Protein AF-A0A821Y9Q9-F1 (afdb_monomer_lite)

InterPro domains:
  IPR000276 G protein-coupled receptor, rhodopsin-like [PF00001] (40-438)
  IPR000276 G protein-coupled receptor, rhodopsin-like [PR00237] (25-49)
  IPR000276 G protein-coupled receptor, rhodopsin-like [PR00237] (58-79)
  IPR000276 G protein-coupled receptor, rhodopsin-like [PR00237] (103-125)
  IPR000276 G protein-coupled receptor, rhodopsin-like [PR00237] (139-160)
  IPR000276 G protein-coupled receptor, rhodopsin-like [PR00237] (193-216)
  IPR000276 G protein-coupled receptor, rhodopsin-like [PR00237] (383-407)
  IPR000276 G protein-coupled receptor, rhodopsin-like [PR00237] (420-446)
  IPR000276 G protein-coupled receptor, rhodopsin-like [PS00237] (109-125)
  IPR000276 G protein-coupled receptor, rhodopsin-like [SM01381] (34-453)
  IPR002233 Adrenoceptor family [PR01103] (78-89)
  IPR002233 Adrenoceptor family [PR01103] (131-139)
  IPR002233 Adrenoceptor family [PR01103] (212-219)
  IPR002233 Adrenoceptor family [PR01103] (444-453)
  IPR002731 ATPase, BadF/BadG/BcrA/BcrD type [PF01869] (500-765)
  IPR017452 GPCR, rhodopsin-like, 7TM [PS50262] (40-438)
  IPR043129 ATPase, nucleotide binding domain [SSF53067] (501-604)
  IPR043129 ATPase, nucleotide binding domain [SSF53067] (609-825)

Structure (mmCIF, N/CA/C/O backbone):
data_AF-A0A821Y9Q9-F1
#
_entry.id   AF-A0A821Y9Q9-F1
#
loop_
_atom_site.group_PDB
_atom_site.id
_atom_site.type_symbol
_atom_site.label_atom_id
_atom_site.label_alt_id
_atom_site.label_comp_id
_atom_site.label_asym_id
_atom_site.label_entity_id
_atom_site.label_seq_id
_atom_site.pdbx_PDB_ins_code
_atom_site.Cartn_x
_atom_site.Cartn_y
_atom_site.Cartn_z
_atom_site.occupancy
_atom_site.B_iso_or_equiv
_atom_site.auth_seq_id
_atom_site.auth_comp_id
_atom_site.auth_asym_id
_atom_site.auth_atom_id
_atom_site.pdbx_PDB_model_num
ATOM 1 N N . MET A 1 1 ? 27.186 11.771 -51.240 1.00 47.84 1 MET A N 1
ATOM 2 C CA . MET A 1 1 ? 27.871 10.462 -51.409 1.00 47.84 1 MET A CA 1
ATOM 3 C C . MET A 1 1 ? 27.024 9.510 -52.260 1.00 47.84 1 MET A C 1
ATOM 5 O O . MET A 1 1 ? 26.568 8.484 -51.777 1.00 47.84 1 MET A O 1
ATOM 9 N N . ARG A 1 2 ? 26.747 9.863 -53.520 1.00 47.12 2 ARG A N 1
ATOM 10 C CA . ARG A 1 2 ? 26.017 9.006 -54.471 1.00 47.12 2 ARG A CA 1
ATOM 11 C C . ARG A 1 2 ? 26.980 8.613 -55.599 1.00 47.12 2 ARG A C 1
ATOM 13 O O . ARG A 1 2 ? 27.779 9.451 -55.997 1.00 47.12 2 ARG A O 1
ATOM 20 N N . SER A 1 3 ? 26.882 7.342 -56.009 1.00 52.81 3 SER A N 1
ATOM 21 C CA . SER A 1 3 ? 27.688 6.583 -56.989 1.00 52.81 3 SER A CA 1
ATOM 22 C C . SER A 1 3 ? 29.209 6.611 -56.783 1.00 52.81 3 SER A C 1
ATOM 24 O O . SER A 1 3 ? 29.896 7.512 -57.250 1.00 52.81 3 SER A O 1
ATOM 26 N N . LEU A 1 4 ? 29.727 5.575 -56.116 1.00 58.97 4 LEU A N 1
ATOM 27 C CA . LEU A 1 4 ? 31.147 5.215 -56.136 1.00 58.97 4 LEU A CA 1
ATOM 28 C C . LEU A 1 4 ? 31.418 4.349 -57.374 1.00 58.97 4 LEU A C 1
ATOM 30 O O . LEU A 1 4 ? 30.585 3.514 -57.726 1.00 58.97 4 LEU A O 1
ATOM 34 N N . ASN A 1 5 ? 32.565 4.539 -58.028 1.00 69.56 5 ASN A N 1
ATOM 35 C CA . ASN A 1 5 ? 33.015 3.632 -59.086 1.00 69.56 5 ASN A CA 1
ATOM 36 C C . ASN A 1 5 ? 33.470 2.284 -58.481 1.00 69.56 5 ASN A C 1
ATOM 38 O O . ASN A 1 5 ? 33.711 2.174 -57.277 1.00 69.56 5 ASN A O 1
ATOM 42 N N . VAL A 1 6 ? 33.590 1.245 -59.314 1.00 68.50 6 VAL A N 1
ATOM 43 C CA . VAL A 1 6 ? 33.960 -0.121 -58.880 1.00 68.50 6 VAL A CA 1
ATOM 44 C C . VAL A 1 6 ? 35.289 -0.145 -58.107 1.00 68.50 6 VAL A C 1
ATOM 46 O O . VAL A 1 6 ? 35.421 -0.867 -57.122 1.00 68.50 6 VAL A O 1
ATOM 49 N N . THR A 1 7 ? 36.249 0.693 -58.498 1.00 69.50 7 THR A N 1
ATOM 50 C CA . THR A 1 7 ? 37.554 0.831 -57.836 1.00 69.50 7 THR A CA 1
ATOM 51 C C . THR A 1 7 ? 37.460 1.476 -56.452 1.00 69.50 7 THR A C 1
ATOM 53 O O . THR A 1 7 ? 38.038 0.950 -55.507 1.00 69.50 7 THR A O 1
ATOM 56 N N . ALA A 1 8 ? 36.686 2.550 -56.280 1.00 70.31 8 ALA A N 1
ATOM 57 C CA . ALA A 1 8 ? 36.442 3.153 -54.966 1.00 70.31 8 ALA A CA 1
ATOM 58 C C . ALA A 1 8 ? 35.599 2.241 -54.059 1.00 70.31 8 ALA A C 1
ATOM 60 O O . ALA A 1 8 ? 35.697 2.308 -52.837 1.00 70.31 8 ALA A O 1
ATOM 61 N N . CYS A 1 9 ? 34.793 1.362 -54.655 1.00 74.00 9 CYS A N 1
ATOM 62 C CA . CYS A 1 9 ? 34.030 0.350 -53.940 1.00 74.00 9 CYS A CA 1
ATOM 63 C C . CYS A 1 9 ? 34.902 -0.756 -53.333 1.00 74.00 9 CYS A C 1
ATOM 65 O O . CYS A 1 9 ? 34.644 -1.201 -52.219 1.00 74.00 9 CYS A O 1
ATOM 67 N N . ALA A 1 10 ? 35.918 -1.211 -54.072 1.00 75.38 10 ALA A N 1
ATOM 68 C CA . ALA A 1 10 ? 36.888 -2.188 -53.584 1.00 75.38 10 ALA A CA 1
ATOM 69 C C . ALA A 1 10 ? 37.815 -1.569 -52.524 1.00 75.38 10 ALA A C 1
ATOM 71 O O . ALA A 1 10 ? 38.027 -2.174 -51.478 1.00 75.38 10 ALA A O 1
ATOM 72 N N . ALA A 1 11 ? 38.247 -0.319 -52.735 1.00 77.44 11 ALA A N 1
ATOM 73 C CA . ALA A 1 11 ? 39.072 0.420 -51.778 1.00 77.44 11 ALA A CA 1
ATOM 74 C C . ALA A 1 11 ? 38.416 0.556 -50.389 1.00 77.44 11 ALA A C 1
ATOM 76 O O . ALA A 1 11 ? 39.109 0.521 -49.380 1.00 77.44 11 ALA A O 1
ATOM 77 N N . LEU A 1 12 ? 37.081 0.641 -50.321 1.00 74.88 12 LEU A N 1
ATOM 78 C CA . LEU A 1 12 ? 36.322 0.650 -49.062 1.00 74.88 12 LEU A CA 1
ATOM 79 C C . LEU A 1 12 ? 36.537 -0.606 -48.207 1.00 74.88 12 LEU A C 1
ATOM 81 O O . LEU A 1 12 ? 36.484 -0.509 -46.986 1.00 74.88 12 LEU A O 1
ATOM 85 N N . LEU A 1 13 ? 36.734 -1.771 -48.830 1.00 76.88 13 LEU A N 1
ATOM 86 C CA . LEU A 1 13 ? 36.995 -3.027 -48.124 1.00 76.88 13 LEU A CA 1
ATOM 87 C C . LEU A 1 13 ? 38.465 -3.126 -47.691 1.00 76.88 13 LEU A C 1
ATOM 89 O O . LEU A 1 13 ? 38.741 -3.602 -46.591 1.00 76.88 13 LEU A O 1
ATOM 93 N N . ASP A 1 14 ? 39.383 -2.645 -48.529 1.00 77.31 14 ASP A N 1
ATOM 94 C CA . ASP A 1 14 ? 40.826 -2.664 -48.261 1.00 77.31 14 ASP A CA 1
ATOM 95 C C . ASP A 1 14 ? 41.238 -1.664 -47.162 1.00 77.31 14 ASP A C 1
ATOM 97 O O . ASP A 1 14 ? 42.190 -1.914 -46.423 1.00 77.31 14 ASP A O 1
ATOM 101 N N . ASP A 1 15 ? 40.494 -0.562 -46.999 1.00 77.00 15 ASP A N 1
ATOM 102 C CA . ASP A 1 15 ? 40.723 0.450 -45.954 1.00 77.00 15 ASP A CA 1
ATOM 103 C C . ASP A 1 15 ? 40.272 0.009 -44.546 1.00 77.00 15 ASP A C 1
ATOM 105 O O . ASP A 1 15 ? 40.512 0.720 -43.563 1.00 77.00 15 ASP A O 1
ATOM 109 N N . VAL A 1 16 ? 39.627 -1.156 -44.401 1.00 77.31 16 VAL A N 1
ATOM 110 C CA . VAL A 1 16 ? 39.132 -1.632 -43.101 1.00 77.31 16 VAL A CA 1
ATOM 111 C C . VAL A 1 16 ? 40.292 -2.084 -42.213 1.00 77.31 16 VAL A C 1
ATOM 113 O O . VAL A 1 16 ? 40.847 -3.172 -42.371 1.00 77.31 16 VAL A O 1
ATOM 116 N N . ARG A 1 17 ? 40.616 -1.271 -41.204 1.00 78.50 17 ARG A N 1
ATOM 117 C CA . ARG A 1 17 ? 41.621 -1.589 -40.178 1.00 78.50 17 ARG A CA 1
ATOM 118 C C . ARG A 1 17 ? 40.965 -2.190 -38.938 1.00 78.50 17 ARG A C 1
ATOM 120 O O . ARG A 1 17 ? 40.325 -1.496 -38.148 1.00 78.50 17 ARG A O 1
ATOM 127 N N . TRP A 1 18 ? 41.116 -3.502 -38.778 1.00 74.88 18 TRP A N 1
ATOM 128 C CA . TRP A 1 18 ? 40.481 -4.284 -37.708 1.00 74.88 18 TRP A CA 1
ATOM 129 C C . TRP A 1 18 ? 41.130 -4.094 -36.329 1.00 74.88 18 TRP A C 1
ATOM 131 O O . TRP A 1 18 ? 40.505 -4.371 -35.308 1.00 74.88 18 TRP A O 1
ATOM 141 N N . ASP A 1 19 ? 42.372 -3.623 -36.301 1.00 78.69 19 ASP A N 1
ATOM 142 C CA . ASP A 1 19 ? 43.255 -3.538 -35.138 1.00 78.69 19 ASP A CA 1
ATOM 143 C C . ASP A 1 19 ? 43.382 -2.121 -34.553 1.00 78.69 19 ASP A C 1
ATOM 145 O O . ASP A 1 19 ? 44.064 -1.922 -33.546 1.00 78.69 19 ASP A O 1
ATOM 149 N N . GLU A 1 20 ? 42.707 -1.127 -35.137 1.00 86.12 20 GLU A N 1
ATOM 150 C CA . GLU A 1 20 ? 42.813 0.252 -34.670 1.00 86.12 20 GLU A CA 1
ATOM 151 C C . GLU A 1 20 ? 42.213 0.412 -33.252 1.00 86.12 20 GLU A C 1
ATOM 153 O O . GLU A 1 20 ? 41.057 0.032 -33.020 1.00 86.12 20 GLU A O 1
ATOM 158 N N . PRO A 1 21 ? 42.943 1.001 -32.278 1.00 86.69 21 PRO A N 1
ATOM 159 C CA . PRO A 1 21 ? 42.471 1.109 -30.893 1.00 86.69 21 PRO A CA 1
ATOM 160 C C . PRO A 1 21 ? 41.126 1.834 -30.744 1.00 86.69 21 PRO A C 1
ATOM 162 O O . PRO A 1 21 ? 40.338 1.518 -29.852 1.00 86.69 21 PRO A O 1
ATOM 165 N N . THR A 1 22 ? 40.848 2.795 -31.624 1.00 84.50 22 THR A N 1
ATOM 166 C CA . THR A 1 22 ? 39.590 3.554 -31.702 1.00 84.50 22 THR A CA 1
ATOM 167 C C . THR A 1 22 ? 38.411 2.664 -32.102 1.00 84.50 22 THR A C 1
ATOM 169 O O . THR A 1 22 ? 37.340 2.755 -31.494 1.00 84.50 22 THR A O 1
ATOM 172 N N . SER A 1 23 ? 38.617 1.761 -33.062 1.00 85.25 23 SER A N 1
ATOM 173 C CA . SER A 1 23 ? 37.641 0.767 -33.521 1.00 85.25 23 SER A CA 1
ATOM 174 C C . SER A 1 23 ? 37.340 -0.262 -32.434 1.00 85.25 23 SER A C 1
ATOM 176 O O . SER A 1 23 ? 36.173 -0.518 -32.134 1.00 85.25 23 SER A O 1
ATOM 178 N N . VAL A 1 24 ? 38.378 -0.779 -31.764 1.00 86.25 24 VAL A N 1
ATOM 179 C CA . VAL A 1 24 ? 38.231 -1.726 -30.643 1.00 86.25 24 VAL A CA 1
ATOM 180 C C . VAL A 1 24 ? 37.498 -1.079 -29.466 1.00 86.25 24 VAL A C 1
ATOM 182 O O . VAL A 1 24 ? 36.565 -1.667 -28.916 1.00 86.25 24 VAL A O 1
ATOM 185 N N . ALA A 1 25 ? 37.867 0.152 -29.098 1.00 88.31 25 ALA A N 1
ATOM 186 C CA . ALA A 1 25 ? 37.205 0.888 -28.025 1.00 88.31 25 ALA A CA 1
ATOM 187 C C . ALA A 1 25 ? 35.731 1.182 -28.352 1.00 88.31 25 ALA A C 1
ATOM 189 O O . ALA A 1 25 ? 34.859 0.982 -27.505 1.00 88.31 25 ALA A O 1
ATOM 190 N N . SER A 1 26 ? 35.437 1.606 -29.585 1.00 87.19 26 SER A N 1
ATOM 191 C CA . SER A 1 26 ? 34.064 1.871 -30.033 1.00 87.19 26 SER A CA 1
ATOM 192 C C . SER A 1 26 ? 33.220 0.598 -30.017 1.00 87.19 26 SER A C 1
ATOM 194 O O . SER A 1 26 ? 32.123 0.597 -29.461 1.00 87.19 26 SER A O 1
ATOM 196 N N . LEU A 1 27 ? 33.753 -0.513 -30.533 1.00 88.56 27 LEU A N 1
ATOM 197 C CA . LEU A 1 27 ? 33.074 -1.806 -30.515 1.00 88.56 27 LEU A CA 1
ATOM 198 C C . LEU A 1 27 ? 32.798 -2.285 -29.084 1.00 88.56 27 LEU A C 1
ATOM 200 O O . LEU A 1 27 ? 31.695 -2.743 -28.802 1.00 88.56 27 LEU A O 1
ATOM 204 N N . ALA A 1 28 ? 33.757 -2.129 -28.166 1.00 89.69 28 ALA A N 1
ATOM 205 C CA . ALA A 1 28 ? 33.582 -2.498 -26.763 1.00 89.69 28 ALA A CA 1
ATOM 206 C C . ALA A 1 28 ? 32.463 -1.690 -26.080 1.00 89.69 28 ALA A C 1
ATOM 208 O O . ALA A 1 28 ? 31.658 -2.255 -25.337 1.00 89.69 28 ALA A O 1
ATOM 209 N N . VAL A 1 29 ? 32.371 -0.383 -26.352 1.00 90.50 29 VAL A N 1
ATOM 210 C CA . VAL A 1 29 ? 31.297 0.473 -25.819 1.00 90.50 29 VAL A CA 1
ATOM 211 C C . VAL A 1 29 ? 29.935 0.065 -26.380 1.00 90.50 29 VAL A C 1
ATOM 213 O O . VAL A 1 29 ? 28.978 -0.078 -25.618 1.00 90.50 29 VAL A O 1
ATOM 216 N N . LEU A 1 30 ? 29.836 -0.159 -27.693 1.00 90.38 30 LEU A N 1
ATOM 217 C CA . LEU A 1 30 ? 28.583 -0.567 -28.335 1.00 90.38 30 LEU A CA 1
ATOM 218 C C . LEU A 1 30 ? 28.140 -1.965 -27.878 1.00 90.38 30 LEU A C 1
ATOM 220 O O . LEU A 1 30 ? 26.962 -2.167 -27.584 1.00 90.38 30 LEU A O 1
ATOM 224 N N . ALA A 1 31 ? 29.080 -2.898 -27.714 1.00 90.75 31 ALA A N 1
ATOM 225 C CA . ALA A 1 31 ? 28.818 -4.224 -27.161 1.00 90.75 31 ALA A CA 1
ATOM 226 C C . ALA A 1 31 ? 28.355 -4.159 -25.697 1.00 90.75 31 ALA A C 1
ATOM 228 O O . ALA A 1 31 ? 27.449 -4.890 -25.302 1.00 90.75 31 ALA A O 1
ATOM 229 N N . LEU A 1 32 ? 28.917 -3.258 -24.882 1.00 91.56 32 LEU A N 1
ATOM 230 C CA . LEU A 1 32 ? 28.442 -3.041 -23.515 1.00 91.56 32 LEU A CA 1
ATOM 231 C C . LEU A 1 32 ? 26.990 -2.542 -23.500 1.00 91.56 32 LEU A C 1
ATOM 233 O O . LEU A 1 32 ? 26.188 -3.022 -22.696 1.00 91.56 32 LEU A O 1
ATOM 237 N N . ILE A 1 33 ? 26.640 -1.602 -24.383 1.00 90.62 33 ILE A N 1
ATOM 238 C CA . ILE A 1 33 ? 25.259 -1.118 -24.527 1.00 90.62 33 ILE A CA 1
ATOM 239 C C . ILE A 1 33 ? 24.335 -2.276 -24.911 1.00 90.62 33 ILE A C 1
ATOM 241 O O . ILE A 1 33 ? 23.284 -2.441 -24.291 1.00 90.62 33 ILE A O 1
ATOM 245 N N . ASP A 1 34 ? 24.740 -3.107 -25.867 1.00 93.50 34 ASP A N 1
ATOM 246 C CA . ASP A 1 34 ? 23.960 -4.261 -26.310 1.00 93.50 34 ASP A CA 1
ATOM 247 C C . ASP A 1 34 ? 23.734 -5.286 -25.181 1.00 93.50 34 ASP A C 1
ATOM 249 O O . ASP A 1 34 ? 22.601 -5.678 -24.885 1.00 93.50 34 ASP A O 1
ATOM 253 N N . VAL A 1 35 ? 24.782 -5.616 -24.419 1.00 93.69 35 VAL A N 1
ATOM 254 C CA . VAL A 1 35 ? 24.670 -6.479 -23.232 1.00 93.69 35 VAL A CA 1
ATOM 255 C C . VAL A 1 35 ? 23.688 -5.899 -22.212 1.00 93.69 35 VAL A C 1
ATOM 257 O O . VAL A 1 35 ? 22.884 -6.644 -21.642 1.00 93.69 35 VAL A O 1
ATOM 260 N N . LEU A 1 36 ? 23.700 -4.584 -21.976 1.00 91.75 36 LEU A N 1
ATOM 261 C CA . LEU A 1 36 ? 22.746 -3.933 -21.070 1.00 91.75 36 LEU A CA 1
ATOM 262 C C . LEU A 1 36 ? 21.302 -4.025 -21.586 1.00 91.75 36 LEU A C 1
ATOM 264 O O . LEU A 1 36 ? 20.391 -4.270 -20.789 1.00 91.75 36 LEU A O 1
ATOM 268 N N . VAL A 1 37 ? 21.086 -3.875 -22.897 1.00 94.38 37 VAL A N 1
ATOM 269 C CA . VAL A 1 37 ? 19.768 -4.042 -23.530 1.00 94.38 37 VAL A CA 1
ATOM 270 C C . VAL A 1 37 ? 19.268 -5.472 -23.341 1.00 94.38 37 VAL A C 1
ATOM 272 O O . VAL A 1 37 ? 18.160 -5.669 -22.832 1.00 94.38 37 VAL A O 1
ATOM 275 N N . ILE A 1 38 ? 20.081 -6.471 -23.687 1.00 95.50 38 ILE A N 1
ATOM 276 C CA . ILE A 1 38 ? 19.702 -7.886 -23.617 1.00 95.50 38 ILE A CA 1
ATOM 277 C C . ILE A 1 38 ? 19.441 -8.297 -22.164 1.00 95.50 38 ILE A C 1
ATOM 279 O O . ILE A 1 38 ? 18.362 -8.794 -21.833 1.00 95.50 38 ILE A O 1
ATOM 283 N N . THR A 1 39 ? 20.397 -8.057 -21.265 1.00 93.88 39 THR A N 1
ATOM 284 C CA . THR A 1 39 ? 20.281 -8.468 -19.855 1.00 93.88 39 THR A CA 1
ATOM 285 C C . THR A 1 39 ? 19.148 -7.740 -19.137 1.00 93.88 39 THR A C 1
ATOM 287 O O . THR A 1 39 ? 18.370 -8.371 -18.415 1.00 93.88 39 THR A O 1
ATOM 290 N N . GLY A 1 40 ? 18.996 -6.432 -19.368 1.00 94.00 40 GLY A N 1
ATOM 291 C CA . GLY A 1 40 ? 17.941 -5.620 -18.772 1.00 94.00 40 GLY A CA 1
ATOM 292 C C . GLY A 1 40 ? 16.546 -6.082 -19.186 1.00 94.00 40 GLY A C 1
ATOM 293 O O . GLY A 1 40 ? 15.678 -6.274 -18.329 1.00 94.00 40 GLY A O 1
ATOM 294 N N . ASN A 1 41 ? 16.324 -6.318 -20.480 1.00 95.25 41 ASN A N 1
ATOM 295 C CA . ASN A 1 41 ? 15.018 -6.739 -20.987 1.00 95.25 41 ASN A CA 1
ATOM 296 C C . ASN A 1 41 ? 14.698 -8.206 -20.648 1.00 95.25 41 ASN A C 1
ATOM 298 O O . ASN A 1 41 ? 13.567 -8.506 -20.252 1.00 95.25 41 ASN A O 1
ATOM 302 N N . CYS A 1 42 ? 15.692 -9.102 -20.642 1.00 95.31 42 CYS A N 1
ATOM 303 C CA . CYS A 1 42 ? 15.544 -10.459 -20.100 1.00 95.31 42 CYS A CA 1
ATOM 304 C C . CYS A 1 42 ? 15.121 -10.442 -18.624 1.00 95.31 42 CYS A C 1
ATOM 306 O O . CYS A 1 42 ? 14.212 -11.174 -18.223 1.00 95.31 42 CYS A O 1
ATOM 308 N N . LEU A 1 43 ? 15.724 -9.567 -17.813 1.00 93.00 43 LEU A N 1
ATOM 309 C CA . LEU A 1 43 ? 15.378 -9.421 -16.401 1.00 93.00 43 LEU A CA 1
ATOM 310 C C . LEU A 1 43 ? 13.944 -8.899 -16.211 1.00 93.00 43 LEU A C 1
ATOM 312 O O . LEU A 1 43 ? 13.239 -9.368 -15.313 1.00 93.00 43 LEU A O 1
ATOM 316 N N . VAL A 1 44 ? 13.478 -7.973 -17.059 1.00 93.69 44 VAL A N 1
ATOM 317 C CA . VAL A 1 44 ? 12.080 -7.496 -17.068 1.00 93.69 44 VAL A CA 1
ATOM 318 C C . VAL A 1 44 ? 11.110 -8.645 -17.346 1.00 93.69 44 VAL A C 1
ATOM 320 O O . VAL A 1 44 ? 10.146 -8.823 -16.593 1.00 93.69 44 VAL A O 1
ATOM 323 N N . ILE A 1 45 ? 11.377 -9.450 -18.378 1.00 94.25 45 ILE A N 1
ATOM 324 C CA . ILE A 1 45 ? 10.550 -10.612 -18.735 1.00 94.25 45 ILE A CA 1
ATOM 325 C C . ILE A 1 45 ? 10.537 -11.619 -17.575 1.00 94.25 45 ILE A C 1
ATOM 327 O O . ILE A 1 45 ? 9.466 -11.988 -17.081 1.00 94.25 45 ILE A O 1
ATOM 331 N N . ALA A 1 46 ? 11.712 -11.992 -17.062 1.00 90.75 46 ALA A N 1
ATOM 332 C CA . ALA A 1 46 ? 11.853 -12.920 -15.942 1.00 90.75 46 ALA A CA 1
ATOM 333 C C . ALA A 1 46 ? 11.144 -12.420 -14.670 1.00 90.75 46 ALA A C 1
ATOM 335 O O . ALA A 1 46 ? 10.481 -13.197 -13.984 1.00 90.75 46 ALA A O 1
ATOM 336 N N . ALA A 1 47 ? 11.205 -11.121 -14.362 1.00 89.50 47 ALA A N 1
ATOM 337 C CA . ALA A 1 47 ? 10.530 -10.534 -13.204 1.00 89.50 47 ALA A CA 1
ATOM 338 C C . ALA A 1 47 ? 9.012 -10.728 -13.239 1.00 89.50 47 ALA A C 1
ATOM 340 O O . ALA A 1 47 ? 8.412 -11.069 -12.215 1.00 89.50 47 ALA A O 1
ATOM 341 N N . VAL A 1 48 ? 8.388 -10.548 -14.404 1.00 89.25 48 VAL A N 1
ATOM 342 C CA . VAL A 1 48 ? 6.939 -10.732 -14.565 1.00 89.25 48 VAL A CA 1
ATOM 343 C C . VAL A 1 48 ? 6.566 -12.217 -14.573 1.00 89.25 48 VAL A C 1
ATOM 345 O O . VAL A 1 48 ? 5.557 -12.596 -13.968 1.00 89.25 48 VAL A O 1
ATOM 348 N N . LEU A 1 49 ? 7.382 -13.073 -15.195 1.00 86.50 49 LEU A N 1
ATOM 349 C CA . LEU A 1 49 ? 7.141 -14.517 -15.228 1.00 86.50 49 LEU A CA 1
ATOM 350 C C . LEU A 1 49 ? 7.294 -15.158 -13.841 1.00 86.50 49 LEU A C 1
ATOM 352 O O . LEU A 1 49 ? 6.426 -15.929 -13.434 1.00 86.50 49 LEU A O 1
ATOM 356 N N . CYS A 1 50 ? 8.314 -14.784 -13.068 1.00 83.19 50 CYS A N 1
ATOM 357 C CA . CYS A 1 50 ? 8.628 -15.381 -11.765 1.00 83.19 50 CYS A CA 1
ATOM 358 C C . CYS A 1 50 ? 7.862 -14.760 -10.579 1.00 83.19 50 CYS A C 1
ATOM 360 O O . CYS A 1 50 ? 7.967 -15.242 -9.448 1.00 83.19 50 CYS A O 1
ATOM 362 N N . SER A 1 51 ? 7.113 -13.669 -10.777 1.00 81.69 51 SER A N 1
ATOM 363 C CA . SER A 1 51 ? 6.371 -12.988 -9.707 1.00 81.69 51 SER A CA 1
ATOM 364 C C . SER A 1 51 ? 4.875 -12.941 -9.999 1.00 81.69 51 SER A C 1
ATOM 366 O O . SER A 1 51 ? 4.407 -12.141 -10.807 1.00 81.69 51 SER A O 1
ATOM 368 N N . SER A 1 52 ? 4.089 -13.734 -9.266 1.00 76.38 52 SER A N 1
ATOM 369 C CA . SER A 1 52 ? 2.620 -13.709 -9.343 1.00 76.38 52 SER A CA 1
ATOM 370 C C . SER A 1 52 ? 2.033 -12.321 -9.043 1.00 76.38 52 SER A C 1
ATOM 372 O O . SER A 1 52 ? 1.039 -11.930 -9.653 1.00 76.38 52 SER A O 1
ATOM 374 N N . LYS A 1 53 ? 2.701 -11.525 -8.192 1.00 74.00 53 LYS A N 1
ATOM 375 C CA . LYS A 1 53 ? 2.321 -10.140 -7.857 1.00 74.00 53 LYS A CA 1
ATOM 376 C C . LYS A 1 53 ? 2.419 -9.176 -9.049 1.00 74.00 53 LYS A C 1
ATOM 378 O O . LYS A 1 53 ? 1.701 -8.180 -9.079 1.00 74.00 53 LYS A O 1
ATOM 383 N N . LEU A 1 54 ? 3.274 -9.468 -10.035 1.00 77.75 54 LEU A N 1
ATOM 384 C CA . LEU A 1 54 ? 3.475 -8.647 -11.234 1.00 77.75 54 LEU A CA 1
ATOM 385 C C . LEU A 1 54 ? 2.623 -9.105 -12.432 1.00 77.75 54 LEU A C 1
ATOM 387 O O . LEU A 1 54 ? 2.643 -8.448 -13.470 1.00 77.75 54 LEU A O 1
ATOM 391 N N . ARG A 1 55 ? 1.818 -10.170 -12.330 1.00 79.88 55 ARG A N 1
ATOM 392 C CA . ARG A 1 55 ? 0.990 -10.672 -13.447 1.00 79.88 55 ARG A CA 1
ATOM 393 C C . ARG A 1 55 ? -0.313 -9.870 -13.625 1.00 79.88 55 ARG A C 1
ATOM 395 O O . ARG A 1 55 ? -1.416 -10.390 -13.456 1.00 79.88 55 ARG A O 1
ATOM 402 N N . SER A 1 56 ? -0.191 -8.586 -13.970 1.00 82.81 56 SER A N 1
ATOM 403 C CA . SER A 1 56 ? -1.314 -7.667 -14.234 1.00 82.81 56 SER A CA 1
ATOM 404 C C . SER A 1 56 ? -1.490 -7.355 -15.730 1.00 82.81 56 SER A C 1
ATOM 406 O O . SER A 1 56 ? -0.566 -7.547 -16.513 1.00 82.81 56 SER A O 1
ATOM 408 N N . VAL A 1 57 ? -2.665 -6.847 -16.136 1.00 82.62 57 VAL A N 1
ATOM 409 C CA . VAL A 1 57 ? -2.954 -6.476 -17.544 1.00 82.62 57 VAL A CA 1
ATOM 410 C C . VAL A 1 57 ? -1.972 -5.419 -18.063 1.00 82.62 57 VAL A C 1
ATOM 412 O O . VAL A 1 57 ? -1.456 -5.564 -19.163 1.00 82.62 57 VAL A O 1
ATOM 415 N N . THR A 1 58 ? -1.639 -4.421 -17.240 1.00 81.94 58 THR A N 1
ATOM 416 C CA . THR A 1 58 ? -0.632 -3.392 -17.547 1.00 81.94 58 THR A CA 1
ATOM 417 C C . THR A 1 58 ? 0.729 -4.000 -17.874 1.00 81.94 58 THR A C 1
ATOM 419 O O . THR A 1 58 ? 1.417 -3.567 -18.791 1.00 81.94 58 THR A O 1
ATOM 422 N N . ASN A 1 59 ? 1.122 -5.018 -17.107 1.00 87.19 59 ASN A N 1
ATOM 423 C CA . ASN A 1 59 ? 2.455 -5.594 -17.201 1.00 87.19 59 ASN A CA 1
ATOM 424 C C . ASN A 1 59 ? 2.596 -6.508 -18.428 1.00 87.19 59 ASN A C 1
ATOM 426 O O . ASN A 1 59 ? 3.720 -6.806 -18.806 1.00 87.19 59 ASN A O 1
ATOM 430 N N . LEU A 1 60 ? 1.497 -6.885 -19.100 1.00 90.31 60 LEU A N 1
ATOM 431 C CA . LEU A 1 60 ? 1.561 -7.541 -20.413 1.00 90.31 60 LEU A CA 1
ATOM 432 C C . LEU A 1 60 ? 2.128 -6.608 -21.489 1.00 90.31 60 LEU A C 1
ATOM 434 O O . LEU A 1 60 ? 2.923 -7.054 -22.308 1.00 90.31 60 LEU A O 1
ATOM 438 N N . PHE A 1 61 ? 1.770 -5.320 -21.463 1.00 91.88 61 PHE A N 1
ATOM 439 C CA . PHE A 1 61 ? 2.342 -4.333 -22.384 1.00 91.88 61 PHE A CA 1
ATOM 440 C C . PHE A 1 61 ? 3.830 -4.099 -22.106 1.00 91.88 61 PHE A C 1
ATOM 442 O O . PHE A 1 61 ? 4.613 -3.993 -23.039 1.00 91.88 61 PHE A O 1
ATOM 449 N N . ILE A 1 62 ? 4.230 -4.089 -20.828 1.00 91.50 62 ILE A N 1
ATOM 450 C CA . ILE A 1 62 ? 5.643 -3.975 -20.431 1.00 91.50 62 ILE A CA 1
ATOM 451 C C . ILE A 1 62 ? 6.447 -5.191 -20.913 1.00 91.50 62 ILE A C 1
ATOM 453 O O . ILE A 1 62 ? 7.562 -5.030 -21.392 1.00 91.50 62 ILE A O 1
ATOM 457 N N . VAL A 1 63 ? 5.883 -6.402 -20.832 1.00 94.00 63 VAL A N 1
ATOM 458 C CA . VAL A 1 63 ? 6.528 -7.608 -21.379 1.00 94.00 63 VAL A CA 1
ATOM 459 C C . VAL A 1 63 ? 6.621 -7.544 -22.903 1.00 94.00 63 VAL A C 1
ATOM 461 O O . VAL A 1 63 ? 7.672 -7.855 -23.441 1.00 94.00 63 VAL A O 1
ATOM 464 N N . SER A 1 64 ? 5.564 -7.113 -23.599 1.00 95.56 64 SER A N 1
ATOM 465 C CA . SER A 1 64 ? 5.592 -6.934 -25.060 1.00 95.56 64 SER A CA 1
ATOM 466 C C . SER A 1 64 ? 6.661 -5.924 -25.495 1.00 95.56 64 SER A C 1
ATOM 468 O O . SER A 1 64 ? 7.401 -6.189 -26.437 1.00 95.56 64 SER A O 1
ATOM 470 N N . LEU A 1 65 ? 6.798 -4.812 -24.763 1.00 94.56 65 LEU A N 1
ATOM 471 C CA . LEU A 1 65 ? 7.874 -3.843 -24.970 1.00 94.56 65 LEU A CA 1
ATOM 472 C C . LEU A 1 65 ? 9.257 -4.474 -24.758 1.00 94.56 65 LEU A C 1
ATOM 474 O O . LEU A 1 65 ? 10.111 -4.350 -25.624 1.00 94.56 65 LEU A O 1
ATOM 478 N N . ALA A 1 66 ? 9.457 -5.204 -23.656 1.00 95.75 66 ALA A N 1
ATOM 479 C CA . ALA A 1 66 ? 10.727 -5.875 -23.378 1.00 95.75 66 ALA A CA 1
ATOM 480 C C . ALA A 1 66 ? 11.076 -6.940 -24.432 1.00 95.75 66 ALA A C 1
ATOM 482 O O . ALA A 1 66 ? 12.247 -7.142 -24.723 1.00 95.75 66 ALA A O 1
ATOM 483 N N . VAL A 1 67 ? 10.079 -7.605 -25.027 1.00 96.56 67 VAL A N 1
ATOM 484 C CA . VAL A 1 67 ? 10.292 -8.523 -26.157 1.00 96.56 67 VAL A CA 1
ATOM 485 C C . VAL A 1 67 ? 10.738 -7.760 -27.404 1.00 96.56 67 VAL A C 1
ATOM 487 O O . VAL A 1 67 ? 11.693 -8.185 -28.041 1.00 96.56 67 VAL A O 1
ATOM 490 N N . ALA A 1 68 ? 10.104 -6.633 -27.740 1.00 96.38 68 ALA A N 1
ATOM 491 C CA . ALA A 1 68 ? 10.531 -5.808 -28.872 1.00 96.38 68 ALA A CA 1
ATOM 492 C C . ALA A 1 68 ? 11.962 -5.274 -28.680 1.00 96.38 68 ALA A C 1
ATOM 494 O O . ALA A 1 68 ? 12.797 -5.435 -29.563 1.00 96.38 68 ALA A O 1
ATOM 495 N N . ASP A 1 69 ? 12.270 -4.726 -27.502 1.00 95.81 69 ASP A N 1
ATOM 496 C CA . ASP A 1 69 ? 13.600 -4.201 -27.169 1.00 95.81 69 ASP A CA 1
ATOM 497 C C . ASP A 1 69 ? 14.670 -5.309 -27.133 1.00 95.81 69 ASP A C 1
ATOM 499 O O . ASP A 1 69 ? 15.804 -5.089 -27.556 1.00 95.81 69 ASP A O 1
ATOM 503 N N . LEU A 1 70 ? 14.312 -6.519 -26.687 1.00 96.50 70 LEU A N 1
ATOM 504 C CA . LEU A 1 70 ? 15.192 -7.688 -26.749 1.00 96.50 70 LEU A CA 1
ATOM 505 C C . LEU A 1 70 ? 15.461 -8.118 -28.196 1.00 96.50 70 LEU A C 1
ATOM 507 O O . LEU A 1 70 ? 16.591 -8.465 -28.518 1.00 96.50 70 LEU A O 1
ATOM 511 N N . LEU A 1 71 ? 14.454 -8.082 -29.073 1.00 95.75 71 LEU A N 1
ATOM 512 C CA . LEU A 1 71 ? 14.645 -8.379 -30.495 1.00 95.75 71 LEU A CA 1
ATOM 513 C C . LEU A 1 71 ? 15.511 -7.317 -31.187 1.00 95.75 71 LEU A C 1
ATOM 515 O O . LEU A 1 71 ? 16.316 -7.681 -32.037 1.00 95.75 71 LEU A O 1
ATOM 519 N N . VAL A 1 72 ? 15.425 -6.043 -30.785 1.00 94.81 72 VAL A N 1
ATOM 520 C CA . VAL A 1 72 ? 16.379 -5.004 -31.219 1.00 94.81 72 VAL A CA 1
ATOM 521 C C . VAL A 1 72 ? 17.802 -5.369 -30.777 1.00 94.81 72 VAL A C 1
ATOM 523 O O . VAL A 1 72 ? 18.706 -5.388 -31.608 1.00 94.81 72 VAL A O 1
ATOM 526 N N . GLY A 1 73 ? 18.002 -5.733 -29.506 1.00 94.38 73 GLY A N 1
ATOM 527 C CA . GLY A 1 73 ? 19.315 -6.156 -29.000 1.00 94.38 73 GLY A CA 1
ATOM 528 C C . GLY A 1 73 ? 19.873 -7.406 -29.687 1.00 94.38 73 GLY A C 1
ATOM 529 O O . GLY A 1 73 ? 21.048 -7.476 -29.994 1.00 94.38 73 GLY A O 1
ATOM 530 N N . LEU A 1 74 ? 19.039 -8.394 -30.011 1.00 94.44 74 LEU A N 1
ATOM 531 C CA . LEU A 1 74 ? 19.525 -9.641 -30.613 1.00 94.44 74 LEU A CA 1
ATOM 532 C C . LEU A 1 74 ? 19.711 -9.562 -32.135 1.00 94.44 74 LEU A C 1
ATOM 534 O O . LEU A 1 74 ? 20.642 -10.160 -32.665 1.00 94.44 74 LEU A O 1
ATOM 538 N N . ALA A 1 75 ? 18.810 -8.879 -32.846 1.00 92.44 75 ALA A N 1
ATOM 539 C CA . ALA A 1 75 ? 18.746 -8.926 -34.309 1.00 92.44 75 ALA A CA 1
ATOM 540 C C . ALA A 1 75 ? 19.222 -7.640 -34.998 1.00 92.44 75 ALA A C 1
ATOM 542 O O . ALA A 1 75 ? 19.496 -7.670 -36.196 1.00 92.44 75 ALA A O 1
ATOM 543 N N . VAL A 1 76 ? 19.314 -6.518 -34.276 1.00 93.19 76 VAL A N 1
ATOM 544 C CA . VAL A 1 76 ? 19.623 -5.206 -34.865 1.00 93.19 76 VAL A CA 1
ATOM 545 C C . VAL A 1 76 ? 20.970 -4.684 -34.375 1.00 93.19 76 VAL A C 1
ATOM 547 O O . VAL A 1 76 ? 21.862 -4.478 -35.197 1.00 93.19 76 VAL A O 1
ATOM 550 N N . LEU A 1 77 ? 21.147 -4.525 -33.058 1.00 92.56 77 LEU A N 1
ATOM 551 C CA . LEU A 1 77 ? 22.324 -3.868 -32.470 1.00 92.56 77 LEU A CA 1
ATOM 552 C C . LEU A 1 77 ? 23.681 -4.502 -32.823 1.00 92.56 77 LEU A C 1
ATOM 554 O O . LEU A 1 77 ? 24.600 -3.729 -33.100 1.00 92.56 77 LEU A O 1
ATOM 558 N N . PRO A 1 78 ? 23.846 -5.839 -32.889 1.00 92.25 78 PRO A N 1
ATOM 559 C CA . PRO A 1 78 ? 25.135 -6.445 -33.213 1.00 92.25 78 PRO A CA 1
ATOM 560 C C . PRO A 1 78 ? 25.585 -6.074 -34.629 1.00 92.25 78 PRO A C 1
ATOM 562 O O . PRO A 1 78 ? 26.717 -5.647 -34.841 1.00 92.25 78 PRO A O 1
ATOM 565 N N . PHE A 1 79 ? 24.660 -6.143 -35.589 1.00 91.44 79 PHE A N 1
ATOM 566 C CA . PHE A 1 79 ? 24.909 -5.775 -36.982 1.00 91.44 79 PHE A CA 1
ATOM 567 C C . PHE A 1 79 ? 25.071 -4.257 -37.152 1.00 91.44 79 PHE A C 1
ATOM 569 O O . PHE A 1 79 ? 25.933 -3.820 -37.917 1.00 91.44 79 PHE A O 1
ATOM 576 N N . SER A 1 80 ? 24.311 -3.446 -36.399 1.00 90.12 80 SER A N 1
ATOM 577 C CA . SER A 1 80 ? 24.507 -1.990 -36.324 1.00 90.12 80 SER A CA 1
ATOM 578 C C . SER A 1 80 ? 25.907 -1.632 -35.831 1.00 90.12 80 SER A C 1
ATOM 580 O O . SER A 1 80 ? 26.539 -0.744 -36.396 1.00 90.12 80 SER A O 1
ATOM 582 N N . ALA A 1 81 ? 26.403 -2.312 -34.793 1.00 89.81 81 ALA A N 1
ATOM 583 C CA . ALA A 1 81 ? 27.718 -2.057 -34.211 1.00 89.81 81 ALA A CA 1
ATOM 584 C C . ALA A 1 81 ? 28.843 -2.406 -35.186 1.00 89.81 81 ALA A C 1
ATOM 586 O O . ALA A 1 81 ? 29.742 -1.594 -35.397 1.00 89.81 81 ALA A O 1
ATOM 587 N N . THR A 1 82 ? 28.762 -3.568 -35.842 1.00 87.19 82 THR A N 1
ATOM 588 C CA . THR A 1 82 ? 29.723 -3.965 -36.880 1.00 87.19 82 THR A CA 1
ATOM 589 C C . THR A 1 82 ? 29.751 -2.948 -38.023 1.00 87.19 82 THR A C 1
ATOM 591 O O . THR A 1 82 ? 30.823 -2.484 -38.406 1.00 87.19 82 THR A O 1
ATOM 594 N N . ARG A 1 83 ? 28.582 -2.531 -38.523 1.00 87.00 83 ARG A N 1
ATOM 595 C CA . ARG A 1 83 ? 28.485 -1.516 -39.582 1.00 87.00 83 ARG A CA 1
ATOM 596 C C . ARG A 1 83 ? 29.052 -0.162 -39.143 1.00 87.00 83 ARG A C 1
ATOM 598 O O . ARG A 1 83 ? 29.713 0.508 -39.931 1.00 87.00 83 ARG A O 1
ATOM 605 N N . GLU A 1 84 ? 28.780 0.259 -37.910 1.00 85.88 84 GLU A N 1
ATOM 606 C CA . GLU A 1 84 ? 29.236 1.552 -37.398 1.00 85.88 84 GLU A CA 1
ATOM 607 C C . GLU A 1 84 ? 30.759 1.602 -37.239 1.00 85.88 84 GLU A C 1
ATOM 609 O O . GLU A 1 84 ? 31.357 2.629 -37.552 1.00 85.88 84 GLU A O 1
ATOM 614 N N . VAL A 1 85 ? 31.380 0.513 -36.784 1.00 85.75 85 VAL A N 1
ATOM 615 C CA . VAL A 1 85 ? 32.827 0.448 -36.534 1.00 85.75 85 VAL A CA 1
ATOM 616 C C . VAL A 1 85 ? 33.606 0.289 -37.835 1.00 85.75 85 VAL A C 1
ATOM 618 O O . VAL A 1 85 ? 34.517 1.067 -38.096 1.00 85.75 85 VAL A O 1
ATOM 621 N N . PHE A 1 86 ? 33.228 -0.674 -38.677 1.00 84.25 86 PHE A N 1
ATOM 622 C CA . PHE A 1 86 ? 34.008 -1.005 -39.874 1.00 84.25 86 PHE A CA 1
ATOM 623 C C . PHE A 1 86 ? 33.622 -0.183 -41.103 1.00 84.25 86 PHE A C 1
ATOM 625 O O . PHE A 1 86 ? 34.287 -0.279 -42.126 1.00 84.25 86 PHE A O 1
ATOM 632 N N . LYS A 1 87 ? 32.539 0.604 -41.032 1.00 81.44 87 LYS A N 1
ATOM 633 C CA . LYS A 1 87 ? 32.001 1.426 -42.136 1.00 81.44 87 LYS A CA 1
ATOM 634 C C . LYS A 1 87 ? 31.658 0.651 -43.419 1.00 81.44 87 LYS A C 1
ATOM 636 O O . LYS A 1 87 ? 31.248 1.263 -44.402 1.00 81.44 87 LYS A O 1
ATOM 641 N N . VAL A 1 88 ? 31.719 -0.680 -43.377 1.00 83.75 88 VAL A N 1
ATOM 642 C CA . VAL A 1 88 ? 31.375 -1.602 -44.463 1.00 83.75 88 VAL A CA 1
ATOM 643 C C . VAL A 1 88 ? 30.308 -2.604 -44.025 1.00 83.75 88 VAL A C 1
ATOM 645 O O . VAL A 1 88 ? 30.170 -2.938 -42.846 1.00 83.75 88 VAL A O 1
ATOM 648 N N . TRP A 1 89 ? 29.545 -3.105 -44.992 1.00 86.00 89 TRP A N 1
ATOM 649 C CA . TRP A 1 89 ? 28.532 -4.139 -44.811 1.00 86.00 89 TRP A CA 1
ATOM 650 C C . TRP A 1 89 ? 28.920 -5.418 -45.555 1.00 86.00 89 TRP A C 1
ATOM 652 O O . TRP A 1 89 ? 28.816 -5.490 -46.773 1.00 86.00 89 TRP A O 1
ATOM 662 N N . ILE A 1 90 ? 29.335 -6.449 -44.820 1.00 84.00 90 ILE A N 1
ATOM 663 C CA . ILE A 1 90 ? 29.875 -7.696 -45.396 1.00 84.00 90 ILE A CA 1
ATOM 664 C C . ILE A 1 90 ? 28.833 -8.806 -45.604 1.00 84.00 90 ILE A C 1
ATOM 666 O O . ILE A 1 90 ? 29.147 -9.866 -46.133 1.00 84.00 90 ILE A O 1
ATOM 670 N N . PHE A 1 91 ? 27.585 -8.588 -45.187 1.00 85.00 91 PHE A N 1
ATOM 671 C CA . PHE A 1 91 ? 26.554 -9.634 -45.137 1.00 85.00 91 PHE A CA 1
ATOM 672 C C . PHE A 1 91 ? 25.694 -9.731 -46.411 1.00 85.00 91 PHE A C 1
ATOM 674 O O . PHE A 1 91 ? 24.728 -10.492 -46.459 1.00 85.00 91 PHE A O 1
ATOM 681 N N . GLY A 1 92 ? 26.026 -8.947 -47.439 1.00 83.06 92 GLY A N 1
ATOM 682 C CA . GLY A 1 92 ? 25.329 -8.921 -48.724 1.00 83.06 92 GLY A CA 1
ATOM 683 C C . GLY A 1 92 ? 24.003 -8.146 -48.731 1.00 83.06 92 GLY A C 1
ATOM 684 O O . GLY A 1 92 ? 23.435 -7.784 -47.693 1.00 83.06 92 GLY A O 1
ATOM 685 N N . ASP A 1 93 ? 23.494 -7.904 -49.940 1.00 78.31 93 ASP A N 1
ATOM 686 C CA . ASP A 1 93 ? 22.364 -6.999 -50.209 1.00 78.31 93 ASP A CA 1
ATOM 687 C C . ASP A 1 93 ? 21.006 -7.520 -49.720 1.00 78.31 93 ASP A C 1
ATOM 689 O O . ASP A 1 93 ? 20.150 -6.744 -49.272 1.00 78.31 93 ASP A O 1
ATOM 693 N N . VAL A 1 94 ? 20.800 -8.839 -49.796 1.00 82.81 94 VAL A N 1
ATOM 694 C CA . VAL A 1 94 ? 19.565 -9.487 -49.328 1.00 82.81 94 VAL A CA 1
ATOM 695 C C . VAL A 1 94 ? 19.447 -9.315 -47.819 1.00 82.81 94 VAL A C 1
ATOM 697 O O . VAL A 1 94 ? 18.416 -8.846 -47.333 1.00 82.81 94 VAL A O 1
ATOM 700 N N . TRP A 1 95 ? 20.524 -9.608 -47.081 1.00 87.88 95 TRP A N 1
ATOM 701 C CA . TRP A 1 95 ? 20.539 -9.409 -45.637 1.00 87.88 95 TRP A CA 1
ATOM 702 C C . TRP A 1 95 ? 20.447 -7.932 -45.273 1.00 87.88 95 TRP A C 1
ATOM 704 O O . TRP A 1 95 ? 19.700 -7.611 -44.362 1.00 87.88 95 TRP A O 1
ATOM 714 N N . CYS A 1 96 ? 21.100 -7.022 -46.008 1.00 86.25 96 CYS A N 1
ATOM 715 C CA . CYS A 1 96 ? 20.933 -5.580 -45.789 1.00 86.25 96 CYS A CA 1
ATOM 716 C C . CYS A 1 96 ? 19.455 -5.167 -45.854 1.00 86.25 96 CYS A C 1
ATOM 718 O O . CYS A 1 96 ? 18.946 -4.492 -44.963 1.00 86.25 96 CYS A O 1
ATOM 720 N N . SER A 1 97 ? 18.738 -5.604 -46.892 1.00 83.75 97 SER A N 1
ATOM 721 C CA . SER A 1 97 ? 17.336 -5.222 -47.094 1.00 83.75 97 SER A CA 1
ATOM 722 C C . SER A 1 97 ? 16.414 -5.814 -46.022 1.00 83.75 97 SER A C 1
ATOM 724 O O . SER A 1 97 ? 15.531 -5.117 -45.523 1.00 83.75 97 SER A O 1
ATOM 726 N N . VAL A 1 98 ? 16.649 -7.068 -45.622 1.00 87.75 98 VAL A N 1
ATOM 727 C CA . VAL A 1 98 ? 15.917 -7.718 -44.524 1.00 87.75 98 VAL A CA 1
ATOM 728 C C . VAL A 1 98 ? 16.234 -7.057 -43.185 1.00 87.75 98 VAL A C 1
ATOM 730 O O . VAL A 1 98 ? 15.319 -6.736 -42.435 1.00 87.75 98 VAL A O 1
ATOM 733 N N . TRP A 1 99 ? 17.509 -6.812 -42.892 1.00 91.38 99 TRP A N 1
ATOM 734 C CA . TRP A 1 99 ? 17.969 -6.217 -41.642 1.00 91.38 99 TRP A CA 1
ATOM 735 C C . TRP A 1 99 ? 17.416 -4.805 -41.442 1.00 91.38 99 TRP A C 1
ATOM 737 O O . TRP A 1 99 ? 16.872 -4.529 -40.379 1.00 91.38 99 TRP A O 1
ATOM 747 N N . LEU A 1 100 ? 17.446 -3.944 -42.466 1.00 88.12 100 LEU A N 1
ATOM 748 C CA . LEU A 1 100 ? 16.844 -2.606 -42.388 1.00 88.12 100 LEU A CA 1
ATOM 749 C C . LEU A 1 100 ? 15.327 -2.675 -42.148 1.00 88.12 100 LEU A C 1
ATOM 751 O O . LEU A 1 100 ? 14.779 -1.869 -41.398 1.00 88.12 100 LEU A O 1
ATOM 755 N N . ALA A 1 101 ? 14.633 -3.643 -42.757 1.00 89.94 101 ALA A N 1
ATOM 756 C CA . ALA A 1 101 ? 13.208 -3.845 -42.509 1.00 89.94 101 ALA A CA 1
ATOM 757 C C . ALA A 1 101 ? 12.941 -4.361 -41.086 1.00 89.94 101 ALA A C 1
ATOM 759 O O . ALA A 1 101 ? 11.996 -3.905 -40.446 1.00 89.94 101 ALA A O 1
ATOM 760 N N . VAL A 1 102 ? 13.779 -5.266 -40.570 1.00 91.94 102 VAL A N 1
ATOM 761 C CA . VAL A 1 102 ? 13.712 -5.771 -39.189 1.00 91.94 102 VAL A CA 1
ATOM 762 C C . VAL A 1 102 ? 14.013 -4.663 -38.180 1.00 91.94 102 VAL A C 1
ATOM 764 O O . VAL A 1 102 ? 13.289 -4.555 -37.195 1.00 91.94 102 VAL A O 1
ATOM 767 N N . ASP A 1 103 ? 15.006 -3.811 -38.432 1.00 91.62 103 ASP A N 1
ATOM 768 C CA . ASP A 1 103 ? 15.316 -2.635 -37.612 1.00 91.62 103 ASP A CA 1
ATOM 769 C C . ASP A 1 103 ? 14.093 -1.721 -37.499 1.00 91.62 103 ASP A C 1
ATOM 771 O O . ASP A 1 103 ? 13.543 -1.521 -36.411 1.00 91.62 103 ASP A O 1
ATOM 775 N N . VAL A 1 104 ? 13.556 -1.286 -38.644 1.00 90.75 104 VAL A N 1
ATOM 776 C CA . VAL A 1 104 ? 12.345 -0.457 -38.680 1.00 90.75 104 VAL A CA 1
ATOM 777 C C . VAL A 1 104 ? 11.173 -1.168 -38.005 1.00 90.75 104 VAL A C 1
ATOM 779 O O . VAL A 1 104 ? 10.444 -0.532 -37.244 1.00 90.75 104 VAL A O 1
ATOM 782 N N . TRP A 1 105 ? 10.984 -2.472 -38.220 1.00 93.31 105 TRP A N 1
ATOM 783 C CA . TRP A 1 105 ? 9.890 -3.231 -37.616 1.00 93.31 105 TRP A CA 1
ATOM 784 C C . TRP A 1 105 ? 9.986 -3.275 -36.089 1.00 93.31 105 TRP A C 1
ATOM 786 O O . TRP A 1 105 ? 9.026 -2.907 -35.406 1.00 93.31 105 TRP A O 1
ATOM 796 N N . MET A 1 106 ? 11.130 -3.699 -35.548 1.00 93.75 106 MET A N 1
ATOM 797 C CA . MET A 1 106 ? 11.316 -3.917 -34.111 1.00 93.75 106 MET A CA 1
ATOM 798 C C . MET A 1 106 ? 11.356 -2.596 -33.345 1.00 93.75 106 MET A C 1
ATOM 800 O O . MET A 1 106 ? 10.706 -2.471 -32.302 1.00 93.75 106 MET A O 1
ATOM 804 N N . CYS A 1 107 ? 12.013 -1.570 -33.892 1.00 92.12 107 CYS A N 1
ATOM 805 C CA . CYS A 1 107 ? 11.973 -0.229 -33.319 1.00 92.12 107 CYS A CA 1
ATOM 806 C C . CYS A 1 107 ? 10.556 0.353 -33.370 1.00 92.12 107 CYS A C 1
ATOM 808 O O . CYS A 1 107 ? 10.062 0.843 -32.355 1.00 92.12 107 CYS A O 1
ATOM 810 N N . THR A 1 108 ? 9.836 0.215 -34.490 1.00 93.69 108 THR A N 1
ATOM 811 C CA . THR A 1 108 ? 8.434 0.663 -34.574 1.00 93.69 108 THR A CA 1
ATOM 812 C C . THR A 1 108 ? 7.545 -0.091 -33.584 1.00 93.69 108 THR A C 1
ATOM 814 O O . THR A 1 108 ? 6.680 0.516 -32.950 1.00 93.69 108 THR A O 1
ATOM 817 N N . ALA A 1 109 ? 7.752 -1.396 -33.393 1.00 95.19 109 ALA A N 1
ATOM 818 C CA . ALA A 1 109 ? 7.036 -2.185 -32.392 1.00 95.19 109 ALA A CA 1
ATOM 819 C C . ALA A 1 109 ? 7.311 -1.684 -30.971 1.00 95.19 109 ALA A C 1
ATOM 821 O O . ALA A 1 109 ? 6.368 -1.536 -30.189 1.00 95.19 109 ALA A O 1
ATOM 822 N N . SER A 1 110 ? 8.559 -1.349 -30.638 1.00 93.88 110 SER A N 1
ATOM 823 C CA . SER A 1 110 ? 8.910 -0.742 -29.348 1.00 93.88 110 SER A CA 1
ATOM 824 C C . SER A 1 110 ? 8.182 0.597 -29.131 1.00 93.88 110 SER A C 1
ATOM 826 O O . SER A 1 110 ? 7.480 0.780 -28.128 1.00 93.88 110 SER A O 1
ATOM 828 N N . ILE A 1 111 ? 8.214 1.498 -30.122 1.00 93.06 111 ILE A N 1
ATOM 829 C CA . ILE A 1 111 ? 7.564 2.819 -30.044 1.00 93.06 111 ILE A CA 1
ATOM 830 C C . ILE A 1 111 ? 6.038 2.695 -29.918 1.00 93.06 111 ILE A C 1
ATOM 832 O O . ILE A 1 111 ? 5.411 3.352 -29.079 1.00 93.06 111 ILE A O 1
ATOM 836 N N . LEU A 1 112 ? 5.411 1.823 -30.708 1.00 93.50 112 LEU A N 1
ATOM 837 C CA . LEU A 1 112 ? 3.967 1.604 -30.641 1.00 93.50 112 LEU A CA 1
ATOM 838 C C . LEU A 1 112 ? 3.539 0.913 -29.336 1.00 93.50 112 LEU A C 1
ATOM 840 O O . LEU A 1 112 ? 2.460 1.217 -28.821 1.00 93.50 112 LEU A O 1
ATOM 844 N N . ASN A 1 113 ? 4.380 0.065 -28.732 1.00 93.88 113 ASN A N 1
ATOM 845 C CA . ASN A 1 113 ? 4.129 -0.466 -27.388 1.00 93.88 113 ASN A CA 1
ATOM 846 C C . ASN A 1 113 ? 4.188 0.644 -26.320 1.00 93.88 113 ASN A C 1
ATOM 848 O O . ASN A 1 113 ? 3.320 0.679 -25.446 1.00 93.88 113 ASN A O 1
ATOM 852 N N . LEU A 1 114 ? 5.123 1.602 -26.404 1.00 90.12 114 LEU A N 1
ATOM 853 C CA . LEU A 1 114 ? 5.138 2.791 -25.529 1.00 90.12 114 LEU A CA 1
ATOM 854 C C . LEU A 1 114 ? 3.874 3.653 -25.700 1.00 90.12 114 LEU A C 1
ATOM 856 O O . LEU A 1 114 ? 3.303 4.153 -24.719 1.00 90.12 114 LEU A O 1
ATOM 860 N N . CYS A 1 115 ? 3.383 3.769 -26.934 1.00 91.62 115 CYS A N 1
ATOM 861 C CA . CYS A 1 115 ? 2.122 4.438 -27.238 1.00 91.62 115 CYS A CA 1
ATOM 862 C C . CYS A 1 115 ? 0.920 3.705 -26.615 1.00 91.62 115 CYS A C 1
ATOM 864 O O . CYS A 1 115 ? 0.084 4.320 -25.943 1.00 91.62 115 CYS A O 1
ATOM 866 N N . ALA A 1 116 ? 0.873 2.376 -26.740 1.00 92.06 116 ALA A N 1
ATOM 867 C CA . ALA A 1 116 ? -0.156 1.537 -26.130 1.00 92.06 116 ALA A CA 1
ATOM 868 C C . ALA A 1 116 ? -0.131 1.608 -24.594 1.00 92.06 116 ALA A C 1
ATOM 870 O O . ALA A 1 116 ? -1.188 1.737 -23.971 1.00 92.06 116 ALA A O 1
ATOM 871 N N . ILE A 1 117 ? 1.058 1.615 -23.975 1.00 90.50 117 ILE A N 1
ATOM 872 C CA . ILE A 1 117 ? 1.226 1.849 -22.533 1.00 90.50 117 ILE A CA 1
ATOM 873 C C . ILE A 1 117 ? 0.646 3.218 -22.164 1.00 90.50 117 ILE A C 1
ATOM 875 O O . ILE A 1 117 ? -0.119 3.326 -21.207 1.00 90.50 117 ILE A O 1
ATOM 879 N N . SER A 1 118 ? 0.942 4.268 -22.931 1.00 88.94 118 SER A N 1
ATOM 880 C CA . SER A 1 118 ? 0.419 5.616 -22.672 1.00 88.94 118 SER A CA 1
ATOM 881 C C . SER A 1 118 ? -1.115 5.671 -22.720 1.00 88.94 118 SER A C 1
ATOM 883 O O . SER A 1 118 ? -1.738 6.262 -21.831 1.00 88.94 118 SER A O 1
ATOM 885 N N . LEU A 1 119 ? -1.739 5.003 -23.696 1.00 89.44 119 LEU A N 1
ATOM 886 C CA . LEU A 1 119 ? -3.196 4.868 -23.797 1.00 89.44 119 LEU A CA 1
ATOM 887 C C . LEU A 1 119 ? -3.785 4.084 -22.615 1.00 89.44 119 LEU A C 1
ATOM 889 O O . LEU A 1 119 ? -4.728 4.544 -21.970 1.00 89.44 119 LEU A O 1
ATOM 893 N N . ASP A 1 120 ? -3.230 2.914 -22.306 1.00 88.81 120 ASP A N 1
ATOM 894 C CA . ASP A 1 120 ? -3.679 2.067 -21.200 1.00 88.81 120 ASP A CA 1
ATOM 895 C C . ASP A 1 120 ? -3.639 2.829 -19.865 1.00 88.81 120 ASP A C 1
ATOM 897 O O . ASP A 1 120 ? -4.613 2.860 -19.104 1.00 88.81 120 ASP A O 1
ATOM 901 N N . ARG A 1 121 ? -2.539 3.546 -19.618 1.00 85.88 121 ARG A N 1
ATOM 902 C CA . ARG A 1 121 ? -2.376 4.388 -18.431 1.00 85.88 121 ARG A CA 1
ATOM 903 C C . ARG A 1 121 ? -3.321 5.579 -18.427 1.00 85.88 121 ARG A C 1
ATOM 905 O O . ARG A 1 121 ? -3.850 5.917 -17.367 1.00 85.88 121 ARG A O 1
ATOM 912 N N . TYR A 1 122 ? -3.592 6.186 -19.580 1.00 86.25 122 TYR A N 1
ATOM 913 C CA . TYR A 1 122 ? -4.609 7.226 -19.699 1.00 86.25 122 TYR A CA 1
ATOM 914 C C . TYR A 1 122 ? -5.990 6.709 -19.281 1.00 86.25 122 TYR A C 1
ATOM 916 O O . TYR A 1 122 ? -6.669 7.360 -18.479 1.00 86.25 122 TYR A O 1
ATOM 924 N N . VAL A 1 123 ? -6.398 5.530 -19.758 1.00 86.19 123 VAL A N 1
ATOM 925 C CA . VAL A 1 123 ? -7.688 4.922 -19.394 1.00 86.19 123 VAL A CA 1
ATOM 926 C C . VAL A 1 123 ? -7.723 4.569 -17.904 1.00 86.19 123 VAL A C 1
ATOM 928 O O . VAL A 1 123 ? -8.711 4.888 -17.241 1.00 86.19 123 VAL A O 1
ATOM 931 N N . ALA A 1 124 ? -6.645 4.003 -17.352 1.00 82.81 124 ALA A N 1
ATOM 932 C CA . ALA A 1 124 ? -6.540 3.692 -15.924 1.00 82.81 124 ALA A CA 1
ATOM 933 C C . ALA A 1 124 ? -6.693 4.947 -15.045 1.00 82.81 124 ALA A C 1
ATOM 935 O O . ALA A 1 124 ? -7.548 4.990 -14.160 1.00 82.81 124 ALA A O 1
ATOM 936 N N . VAL A 1 125 ? -5.941 6.011 -15.351 1.00 78.62 125 VAL A N 1
ATOM 937 C CA . VAL A 1 125 ? -5.926 7.257 -14.565 1.00 78.62 125 VAL A CA 1
ATOM 938 C C . VAL A 1 125 ? -7.223 8.056 -14.720 1.00 78.62 125 VAL A C 1
ATOM 940 O O . VAL A 1 125 ? -7.681 8.695 -13.767 1.00 78.62 125 VAL A O 1
ATOM 943 N N . THR A 1 126 ? -7.832 8.064 -15.910 1.00 78.81 126 THR A N 1
ATOM 944 C CA . THR A 1 126 ? -9.068 8.829 -16.141 1.00 78.81 126 THR A CA 1
ATOM 945 C C . THR A 1 126 ? -10.338 8.098 -15.735 1.00 78.81 126 THR A C 1
ATOM 947 O O . THR A 1 126 ? -11.318 8.766 -15.401 1.00 78.81 126 THR A O 1
ATOM 950 N N . ARG A 1 127 ? -10.338 6.759 -15.731 1.00 75.31 127 ARG A N 1
ATOM 951 C CA . ARG A 1 127 ? -11.510 5.928 -15.414 1.00 75.31 127 ARG A CA 1
ATOM 952 C C . ARG A 1 127 ? -11.153 4.776 -14.456 1.00 75.31 127 ARG A C 1
ATOM 954 O O . ARG A 1 127 ? -11.366 3.617 -14.803 1.00 75.31 127 ARG A O 1
ATOM 961 N N . PRO A 1 128 ? -10.697 5.048 -13.220 1.00 69.25 128 PRO A N 1
ATOM 962 C CA . PRO A 1 128 ? -10.189 4.015 -12.304 1.00 69.25 128 PRO A CA 1
ATOM 963 C C . PRO A 1 128 ? -11.242 2.971 -11.886 1.00 69.25 128 PRO A C 1
ATOM 965 O O . PRO A 1 128 ? -10.907 1.822 -11.598 1.00 69.25 128 PRO A O 1
ATOM 968 N N . VAL A 1 129 ? -12.525 3.353 -11.861 1.00 69.56 129 VAL A N 1
ATOM 969 C CA . VAL A 1 129 ? -13.651 2.477 -11.484 1.00 69.56 129 VAL A CA 1
ATOM 970 C C . VAL A 1 129 ? -14.009 1.505 -12.606 1.00 69.56 129 VAL A C 1
ATOM 972 O O . VAL A 1 129 ? -14.237 0.326 -12.354 1.00 69.56 129 VAL A O 1
ATOM 975 N N . SER A 1 130 ? -14.029 1.996 -13.844 1.00 72.25 130 SER A N 1
ATOM 976 C CA . SER A 1 130 ? -14.404 1.215 -15.026 1.00 72.25 130 SER A CA 1
ATOM 977 C C . SER A 1 130 ? -13.203 0.551 -15.698 1.00 72.25 130 SER A C 1
ATOM 979 O O . SER A 1 130 ? -13.386 -0.310 -16.545 1.00 72.25 130 SER A O 1
ATOM 981 N N . TYR A 1 131 ? -11.966 0.906 -15.342 1.00 79.75 131 TYR A N 1
ATOM 982 C CA . TYR A 1 131 ? -10.770 0.314 -15.944 1.00 79.75 131 TYR A CA 1
ATOM 983 C C . TYR A 1 131 ? -10.760 -1.227 -15.885 1.00 79.75 131 TYR A C 1
ATOM 985 O O . TYR A 1 131 ? -10.537 -1.830 -16.934 1.00 79.75 131 TYR A O 1
ATOM 993 N N . PRO A 1 132 ? -11.083 -1.896 -14.752 1.00 74.06 132 PRO A N 1
ATOM 994 C CA . PRO A 1 132 ? -11.133 -3.361 -14.706 1.00 74.06 132 PRO A CA 1
ATOM 995 C C . PRO A 1 132 ? -12.175 -3.997 -15.639 1.00 74.06 132 PRO A C 1
ATOM 997 O O . PRO A 1 132 ? -11.997 -5.147 -16.027 1.00 74.06 132 PRO A O 1
ATOM 1000 N N . SER A 1 133 ? -13.251 -3.282 -15.998 1.00 75.75 133 SER A N 1
ATOM 1001 C CA . SER A 1 133 ? -14.253 -3.763 -16.962 1.00 75.75 133 SER A CA 1
ATOM 1002 C C . SER A 1 133 ? -13.939 -3.360 -18.409 1.00 75.75 133 SER A C 1
ATOM 1004 O O . SER A 1 133 ? -14.362 -4.038 -19.345 1.00 75.75 133 SER A O 1
ATOM 1006 N N . ILE A 1 134 ? -13.170 -2.287 -18.616 1.00 80.44 134 ILE A N 1
ATOM 1007 C CA . ILE A 1 134 ? -12.738 -1.824 -19.940 1.00 80.44 134 ILE A CA 1
ATOM 1008 C C . ILE A 1 134 ? -11.539 -2.643 -20.439 1.00 80.44 134 ILE A C 1
ATOM 1010 O O . ILE A 1 134 ? -11.579 -3.147 -21.562 1.00 80.44 134 ILE A O 1
ATOM 1014 N N . MET A 1 135 ? -10.494 -2.808 -19.623 1.00 82.31 135 MET A N 1
ATOM 1015 C CA . MET A 1 135 ? -9.259 -3.500 -20.004 1.00 82.31 135 MET A CA 1
ATOM 1016 C C . MET A 1 135 ? -9.217 -4.927 -19.460 1.00 82.31 135 MET A C 1
ATOM 1018 O O . MET A 1 135 ? -8.808 -5.186 -18.328 1.00 82.31 135 MET A O 1
ATOM 1022 N N . SER A 1 136 ? -9.621 -5.875 -20.309 1.00 87.62 136 SER A N 1
ATOM 1023 C CA . SER A 1 136 ? -9.496 -7.312 -20.056 1.00 87.62 136 SER A CA 1
ATOM 1024 C C . SER A 1 136 ? -8.195 -7.872 -20.642 1.00 87.62 136 SER A C 1
ATOM 1026 O O . SER A 1 136 ? -7.629 -7.311 -21.580 1.00 87.62 136 SER A O 1
ATOM 1028 N N . LYS A 1 137 ? -7.745 -9.038 -20.152 1.00 86.19 137 LYS A N 1
ATOM 1029 C CA . LYS A 1 137 ? -6.574 -9.742 -20.713 1.00 86.19 137 L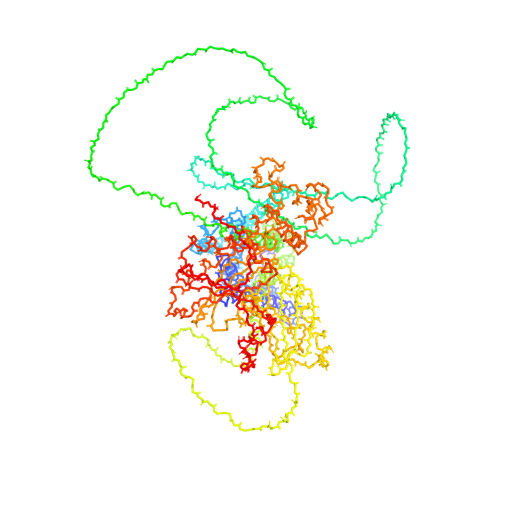YS A CA 1
ATOM 1030 C C . LYS A 1 137 ? -6.726 -10.023 -22.217 1.00 86.19 137 LYS A C 1
ATOM 1032 O O . LYS A 1 137 ? -5.746 -9.930 -22.944 1.00 86.19 137 LYS A O 1
ATOM 1037 N N . LYS A 1 138 ? -7.945 -10.337 -22.683 1.00 88.56 138 LYS A N 1
ATOM 1038 C CA . LYS A 1 138 ? -8.240 -10.580 -24.108 1.00 88.56 138 LYS A CA 1
ATOM 1039 C C . LYS A 1 138 ? -8.039 -9.311 -24.942 1.00 88.56 138 LYS A C 1
ATOM 1041 O O . LYS A 1 138 ? -7.353 -9.359 -25.954 1.00 88.56 138 LYS A O 1
ATOM 1046 N N . ARG A 1 139 ? -8.569 -8.172 -24.479 1.00 89.81 139 ARG A N 1
ATOM 1047 C CA . ARG A 1 139 ? -8.406 -6.874 -25.158 1.00 89.81 139 ARG A CA 1
ATOM 1048 C C . ARG A 1 139 ? -6.952 -6.407 -25.169 1.00 89.81 139 ARG A C 1
ATOM 1050 O O . ARG A 1 139 ? -6.491 -5.940 -26.198 1.00 89.81 139 ARG A O 1
ATOM 1057 N N . ALA A 1 140 ? -6.217 -6.589 -24.072 1.00 89.88 140 ALA A N 1
ATOM 1058 C CA . ALA A 1 140 ? -4.793 -6.256 -24.029 1.00 89.88 140 ALA A CA 1
ATOM 1059 C C . ALA A 1 140 ? -3.966 -7.099 -25.013 1.00 89.88 140 ALA A C 1
ATOM 1061 O O . ALA A 1 140 ? -3.164 -6.545 -25.753 1.00 89.88 140 ALA A O 1
ATOM 1062 N N . LYS A 1 141 ? -4.212 -8.416 -25.092 1.00 91.75 141 LYS A N 1
ATOM 1063 C CA . LYS A 1 141 ? -3.577 -9.281 -26.102 1.00 91.75 141 LYS A CA 1
ATOM 1064 C C . LYS A 1 141 ? -3.932 -8.863 -27.533 1.00 91.75 141 LYS A C 1
ATOM 1066 O O . LYS A 1 141 ? -3.048 -8.842 -28.376 1.00 91.75 141 LYS A O 1
ATOM 1071 N N . ALA A 1 142 ? -5.190 -8.497 -27.790 1.00 93.25 142 ALA A N 1
ATOM 1072 C CA . ALA A 1 142 ? -5.617 -8.002 -29.099 1.00 93.25 142 ALA A CA 1
ATOM 1073 C C . ALA A 1 142 ? -4.938 -6.671 -29.472 1.00 93.25 142 ALA A C 1
ATOM 1075 O O . ALA A 1 142 ? -4.506 -6.511 -30.606 1.00 93.25 142 ALA A O 1
ATOM 1076 N N . LEU A 1 143 ? -4.787 -5.743 -28.518 1.00 92.50 143 LEU A N 1
ATOM 1077 C CA . LEU A 1 143 ? -4.052 -4.491 -28.734 1.00 92.50 143 LEU A CA 1
ATOM 1078 C C . LEU A 1 143 ? -2.569 -4.738 -29.011 1.00 92.50 143 LEU A C 1
ATOM 1080 O O . LEU A 1 143 ? -2.025 -4.126 -29.919 1.00 92.50 143 LEU A O 1
ATOM 1084 N N . ILE A 1 144 ? -1.931 -5.648 -28.269 1.00 95.75 144 ILE A N 1
ATOM 1085 C CA . ILE A 1 144 ? -0.541 -6.048 -28.524 1.00 95.75 144 ILE A CA 1
ATOM 1086 C C . ILE A 1 144 ? -0.417 -6.642 -29.930 1.00 95.75 144 ILE A C 1
ATOM 1088 O O . ILE A 1 144 ? 0.424 -6.196 -30.697 1.00 95.75 144 ILE A O 1
ATOM 1092 N N . ALA A 1 145 ? -1.283 -7.588 -30.303 1.00 95.94 145 ALA A N 1
ATOM 1093 C CA . ALA A 1 145 ? -1.284 -8.157 -31.651 1.00 95.94 145 ALA A CA 1
ATOM 1094 C C . ALA A 1 145 ? -1.461 -7.072 -32.728 1.00 95.94 145 ALA A C 1
ATOM 1096 O O . ALA A 1 145 ? -0.721 -7.054 -33.706 1.00 95.94 145 ALA A O 1
ATOM 1097 N N . GLY A 1 146 ? -2.376 -6.122 -32.509 1.00 95.38 146 GLY A N 1
ATOM 1098 C CA . GLY A 1 146 ? -2.565 -4.970 -33.389 1.00 95.38 146 GLY A CA 1
ATOM 1099 C C . GLY A 1 146 ? -1.323 -4.083 -33.506 1.00 95.38 146 GLY A C 1
ATOM 1100 O O . GLY A 1 146 ? -1.020 -3.633 -34.603 1.00 95.38 146 GLY A O 1
ATOM 1101 N N . VAL A 1 147 ? -0.576 -3.875 -32.414 1.00 95.69 147 VAL A N 1
ATOM 1102 C CA . VAL A 1 147 ? 0.711 -3.160 -32.437 1.00 95.69 147 VAL A CA 1
ATOM 1103 C C . VAL A 1 147 ? 1.709 -3.876 -33.343 1.00 95.69 147 VAL A C 1
ATOM 1105 O O . VAL A 1 147 ? 2.231 -3.247 -34.253 1.00 95.69 147 VAL A O 1
ATOM 1108 N N . TRP A 1 148 ? 1.925 -5.181 -33.157 1.00 96.56 148 TRP A N 1
ATOM 1109 C CA . TRP A 1 148 ? 2.879 -5.949 -33.969 1.00 96.56 148 TRP A CA 1
ATOM 1110 C C . TRP A 1 148 ? 2.522 -5.957 -35.459 1.00 96.56 148 TRP A C 1
ATOM 1112 O O . TRP A 1 148 ? 3.406 -5.791 -36.300 1.00 96.56 148 TRP A O 1
ATOM 1122 N N . VAL A 1 149 ? 1.231 -6.097 -35.777 1.00 95.50 149 VAL A N 1
ATOM 1123 C CA . VAL A 1 149 ? 0.726 -6.037 -37.156 1.00 95.50 149 VAL A CA 1
ATOM 1124 C C . VAL A 1 149 ? 0.914 -4.641 -37.745 1.00 95.50 149 VAL A C 1
ATOM 1126 O O . VAL A 1 149 ? 1.424 -4.515 -38.852 1.00 95.50 149 VAL A O 1
ATOM 1129 N N . LEU A 1 150 ? 0.552 -3.585 -37.012 1.00 93.19 150 LEU A N 1
ATOM 1130 C CA . LEU A 1 150 ? 0.704 -2.210 -37.488 1.00 93.19 150 LEU A CA 1
ATOM 1131 C C . LEU A 1 150 ? 2.179 -1.852 -37.719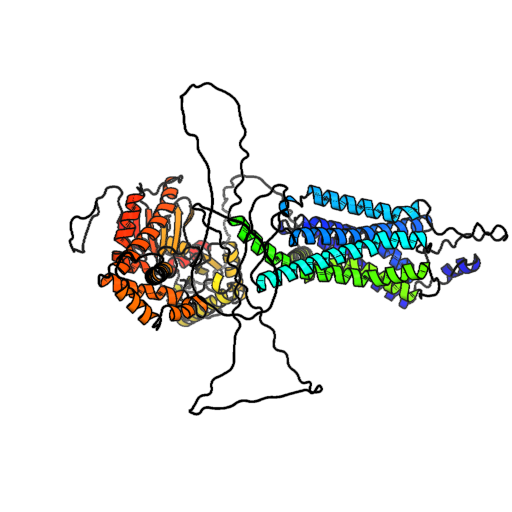 1.00 93.19 150 LEU A C 1
ATOM 1133 O O . LEU A 1 150 ? 2.501 -1.233 -38.728 1.00 93.19 150 LEU A O 1
ATOM 1137 N N . SER A 1 151 ? 3.079 -2.283 -36.832 1.00 95.12 151 SER A N 1
ATOM 1138 C CA . SER A 1 151 ? 4.524 -2.110 -37.015 1.00 95.12 151 SER A CA 1
ATOM 1139 C C . SER A 1 151 ? 5.037 -2.823 -38.261 1.00 95.12 151 SER A C 1
ATOM 1141 O O . SER A 1 151 ? 5.861 -2.263 -38.977 1.00 95.12 151 SER A O 1
ATOM 1143 N N . PHE A 1 152 ? 4.535 -4.030 -38.535 1.00 92.19 152 PHE A N 1
ATOM 1144 C CA . PHE A 1 152 ? 4.909 -4.783 -39.729 1.00 92.19 152 PHE A CA 1
ATOM 1145 C C . PHE A 1 152 ? 4.423 -4.091 -41.010 1.00 92.19 152 PHE A C 1
ATOM 1147 O O . PHE A 1 152 ? 5.163 -3.969 -41.977 1.00 92.19 152 PHE A O 1
ATOM 1154 N N . VAL A 1 153 ? 3.198 -3.557 -41.008 1.00 90.62 153 VAL A N 1
ATOM 1155 C CA . VAL A 1 153 ? 2.665 -2.800 -42.153 1.00 90.62 153 VAL A CA 1
ATOM 1156 C C . VAL A 1 153 ? 3.524 -1.569 -42.459 1.00 90.62 153 VAL A C 1
ATOM 1158 O O . VAL A 1 153 ? 3.770 -1.283 -43.626 1.00 90.62 153 VAL A O 1
ATOM 1161 N N . ILE A 1 154 ? 4.021 -0.870 -41.433 1.00 88.31 154 ILE A N 1
ATOM 1162 C CA . ILE A 1 154 ? 4.878 0.315 -41.604 1.00 88.31 154 ILE A CA 1
ATOM 1163 C C . ILE A 1 154 ? 6.260 -0.054 -42.174 1.00 88.31 154 ILE A C 1
ATOM 1165 O O . ILE A 1 154 ? 6.821 0.725 -42.942 1.00 88.31 154 ILE A O 1
ATOM 1169 N N . CYS A 1 155 ? 6.809 -1.228 -41.839 1.00 86.81 155 CYS A N 1
ATOM 1170 C CA . CYS A 1 155 ? 8.124 -1.669 -42.326 1.00 86.81 155 CYS A CA 1
ATOM 1171 C C . CYS A 1 155 ? 8.079 -2.414 -43.671 1.00 86.81 155 CYS A C 1
ATOM 1173 O O . CYS A 1 155 ? 9.124 -2.706 -44.244 1.00 86.81 155 CYS A O 1
ATOM 1175 N N . PHE A 1 156 ? 6.891 -2.767 -44.161 1.00 85.81 156 PHE A N 1
ATOM 1176 C CA . PHE A 1 156 ? 6.707 -3.583 -45.361 1.00 85.81 156 PHE A CA 1
ATOM 1177 C C . PHE A 1 156 ? 7.085 -2.902 -46.696 1.00 85.81 156 PHE A C 1
ATOM 1179 O O . PHE A 1 156 ? 7.633 -3.593 -47.555 1.00 85.81 156 PHE A O 1
ATOM 1186 N N . PRO A 1 157 ? 6.860 -1.588 -46.924 1.00 85.75 157 PRO A N 1
ATOM 1187 C CA . PRO A 1 157 ? 7.070 -0.971 -48.239 1.00 85.75 157 PRO A CA 1
ATOM 1188 C C . PRO A 1 157 ? 8.456 -1.165 -48.890 1.00 85.75 157 PRO A C 1
ATOM 1190 O O . PRO A 1 157 ? 8.498 -1.468 -50.085 1.00 85.75 157 PRO A O 1
ATOM 1193 N N . PRO A 1 158 ? 9.590 -1.085 -48.167 1.00 79.19 158 PRO A N 1
ATOM 1194 C CA . PRO A 1 158 ? 10.907 -1.347 -48.747 1.00 79.19 158 PRO A CA 1
ATOM 1195 C C . PRO A 1 158 ? 11.093 -2.796 -49.204 1.00 79.19 158 PRO A C 1
ATOM 1197 O O . PRO A 1 158 ? 11.857 -3.036 -50.136 1.00 79.19 158 PRO A O 1
ATOM 1200 N N . LEU A 1 159 ? 10.393 -3.756 -48.583 1.00 79.25 159 LEU A N 1
ATOM 1201 C CA . LEU A 1 159 ? 10.461 -5.179 -48.938 1.00 79.25 159 LEU A CA 1
ATOM 1202 C C . LEU A 1 159 ? 9.728 -5.493 -50.249 1.00 79.25 159 LEU A C 1
ATOM 1204 O O . LEU A 1 159 ? 10.076 -6.458 -50.921 1.00 79.25 159 LEU A O 1
ATOM 1208 N N . VAL A 1 160 ? 8.746 -4.670 -50.630 1.00 83.50 160 VAL A N 1
ATOM 1209 C CA . VAL A 1 160 ? 8.004 -4.788 -51.901 1.00 83.50 160 VAL A CA 1
ATOM 1210 C C . VAL A 1 160 ? 8.484 -3.813 -52.977 1.00 83.50 160 VAL A C 1
ATOM 1212 O O . VAL A 1 160 ? 7.818 -3.629 -53.992 1.00 83.50 160 VAL A O 1
ATOM 1215 N N . GLY A 1 161 ? 9.652 -3.197 -52.775 1.00 74.75 161 GLY A N 1
ATOM 1216 C CA . GLY A 1 161 ? 10.321 -2.394 -53.798 1.00 74.75 161 GLY A CA 1
ATOM 1217 C C . GLY A 1 161 ? 10.092 -0.884 -53.713 1.00 74.75 161 GLY A C 1
ATOM 1218 O O . GLY A 1 161 ? 10.564 -0.167 -54.592 1.00 74.75 161 GLY A O 1
ATOM 1219 N N . TRP A 1 162 ? 9.450 -0.362 -52.659 1.00 77.19 162 TRP A N 1
ATOM 1220 C CA . TRP A 1 162 ? 9.427 1.082 -52.380 1.00 77.19 162 TRP A CA 1
ATOM 1221 C C . TRP A 1 162 ? 10.720 1.508 -51.664 1.00 77.19 162 TRP A C 1
ATOM 1223 O O . TRP A 1 162 ? 10.736 1.877 -50.491 1.00 77.19 162 TRP A O 1
ATOM 1233 N N . LYS A 1 163 ? 11.827 1.397 -52.394 1.00 67.81 163 LYS A N 1
ATOM 1234 C CA . LYS A 1 163 ? 13.174 1.859 -52.036 1.00 67.81 163 LYS A CA 1
ATOM 1235 C C . LYS A 1 163 ? 13.589 2.908 -53.071 1.00 67.81 163 LYS A C 1
ATOM 1237 O O . LYS A 1 163 ? 12.985 2.941 -54.142 1.00 67.81 163 LYS A O 1
ATOM 1242 N N . ASP A 1 164 ? 14.579 3.749 -52.761 1.00 64.62 164 ASP A N 1
ATOM 1243 C CA . ASP A 1 164 ? 15.137 4.756 -53.683 1.00 64.62 164 ASP A CA 1
ATOM 1244 C C . ASP A 1 164 ? 15.094 4.280 -55.145 1.00 64.62 164 ASP A C 1
ATOM 1246 O O . ASP A 1 164 ? 15.791 3.329 -55.522 1.00 64.62 164 ASP A O 1
ATOM 1250 N N . LYS A 1 165 ? 14.272 4.943 -55.972 1.00 55.06 165 LYS A N 1
ATOM 1251 C CA . LYS A 1 165 ? 14.335 4.763 -57.421 1.00 55.06 165 LYS A CA 1
ATOM 1252 C C . LYS A 1 165 ? 15.710 5.252 -57.846 1.00 55.06 165 LYS A C 1
ATOM 1254 O O . LYS A 1 165 ? 16.022 6.438 -57.736 1.00 55.06 165 LYS A O 1
ATOM 1259 N N . ARG A 1 166 ? 16.565 4.327 -58.278 1.00 49.78 166 ARG A N 1
ATOM 1260 C CA . ARG A 1 166 ? 17.838 4.696 -58.896 1.00 49.78 166 ARG A CA 1
ATOM 1261 C C . ARG A 1 166 ? 17.535 5.571 -60.118 1.00 49.78 166 ARG A C 1
ATOM 1263 O O . ARG A 1 166 ? 16.483 5.391 -60.732 1.00 49.78 166 ARG A O 1
ATOM 1270 N N . PRO A 1 167 ? 18.425 6.500 -60.487 1.00 44.00 167 PRO A N 1
ATOM 1271 C CA . PRO A 1 167 ? 18.325 7.215 -61.749 1.00 44.00 167 PRO A CA 1
ATOM 1272 C C . PRO A 1 167 ? 18.550 6.224 -62.903 1.00 44.00 167 PRO A C 1
ATOM 1274 O O . PRO A 1 167 ? 19.649 6.103 -63.425 1.00 44.00 167 PRO A O 1
ATOM 1277 N N . THR A 1 168 ? 17.517 5.470 -63.267 1.00 42.62 168 THR A N 1
ATOM 1278 C CA . THR A 1 168 ? 17.438 4.693 -64.514 1.00 42.62 168 THR A CA 1
ATOM 1279 C C . THR A 1 168 ? 16.565 5.384 -65.562 1.00 42.62 168 THR A C 1
ATOM 1281 O O . THR A 1 168 ? 16.499 4.911 -66.687 1.00 42.62 168 THR A O 1
ATOM 1284 N N . ASP A 1 169 ? 15.981 6.545 -65.239 1.00 38.44 169 ASP A N 1
ATOM 1285 C CA . ASP A 1 169 ? 15.210 7.364 -66.190 1.00 38.44 169 ASP A CA 1
ATOM 1286 C C . ASP A 1 169 ? 16.025 8.543 -66.766 1.00 38.44 169 ASP A C 1
ATOM 1288 O O . ASP A 1 169 ? 15.473 9.455 -67.378 1.00 38.44 169 ASP A O 1
ATOM 1292 N N . ALA A 1 170 ? 17.355 8.525 -66.627 1.00 38.88 170 ALA A N 1
ATOM 1293 C CA . ALA A 1 170 ? 18.238 9.283 -67.510 1.00 38.88 170 ALA A CA 1
ATOM 1294 C C . ALA A 1 170 ? 18.615 8.375 -68.689 1.00 38.88 170 ALA A C 1
ATOM 1296 O O . ALA A 1 170 ? 19.661 7.738 -68.698 1.00 38.88 170 ALA A O 1
ATOM 1297 N N . MET A 1 171 ? 17.726 8.322 -69.681 1.00 40.06 171 MET A N 1
ATOM 1298 C CA . MET A 1 171 ? 17.826 7.601 -70.961 1.00 40.06 171 MET A CA 1
ATOM 1299 C C . MET A 1 171 ? 19.094 7.920 -71.796 1.00 40.06 171 MET A C 1
ATOM 1301 O O . MET A 1 171 ? 19.159 7.513 -72.942 1.00 40.06 171 MET A O 1
ATOM 1305 N N . ASN A 1 172 ? 20.117 8.621 -71.290 1.00 42.94 172 ASN A N 1
ATOM 1306 C CA . ASN A 1 172 ? 21.247 9.097 -72.103 1.00 42.94 172 ASN A CA 1
ATOM 1307 C C . ASN A 1 172 ? 22.632 9.063 -71.412 1.00 42.94 172 ASN A C 1
ATOM 1309 O O . ASN A 1 172 ? 23.423 9.988 -71.591 1.00 42.94 172 ASN A O 1
ATOM 1313 N N . SER A 1 173 ? 22.998 8.009 -70.674 1.00 37.47 173 SER A N 1
ATOM 1314 C CA . SER A 1 173 ? 24.428 7.757 -70.400 1.00 37.47 173 SER A CA 1
ATOM 1315 C C . SER A 1 173 ? 24.771 6.276 -70.197 1.00 37.47 173 SER A C 1
ATOM 1317 O O . SER A 1 173 ? 24.175 5.554 -69.406 1.00 37.47 173 SER A O 1
ATOM 1319 N N . HIS A 1 174 ? 25.777 5.839 -70.951 1.00 42.47 174 HIS A N 1
ATOM 1320 C CA . HIS A 1 174 ? 26.241 4.468 -71.171 1.00 42.47 174 HIS A CA 1
ATOM 1321 C C . HIS A 1 174 ? 27.072 3.873 -70.008 1.00 42.47 174 HIS A C 1
ATOM 1323 O O . HIS A 1 174 ? 27.992 3.097 -70.249 1.00 42.47 174 HIS A O 1
ATOM 1329 N N . GLU A 1 175 ? 26.781 4.210 -68.749 1.00 42.03 175 GLU A N 1
ATOM 1330 C CA . GLU A 1 175 ? 27.522 3.686 -67.589 1.00 42.03 175 GLU A CA 1
ATOM 1331 C C . GLU A 1 175 ? 26.585 3.034 -66.567 1.00 42.03 175 GLU A C 1
ATOM 1333 O O . GLU A 1 175 ? 26.069 3.660 -65.642 1.00 42.03 175 GLU A O 1
ATOM 1338 N N . ILE A 1 176 ? 26.376 1.728 -66.736 1.00 44.97 176 ILE A N 1
ATOM 1339 C CA . ILE A 1 176 ? 25.685 0.877 -65.766 1.00 44.97 176 ILE A CA 1
ATOM 1340 C C . ILE A 1 176 ? 26.713 0.464 -64.704 1.00 44.97 176 ILE A C 1
ATOM 1342 O O . ILE A 1 176 ? 27.306 -0.609 -64.789 1.00 44.97 176 ILE A O 1
ATOM 1346 N N . HIS A 1 177 ? 26.955 1.313 -63.702 1.00 49.59 177 HIS A N 1
ATOM 1347 C CA . HIS A 1 177 ? 27.708 0.885 -62.517 1.00 49.59 177 HIS A CA 1
ATOM 1348 C C . HIS A 1 177 ? 26.774 0.108 -61.576 1.00 49.59 177 HIS A C 1
ATOM 1350 O O . HIS A 1 177 ? 25.743 0.652 -61.159 1.00 49.59 177 HIS A O 1
ATOM 1356 N N . PRO A 1 178 ? 27.083 -1.155 -61.222 1.00 54.62 178 PRO A N 1
ATOM 1357 C CA . PRO A 1 178 ? 26.335 -1.861 -60.193 1.00 54.62 178 PRO A CA 1
ATOM 1358 C C . PRO A 1 178 ? 26.499 -1.148 -58.836 1.00 54.62 178 PRO A C 1
ATOM 1360 O O . PRO A 1 178 ? 27.544 -0.555 -58.563 1.00 54.62 178 PRO A O 1
ATOM 1363 N N . PRO A 1 179 ? 25.471 -1.169 -57.970 1.00 60.41 179 PRO A N 1
ATOM 1364 C CA . PRO A 1 179 ? 25.551 -0.592 -56.631 1.00 60.41 179 PRO A CA 1
ATOM 1365 C C . PRO A 1 179 ? 26.641 -1.300 -55.814 1.00 60.41 179 PRO A C 1
ATOM 1367 O O . PRO A 1 179 ? 26.816 -2.511 -55.925 1.00 60.41 179 PRO A O 1
ATOM 1370 N N . CYS A 1 180 ? 27.346 -0.551 -54.968 1.00 70.31 180 CYS A N 1
ATOM 1371 C CA . CYS A 1 180 ? 28.358 -1.113 -54.081 1.00 70.31 180 CYS A CA 1
ATOM 1372 C C . CYS A 1 180 ? 27.768 -2.144 -53.102 1.00 70.31 180 CYS A C 1
ATOM 1374 O O . CYS A 1 180 ? 26.979 -1.737 -52.241 1.00 70.31 180 CYS A O 1
ATOM 1376 N N . PRO A 1 181 ? 28.195 -3.425 -53.138 1.00 69.75 181 PRO A N 1
ATOM 1377 C CA . PRO A 1 181 ? 27.657 -4.473 -52.261 1.00 69.75 181 PRO A CA 1
ATOM 1378 C C . PRO A 1 181 ? 28.057 -4.279 -50.789 1.00 69.75 181 PRO A C 1
ATOM 1380 O O . PRO A 1 181 ? 27.428 -4.818 -49.884 1.00 69.75 181 PRO A O 1
ATOM 1383 N N . TRP A 1 182 ? 29.098 -3.477 -50.543 1.00 79.94 182 TRP A N 1
ATOM 1384 C CA . TRP A 1 182 ? 29.647 -3.202 -49.214 1.00 79.94 182 TRP A CA 1
ATOM 1385 C C . TRP A 1 182 ? 28.947 -2.051 -48.484 1.00 79.94 182 TRP A C 1
ATOM 1387 O O . TRP A 1 182 ? 29.370 -1.665 -47.395 1.00 79.94 182 TRP A O 1
ATOM 1397 N N . THR A 1 183 ? 27.885 -1.481 -49.061 1.00 77.25 183 THR A N 1
ATOM 1398 C CA . THR A 1 183 ? 27.156 -0.346 -48.478 1.00 77.25 183 THR A CA 1
ATOM 1399 C C . THR A 1 183 ? 25.729 -0.742 -48.126 1.00 77.25 183 THR A C 1
ATOM 1401 O O . THR A 1 183 ? 24.977 -1.230 -48.963 1.00 77.25 183 THR A O 1
ATOM 1404 N N . CYS A 1 184 ? 25.332 -0.504 -46.878 1.00 84.00 184 CYS A N 1
ATOM 1405 C CA . CYS A 1 184 ? 23.966 -0.735 -46.423 1.00 84.00 184 CYS A CA 1
ATOM 1406 C C . CYS A 1 184 ? 23.450 0.526 -45.744 1.00 84.00 184 CYS A C 1
ATOM 1408 O O . CYS A 1 184 ? 23.822 0.807 -44.612 1.00 84.00 184 CYS A O 1
ATOM 1410 N N . GLU A 1 185 ? 22.627 1.315 -46.432 1.00 78.19 185 GLU A N 1
ATOM 1411 C CA . GLU A 1 185 ? 22.072 2.560 -45.895 1.00 78.19 185 GLU A CA 1
ATOM 1412 C C . GLU A 1 185 ? 20.544 2.552 -45.891 1.00 78.19 185 GLU A C 1
ATOM 1414 O O . GLU A 1 185 ? 19.893 1.923 -46.730 1.00 78.19 185 GLU A O 1
ATOM 1419 N N . LEU A 1 186 ? 19.980 3.292 -44.934 1.00 77.44 186 LEU A N 1
ATOM 1420 C CA . LEU A 1 186 ? 18.557 3.602 -44.887 1.00 77.44 186 LEU A CA 1
ATOM 1421 C C . LEU A 1 186 ? 18.197 4.404 -46.149 1.00 77.44 186 LEU A C 1
ATOM 1423 O O . LEU A 1 186 ? 18.967 5.263 -46.583 1.00 77.44 186 LEU A O 1
ATOM 1427 N N . THR A 1 187 ? 17.051 4.108 -46.760 1.00 80.19 187 THR A N 1
ATOM 1428 C CA . THR A 1 187 ? 16.649 4.790 -47.997 1.00 80.19 187 THR A CA 1
ATOM 1429 C C . THR A 1 187 ? 16.420 6.282 -47.743 1.00 80.19 187 THR A C 1
ATOM 1431 O O . THR A 1 187 ? 15.893 6.664 -46.701 1.00 80.19 187 THR A O 1
ATOM 1434 N N . ASN A 1 188 ? 16.830 7.122 -48.692 1.00 74.56 188 ASN A N 1
ATOM 1435 C CA . ASN A 1 188 ? 16.677 8.576 -48.612 1.00 74.56 188 ASN A CA 1
ATOM 1436 C C . ASN A 1 188 ? 15.513 9.084 -49.481 1.00 74.56 188 ASN A C 1
ATOM 1438 O O . ASN A 1 188 ? 15.375 10.294 -49.655 1.00 74.56 188 ASN A O 1
ATOM 1442 N N . ASP A 1 189 ? 14.680 8.186 -50.023 1.00 84.56 189 ASP A N 1
ATOM 1443 C CA . ASP A 1 189 ? 13.485 8.557 -50.778 1.00 84.56 189 ASP A CA 1
ATOM 1444 C C . ASP A 1 189 ? 12.564 9.389 -49.885 1.00 84.56 189 ASP A C 1
ATOM 1446 O O . ASP A 1 189 ? 12.050 8.902 -48.876 1.00 84.56 189 ASP A O 1
ATOM 1450 N N . ALA A 1 190 ? 12.351 10.652 -50.249 1.00 84.25 190 ALA A N 1
ATOM 1451 C CA . ALA A 1 190 ? 11.607 11.589 -49.416 1.00 84.25 190 ALA A CA 1
ATOM 1452 C C . ALA A 1 190 ? 10.188 11.086 -49.093 1.00 84.25 190 ALA A C 1
ATOM 1454 O O . ALA A 1 190 ? 9.704 11.291 -47.979 1.00 84.25 190 ALA A O 1
ATOM 1455 N N . GLY A 1 191 ? 9.540 10.380 -50.028 1.00 86.38 191 GLY A N 1
ATOM 1456 C CA . GLY A 1 191 ? 8.212 9.800 -49.831 1.00 86.38 191 GLY A CA 1
ATOM 1457 C C . GLY A 1 191 ? 8.206 8.713 -48.759 1.00 86.38 191 GLY A C 1
ATOM 1458 O O . GLY A 1 191 ? 7.437 8.796 -47.796 1.00 86.38 191 GLY A O 1
ATOM 1459 N N . TYR A 1 192 ? 9.093 7.723 -48.883 1.00 86.06 192 TYR A N 1
ATOM 1460 C CA . TYR A 1 192 ? 9.229 6.665 -47.884 1.00 86.06 192 TYR A CA 1
ATOM 1461 C C . TYR A 1 192 ? 9.707 7.201 -46.530 1.00 86.06 192 TYR A C 1
ATOM 1463 O O . TYR A 1 192 ? 9.189 6.792 -45.489 1.00 86.06 192 TYR A O 1
ATOM 1471 N N . VAL A 1 193 ? 10.682 8.114 -46.511 1.00 88.75 193 VAL A N 1
ATOM 1472 C CA . VAL A 1 193 ? 11.219 8.685 -45.267 1.00 88.75 193 VAL A CA 1
ATOM 1473 C C . VAL A 1 193 ? 10.115 9.404 -44.500 1.00 88.75 193 VAL A C 1
ATOM 1475 O O . VAL A 1 193 ? 9.945 9.162 -43.308 1.00 88.75 193 VAL A O 1
ATOM 1478 N N . VAL A 1 194 ? 9.305 10.225 -45.175 1.00 90.75 194 VAL A N 1
ATOM 1479 C CA . VAL A 1 194 ? 8.163 10.900 -44.544 1.00 90.75 194 VAL A CA 1
ATOM 1480 C C . VAL A 1 194 ? 7.114 9.890 -44.081 1.00 90.75 194 VAL A C 1
ATOM 1482 O O . VAL A 1 194 ? 6.670 9.970 -42.937 1.00 90.75 194 VAL A O 1
ATOM 1485 N N . TYR A 1 195 ? 6.739 8.918 -44.918 1.00 90.50 195 TYR A N 1
ATOM 1486 C CA . TYR A 1 195 ? 5.769 7.878 -44.558 1.00 90.50 195 TYR A CA 1
ATOM 1487 C C . TYR A 1 195 ? 6.202 7.100 -43.306 1.00 90.50 195 TYR A C 1
ATOM 1489 O O . TYR A 1 195 ? 5.461 7.016 -42.321 1.00 90.50 195 TYR A O 1
ATOM 1497 N N . SER A 1 196 ? 7.426 6.573 -43.330 1.00 88.50 196 SER A N 1
ATOM 1498 C CA . SER A 1 196 ? 7.983 5.766 -42.250 1.00 88.50 196 SER A CA 1
ATOM 1499 C C . SER A 1 196 ? 8.189 6.600 -40.990 1.00 88.50 196 SER A C 1
ATOM 1501 O O . SER A 1 196 ? 7.767 6.160 -39.925 1.00 88.50 196 SER A O 1
ATOM 1503 N N . ALA A 1 197 ? 8.729 7.822 -41.072 1.00 91.88 197 ALA A N 1
ATOM 1504 C CA . ALA A 1 197 ? 8.914 8.696 -39.911 1.00 91.88 197 ALA A CA 1
ATOM 1505 C C . ALA A 1 197 ? 7.579 9.145 -39.287 1.00 91.88 197 ALA A C 1
ATOM 1507 O O . ALA A 1 197 ? 7.456 9.205 -38.060 1.00 91.88 197 ALA A O 1
ATOM 1508 N N . LEU A 1 198 ? 6.552 9.428 -40.098 1.00 93.19 198 LEU A N 1
ATOM 1509 C CA . LEU A 1 198 ? 5.212 9.749 -39.598 1.00 93.19 198 LEU A CA 1
ATOM 1510 C C . LEU A 1 198 ? 4.583 8.556 -38.874 1.00 93.19 198 LEU A C 1
ATOM 1512 O O . LEU A 1 198 ? 4.123 8.714 -37.741 1.00 93.19 198 LEU A O 1
ATOM 1516 N N . GLY A 1 199 ? 4.580 7.378 -39.504 1.00 89.38 199 GLY A N 1
ATOM 1517 C CA . GLY A 1 199 ? 3.958 6.168 -38.963 1.00 89.38 199 GLY A CA 1
ATOM 1518 C C . GLY A 1 199 ? 4.679 5.607 -37.737 1.00 89.38 199 GLY A C 1
ATOM 1519 O O . GLY A 1 199 ? 4.028 5.219 -36.766 1.00 89.38 199 GLY A O 1
ATOM 1520 N N . SER A 1 200 ? 6.014 5.592 -37.761 1.00 90.31 200 SER A N 1
ATOM 1521 C CA . SER A 1 200 ? 6.842 5.006 -36.698 1.00 90.31 200 SER A CA 1
ATOM 1522 C C . SER A 1 200 ? 7.098 5.947 -35.523 1.00 90.31 200 SER A C 1
ATOM 1524 O O . SER A 1 200 ? 7.193 5.469 -34.394 1.00 90.31 200 SER A O 1
ATOM 1526 N N . PHE A 1 201 ? 7.165 7.268 -35.744 1.00 92.62 201 PHE A N 1
ATOM 1527 C CA . PHE A 1 201 ? 7.589 8.214 -34.711 1.00 92.62 201 PHE A CA 1
ATOM 1528 C C . PHE A 1 201 ? 6.656 9.400 -34.506 1.00 92.62 201 PHE A C 1
ATOM 1530 O O . PHE A 1 201 ? 6.118 9.537 -33.409 1.00 92.62 201 PHE A O 1
ATOM 1537 N N . TYR A 1 202 ? 6.443 10.268 -35.501 1.00 94.62 202 TYR A N 1
ATOM 1538 C CA . TYR A 1 202 ? 5.758 11.542 -35.248 1.00 94.62 202 TYR A CA 1
ATOM 1539 C C . TYR A 1 202 ? 4.303 11.342 -34.811 1.00 94.62 202 TYR A C 1
ATOM 1541 O O . TYR A 1 202 ? 3.890 11.931 -33.811 1.00 94.62 202 TYR A O 1
ATOM 1549 N N . ILE A 1 203 ? 3.530 10.480 -35.486 1.00 94.19 203 ILE A N 1
ATOM 1550 C CA . ILE A 1 203 ? 2.148 10.180 -35.080 1.00 94.19 203 ILE A CA 1
ATOM 1551 C C . ILE A 1 203 ? 2.133 9.532 -33.683 1.00 94.19 203 ILE A C 1
ATOM 1553 O O . ILE A 1 203 ? 1.461 10.078 -32.799 1.00 94.19 203 ILE A O 1
ATOM 1557 N N . PRO A 1 204 ? 2.890 8.447 -33.407 1.00 93.19 204 PRO A N 1
ATOM 1558 C CA . PRO A 1 204 ? 2.982 7.885 -32.058 1.00 93.19 204 PRO A CA 1
ATOM 1559 C C . PRO A 1 204 ? 3.410 8.894 -30.989 1.00 93.19 204 PRO A C 1
ATOM 1561 O O . PRO A 1 204 ? 2.820 8.914 -29.908 1.00 93.19 204 PRO A O 1
ATOM 1564 N N . MET A 1 205 ? 4.380 9.765 -31.282 1.00 93.75 205 MET A N 1
ATOM 1565 C CA . MET A 1 205 ? 4.851 10.825 -30.392 1.00 93.75 205 MET A CA 1
ATOM 1566 C C . MET A 1 205 ? 3.726 11.808 -30.072 1.00 93.75 205 MET A C 1
ATOM 1568 O O . MET A 1 205 ? 3.474 12.071 -28.897 1.00 93.75 205 MET A O 1
ATOM 1572 N N . PHE A 1 206 ? 3.010 12.325 -31.073 1.00 94.44 206 PHE A N 1
ATOM 1573 C CA . PHE A 1 206 ? 1.889 13.237 -30.834 1.00 94.44 206 PHE A CA 1
ATOM 1574 C C . PHE A 1 206 ? 0.761 12.566 -30.052 1.00 94.44 206 PHE A C 1
ATOM 1576 O O . PHE A 1 206 ? 0.201 13.183 -29.146 1.00 94.44 206 PHE A O 1
ATOM 1583 N N . VAL A 1 207 ? 0.463 11.296 -30.330 1.00 92.19 207 VAL A N 1
ATOM 1584 C CA . VAL A 1 207 ? -0.519 10.515 -29.566 1.00 92.19 207 VAL A CA 1
ATOM 1585 C C . VAL A 1 207 ? -0.072 10.348 -28.108 1.00 92.19 207 VAL A C 1
ATOM 1587 O O . VAL A 1 207 ? -0.865 10.570 -27.188 1.00 92.19 207 VAL A O 1
ATOM 1590 N N . MET A 1 208 ? 1.204 10.031 -27.868 1.00 90.75 208 MET A N 1
ATOM 1591 C CA . MET A 1 208 ? 1.777 9.930 -26.522 1.00 90.75 208 MET A CA 1
ATOM 1592 C C . MET A 1 208 ? 1.758 11.268 -25.788 1.00 90.75 208 MET A C 1
ATOM 1594 O O . MET A 1 208 ? 1.302 11.323 -24.647 1.00 90.75 208 MET A O 1
ATOM 1598 N N . LEU A 1 209 ? 2.181 12.358 -26.432 1.00 90.94 209 LEU A N 1
ATOM 1599 C CA . LEU A 1 209 ? 2.144 13.707 -25.867 1.00 90.94 209 LEU A CA 1
ATOM 1600 C C . LEU A 1 209 ? 0.709 14.156 -25.586 1.00 90.94 209 LEU A C 1
ATOM 1602 O O . LEU A 1 209 ? 0.451 14.747 -24.538 1.00 90.94 209 LEU A O 1
ATOM 1606 N N . PHE A 1 210 ? -0.245 13.830 -26.460 1.00 91.81 210 PHE A N 1
ATOM 1607 C CA . PHE A 1 210 ? -1.663 14.098 -26.246 1.00 91.81 210 PHE A CA 1
ATOM 1608 C C . PHE A 1 210 ? -2.184 13.354 -25.017 1.00 91.81 210 PHE A C 1
ATOM 1610 O O . PHE A 1 210 ? -2.746 13.980 -24.113 1.00 91.81 210 PHE A O 1
ATOM 1617 N N . PHE A 1 211 ? -1.983 12.035 -24.932 1.00 89.25 211 PHE A N 1
ATOM 1618 C CA . PHE A 1 211 ? -2.426 11.265 -23.773 1.00 89.25 211 PHE A CA 1
ATOM 1619 C C . PHE A 1 211 ? -1.690 11.680 -22.506 1.00 89.25 211 PHE A C 1
ATOM 1621 O O . PHE A 1 211 ? -2.332 11.805 -21.467 1.00 89.25 211 PHE A O 1
ATOM 1628 N N . TYR A 1 212 ? -0.400 11.999 -22.576 1.00 86.44 212 TYR A N 1
ATOM 1629 C CA . TYR A 1 212 ? 0.359 12.505 -21.441 1.00 86.44 212 TYR A CA 1
ATOM 1630 C C . TYR A 1 212 ? -0.136 13.877 -20.988 1.00 86.44 212 TYR A C 1
ATOM 1632 O O . TYR A 1 212 ? -0.401 14.058 -19.804 1.00 86.44 212 TYR A O 1
ATOM 1640 N N . TRP A 1 213 ? -0.371 14.826 -21.896 1.00 86.94 213 TRP A N 1
ATOM 1641 C CA . TRP A 1 213 ? -0.989 16.111 -21.566 1.00 86.94 213 TRP A CA 1
ATOM 1642 C C . TRP A 1 213 ? -2.375 15.912 -20.958 1.00 86.94 213 TRP A C 1
ATOM 1644 O O . TRP A 1 213 ? -2.726 16.567 -19.977 1.00 86.94 213 TRP A O 1
ATOM 1654 N N . ARG A 1 214 ? -3.169 14.970 -21.476 1.00 88.00 214 ARG A N 1
ATOM 1655 C CA . ARG A 1 214 ? -4.473 14.608 -20.907 1.00 88.00 214 ARG A CA 1
ATOM 1656 C C . ARG A 1 214 ? -4.334 13.976 -19.522 1.00 88.00 214 ARG A C 1
ATOM 1658 O O . ARG A 1 214 ? -5.134 14.322 -18.654 1.00 88.00 214 ARG A O 1
ATOM 1665 N N . ILE A 1 215 ? -3.345 13.108 -19.293 1.00 84.75 215 ILE A N 1
ATOM 1666 C CA . ILE A 1 215 ? -3.006 12.513 -17.990 1.00 84.75 215 ILE A CA 1
ATOM 1667 C C . ILE A 1 215 ? -2.570 13.614 -17.029 1.00 84.75 215 ILE A C 1
ATOM 1669 O O . ILE A 1 215 ? -3.120 13.705 -15.938 1.00 84.75 215 ILE A O 1
ATOM 1673 N N . TYR A 1 216 ? -1.655 14.490 -17.434 1.00 83.06 216 TYR A N 1
ATOM 1674 C CA . TYR A 1 216 ? -1.172 15.625 -16.658 1.00 83.06 216 TYR A CA 1
ATOM 1675 C C . TYR A 1 216 ? -2.318 16.572 -16.320 1.00 83.06 216 TYR A C 1
ATOM 1677 O O . TYR A 1 216 ? -2.536 16.887 -15.158 1.00 83.06 216 TYR A O 1
ATOM 1685 N N . LYS A 1 217 ? -3.142 16.959 -17.297 1.00 81.12 217 LYS A N 1
ATOM 1686 C CA . LYS A 1 217 ? -4.325 17.796 -17.082 1.00 81.12 217 LYS A CA 1
ATOM 1687 C C . LYS A 1 217 ? -5.336 17.092 -16.190 1.00 81.12 217 LYS A C 1
ATOM 1689 O O . LYS A 1 217 ? -5.935 17.745 -15.345 1.00 81.12 217 LYS A O 1
ATOM 1694 N N . ALA A 1 218 ? -5.541 15.784 -16.334 1.00 75.56 218 ALA A N 1
ATOM 1695 C CA . ALA A 1 218 ? -6.399 15.010 -15.447 1.00 75.56 218 ALA A CA 1
ATOM 1696 C C . ALA A 1 218 ? -5.825 14.979 -14.027 1.00 75.56 218 ALA A C 1
ATOM 1698 O O . ALA A 1 218 ? -6.569 15.259 -13.094 1.00 75.56 218 ALA A O 1
ATOM 1699 N N . ALA A 1 219 ? -4.530 14.739 -13.847 1.00 70.62 219 ALA A N 1
ATOM 1700 C CA . ALA A 1 219 ? -3.830 14.710 -12.567 1.00 70.62 219 ALA A CA 1
ATOM 1701 C C . ALA A 1 219 ? -3.773 16.092 -11.900 1.00 70.62 219 ALA A C 1
ATOM 1703 O O . ALA A 1 219 ? -3.997 16.193 -10.698 1.00 70.62 219 ALA A O 1
ATOM 1704 N N . VAL A 1 220 ? -3.572 17.168 -12.663 1.00 72.69 220 VAL A N 1
ATOM 1705 C CA . VAL A 1 220 ? -3.593 18.562 -12.197 1.00 72.69 220 VAL A CA 1
ATOM 1706 C C . VAL A 1 220 ? -5.012 19.011 -11.907 1.00 72.69 220 VAL A C 1
ATOM 1708 O O . VAL A 1 220 ? -5.230 19.620 -10.872 1.00 72.69 220 VAL A O 1
ATOM 1711 N N . ARG A 1 221 ? -6.003 18.686 -12.746 1.00 67.31 221 ARG A N 1
ATOM 1712 C CA . ARG A 1 221 ? -7.422 18.923 -12.432 1.00 67.31 221 ARG A CA 1
ATOM 1713 C C . ARG A 1 221 ? -7.836 18.145 -11.198 1.00 67.31 221 ARG A C 1
ATOM 1715 O O . ARG A 1 221 ? -8.594 18.681 -10.416 1.00 67.31 221 ARG A O 1
ATOM 1722 N N . THR A 1 222 ? -7.336 16.926 -11.003 1.00 55.44 222 THR A N 1
ATOM 1723 C CA . THR A 1 222 ? -7.568 16.157 -9.775 1.00 55.44 222 THR A CA 1
ATOM 1724 C C . THR A 1 222 ? -6.872 16.813 -8.597 1.00 55.44 222 THR A C 1
ATOM 1726 O O . THR A 1 222 ? -7.493 16.987 -7.569 1.00 55.44 222 THR A O 1
ATOM 1729 N N . THR A 1 223 ? -5.614 17.225 -8.736 1.00 56.44 223 THR A N 1
ATOM 1730 C CA . THR A 1 223 ? -4.865 17.901 -7.675 1.00 56.44 223 THR A CA 1
ATOM 1731 C C . THR A 1 223 ? -5.551 19.209 -7.309 1.00 56.44 223 THR A C 1
ATOM 1733 O O . THR A 1 223 ? -5.821 19.405 -6.140 1.00 56.44 223 THR A O 1
ATOM 1736 N N . LYS A 1 224 ? -5.939 20.047 -8.284 1.00 54.97 224 LYS A N 1
ATOM 1737 C CA . LYS A 1 224 ? -6.729 21.279 -8.118 1.00 54.97 224 LYS A CA 1
ATOM 1738 C C . LYS A 1 224 ? -8.120 21.005 -7.543 1.00 54.97 224 LYS A C 1
ATOM 1740 O O . LYS A 1 224 ? -8.512 21.727 -6.650 1.00 54.97 224 LYS A O 1
ATOM 1745 N N . ALA A 1 225 ? -8.808 19.947 -7.963 1.00 47.50 225 ALA A N 1
ATOM 1746 C CA . ALA A 1 225 ? -10.087 19.496 -7.410 1.00 47.50 225 ALA A CA 1
ATOM 1747 C C . ALA A 1 225 ? -9.975 18.958 -5.978 1.00 47.50 225 ALA A C 1
ATOM 1749 O O . ALA A 1 225 ? -10.860 19.175 -5.171 1.00 47.50 225 ALA A O 1
ATOM 1750 N N . ILE A 1 226 ? -8.890 18.266 -5.640 1.00 48.69 226 ILE A N 1
ATOM 1751 C CA . ILE A 1 226 ? -8.585 17.797 -4.283 1.00 48.69 226 ILE A CA 1
ATOM 1752 C C . ILE A 1 226 ? -8.189 18.997 -3.399 1.00 48.69 226 ILE A C 1
ATOM 1754 O O . ILE A 1 226 ? -8.449 19.034 -2.205 1.00 48.69 226 ILE A O 1
ATOM 1758 N N . ASN A 1 227 ? -7.585 20.008 -4.010 1.00 40.19 227 ASN A N 1
ATOM 1759 C CA . ASN A 1 227 ? -7.118 21.237 -3.388 1.00 40.19 227 ASN A CA 1
ATOM 1760 C C . ASN A 1 227 ? -8.232 22.293 -3.221 1.00 40.19 227 ASN A C 1
ATOM 1762 O O . ASN A 1 227 ? -8.219 23.068 -2.279 1.00 40.19 227 ASN A O 1
ATOM 1766 N N . GLN A 1 228 ? -9.198 22.355 -4.126 1.00 36.75 228 GLN A N 1
ATOM 1767 C CA . GLN A 1 228 ? -10.374 23.235 -4.063 1.00 36.75 228 GLN A CA 1
ATOM 1768 C C . GLN A 1 228 ? -11.602 22.495 -3.538 1.00 36.75 228 GLN A C 1
ATOM 1770 O O . GLN A 1 228 ? -12.658 23.092 -3.363 1.00 36.75 228 GLN A O 1
ATOM 1775 N N . GLY A 1 229 ? -11.462 21.189 -3.322 1.00 35.50 229 GLY A N 1
ATOM 1776 C CA . GLY A 1 229 ? -12.515 20.365 -2.801 1.00 35.50 229 GLY A CA 1
ATOM 1777 C C . GLY A 1 229 ? -13.715 20.229 -3.693 1.00 35.50 229 GLY A C 1
ATOM 1778 O O . GLY A 1 229 ? -14.788 20.504 -3.216 1.00 35.50 229 GLY A O 1
ATOM 1779 N N . PHE A 1 230 ? -13.567 19.837 -4.953 1.00 32.81 230 PHE A N 1
ATOM 1780 C CA . PHE A 1 230 ? -14.687 19.397 -5.784 1.00 32.81 230 PHE A CA 1
ATOM 1781 C C . PHE A 1 230 ? -14.190 18.540 -6.943 1.00 32.81 230 PHE A C 1
ATOM 1783 O O . PHE A 1 230 ? -13.469 19.037 -7.807 1.00 32.81 230 PHE A O 1
ATOM 1790 N N . ARG A 1 231 ? -14.632 17.276 -7.039 1.00 39.38 231 ARG A N 1
ATOM 1791 C CA . ARG A 1 231 ? -14.563 16.529 -8.307 1.00 39.38 231 ARG A CA 1
ATOM 1792 C C . ARG A 1 231 ? -15.823 15.712 -8.577 1.00 39.38 231 ARG A C 1
ATOM 1794 O O . ARG A 1 231 ? -16.153 14.823 -7.806 1.00 39.38 231 ARG A O 1
ATOM 1801 N N . THR A 1 232 ? -16.448 15.977 -9.720 1.00 34.88 232 THR A N 1
ATOM 1802 C CA . THR A 1 232 ? -17.468 15.146 -10.372 1.00 34.88 232 THR A CA 1
ATOM 1803 C C . THR A 1 232 ? -16.813 14.309 -11.479 1.00 34.88 232 THR A C 1
ATOM 1805 O O . THR A 1 232 ? -15.921 14.784 -12.189 1.00 34.88 232 THR A O 1
ATOM 1808 N N . THR A 1 233 ? -17.230 13.051 -11.646 1.00 34.19 233 THR A N 1
ATOM 1809 C CA . THR A 1 233 ? -16.809 12.184 -12.762 1.00 34.19 233 THR A CA 1
ATOM 1810 C C . THR A 1 233 ? -18.002 11.901 -13.670 1.00 34.19 233 THR A C 1
ATOM 1812 O O . THR A 1 233 ? -19.021 11.424 -13.184 1.00 34.19 233 THR A O 1
ATOM 1815 N N . LYS A 1 234 ? -17.880 12.158 -14.979 1.00 31.72 234 LYS A N 1
ATOM 1816 C CA . LYS A 1 234 ? -18.893 11.773 -15.976 1.00 31.72 234 LYS A CA 1
ATOM 1817 C C . LYS A 1 234 ? -18.733 10.289 -16.331 1.00 31.72 234 LYS A C 1
ATOM 1819 O O . LYS A 1 234 ? -17.726 9.919 -16.935 1.00 31.72 234 LYS A O 1
ATOM 1824 N N . GLY A 1 235 ? -19.703 9.460 -15.949 1.00 28.19 235 GLY A N 1
ATOM 1825 C CA . GLY A 1 235 ? -19.934 8.144 -16.551 1.00 28.19 235 GLY A CA 1
ATOM 1826 C C . GLY A 1 235 ? -20.766 8.310 -17.823 1.00 28.19 235 GLY A C 1
ATOM 1827 O O . GLY A 1 235 ? -21.630 9.179 -17.867 1.00 28.19 235 GLY A O 1
ATOM 1828 N N . LEU A 1 236 ? -20.466 7.536 -18.867 1.00 29.88 236 LEU A N 1
ATOM 1829 C CA . LEU A 1 236 ? -21.194 7.576 -20.135 1.00 29.88 236 LEU A CA 1
ATOM 1830 C C . LEU A 1 236 ? -22.110 6.349 -20.211 1.00 29.88 236 LEU A C 1
ATOM 1832 O O . LEU A 1 236 ? -21.624 5.228 -20.353 1.00 29.88 236 LEU A O 1
ATOM 1836 N N . GLY A 1 237 ? -23.412 6.588 -20.094 1.00 26.86 237 GLY A N 1
ATOM 1837 C CA . GLY A 1 237 ? -24.488 5.668 -20.437 1.00 26.86 237 GLY A CA 1
ATOM 1838 C C . GLY A 1 237 ? -25.661 6.507 -20.937 1.00 26.86 237 GLY A C 1
ATOM 1839 O O . GLY A 1 237 ? -26.053 7.460 -20.268 1.00 26.86 237 GLY A O 1
ATOM 1840 N N . ASN A 1 238 ? -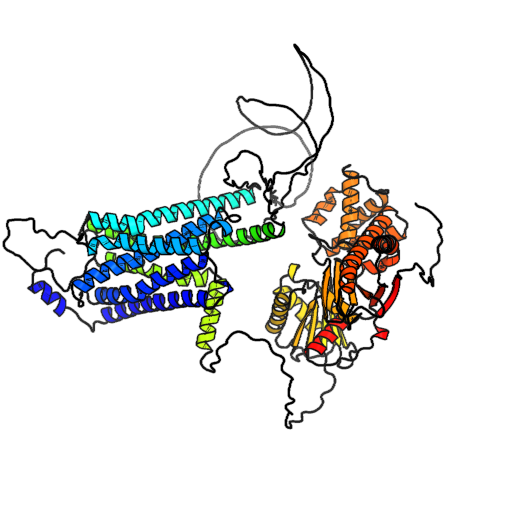26.154 6.213 -22.139 1.00 30.80 238 ASN A N 1
ATOM 1841 C CA . ASN A 1 238 ? -27.313 6.881 -22.726 1.00 30.80 238 ASN A CA 1
ATOM 1842 C C . ASN A 1 238 ? -28.569 6.512 -21.931 1.00 30.80 238 ASN A C 1
ATOM 1844 O O . ASN A 1 238 ? -29.132 5.445 -22.153 1.00 30.80 238 ASN A O 1
ATOM 1848 N N . ARG A 1 239 ? -28.973 7.382 -21.006 1.00 25.61 239 ARG A N 1
ATOM 1849 C CA . ARG A 1 239 ? -30.359 7.751 -20.665 1.00 25.61 239 ARG A CA 1
ATOM 1850 C C . ARG A 1 239 ? -30.295 8.750 -19.508 1.00 25.61 239 ARG A C 1
ATOM 1852 O O . ARG A 1 239 ? -29.532 8.563 -18.565 1.00 25.61 239 ARG A O 1
ATOM 1859 N N . PHE A 1 240 ? -31.019 9.850 -19.671 1.00 35.41 240 PHE A N 1
ATOM 1860 C CA . PHE A 1 240 ? -31.183 10.917 -18.690 1.00 35.41 240 PHE A CA 1
ATOM 1861 C C . PHE A 1 240 ? -31.735 10.341 -17.375 1.00 35.41 240 PHE A C 1
ATOM 1863 O O . PHE A 1 240 ? -32.821 9.780 -17.398 1.00 35.41 240 PHE A O 1
ATOM 1870 N N . ASP A 1 241 ? -30.954 10.388 -16.290 1.00 27.12 241 ASP A N 1
ATOM 1871 C CA . ASP A 1 241 ? -31.339 10.943 -14.979 1.00 27.12 241 ASP A CA 1
ATOM 1872 C C . ASP A 1 241 ? -30.220 10.787 -13.924 1.00 27.12 241 ASP A C 1
ATOM 1874 O O . ASP A 1 241 ? -29.294 9.983 -14.053 1.00 27.12 241 ASP A O 1
ATOM 1878 N N . ASP A 1 242 ? -30.279 11.658 -12.921 1.00 35.22 242 ASP A N 1
ATOM 1879 C CA . ASP A 1 242 ? -29.241 12.094 -11.985 1.00 35.22 242 A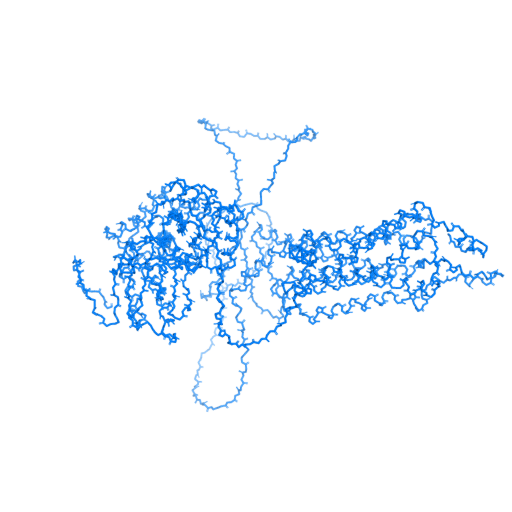SP A CA 1
ATOM 1880 C C . ASP A 1 242 ? -28.441 11.039 -11.190 1.00 35.22 242 ASP A C 1
ATOM 1882 O O . ASP A 1 242 ? -28.972 10.142 -10.542 1.00 35.22 242 ASP A O 1
ATOM 1886 N N . ASN A 1 243 ? -27.119 11.262 -11.108 1.00 26.73 243 ASN A N 1
ATOM 1887 C CA . ASN A 1 243 ? -26.298 10.892 -9.944 1.00 26.73 243 ASN A CA 1
ATOM 1888 C C . ASN A 1 243 ? -24.969 11.681 -9.922 1.00 26.73 243 ASN A C 1
ATOM 1890 O O . ASN A 1 243 ? -23.905 11.215 -10.347 1.00 26.73 243 ASN A O 1
ATOM 1894 N N . ARG A 1 244 ? -25.019 12.927 -9.434 1.00 30.86 244 ARG A N 1
ATOM 1895 C CA . ARG A 1 244 ? -23.848 13.799 -9.216 1.00 30.86 244 ARG A CA 1
ATOM 1896 C C . ARG A 1 244 ? -23.301 13.623 -7.793 1.00 30.86 244 ARG A C 1
ATOM 1898 O O . ARG A 1 244 ? -23.888 14.112 -6.840 1.00 30.86 244 ARG A O 1
ATOM 1905 N N . LEU A 1 245 ? -22.123 13.014 -7.644 1.00 33.75 245 LEU A N 1
ATOM 1906 C CA . LEU A 1 245 ? -21.346 13.059 -6.394 1.00 33.75 245 LEU A CA 1
ATOM 1907 C C . LEU A 1 245 ? -20.461 14.318 -6.361 1.00 33.75 245 LEU A C 1
ATOM 1909 O O . LEU A 1 245 ? -19.533 14.457 -7.161 1.00 33.75 245 LEU A O 1
ATOM 1913 N N . THR A 1 246 ? -20.738 15.229 -5.429 1.00 31.44 246 THR A N 1
ATOM 1914 C CA . THR A 1 246 ? -19.929 16.423 -5.127 1.00 31.44 246 THR A CA 1
ATOM 1915 C C . THR A 1 246 ? -19.128 16.217 -3.847 1.00 31.44 246 THR A C 1
ATOM 1917 O O . THR A 1 246 ? -19.687 15.937 -2.795 1.00 31.44 246 THR A O 1
ATOM 1920 N N . LEU A 1 247 ? -17.807 16.377 -3.926 1.00 34.66 247 LEU A N 1
ATOM 1921 C CA . LEU A 1 247 ? -16.882 16.129 -2.818 1.00 34.66 247 LEU A CA 1
ATOM 1922 C C . LEU A 1 247 ? -16.236 17.440 -2.346 1.00 34.66 247 LEU A C 1
ATOM 1924 O O . LEU A 1 247 ? -15.305 17.870 -3.016 1.00 34.66 247 LEU A O 1
ATOM 1928 N N . ARG A 1 248 ? -16.705 18.042 -1.236 1.00 32.41 248 ARG A N 1
ATOM 1929 C CA . ARG A 1 248 ? -16.226 19.334 -0.684 1.00 32.41 248 ARG A CA 1
ATOM 1930 C C . ARG A 1 248 ? -15.002 19.169 0.236 1.00 32.41 248 ARG A C 1
ATOM 1932 O O . ARG A 1 248 ? -15.044 18.369 1.160 1.00 32.41 248 ARG A O 1
ATOM 1939 N N . ILE A 1 249 ? -13.909 19.901 -0.000 1.00 35.16 249 ILE A N 1
ATOM 1940 C CA . ILE A 1 249 ? -12.652 19.876 0.795 1.00 35.16 249 ILE A CA 1
ATOM 1941 C C . ILE A 1 249 ? -12.320 21.310 1.216 1.00 35.16 249 ILE A C 1
ATOM 1943 O O . ILE A 1 249 ? -12.088 22.167 0.365 1.00 35.16 249 ILE A O 1
ATOM 1947 N N . HIS A 1 250 ? -12.278 21.563 2.525 1.00 29.95 250 HIS A N 1
ATOM 1948 C CA . HIS A 1 250 ? -11.864 22.845 3.100 1.00 29.95 250 HIS A CA 1
ATOM 1949 C C . HIS A 1 250 ? -10.354 22.856 3.374 1.00 29.95 250 HIS A C 1
ATOM 1951 O O . HIS A 1 250 ? -9.789 21.869 3.846 1.00 29.95 250 HIS A O 1
ATOM 1957 N N . ARG A 1 251 ? -9.700 23.985 3.078 1.00 32.28 251 ARG A N 1
ATOM 1958 C CA . ARG A 1 251 ? -8.275 24.229 3.337 1.00 32.28 251 ARG A CA 1
ATOM 1959 C C . ARG A 1 251 ? -8.109 25.257 4.449 1.00 32.28 251 ARG A C 1
ATOM 1961 O O . ARG A 1 251 ? -8.538 26.393 4.279 1.00 32.28 251 ARG A O 1
ATOM 1968 N N . GLY A 1 252 ? -7.450 24.881 5.541 1.00 30.94 252 GLY A N 1
ATOM 1969 C CA . GLY A 1 252 ? -6.974 25.838 6.539 1.00 30.94 252 GLY A CA 1
ATOM 1970 C C . GLY A 1 252 ? -5.778 26.608 5.984 1.00 30.94 252 GLY A C 1
ATOM 1971 O O . GLY A 1 252 ? -4.790 26.002 5.580 1.00 30.94 252 GLY A O 1
ATOM 1972 N N . ARG A 1 253 ? -5.867 27.937 5.921 1.00 29.77 253 ARG A N 1
ATOM 1973 C CA . ARG A 1 253 ? -4.736 28.809 5.590 1.00 29.77 253 ARG A CA 1
ATOM 1974 C C . ARG A 1 253 ? -4.127 29.289 6.905 1.00 29.77 253 ARG A C 1
ATOM 1976 O O . ARG A 1 253 ? -4.803 29.961 7.673 1.00 29.77 253 ARG A O 1
ATOM 1983 N N . GLY A 1 254 ? -2.873 28.924 7.166 1.00 28.48 254 GLY A N 1
ATOM 1984 C CA . GLY A 1 254 ? -2.111 29.454 8.294 1.00 28.48 254 GLY A CA 1
ATOM 1985 C C . GLY A 1 254 ? -1.803 30.936 8.088 1.00 28.48 254 GLY A C 1
ATOM 1986 O O . GLY A 1 254 ? -1.205 31.305 7.076 1.00 28.48 254 GLY A O 1
ATOM 1987 N N . SER A 1 255 ? -2.211 31.770 9.042 1.00 29.56 255 SER A N 1
ATOM 1988 C CA . SER A 1 255 ? -1.596 33.073 9.280 1.00 29.56 255 SER A CA 1
ATOM 1989 C C . SER A 1 255 ? -0.584 32.883 10.402 1.00 29.56 255 SER A C 1
ATOM 1991 O O . SER A 1 255 ? -0.947 32.475 11.502 1.00 29.56 255 SER A O 1
ATOM 1993 N N . ALA A 1 256 ? 0.686 33.120 10.103 1.00 28.89 256 ALA A N 1
ATOM 1994 C CA . ALA A 1 256 ? 1.715 33.310 11.107 1.00 28.89 256 ALA A CA 1
ATOM 1995 C C . ALA A 1 256 ? 2.162 34.764 11.004 1.00 28.89 256 ALA A C 1
ATOM 1997 O O . ALA A 1 256 ? 2.722 35.131 9.972 1.00 28.89 256 ALA A O 1
ATOM 1998 N N . ARG A 1 257 ? 1.947 35.555 12.061 1.00 30.30 257 ARG A N 1
ATOM 1999 C CA . ARG A 1 257 ? 2.901 36.567 12.533 1.00 30.30 257 ARG A CA 1
ATOM 2000 C C . ARG A 1 257 ? 2.785 36.747 14.058 1.00 30.30 257 ARG A C 1
ATOM 2002 O O . ARG A 1 257 ? 1.734 36.424 14.607 1.00 30.30 257 ARG A O 1
ATOM 2009 N N . PRO A 1 258 ? 3.887 37.149 14.720 1.00 33.78 258 PRO A N 1
ATOM 2010 C CA . PRO A 1 258 ? 4.122 36.958 16.146 1.00 33.78 258 PRO A CA 1
ATOM 2011 C C . PRO A 1 258 ? 3.650 38.138 17.007 1.00 33.78 258 PRO A C 1
ATOM 2013 O O . PRO A 1 258 ? 3.405 39.232 16.506 1.00 33.78 258 PRO A O 1
ATOM 2016 N N . HIS A 1 259 ? 3.536 37.864 18.307 1.00 31.00 259 HIS A N 1
ATOM 2017 C CA . HIS A 1 259 ? 3.150 38.772 19.386 1.00 31.00 259 HIS A CA 1
ATOM 2018 C C . HIS A 1 259 ? 3.973 40.066 19.483 1.00 31.00 259 HIS A C 1
ATOM 2020 O O . HIS A 1 259 ? 5.189 40.055 19.307 1.00 31.00 259 HIS A O 1
ATOM 2026 N N . GLY A 1 260 ? 3.285 41.126 19.915 1.00 28.05 260 GLY A N 1
ATOM 2027 C CA . GLY A 1 260 ? 3.836 42.325 20.545 1.00 28.05 260 GLY A CA 1
ATOM 2028 C C . GLY A 1 260 ? 2.709 43.296 20.922 1.00 28.05 260 GLY A C 1
ATOM 2029 O O . GLY A 1 260 ? 2.182 43.983 20.056 1.00 28.05 260 GLY A O 1
ATOM 2030 N N . SER A 1 261 ? 2.299 43.303 22.191 1.00 27.97 261 SER A N 1
ATOM 2031 C CA . SER A 1 261 ? 1.480 44.357 22.835 1.00 27.97 261 SER A CA 1
ATOM 2032 C C . SER A 1 261 ? 2.378 45.570 23.192 1.00 27.97 261 SER A C 1
ATOM 2034 O O . SER A 1 261 ? 3.595 45.402 23.082 1.00 27.97 261 SER A O 1
ATOM 2036 N N . PRO A 1 262 ? 1.898 46.719 23.739 1.00 43.28 262 PRO A N 1
ATOM 2037 C CA . PRO A 1 262 ? 0.523 47.182 24.012 1.00 43.28 262 PRO A CA 1
ATOM 2038 C C . PRO A 1 262 ? 0.244 48.675 23.620 1.00 43.28 262 PRO A C 1
ATOM 2040 O O . PRO A 1 262 ? 1.106 49.361 23.087 1.00 43.28 262 PRO A O 1
ATOM 2043 N N . LEU A 1 263 ? -0.949 49.162 24.009 1.00 26.91 263 LEU A N 1
ATOM 2044 C CA . LEU A 1 263 ? -1.354 50.556 24.325 1.00 26.91 263 LEU A CA 1
ATOM 2045 C C . LEU A 1 263 ? -2.047 51.469 23.272 1.00 26.91 263 LEU A C 1
ATOM 2047 O O . LEU A 1 263 ? -1.458 51.939 22.310 1.00 26.91 263 LEU A O 1
ATOM 2051 N N . SER A 1 264 ? -3.319 51.760 23.592 1.00 26.61 264 SER A N 1
ATOM 2052 C CA . SER A 1 264 ? -4.017 53.064 23.681 1.00 26.61 264 SER A CA 1
ATOM 2053 C C . SER A 1 264 ? -4.078 54.087 22.523 1.00 26.61 264 SER A C 1
ATOM 2055 O O . SER A 1 264 ? -3.078 54.660 22.105 1.00 26.61 264 SER A O 1
ATOM 2057 N N . THR A 1 265 ? -5.335 54.503 22.286 1.00 26.14 265 THR A N 1
ATOM 2058 C CA . THR A 1 265 ? -5.861 55.851 21.944 1.00 26.14 265 THR A CA 1
ATOM 2059 C C . THR A 1 265 ? -5.785 56.423 20.518 1.00 26.14 265 THR A C 1
ATOM 2061 O O . THR A 1 265 ? -4.747 56.453 19.878 1.00 26.14 265 THR A O 1
ATOM 2064 N N . ALA A 1 266 ? -6.930 57.027 20.160 1.00 26.89 266 ALA A N 1
ATOM 2065 C CA . ALA A 1 266 ? -7.160 58.157 19.249 1.00 26.89 266 ALA A CA 1
ATOM 2066 C C . ALA A 1 266 ? -7.312 57.908 17.727 1.00 26.89 266 ALA A C 1
ATOM 2068 O O . ALA A 1 266 ? -6.370 57.699 16.976 1.00 26.89 266 ALA A O 1
ATOM 2069 N N . SER A 1 267 ? -8.582 57.994 17.319 1.00 26.92 267 SER A N 1
ATOM 2070 C CA . SER A 1 267 ? -9.175 58.738 16.191 1.00 26.92 267 SER A CA 1
ATOM 2071 C C . SER A 1 267 ? -8.310 59.421 15.107 1.00 26.92 267 SER A C 1
ATOM 2073 O O . SER A 1 267 ? -7.430 60.220 15.411 1.00 26.92 267 SER A O 1
ATOM 2075 N N . ASN A 1 268 ? -8.846 59.296 13.880 1.00 27.00 268 ASN A N 1
ATOM 2076 C CA . ASN A 1 268 ? -8.954 60.269 12.773 1.00 27.00 268 ASN A CA 1
ATOM 2077 C C . ASN A 1 268 ? -7.998 60.221 11.555 1.00 27.00 268 ASN A C 1
ATOM 2079 O O . ASN A 1 268 ? -6.782 60.259 11.662 1.00 27.00 268 ASN A O 1
ATOM 2083 N N . HIS A 1 269 ? -8.673 60.297 10.393 1.00 29.23 269 HIS A N 1
ATOM 2084 C CA . HIS A 1 269 ? -8.290 60.794 9.059 1.00 29.23 269 HIS A CA 1
ATOM 2085 C C . HIS A 1 269 ? -7.422 59.959 8.079 1.00 29.23 269 HIS A C 1
ATOM 2087 O O . HIS A 1 269 ? -6.239 59.716 8.270 1.00 29.23 269 HIS A O 1
ATOM 2093 N N . SER A 1 270 ? -8.085 59.573 6.969 1.00 24.62 270 SER A N 1
ATOM 2094 C CA . SER A 1 270 ? -7.761 59.807 5.535 1.00 24.62 270 SER A CA 1
ATOM 2095 C C . SER A 1 270 ? -6.369 60.395 5.200 1.00 24.62 270 SER A C 1
ATOM 2097 O O . SER A 1 270 ? -5.967 61.377 5.806 1.00 24.62 270 SER A O 1
ATOM 2099 N N . THR A 1 271 ? -5.617 59.976 4.165 1.00 24.94 271 THR A N 1
ATOM 2100 C CA . THR A 1 271 ? -5.933 60.057 2.715 1.00 24.94 271 THR A CA 1
ATOM 2101 C C . THR A 1 271 ? -4.762 59.467 1.877 1.00 24.94 271 THR A C 1
ATOM 2103 O O . THR A 1 271 ? -3.611 59.590 2.277 1.00 24.94 271 THR A O 1
ATOM 2106 N N . SER A 1 272 ? -5.083 58.894 0.704 1.00 24.28 272 SER A N 1
ATOM 2107 C CA . SER A 1 272 ? -4.397 58.965 -0.620 1.00 24.28 272 SER A CA 1
ATOM 2108 C C . SER A 1 272 ? -2.927 58.550 -0.891 1.00 24.28 272 SER A C 1
ATOM 2110 O O . SER A 1 272 ? -1.993 59.058 -0.285 1.00 24.28 272 SER A O 1
ATOM 2112 N N . THR A 1 273 ? -2.793 57.850 -2.044 1.00 23.80 273 THR A N 1
ATOM 2113 C CA . THR A 1 273 ? -1.755 57.960 -3.122 1.00 23.80 273 THR A CA 1
ATOM 2114 C C . THR A 1 273 ? -0.320 57.486 -2.830 1.00 23.80 273 THR A C 1
ATOM 2116 O O . THR A 1 273 ? 0.167 57.656 -1.730 1.00 23.80 273 THR A O 1
ATOM 2119 N N . SER A 1 274 ? 0.482 56.939 -3.752 1.00 24.64 274 SER A N 1
ATOM 2120 C CA . SER A 1 274 ? 0.353 56.428 -5.128 1.00 24.64 274 SER A CA 1
ATOM 2121 C C . SER A 1 274 ? 1.724 55.829 -5.547 1.00 24.64 274 SER A C 1
ATOM 2123 O O . SER A 1 274 ? 2.750 56.165 -4.972 1.00 24.64 274 SER A O 1
ATOM 2125 N N . LEU A 1 275 ? 1.704 54.965 -6.573 1.00 24.19 275 LEU A N 1
ATOM 2126 C CA . LEU A 1 275 ? 2.702 54.790 -7.654 1.00 24.19 275 LEU A CA 1
ATOM 2127 C C . LEU A 1 275 ? 4.169 54.331 -7.397 1.00 24.19 275 LEU A C 1
ATOM 2129 O O . LEU A 1 275 ? 5.013 55.046 -6.880 1.00 24.19 275 LEU A O 1
ATOM 2133 N N . SER A 1 276 ? 4.450 53.159 -7.994 1.00 24.33 276 SER A N 1
ATOM 2134 C CA . SER A 1 276 ? 5.592 52.782 -8.866 1.00 24.33 276 SER A CA 1
ATOM 2135 C C . SER A 1 276 ? 7.054 52.864 -8.392 1.00 24.33 276 SER A C 1
ATOM 2137 O O . SER A 1 276 ? 7.580 53.951 -8.206 1.00 24.33 276 SER A O 1
ATOM 2139 N N . ALA A 1 277 ? 7.761 51.723 -8.450 1.00 24.20 277 ALA A N 1
ATOM 2140 C CA . ALA A 1 277 ? 9.010 51.536 -9.216 1.00 24.20 277 ALA A CA 1
ATOM 2141 C C . ALA A 1 277 ? 9.498 50.067 -9.156 1.00 24.20 277 ALA A C 1
ATOM 2143 O O . ALA A 1 277 ? 9.312 49.365 -8.166 1.00 24.20 277 ALA A O 1
ATOM 2144 N N . SER A 1 278 ? 10.116 49.615 -10.246 1.00 21.64 278 SER A N 1
ATOM 2145 C CA . SER A 1 278 ? 10.805 48.325 -10.453 1.00 21.64 278 SER A CA 1
ATOM 2146 C C . SER A 1 278 ? 12.337 48.593 -10.482 1.00 21.64 278 SER A C 1
ATOM 2148 O O . SER A 1 278 ? 12.708 49.763 -10.446 1.00 21.64 278 SER A O 1
ATOM 2150 N N . PRO A 1 279 ? 13.238 47.638 -10.794 1.00 42.41 279 PRO A N 1
ATOM 2151 C CA . PRO A 1 279 ? 13.681 46.418 -10.097 1.00 42.41 279 PRO A CA 1
ATOM 2152 C C . PRO A 1 279 ? 15.205 46.429 -9.749 1.00 42.41 279 PRO A C 1
ATOM 2154 O O . PRO A 1 279 ? 15.952 47.204 -10.324 1.00 42.41 279 PRO A O 1
ATOM 2157 N N . GLU A 1 280 ? 15.669 45.512 -8.879 1.00 24.67 280 GLU A N 1
ATOM 2158 C CA . GLU A 1 280 ? 16.975 44.783 -8.898 1.00 24.67 280 GLU A CA 1
ATOM 2159 C C . GLU A 1 280 ? 17.629 44.509 -7.519 1.00 24.67 280 GLU A C 1
ATOM 2161 O O . GLU A 1 280 ? 17.693 45.360 -6.642 1.00 24.67 280 GLU A O 1
ATOM 2166 N N . ARG A 1 281 ? 18.222 43.300 -7.436 1.00 23.64 281 ARG A N 1
ATOM 2167 C CA . ARG A 1 281 ? 19.357 42.839 -6.597 1.00 23.64 281 ARG A CA 1
ATOM 2168 C C . ARG A 1 281 ? 19.188 42.700 -5.071 1.00 23.64 281 ARG A C 1
ATOM 2170 O O . ARG A 1 281 ? 19.400 43.634 -4.319 1.00 23.64 281 ARG A O 1
ATOM 2177 N N . LEU A 1 282 ? 19.104 41.448 -4.598 1.00 27.02 282 LEU A N 1
ATOM 2178 C CA . LEU A 1 282 ? 20.301 40.708 -4.147 1.00 27.02 282 LEU A CA 1
ATOM 2179 C C . LEU A 1 282 ? 19.999 39.211 -3.916 1.00 27.02 282 LEU A C 1
ATOM 2181 O O . LEU A 1 282 ? 19.091 38.825 -3.186 1.00 27.02 282 LEU A O 1
ATOM 2185 N N . ARG A 1 283 ? 20.828 38.361 -4.529 1.00 26.45 283 ARG A N 1
ATOM 2186 C CA . ARG A 1 283 ? 21.034 36.944 -4.195 1.00 26.45 283 ARG A CA 1
ATOM 2187 C C . ARG A 1 283 ? 21.618 36.822 -2.781 1.00 26.45 283 ARG A C 1
ATOM 2189 O O . ARG A 1 283 ? 22.631 37.463 -2.521 1.00 26.45 283 ARG A O 1
ATOM 2196 N N . ARG A 1 284 ? 21.114 35.882 -1.969 1.00 26.55 284 ARG A N 1
ATOM 2197 C CA . ARG A 1 284 ? 21.924 34.910 -1.196 1.00 26.55 284 ARG A CA 1
ATOM 2198 C C . ARG A 1 284 ? 21.052 33.785 -0.606 1.00 26.55 284 ARG A C 1
ATOM 2200 O O . ARG A 1 284 ? 19.886 33.979 -0.292 1.00 26.55 284 ARG A O 1
ATOM 2207 N N . HIS A 1 285 ? 21.659 32.599 -0.570 1.00 26.20 285 HIS A N 1
ATOM 2208 C CA . HIS A 1 285 ? 21.193 31.270 -0.142 1.00 26.20 285 HIS A CA 1
ATOM 2209 C C . HIS A 1 285 ? 20.367 31.266 1.169 1.00 26.20 285 HIS A C 1
ATOM 2211 O O . HIS A 1 285 ? 20.600 32.089 2.038 1.00 26.20 285 HIS A O 1
ATOM 2217 N N . SER A 1 286 ? 19.429 30.349 1.431 1.00 23.69 286 SER A N 1
ATOM 2218 C CA . SER A 1 286 ? 19.595 28.892 1.399 1.00 23.69 286 SER A CA 1
ATOM 2219 C C . SER A 1 286 ? 18.251 28.142 1.528 1.00 23.69 286 SER A C 1
ATOM 2221 O O . SER A 1 286 ? 17.207 28.681 1.881 1.00 23.69 286 SER A O 1
ATOM 2223 N N . SER A 1 287 ? 18.307 26.864 1.172 1.00 31.22 287 SER A N 1
ATOM 2224 C CA . SER A 1 287 ? 17.256 25.855 1.057 1.00 31.22 287 SER A CA 1
ATOM 2225 C C . SER A 1 287 ? 16.456 25.548 2.334 1.00 31.22 287 SER A C 1
ATOM 2227 O O . SER A 1 287 ? 17.011 25.021 3.295 1.00 31.22 287 SER A O 1
ATOM 2229 N N . ALA A 1 288 ? 15.125 25.674 2.267 1.00 26.83 288 ALA A N 1
ATOM 2230 C CA . ALA A 1 288 ? 14.195 25.010 3.186 1.00 26.83 288 ALA A CA 1
ATOM 2231 C C . ALA A 1 288 ? 13.256 24.064 2.412 1.00 26.83 288 ALA A C 1
ATOM 2233 O O . ALA A 1 288 ? 12.484 24.469 1.539 1.00 26.83 288 ALA A O 1
ATOM 2234 N N . ARG A 1 289 ? 13.360 22.766 2.722 1.00 27.55 289 ARG A N 1
ATOM 2235 C CA . ARG A 1 289 ? 12.561 21.665 2.163 1.00 27.55 289 ARG A CA 1
ATOM 2236 C C . ARG A 1 289 ? 11.068 21.883 2.454 1.00 27.55 289 ARG A C 1
ATOM 2238 O O . ARG A 1 289 ? 10.657 21.915 3.608 1.00 27.55 289 ARG A O 1
ATOM 2245 N N . ARG A 1 290 ? 10.235 21.966 1.409 1.00 28.11 290 ARG A N 1
ATOM 2246 C CA . ARG A 1 290 ? 8.764 21.978 1.531 1.00 28.11 290 ARG A CA 1
ATOM 2247 C C . ARG A 1 290 ? 8.256 20.631 2.063 1.00 28.11 290 ARG A C 1
ATOM 2249 O O . ARG A 1 290 ? 8.355 19.616 1.375 1.00 28.11 290 ARG A O 1
ATOM 2256 N N . ALA A 1 291 ? 7.684 20.641 3.265 1.00 27.14 291 ALA A N 1
ATOM 2257 C CA . ALA A 1 291 ? 6.973 19.512 3.856 1.00 27.14 291 ALA A CA 1
ATOM 2258 C C . ALA A 1 291 ? 5.676 19.203 3.080 1.00 27.14 291 ALA A C 1
ATOM 2260 O O . ALA A 1 291 ? 4.920 20.096 2.701 1.00 27.14 291 ALA A O 1
ATOM 2261 N N . HIS A 1 292 ? 5.427 17.917 2.824 1.00 27.55 292 HIS A N 1
ATOM 2262 C CA . HIS A 1 292 ? 4.232 17.421 2.141 1.00 27.55 292 HIS A CA 1
ATOM 2263 C C . HIS A 1 292 ? 3.001 17.476 3.066 1.00 27.55 292 HIS A C 1
ATOM 2265 O O . HIS A 1 292 ? 2.866 16.669 3.983 1.00 27.55 292 HIS A O 1
ATOM 2271 N N . GLU A 1 293 ? 2.075 18.389 2.784 1.00 26.81 293 GLU A N 1
ATOM 2272 C CA . GLU A 1 293 ? 0.798 18.551 3.489 1.00 26.81 293 GLU A CA 1
ATOM 2273 C C . GLU A 1 293 ? -0.166 17.373 3.191 1.00 26.81 293 GLU A C 1
ATOM 2275 O O . GLU A 1 293 ? -0.446 17.041 2.031 1.00 26.81 293 GLU A O 1
ATOM 2280 N N . LYS A 1 294 ? -0.650 16.679 4.234 1.00 25.20 294 LYS A N 1
ATOM 2281 C CA . LYS A 1 294 ? -1.582 15.536 4.129 1.00 25.20 294 LYS A CA 1
ATOM 2282 C C . LYS A 1 294 ? -3.016 16.034 3.897 1.00 25.20 294 LYS A C 1
ATOM 2284 O O . LYS A 1 294 ? -3.630 16.603 4.786 1.00 25.20 294 LYS A O 1
ATOM 2289 N N . ILE A 1 295 ? -3.589 15.727 2.731 1.00 26.27 295 ILE A N 1
ATOM 2290 C CA . ILE A 1 295 ? -4.994 16.038 2.405 1.00 26.27 295 ILE A CA 1
ATOM 2291 C C . ILE A 1 295 ? -5.933 14.924 2.919 1.00 26.27 295 ILE A C 1
ATOM 2293 O O . ILE A 1 295 ? -5.747 13.750 2.556 1.00 26.27 295 ILE A O 1
ATOM 2297 N N . LYS A 1 296 ? -6.934 15.296 3.736 1.00 26.55 296 LYS A N 1
ATOM 2298 C CA . LYS A 1 296 ? -8.046 14.460 4.245 1.00 26.55 296 LYS A CA 1
ATOM 2299 C C . LYS A 1 296 ? -9.271 14.637 3.327 1.00 26.55 296 LYS A C 1
ATOM 2301 O O . LYS A 1 296 ? -9.585 15.756 2.942 1.00 26.55 296 LYS A O 1
ATOM 2306 N N . ILE A 1 297 ? -9.925 13.537 2.939 1.00 27.12 297 ILE A N 1
ATOM 2307 C CA . ILE A 1 297 ? -11.096 13.513 2.039 1.00 27.12 297 ILE A CA 1
ATOM 2308 C C . ILE A 1 297 ? -12.278 12.883 2.794 1.00 27.12 297 ILE A C 1
ATOM 2310 O O . ILE A 1 297 ? -12.135 11.757 3.270 1.00 27.12 297 ILE A O 1
ATOM 2314 N N . SER A 1 298 ? -13.425 13.563 2.871 1.00 26.73 298 SER A N 1
ATOM 2315 C CA . SER A 1 298 ? -14.712 13.018 3.341 1.00 26.73 298 SER A CA 1
ATOM 2316 C C . SER A 1 298 ? -15.742 12.988 2.197 1.00 26.73 298 SER A C 1
ATOM 2318 O O . SER A 1 298 ? -15.694 13.812 1.286 1.00 26.73 298 SER A O 1
ATOM 2320 N N . ILE A 1 299 ? -16.638 11.993 2.218 1.00 26.67 299 ILE A N 1
ATOM 2321 C CA . ILE A 1 299 ? -17.735 11.783 1.253 1.00 26.67 299 ILE A CA 1
ATOM 2322 C C . ILE A 1 299 ? -19.043 11.853 2.045 1.00 26.67 299 ILE A C 1
ATOM 2324 O O . ILE A 1 299 ? -19.182 11.110 3.015 1.00 26.67 299 ILE A O 1
ATOM 2328 N N . SER A 1 300 ? -19.993 12.687 1.627 1.00 24.53 300 SER A N 1
ATOM 2329 C CA . SER A 1 300 ? -21.377 12.675 2.114 1.00 24.53 300 SER A CA 1
ATOM 2330 C C . SER A 1 300 ? -22.325 12.181 1.014 1.00 24.53 300 SER A C 1
ATOM 2332 O O . SER A 1 300 ? -22.089 12.425 -0.170 1.00 24.53 300 SER A O 1
ATOM 2334 N N . TYR A 1 301 ? -23.375 11.461 1.414 1.00 23.47 301 TYR A N 1
ATOM 2335 C CA . TYR A 1 301 ? -24.490 11.042 0.557 1.00 23.47 301 TYR A CA 1
ATOM 2336 C C . TYR A 1 301 ? -25.749 11.796 1.010 1.00 23.47 301 TYR A C 1
ATOM 2338 O O . TYR A 1 301 ? -25.906 11.962 2.221 1.00 23.47 301 TYR A O 1
ATOM 2346 N N . PRO A 1 302 ? -26.635 12.245 0.105 1.00 22.58 302 PRO A N 1
ATOM 2347 C CA . PRO A 1 302 ? -27.927 12.788 0.506 1.00 22.58 302 PRO A CA 1
ATOM 2348 C C . PRO A 1 302 ? -28.824 11.657 1.025 1.00 22.58 302 PRO A C 1
ATOM 2350 O O . PRO A 1 302 ? -28.922 10.608 0.385 1.00 22.58 302 PRO A O 1
ATOM 2353 N N . SER A 1 303 ? -29.457 11.871 2.177 1.00 26.41 303 SER A N 1
ATOM 2354 C CA . SER A 1 303 ? -30.562 11.045 2.668 1.00 26.41 303 SER A CA 1
ATOM 2355 C C . SER A 1 303 ? -31.806 11.285 1.807 1.00 26.41 303 SER A C 1
ATOM 2357 O O . SER A 1 303 ? -32.056 12.411 1.383 1.00 26.41 303 SER A O 1
ATOM 2359 N N . SER A 1 304 ? -32.560 10.225 1.528 1.00 26.41 304 SER A N 1
ATOM 2360 C CA . SER A 1 304 ? -33.858 10.277 0.848 1.00 26.41 304 SER A CA 1
ATOM 2361 C C . SER A 1 304 ? -34.978 10.236 1.887 1.00 26.41 304 SER A C 1
ATOM 2363 O O . SER A 1 304 ? -34.909 9.364 2.745 1.00 26.41 304 SER A O 1
ATOM 2365 N N . GLU A 1 305 ? -35.937 11.165 1.763 1.00 26.64 305 GLU A N 1
ATOM 2366 C CA . GLU A 1 305 ? -37.291 11.310 2.369 1.00 26.64 305 GLU A CA 1
ATOM 2367 C C . GLU A 1 305 ? -37.502 12.824 2.625 1.00 26.64 305 GLU A C 1
ATOM 2369 O O . GLU A 1 305 ? -36.637 13.433 3.241 1.00 26.64 305 GLU A O 1
ATOM 2374 N N . GLN A 1 306 ? -38.511 13.576 2.158 1.00 26.61 306 GLN A N 1
ATOM 2375 C CA . GLN A 1 306 ? -39.762 13.393 1.403 1.00 26.61 306 GLN A CA 1
ATOM 2376 C C . GLN A 1 306 ? -40.084 14.732 0.654 1.00 26.61 306 GLN A C 1
ATOM 2378 O O . GLN A 1 306 ? -39.847 15.796 1.211 1.00 26.61 306 GLN A O 1
ATOM 2383 N N . ILE A 1 307 ? -40.548 14.653 -0.613 1.00 23.03 307 ILE A N 1
ATOM 2384 C CA . ILE A 1 307 ? -41.731 15.311 -1.268 1.00 23.03 307 ILE A CA 1
ATOM 2385 C C . ILE A 1 307 ? -42.141 16.721 -0.746 1.00 23.03 307 ILE A C 1
ATOM 2387 O O . ILE A 1 307 ? -42.400 16.836 0.440 1.00 23.03 307 ILE A O 1
ATOM 2391 N N . CYS A 1 308 ? -42.382 17.825 -1.486 1.00 23.66 308 CYS A N 1
ATOM 2392 C CA . CYS A 1 308 ? -42.553 18.268 -2.900 1.00 23.66 308 CYS A CA 1
ATOM 2393 C C . CYS A 1 308 ? -42.692 19.841 -2.881 1.00 23.66 308 CYS A C 1
ATOM 2395 O O . CYS A 1 308 ? -42.635 20.391 -1.783 1.00 23.66 308 CYS A O 1
ATOM 2397 N N . PRO A 1 309 ? -43.085 20.594 -3.945 1.00 33.09 309 PRO A N 1
ATOM 2398 C CA . PRO A 1 309 ? -42.600 20.720 -5.339 1.00 33.09 309 PRO A CA 1
ATOM 2399 C C . PRO A 1 309 ? -42.421 22.213 -5.817 1.00 33.09 309 PRO A C 1
ATOM 2401 O O . PRO A 1 309 ? -42.674 23.130 -5.045 1.00 33.09 309 PRO A O 1
ATOM 2404 N N . LEU A 1 310 ? -42.089 22.420 -7.118 1.00 25.14 310 LEU A N 1
ATOM 2405 C CA . LEU A 1 310 ? -42.226 23.648 -7.978 1.00 25.14 310 LEU A CA 1
ATOM 2406 C C . LEU A 1 310 ? -41.181 24.796 -7.811 1.00 25.14 310 LEU A C 1
ATOM 2408 O O . LEU A 1 310 ? -40.774 25.091 -6.701 1.00 25.14 310 LEU A O 1
ATOM 2412 N N . GLU A 1 311 ? -40.680 25.536 -8.822 1.00 24.22 311 GLU A N 1
ATOM 2413 C CA . GLU A 1 311 ? -40.755 25.530 -10.300 1.00 24.22 311 GLU A CA 1
ATOM 2414 C C . GLU A 1 311 ? -39.616 26.411 -10.914 1.00 24.22 311 GLU A C 1
ATOM 2416 O O . GLU A 1 311 ? -38.959 27.193 -10.228 1.00 24.22 311 GLU A O 1
ATOM 2421 N N . ASN A 1 312 ? -39.394 26.250 -12.225 1.00 24.44 312 ASN A N 1
ATOM 2422 C CA . ASN A 1 312 ? -38.593 27.022 -13.206 1.00 24.44 312 ASN A CA 1
ATOM 2423 C C . ASN A 1 312 ? -38.910 28.552 -13.215 1.00 24.44 312 ASN A C 1
ATOM 2425 O O . ASN A 1 312 ? -40.022 28.918 -12.891 1.00 24.44 312 ASN A O 1
ATOM 2429 N N . SER A 1 313 ? -38.120 29.545 -13.678 1.00 25.73 313 SER A N 1
ATOM 2430 C CA . SER A 1 313 ? -37.011 29.621 -14.650 1.00 25.73 313 SER A CA 1
ATOM 2431 C C . SER A 1 313 ? -36.468 31.072 -14.839 1.00 25.73 313 SER A C 1
ATOM 2433 O O . SER A 1 313 ? -37.155 32.038 -14.542 1.00 25.73 313 SER A O 1
ATOM 2435 N N . ARG A 1 314 ? -35.279 31.173 -15.473 1.00 27.08 314 ARG A N 1
ATOM 2436 C CA . ARG A 1 314 ? -34.707 32.258 -16.330 1.00 27.08 314 ARG A CA 1
ATOM 2437 C C . ARG A 1 314 ? -34.109 33.567 -15.737 1.00 27.08 314 ARG A C 1
ATOM 2439 O O . ARG A 1 314 ? -34.781 34.462 -15.256 1.00 27.08 314 ARG A O 1
ATOM 2446 N N . SER A 1 315 ? -32.790 33.659 -15.970 1.00 22.69 315 SER A N 1
ATOM 2447 C CA . SER A 1 315 ? -31.887 34.798 -16.286 1.00 22.69 315 SER A CA 1
ATOM 2448 C C . SER A 1 315 ? -32.522 36.075 -16.890 1.00 22.69 315 SER A C 1
ATOM 2450 O O . SER A 1 315 ? -33.449 35.912 -17.684 1.00 22.69 315 SER A O 1
ATOM 2452 N N . PRO A 1 316 ? -31.959 37.300 -16.684 1.00 32.22 316 PRO A N 1
ATOM 2453 C CA . PRO A 1 316 ? -30.691 37.711 -17.332 1.00 32.22 316 PRO A CA 1
ATOM 2454 C C . PRO A 1 316 ? -29.720 38.631 -16.535 1.00 32.22 316 PRO A C 1
ATOM 2456 O O . PRO A 1 316 ? -30.070 39.240 -15.536 1.00 32.22 316 PRO A O 1
ATOM 2459 N N . SER A 1 317 ? -28.467 38.668 -17.030 1.00 22.59 317 SER A N 1
ATOM 2460 C CA . SER A 1 317 ? -27.356 39.654 -16.890 1.00 22.59 317 SER A CA 1
ATOM 2461 C C . SER A 1 317 ? -27.565 40.894 -15.993 1.00 22.59 317 SER A C 1
ATOM 2463 O O . SER A 1 317 ? -28.543 41.601 -16.178 1.00 22.59 317 SER A O 1
ATOM 2465 N N . ARG A 1 318 ? -26.637 41.341 -15.128 1.00 25.58 318 ARG A N 1
ATOM 2466 C CA . ARG A 1 318 ? -25.244 41.785 -15.385 1.00 25.58 318 ARG A CA 1
ATOM 2467 C C . ARG A 1 318 ? -24.548 42.063 -14.021 1.00 25.58 318 ARG A C 1
ATOM 2469 O O . ARG A 1 318 ? -25.205 42.408 -13.051 1.00 25.58 318 ARG A O 1
ATOM 2476 N N . SER A 1 319 ? -23.226 41.896 -13.980 1.00 24.42 319 SER A N 1
ATOM 2477 C CA . SER A 1 319 ? -22.241 42.149 -12.893 1.00 24.42 319 SER A CA 1
ATOM 2478 C C . SER A 1 319 ? -22.200 43.597 -12.337 1.00 24.42 319 SER A C 1
ATOM 2480 O O . SER A 1 319 ? -22.728 44.453 -13.044 1.00 24.42 319 SER A O 1
ATOM 2482 N N . PRO A 1 320 ? -21.454 43.941 -11.244 1.00 32.12 320 PRO A N 1
ATOM 2483 C CA . PRO A 1 320 ? -20.462 43.160 -10.468 1.00 32.12 320 PRO A CA 1
ATOM 2484 C C . PRO A 1 320 ? -20.587 43.204 -8.910 1.00 32.12 320 PRO A C 1
ATOM 2486 O O . PRO A 1 320 ? -21.286 44.024 -8.337 1.00 32.12 320 PRO A O 1
ATOM 2489 N N . SER A 1 321 ? -19.849 42.283 -8.267 1.00 23.44 321 SER A N 1
ATOM 2490 C CA . SER A 1 321 ? -19.454 42.082 -6.844 1.00 23.44 321 SER A CA 1
ATOM 2491 C C . SER A 1 321 ? -19.289 43.343 -5.954 1.00 23.44 321 SER A C 1
ATOM 2493 O O . SER A 1 321 ? -18.965 44.382 -6.524 1.00 23.44 321 SER A O 1
ATOM 2495 N N . PRO A 1 322 ? -19.334 43.283 -4.588 1.00 28.30 322 PRO A N 1
ATOM 2496 C CA . PRO A 1 322 ? -18.778 42.231 -3.708 1.00 28.30 322 PRO A CA 1
ATOM 2497 C C . PRO A 1 322 ? -19.639 41.808 -2.482 1.00 28.30 322 PRO A C 1
ATOM 2499 O O . PRO A 1 322 ? -20.723 42.305 -2.228 1.00 28.30 322 PRO A O 1
ATOM 2502 N N . SER A 1 323 ? -19.148 40.801 -1.757 1.00 20.86 323 SER A N 1
ATOM 2503 C CA . SER A 1 323 ? -19.777 39.992 -0.692 1.00 20.86 323 SER A CA 1
ATOM 2504 C C . SER A 1 323 ? -20.093 40.683 0.654 1.00 20.86 323 SER A C 1
ATOM 2506 O O . SER A 1 323 ? -19.185 41.310 1.188 1.00 20.86 323 SER A O 1
ATOM 2508 N N . LEU A 1 324 ? -21.275 40.420 1.259 1.00 18.81 324 LEU A N 1
ATOM 2509 C CA . LEU A 1 324 ? -21.551 39.813 2.600 1.00 18.81 324 LEU A CA 1
ATOM 2510 C C . LEU A 1 324 ? -23.058 39.977 3.025 1.00 18.81 324 LEU A C 1
ATOM 2512 O O . LEU A 1 324 ? -23.607 41.056 2.899 1.00 18.81 324 LEU A O 1
ATOM 2516 N N . TYR A 1 325 ? -23.659 38.869 3.504 1.00 18.48 325 TYR A N 1
ATOM 2517 C CA . TYR A 1 325 ? -24.884 38.538 4.305 1.00 18.48 325 TYR A CA 1
ATOM 2518 C C . TYR A 1 325 ? -26.157 39.429 4.511 1.00 18.48 325 TYR A C 1
ATOM 2520 O O . TYR A 1 325 ? -26.045 40.584 4.890 1.00 18.48 325 TYR A O 1
ATOM 2528 N N . ALA A 1 326 ? -27.322 38.715 4.494 1.00 18.67 326 ALA A N 1
ATOM 2529 C CA . ALA A 1 326 ? -28.605 38.811 5.275 1.00 18.67 326 ALA A CA 1
ATOM 2530 C C . ALA A 1 326 ? -29.538 40.054 5.124 1.00 18.67 326 ALA A C 1
ATOM 2532 O O . ALA A 1 326 ? -29.015 41.141 4.969 1.00 18.67 326 ALA A O 1
ATOM 2533 N N . VAL A 1 327 ? -30.895 40.075 5.214 1.00 18.36 327 VAL A N 1
ATOM 2534 C CA . VAL A 1 327 ? -32.083 39.177 5.412 1.00 18.36 327 VAL A CA 1
ATOM 2535 C C . VAL A 1 327 ? -33.380 40.022 5.127 1.00 18.36 327 VAL A C 1
ATOM 2537 O O . VAL A 1 327 ? -33.343 41.203 5.439 1.00 18.36 327 VAL A O 1
ATOM 2540 N N . HIS A 1 328 ? -34.489 39.413 4.621 1.00 19.41 328 HIS A N 1
ATOM 2541 C CA . HIS A 1 328 ? -35.942 39.834 4.545 1.00 19.41 328 HIS A CA 1
ATOM 2542 C C . HIS A 1 328 ? -36.336 41.221 3.929 1.00 19.41 328 HIS A C 1
ATOM 2544 O O . HIS A 1 328 ? -35.623 42.191 4.113 1.00 19.41 328 HIS A O 1
ATOM 2550 N N . TYR A 1 329 ? -37.423 41.442 3.154 1.00 19.66 329 TYR A N 1
ATOM 2551 C CA . TYR A 1 329 ? -38.877 41.224 3.368 1.00 19.66 329 TYR A CA 1
ATOM 2552 C C . TYR A 1 329 ? -39.697 41.176 2.032 1.00 19.66 329 TYR A C 1
ATOM 2554 O O . TYR A 1 329 ? -39.133 41.119 0.947 1.00 19.66 329 TYR A O 1
ATOM 2562 N N . GLU A 1 330 ? -41.027 41.171 2.177 1.00 20.19 330 GLU A N 1
ATOM 2563 C CA . GLU A 1 330 ? -42.167 40.606 1.419 1.00 20.19 330 GLU A CA 1
ATOM 2564 C C . GLU A 1 330 ? -42.898 41.532 0.398 1.00 20.19 330 GLU A C 1
ATOM 2566 O O . GLU A 1 330 ? -42.640 42.734 0.355 1.00 20.19 330 GLU A O 1
ATOM 2571 N N . ARG A 1 331 ? -43.920 40.944 -0.276 1.00 23.12 331 ARG A N 1
ATOM 2572 C CA . ARG A 1 331 ? -45.115 41.522 -0.969 1.00 23.12 331 ARG A CA 1
ATOM 2573 C C . ARG A 1 331 ? -44.933 42.010 -2.423 1.00 23.12 331 ARG A C 1
ATOM 2575 O O . ARG A 1 331 ? -43.902 42.565 -2.756 1.00 23.12 331 ARG A O 1
ATOM 2582 N N . ASP A 1 332 ? -45.880 41.892 -3.362 1.00 24.69 332 ASP A N 1
ATOM 2583 C CA . ASP A 1 332 ? -47.290 41.457 -3.390 1.00 24.69 332 ASP A CA 1
ATOM 2584 C C . ASP A 1 332 ? -47.714 41.229 -4.870 1.00 24.69 332 ASP A C 1
ATOM 2586 O O . ASP A 1 332 ? -47.115 41.823 -5.766 1.00 24.69 332 ASP A O 1
ATOM 2590 N N . GLY A 1 333 ? -48.811 40.494 -5.106 1.00 24.02 333 GLY A N 1
ATOM 2591 C CA . GLY A 1 333 ? -49.792 40.885 -6.135 1.00 24.02 333 GLY A CA 1
ATOM 2592 C C . GLY A 1 333 ? -49.962 40.086 -7.446 1.00 24.02 333 GLY A C 1
ATOM 2593 O O . GLY A 1 333 ? -49.282 40.368 -8.426 1.00 24.02 333 GLY A O 1
ATOM 2594 N N . ARG A 1 334 ? -51.069 39.310 -7.475 1.00 23.20 334 ARG A N 1
ATOM 2595 C CA . ARG A 1 334 ? -52.101 39.185 -8.551 1.00 23.20 334 ARG A CA 1
ATOM 2596 C C . ARG A 1 334 ? -51.763 38.401 -9.838 1.00 23.20 334 ARG A C 1
ATOM 2598 O O . ARG A 1 334 ? -50.674 38.522 -10.366 1.00 23.20 334 ARG A O 1
ATOM 2605 N N . GLU A 1 335 ? -52.662 37.667 -10.504 1.00 21.78 335 GLU A N 1
ATOM 2606 C CA . GLU A 1 335 ? -54.009 37.099 -10.280 1.00 21.78 335 GLU A CA 1
ATOM 2607 C C . GLU A 1 335 ? -54.352 36.267 -11.553 1.00 21.78 335 GLU A C 1
ATOM 2609 O O . GLU A 1 335 ? -53.697 36.445 -12.579 1.00 21.78 335 GLU A O 1
ATOM 2614 N N . LEU A 1 336 ? -55.417 35.452 -11.475 1.00 23.66 336 LEU A N 1
ATOM 2615 C CA . LEU A 1 336 ? -56.327 34.980 -12.547 1.00 23.66 336 LEU A CA 1
ATOM 2616 C C . LEU A 1 336 ? -56.256 33.525 -13.090 1.00 23.66 336 LEU A C 1
ATOM 2618 O O . LEU A 1 336 ? -55.502 33.188 -13.999 1.00 23.66 336 LEU A O 1
ATOM 2622 N N . THR A 1 337 ? -57.284 32.776 -12.634 1.00 23.31 337 THR A N 1
ATOM 2623 C CA . THR A 1 337 ? -58.221 31.861 -13.353 1.00 23.31 337 THR A CA 1
ATOM 2624 C C . THR A 1 337 ? -57.733 30.481 -13.821 1.00 23.31 337 THR A C 1
ATOM 2626 O O . THR A 1 337 ? -56.880 30.363 -14.687 1.00 23.31 337 THR A O 1
ATOM 2629 N N . GLU A 1 338 ? -58.164 29.403 -13.141 1.00 22.25 338 GLU A N 1
ATOM 2630 C CA . GLU A 1 338 ? -59.377 28.570 -13.395 1.00 22.25 338 GLU A CA 1
ATOM 2631 C C . GLU A 1 338 ? -59.216 27.641 -14.622 1.00 22.25 338 GLU A C 1
ATOM 2633 O O . GLU A 1 338 ? -58.923 28.097 -15.713 1.00 22.25 338 GLU A O 1
ATOM 2638 N N . SER A 1 339 ? -59.456 26.323 -14.584 1.00 22.59 339 SER A N 1
ATOM 2639 C CA . SER A 1 339 ? -60.665 25.665 -14.073 1.00 22.59 339 SER A CA 1
ATOM 2640 C C . SER A 1 339 ? -60.595 24.117 -14.166 1.00 22.59 339 SER A C 1
ATOM 2642 O O . SER A 1 339 ? -60.073 23.564 -15.126 1.00 22.59 339 SER A O 1
ATOM 2644 N N . ARG A 1 340 ? -61.237 23.463 -13.177 1.00 22.75 340 ARG A N 1
ATOM 2645 C CA . ARG A 1 340 ? -62.138 22.275 -13.239 1.00 22.75 340 ARG A CA 1
ATOM 2646 C C . ARG A 1 340 ? -61.611 20.903 -13.733 1.00 22.75 340 ARG A C 1
ATOM 2648 O O . ARG A 1 340 ? -61.240 20.734 -14.880 1.00 22.75 340 ARG A O 1
ATOM 2655 N N . LEU A 1 341 ? -61.541 19.879 -12.864 1.00 21.14 341 LEU A N 1
ATOM 2656 C CA . LEU A 1 341 ? -62.605 18.966 -12.347 1.00 21.14 341 LEU A CA 1
ATOM 2657 C C . LEU A 1 341 ? -62.897 17.744 -13.249 1.00 21.14 341 LEU A C 1
ATOM 2659 O O . LEU A 1 341 ? -63.503 17.898 -14.303 1.00 21.14 341 LEU A O 1
ATOM 2663 N N . ARG A 1 342 ? -62.630 16.525 -12.745 1.00 23.61 342 ARG A N 1
ATOM 2664 C CA . ARG A 1 342 ? -63.629 15.437 -12.601 1.00 23.61 342 ARG A CA 1
ATOM 2665 C C . ARG A 1 342 ? -63.076 14.220 -11.851 1.00 23.61 342 ARG A C 1
ATOM 2667 O O . ARG A 1 342 ? -61.879 13.979 -11.794 1.00 23.61 342 ARG A O 1
ATOM 2674 N N . VAL A 1 343 ? -64.006 13.507 -11.226 1.00 21.47 343 VAL A N 1
ATOM 2675 C CA . VAL A 1 343 ? -63.856 12.593 -10.090 1.00 21.47 343 VAL A CA 1
ATOM 2676 C C . VAL A 1 343 ? -64.609 11.285 -10.402 1.00 21.47 343 VAL A C 1
ATOM 2678 O O . VAL A 1 343 ? -65.745 11.372 -10.861 1.00 21.47 343 VAL A O 1
ATOM 2681 N N . ARG A 1 344 ? -63.998 10.139 -10.016 1.00 21.30 344 ARG A N 1
ATOM 2682 C CA . ARG A 1 344 ? -64.578 8.808 -9.638 1.00 21.30 344 ARG A CA 1
ATOM 2683 C C . ARG A 1 344 ? -65.146 7.867 -10.746 1.00 21.30 344 ARG A C 1
ATOM 2685 O O . ARG A 1 344 ? -65.449 8.356 -11.826 1.00 21.30 344 ARG A O 1
ATOM 2692 N N . PRO A 1 345 ? -65.491 6.578 -10.450 1.00 42.72 345 PRO A N 1
ATOM 2693 C CA . PRO A 1 345 ? -64.816 5.503 -9.656 1.00 42.72 345 PRO A CA 1
ATOM 2694 C C . PRO A 1 345 ? -65.094 4.022 -10.124 1.00 42.72 345 PRO A C 1
ATOM 2696 O O . PRO A 1 345 ? -65.902 3.801 -11.016 1.00 42.72 345 PRO A O 1
ATOM 2699 N N . HIS A 1 346 ? -64.549 3.032 -9.375 1.00 26.67 346 HIS A N 1
ATOM 2700 C CA . HIS A 1 346 ? -64.938 1.589 -9.241 1.00 26.67 346 HIS A CA 1
ATOM 2701 C C . HIS A 1 346 ? -64.593 0.638 -10.425 1.00 26.67 346 HIS A C 1
ATOM 2703 O O . HIS A 1 346 ? -64.488 1.101 -11.546 1.00 26.67 346 HIS A O 1
ATOM 2709 N N . LEU A 1 347 ? -64.317 -0.680 -10.312 1.00 26.33 347 LEU A N 1
ATOM 2710 C CA . LEU A 1 347 ? -64.724 -1.793 -9.420 1.00 26.33 347 LEU A CA 1
ATOM 2711 C C . LEU A 1 347 ? -63.661 -2.949 -9.425 1.00 26.33 347 LEU A C 1
ATOM 2713 O O . LEU A 1 347 ? -62.632 -2.836 -10.079 1.00 26.33 347 LEU A O 1
ATOM 2717 N N . THR A 1 348 ? -63.914 -4.024 -8.664 1.00 22.61 348 THR A N 1
ATOM 2718 C CA . THR A 1 348 ? -63.022 -5.097 -8.138 1.00 22.61 348 THR A CA 1
ATOM 2719 C C . THR A 1 348 ? -62.906 -6.387 -9.029 1.00 22.61 348 THR A C 1
ATOM 2721 O O . THR A 1 348 ? -63.063 -6.258 -10.237 1.00 22.61 348 THR A O 1
ATOM 2724 N N . PRO A 1 349 ? -62.530 -7.608 -8.541 1.00 39.53 349 PRO A N 1
ATOM 2725 C CA . PRO A 1 349 ? -61.263 -8.302 -8.848 1.00 39.53 349 PRO A CA 1
ATOM 2726 C C . PRO A 1 349 ? -61.413 -9.694 -9.529 1.00 39.53 349 PRO A C 1
ATOM 2728 O O . PRO A 1 349 ? -62.458 -10.332 -9.449 1.00 39.53 349 PRO A O 1
ATOM 2731 N N . GLY A 1 350 ? -60.345 -10.239 -10.127 1.00 25.45 350 GLY A N 1
ATOM 2732 C CA . GLY A 1 350 ? -60.362 -11.612 -10.657 1.00 25.45 350 GLY A CA 1
ATOM 2733 C C . GLY A 1 350 ? -59.006 -12.108 -11.164 1.00 25.45 350 GLY A C 1
ATOM 2734 O O . GLY A 1 350 ? -58.376 -11.482 -12.005 1.00 25.45 350 GLY A O 1
ATOM 2735 N N . THR A 1 351 ? -58.567 -13.230 -10.604 1.00 23.86 351 THR A N 1
ATOM 2736 C CA . THR A 1 351 ? -57.346 -14.009 -10.860 1.00 23.86 351 THR A CA 1
ATOM 2737 C C . THR A 1 351 ? -57.392 -14.796 -12.177 1.00 23.86 351 THR A C 1
ATOM 2739 O O . THR A 1 351 ? -58.405 -15.446 -12.405 1.00 23.86 351 THR A O 1
ATOM 2742 N N . LEU A 1 352 ? -56.296 -14.865 -12.951 1.00 24.41 352 LEU A N 1
ATOM 2743 C CA . LEU A 1 352 ? -55.587 -16.115 -13.306 1.00 24.41 352 LEU A CA 1
ATOM 2744 C C . LEU A 1 352 ? -54.395 -15.881 -14.273 1.00 24.41 352 LEU A C 1
ATOM 2746 O O . LEU A 1 352 ? -54.433 -15.024 -15.140 1.00 24.41 352 LEU A O 1
ATOM 2750 N N . TYR A 1 353 ? -53.372 -16.694 -14.022 1.00 24.16 353 TYR A N 1
ATOM 2751 C CA . TYR A 1 353 ? -51.974 -16.863 -14.452 1.00 24.16 353 TYR A CA 1
ATOM 2752 C C . TYR A 1 353 ? -51.393 -16.366 -15.795 1.00 24.16 353 TYR A C 1
ATOM 2754 O O . TYR A 1 353 ? -52.009 -16.426 -16.851 1.00 24.16 353 TYR A O 1
ATOM 2762 N N . ASP A 1 354 ? -50.080 -16.118 -15.654 1.00 24.61 354 ASP A N 1
ATOM 2763 C CA . ASP A 1 354 ? -48.951 -16.370 -16.565 1.00 24.61 354 ASP A CA 1
ATOM 2764 C C . ASP A 1 354 ? -48.521 -15.263 -17.536 1.00 24.61 354 ASP A C 1
ATOM 2766 O O . ASP A 1 354 ? -49.003 -15.166 -18.654 1.00 24.61 354 ASP A O 1
ATOM 2770 N N . GLU A 1 355 ? -47.503 -14.494 -17.124 1.00 23.92 355 GLU A N 1
ATOM 2771 C CA . GLU A 1 355 ? -46.331 -14.263 -17.974 1.00 23.92 355 GLU A CA 1
ATOM 2772 C C . GLU A 1 355 ? -45.111 -13.816 -17.147 1.00 23.92 355 GLU A C 1
ATOM 2774 O O . GLU A 1 355 ? -45.157 -12.937 -16.283 1.00 23.92 355 GLU A O 1
ATOM 2779 N N . LEU A 1 356 ? -44.003 -14.508 -17.400 1.00 31.94 356 LEU A N 1
ATOM 2780 C CA . LEU A 1 356 ? -42.681 -14.323 -16.819 1.00 31.94 356 LEU A CA 1
ATOM 2781 C C . LEU A 1 356 ? -42.058 -12.998 -17.291 1.00 31.94 356 LEU A C 1
ATOM 2783 O O . LEU A 1 356 ? -41.549 -12.924 -18.405 1.00 31.94 356 LEU A O 1
ATOM 2787 N N . GLU A 1 357 ? -41.985 -11.990 -16.417 1.00 25.41 357 GLU A N 1
ATOM 2788 C CA . GLU A 1 357 ? -41.088 -10.842 -16.614 1.00 25.41 357 GLU A CA 1
ATOM 2789 C C . GLU A 1 357 ? -39.869 -10.897 -15.679 1.00 25.41 357 GLU A C 1
ATOM 2791 O O . GLU A 1 357 ? -39.931 -10.708 -14.459 1.00 25.41 357 GLU A O 1
ATOM 2796 N N . ASP A 1 358 ? -38.724 -11.145 -16.311 1.00 25.92 358 ASP A N 1
ATOM 2797 C CA . ASP A 1 358 ? -37.372 -11.124 -15.766 1.00 25.92 358 ASP A CA 1
ATOM 2798 C C . ASP A 1 358 ? -36.990 -9.701 -15.304 1.00 25.92 358 ASP A C 1
ATOM 2800 O O . ASP A 1 358 ? -36.658 -8.817 -16.099 1.00 25.92 358 ASP A O 1
ATOM 2804 N N . LYS A 1 359 ? -37.032 -9.445 -13.988 1.00 25.64 359 LYS A N 1
ATOM 2805 C CA . LYS A 1 359 ? -36.507 -8.198 -13.406 1.00 25.64 359 LYS A CA 1
ATOM 2806 C C . LYS A 1 359 ? -34.971 -8.215 -13.420 1.00 25.64 359 LYS A C 1
ATOM 2808 O O . LYS A 1 359 ? -34.361 -9.081 -12.784 1.00 25.64 359 LYS A O 1
ATOM 2813 N N . PRO A 1 360 ? -34.300 -7.201 -14.001 1.00 23.05 360 PRO A N 1
ATOM 2814 C CA . PRO A 1 360 ? -32.847 -7.155 -14.032 1.00 23.05 360 PRO A CA 1
ATOM 2815 C C . PRO A 1 360 ? -32.280 -6.976 -12.617 1.00 23.05 360 PRO A C 1
ATOM 2817 O O . PRO A 1 360 ? -32.489 -5.962 -11.944 1.00 23.05 360 PRO A O 1
ATOM 2820 N N . ARG A 1 361 ? -31.497 -7.966 -12.172 1.00 24.19 361 ARG A N 1
ATOM 2821 C CA . ARG A 1 361 ? -30.685 -7.918 -10.946 1.00 24.19 361 ARG A CA 1
ATOM 2822 C C . ARG A 1 361 ? -29.718 -6.729 -10.981 1.00 24.19 361 ARG A C 1
ATOM 2824 O O . ARG A 1 361 ? -28.635 -6.801 -11.564 1.00 24.19 361 ARG A O 1
ATOM 2831 N N . THR A 1 362 ? -30.040 -5.654 -10.267 1.00 25.11 362 THR A N 1
ATOM 2832 C CA . THR A 1 362 ? -29.081 -4.585 -9.965 1.00 25.11 362 THR A CA 1
ATOM 2833 C C . THR A 1 362 ? -28.074 -5.074 -8.917 1.00 25.11 362 THR A C 1
ATOM 2835 O O . THR A 1 362 ? -28.334 -5.139 -7.716 1.00 25.11 362 THR A O 1
ATOM 2838 N N . ARG A 1 363 ? -26.867 -5.444 -9.366 1.00 28.61 363 ARG A N 1
ATOM 2839 C CA . ARG A 1 363 ? -25.723 -5.732 -8.483 1.00 28.61 363 ARG A CA 1
ATOM 2840 C C . ARG A 1 363 ? -25.334 -4.467 -7.700 1.00 28.61 363 ARG A C 1
ATOM 2842 O O . ARG A 1 363 ? -24.649 -3.593 -8.230 1.00 28.61 363 ARG A O 1
ATOM 2849 N N . ARG A 1 364 ? -25.704 -4.386 -6.417 1.00 28.06 364 ARG A N 1
ATOM 2850 C CA . ARG A 1 364 ? -25.165 -3.390 -5.470 1.00 28.06 364 ARG A CA 1
ATOM 2851 C C . ARG A 1 364 ? -23.645 -3.575 -5.329 1.00 28.06 364 ARG A C 1
ATOM 2853 O O . ARG A 1 364 ? -23.181 -4.585 -4.806 1.00 28.06 364 ARG A O 1
ATOM 2860 N N . MET A 1 365 ? -22.851 -2.593 -5.763 1.00 32.72 365 MET A N 1
ATOM 2861 C CA . MET A 1 365 ? -21.417 -2.535 -5.444 1.00 32.72 365 MET A CA 1
ATOM 2862 C C . MET A 1 365 ? -21.225 -2.181 -3.959 1.00 32.72 365 MET A C 1
ATOM 2864 O O . MET A 1 365 ? -21.598 -1.098 -3.518 1.00 32.72 365 MET A O 1
ATOM 2868 N N . GLY A 1 366 ? -20.624 -3.084 -3.179 1.00 31.27 366 GLY A N 1
ATOM 2869 C CA . GLY A 1 366 ? -20.369 -2.879 -1.749 1.00 31.27 366 GLY A CA 1
ATOM 2870 C C . GLY A 1 366 ? -19.329 -1.786 -1.441 1.00 31.27 366 GLY A C 1
ATOM 2871 O O . GLY A 1 366 ? -18.325 -1.640 -2.142 1.00 31.27 366 GLY A O 1
ATOM 2872 N N . LYS A 1 367 ? -19.522 -1.067 -0.320 1.00 36.78 367 LYS A N 1
ATOM 2873 C CA . LYS A 1 367 ? -18.684 0.043 0.209 1.00 36.78 367 LYS A CA 1
ATOM 2874 C C . LYS A 1 367 ? -17.172 -0.269 0.312 1.00 36.78 367 LYS A C 1
ATOM 2876 O O . LYS A 1 367 ? -16.345 0.644 0.317 1.00 36.78 367 LYS A O 1
ATOM 2881 N N . ARG A 1 368 ? -16.794 -1.552 0.336 1.00 34.25 368 ARG A N 1
ATOM 2882 C CA . ARG A 1 368 ? -15.410 -2.069 0.362 1.00 34.25 368 ARG A CA 1
ATOM 2883 C C . ARG A 1 368 ? -14.618 -1.735 -0.921 1.00 34.25 368 ARG A C 1
ATOM 2885 O O . ARG A 1 368 ? -13.402 -1.571 -0.855 1.00 34.25 368 ARG A O 1
ATOM 2892 N N . ASN A 1 369 ? -15.298 -1.528 -2.056 1.00 40.06 369 ASN A N 1
ATOM 2893 C CA . ASN A 1 369 ? -14.661 -1.201 -3.341 1.00 40.06 369 ASN A CA 1
ATOM 2894 C C . ASN A 1 369 ? -14.172 0.257 -3.436 1.00 40.06 369 ASN A C 1
ATOM 2896 O O . ASN A 1 369 ? -13.142 0.516 -4.054 1.00 40.06 369 ASN A O 1
ATOM 2900 N N . ILE A 1 370 ? -14.842 1.202 -2.766 1.00 41.97 370 ILE A N 1
ATOM 2901 C CA . ILE A 1 370 ? -14.553 2.643 -2.895 1.00 41.97 370 ILE A CA 1
ATOM 2902 C C . ILE A 1 370 ? -13.246 3.025 -2.181 1.00 41.97 370 ILE A C 1
ATOM 2904 O O . ILE A 1 370 ? -12.421 3.751 -2.735 1.00 41.97 370 ILE A O 1
ATOM 2908 N N . LYS A 1 371 ? -12.984 2.492 -0.977 1.00 38.38 371 LYS A N 1
ATOM 2909 C CA . LYS A 1 371 ? -11.715 2.738 -0.254 1.00 38.38 371 LYS A CA 1
ATOM 2910 C C . LYS A 1 371 ? -10.513 2.109 -0.976 1.00 38.38 371 LYS A C 1
ATOM 2912 O O . LYS A 1 371 ? -9.458 2.741 -1.073 1.00 38.38 371 LYS A O 1
ATOM 2917 N N . ALA A 1 372 ? -10.684 0.908 -1.538 1.00 42.91 372 ALA A N 1
ATOM 2918 C CA . ALA A 1 372 ? -9.684 0.279 -2.402 1.00 42.91 372 ALA A CA 1
ATOM 2919 C C . ALA A 1 372 ? -9.434 1.115 -3.671 1.00 42.91 372 ALA A C 1
ATOM 2921 O O . ALA A 1 372 ? -8.279 1.329 -4.038 1.00 42.91 372 ALA A O 1
ATOM 2922 N N . GLN A 1 373 ? -10.486 1.677 -4.278 1.00 46.69 373 GLN A N 1
ATOM 2923 C CA . GLN A 1 373 ? -10.396 2.575 -5.435 1.00 46.69 373 GLN A CA 1
ATOM 2924 C C . GLN A 1 373 ? -9.665 3.888 -5.123 1.00 46.69 373 GLN A C 1
ATOM 2926 O O . GLN A 1 373 ? -8.811 4.287 -5.907 1.00 46.69 373 GLN A O 1
ATOM 2931 N N . VAL A 1 374 ? -9.899 4.528 -3.970 1.00 46.94 374 VAL A N 1
ATOM 2932 C CA . VAL A 1 374 ? -9.190 5.767 -3.576 1.00 46.94 374 VAL A CA 1
ATOM 2933 C C . VAL A 1 374 ? -7.705 5.507 -3.278 1.00 46.94 374 VAL A C 1
ATOM 2935 O O . VAL A 1 374 ? -6.843 6.299 -3.675 1.00 46.94 374 VAL A O 1
ATOM 2938 N N . LYS A 1 375 ? -7.371 4.382 -2.624 1.00 44.81 375 LYS A N 1
ATOM 2939 C CA . LYS A 1 375 ? -5.974 3.962 -2.392 1.00 44.81 375 LYS A CA 1
ATOM 2940 C C . LYS A 1 375 ? -5.265 3.650 -3.717 1.00 44.81 375 LYS A C 1
ATOM 2942 O O . LYS A 1 375 ? -4.144 4.115 -3.924 1.00 44.81 375 LYS A O 1
ATOM 2947 N N . ARG A 1 376 ? -5.933 2.932 -4.630 1.00 51.69 376 ARG A N 1
ATOM 2948 C CA . ARG A 1 376 ? -5.439 2.628 -5.984 1.00 51.69 376 ARG A CA 1
ATOM 2949 C C . ARG A 1 376 ? -5.220 3.905 -6.800 1.00 51.69 376 ARG A C 1
ATOM 2951 O O . ARG A 1 376 ? -4.150 4.079 -7.364 1.00 51.69 376 ARG A O 1
ATOM 2958 N N . PHE A 1 377 ? -6.144 4.858 -6.723 1.00 50.25 377 PHE A N 1
ATOM 2959 C CA . PHE A 1 377 ? -6.067 6.154 -7.398 1.00 50.25 377 PHE A CA 1
ATOM 2960 C C . PHE A 1 377 ? -4.898 7.041 -6.916 1.00 50.25 377 PHE A C 1
ATOM 2962 O O . PHE A 1 377 ? -4.201 7.669 -7.719 1.00 50.25 377 PHE A O 1
ATOM 2969 N N . ARG A 1 378 ? -4.613 7.063 -5.601 1.00 51.38 378 ARG A N 1
ATOM 2970 C CA . ARG A 1 378 ? -3.428 7.749 -5.041 1.00 51.38 378 ARG A CA 1
ATOM 2971 C C . ARG A 1 378 ? -2.109 7.108 -5.491 1.00 51.38 378 ARG A C 1
ATOM 2973 O O . ARG A 1 378 ? -1.137 7.831 -5.709 1.00 51.38 378 ARG A O 1
ATOM 2980 N N . MET A 1 379 ? -2.065 5.780 -5.625 1.00 53.97 379 MET A N 1
ATOM 2981 C CA . MET A 1 379 ? -0.902 5.068 -6.175 1.00 53.97 379 MET A CA 1
ATOM 2982 C C . MET A 1 379 ? -0.747 5.324 -7.682 1.00 53.97 379 MET A C 1
ATOM 2984 O O . MET A 1 379 ? 0.360 5.599 -8.137 1.00 53.97 379 MET A O 1
ATOM 2988 N N . GLU A 1 380 ? -1.848 5.366 -8.434 1.00 56.78 380 GLU A N 1
ATOM 2989 C CA . GLU A 1 380 ? -1.856 5.670 -9.873 1.00 56.78 380 GLU A CA 1
ATOM 2990 C C . GLU A 1 380 ? -1.429 7.115 -10.184 1.00 56.78 380 GLU A C 1
ATOM 2992 O O . GLU A 1 380 ? -0.702 7.351 -11.147 1.00 56.78 380 GLU A O 1
ATOM 2997 N N . THR A 1 381 ? -1.764 8.089 -9.329 1.00 54.81 381 THR A N 1
ATOM 2998 C CA . THR A 1 381 ? -1.289 9.480 -9.491 1.00 54.81 381 THR A CA 1
ATOM 2999 C C . THR A 1 381 ? 0.227 9.603 -9.265 1.00 54.81 381 THR A C 1
ATOM 3001 O O . THR A 1 381 ? 0.882 10.436 -9.888 1.00 54.81 381 THR A O 1
ATOM 3004 N N . LYS A 1 382 ? 0.818 8.760 -8.402 1.00 58.56 382 LYS A N 1
ATOM 3005 C CA . LYS A 1 382 ? 2.283 8.668 -8.260 1.00 58.56 382 LYS A CA 1
ATOM 3006 C C . LYS A 1 382 ? 2.920 8.004 -9.485 1.00 58.56 382 LYS A C 1
ATOM 3008 O O . LYS A 1 382 ? 3.959 8.477 -9.933 1.00 58.56 382 LYS A O 1
ATOM 3013 N N . ALA A 1 383 ? 2.269 6.990 -10.057 1.00 59.19 383 ALA A N 1
ATOM 3014 C CA . ALA A 1 383 ? 2.718 6.326 -11.282 1.00 59.19 383 ALA A CA 1
ATOM 3015 C C . ALA A 1 383 ? 2.721 7.259 -12.513 1.00 59.19 383 ALA A C 1
ATOM 3017 O O . ALA A 1 383 ? 3.565 7.104 -13.391 1.00 59.19 383 ALA A O 1
ATOM 3018 N N . ALA A 1 384 ? 1.856 8.282 -12.553 1.00 64.00 384 ALA A N 1
ATOM 3019 C CA . ALA A 1 384 ? 1.861 9.294 -13.618 1.00 64.00 384 ALA A CA 1
ATOM 3020 C C . ALA A 1 384 ? 3.182 10.086 -13.716 1.00 64.00 384 ALA A C 1
ATOM 3022 O O . ALA A 1 384 ? 3.552 10.509 -14.808 1.00 64.00 384 ALA A O 1
ATOM 3023 N N . LYS A 1 385 ? 3.923 10.251 -12.607 1.00 68.25 385 LYS A N 1
ATOM 3024 C CA . LYS A 1 385 ? 5.263 10.867 -12.633 1.00 68.25 385 LYS A CA 1
ATOM 3025 C C . LYS A 1 385 ? 6.277 9.974 -13.346 1.00 68.25 385 LYS A C 1
ATOM 3027 O O . LYS A 1 385 ? 7.037 10.466 -14.168 1.00 68.25 385 LYS A O 1
ATOM 3032 N N . THR A 1 386 ? 6.248 8.673 -13.065 1.00 70.50 386 THR A N 1
ATOM 3033 C CA . THR A 1 386 ? 7.113 7.684 -13.722 1.00 70.50 386 THR A CA 1
ATOM 3034 C C . THR A 1 386 ? 6.841 7.619 -15.225 1.00 70.50 386 THR A C 1
ATOM 3036 O O . THR A 1 386 ? 7.776 7.570 -16.010 1.00 70.50 386 THR A O 1
ATOM 3039 N N . LEU A 1 387 ? 5.574 7.709 -15.643 1.00 73.19 387 LEU A N 1
ATOM 3040 C CA . LEU A 1 387 ? 5.212 7.757 -17.065 1.00 73.19 387 LEU A CA 1
ATOM 3041 C C . LEU A 1 387 ? 5.707 9.022 -17.768 1.00 73.19 387 LEU A C 1
ATOM 3043 O O . LEU A 1 387 ? 6.112 8.945 -18.920 1.00 73.19 387 LEU A O 1
ATOM 3047 N N . GLY A 1 388 ? 5.721 10.168 -17.080 1.00 78.62 388 GLY A N 1
ATOM 3048 C CA . GLY A 1 388 ? 6.308 11.393 -17.627 1.00 78.62 388 GLY A CA 1
ATOM 3049 C C . GLY A 1 388 ? 7.806 11.273 -17.895 1.00 78.62 388 GLY A C 1
ATOM 3050 O O . GLY A 1 388 ? 8.286 11.813 -18.884 1.00 78.62 388 GLY A O 1
ATOM 3051 N N . ILE A 1 389 ? 8.525 10.518 -17.059 1.00 81.50 389 ILE A N 1
ATOM 3052 C CA . ILE A 1 389 ? 9.948 10.216 -17.271 1.00 81.50 389 ILE A CA 1
ATOM 3053 C C . ILE A 1 389 ? 10.125 9.288 -18.479 1.00 81.50 389 ILE A C 1
ATOM 3055 O O . ILE A 1 389 ? 10.997 9.546 -19.297 1.00 81.50 389 ILE A O 1
ATOM 3059 N N . ILE A 1 390 ? 9.271 8.269 -18.635 1.00 83.81 390 ILE A N 1
ATOM 3060 C CA . ILE A 1 390 ? 9.306 7.352 -19.792 1.00 83.81 390 ILE A CA 1
ATOM 3061 C C . ILE A 1 390 ? 9.058 8.113 -21.100 1.00 83.81 390 ILE A C 1
ATOM 3063 O O . ILE A 1 390 ? 9.851 8.011 -22.028 1.00 83.81 390 ILE A O 1
ATOM 3067 N N . VAL A 1 391 ? 7.993 8.921 -21.163 1.00 85.75 391 VAL A N 1
ATOM 3068 C CA . VAL A 1 391 ? 7.661 9.708 -22.364 1.00 85.75 391 VAL A CA 1
ATOM 3069 C C . VAL A 1 391 ? 8.745 10.750 -22.658 1.00 85.75 391 VAL A C 1
ATOM 3071 O O . VAL A 1 391 ? 9.111 10.937 -23.813 1.00 85.75 391 VAL A O 1
ATOM 3074 N N . GLY A 1 392 ? 9.287 11.409 -21.627 1.00 87.00 392 GLY A N 1
ATOM 3075 C CA . GLY A 1 392 ? 10.386 12.365 -21.783 1.00 87.00 392 GLY A CA 1
ATOM 3076 C C . GLY A 1 392 ? 11.676 11.717 -22.290 1.00 87.00 392 GLY A C 1
ATOM 3077 O O . GLY A 1 392 ? 12.295 12.256 -23.201 1.00 87.00 392 GLY A O 1
ATOM 3078 N N . GLY A 1 393 ? 12.043 10.550 -21.747 1.00 88.25 393 GLY A N 1
ATOM 3079 C CA . GLY A 1 393 ? 13.188 9.761 -22.207 1.00 88.25 393 GLY A CA 1
ATOM 3080 C C . GLY A 1 393 ? 13.037 9.322 -23.662 1.00 88.25 393 GLY A C 1
ATOM 3081 O O . GLY A 1 393 ? 13.942 9.543 -24.455 1.00 88.25 393 GLY A O 1
ATOM 3082 N N . PHE A 1 394 ? 11.856 8.826 -24.042 1.00 89.94 394 PHE A N 1
ATOM 3083 C CA . PHE A 1 394 ? 11.547 8.469 -25.428 1.00 89.94 394 PHE A CA 1
ATOM 3084 C C . PHE A 1 394 ? 11.734 9.646 -26.399 1.00 89.94 394 PHE A C 1
ATOM 3086 O O . PHE A 1 394 ? 12.426 9.503 -27.406 1.00 89.94 394 PHE A O 1
ATOM 3093 N N . VAL A 1 395 ? 11.139 10.812 -26.103 1.00 91.50 395 VAL A N 1
ATOM 3094 C CA . VAL A 1 395 ? 11.253 11.994 -26.977 1.00 91.50 395 VAL A CA 1
ATOM 3095 C C . VAL A 1 395 ? 12.705 12.447 -27.067 1.00 91.50 395 VAL A C 1
ATOM 3097 O O . VAL A 1 395 ? 13.176 12.750 -28.157 1.00 91.50 395 VAL A O 1
ATOM 3100 N N . PHE A 1 396 ? 13.421 12.463 -25.942 1.00 92.25 396 PHE A N 1
ATOM 3101 C CA . PHE A 1 396 ? 14.832 12.832 -25.907 1.00 92.25 396 PHE A CA 1
ATOM 3102 C C . PHE A 1 396 ? 15.700 11.901 -26.763 1.00 92.25 396 PHE A C 1
ATOM 3104 O O . PHE A 1 396 ? 16.582 12.380 -27.470 1.00 92.25 396 PHE A O 1
ATOM 3111 N N . CYS A 1 397 ? 15.428 10.596 -26.736 1.00 92.19 397 CYS A N 1
ATOM 3112 C CA . CYS A 1 397 ? 16.195 9.615 -27.492 1.00 92.19 397 CYS A CA 1
ATOM 3113 C C . CYS A 1 397 ? 15.904 9.652 -28.998 1.00 92.19 397 CYS A C 1
ATOM 3115 O O . CYS A 1 397 ? 16.828 9.611 -29.804 1.00 92.19 397 CYS A O 1
ATOM 3117 N N . TRP A 1 398 ? 14.631 9.743 -29.390 1.00 93.06 398 TRP A N 1
ATOM 3118 C CA . TRP A 1 398 ? 14.222 9.519 -30.781 1.00 93.06 398 TRP A CA 1
ATOM 3119 C C . TRP A 1 398 ? 13.985 10.794 -31.599 1.00 93.06 398 TRP A C 1
ATOM 3121 O O . TRP A 1 398 ? 14.232 10.788 -32.806 1.00 93.06 398 TRP A O 1
ATOM 3131 N N . LEU A 1 399 ? 13.542 11.900 -30.985 1.00 94.50 399 LEU A N 1
ATOM 3132 C CA . LEU A 1 399 ? 13.266 13.146 -31.718 1.00 94.50 399 LEU A CA 1
ATOM 3133 C C . LEU A 1 399 ? 14.483 13.682 -32.488 1.00 94.50 399 LEU A C 1
ATOM 3135 O O . LEU A 1 399 ? 14.295 14.087 -33.640 1.00 94.50 399 LEU A O 1
ATOM 3139 N N . PRO A 1 400 ? 15.707 13.690 -31.921 1.00 95.00 400 PRO A N 1
ATOM 3140 C CA . PRO A 1 400 ? 16.876 14.174 -32.645 1.00 95.00 400 PRO A CA 1
ATOM 3141 C C . PRO A 1 400 ? 17.135 13.371 -33.921 1.00 95.00 400 PRO A C 1
ATOM 3143 O O . PRO A 1 400 ? 17.301 13.965 -34.984 1.00 95.00 400 PRO A O 1
ATOM 3146 N N . PHE A 1 401 ? 17.091 12.036 -33.832 1.00 92.75 401 PHE A N 1
ATOM 3147 C CA . PHE A 1 401 ? 17.321 11.147 -34.968 1.00 92.75 401 PHE A CA 1
ATOM 3148 C C . PHE A 1 401 ? 16.284 11.338 -36.078 1.00 92.75 401 PHE A C 1
ATOM 3150 O O . PHE A 1 401 ? 16.650 11.612 -37.217 1.00 92.75 401 PHE A O 1
ATOM 3157 N N . PHE A 1 402 ? 14.989 11.247 -35.760 1.00 92.75 402 PHE A N 1
ATOM 3158 C CA . PHE A 1 402 ? 13.950 11.364 -36.787 1.00 92.75 402 PHE A CA 1
ATOM 3159 C C . PHE A 1 402 ? 13.934 12.745 -37.447 1.00 92.75 402 PHE A C 1
ATOM 3161 O O . PHE A 1 402 ? 13.658 12.845 -38.640 1.00 92.75 402 PHE A O 1
ATOM 3168 N N . SER A 1 403 ? 14.306 13.796 -36.709 1.00 93.25 403 SER A N 1
ATOM 3169 C CA . SER A 1 403 ? 14.447 15.139 -37.278 1.00 93.25 403 SER A CA 1
ATOM 3170 C C . SER A 1 403 ? 15.584 15.195 -38.296 1.00 93.25 403 SER A C 1
ATOM 3172 O O . SER A 1 403 ? 15.368 15.660 -39.412 1.00 93.25 403 SER A O 1
ATOM 3174 N N . VAL A 1 404 ? 16.774 14.678 -37.961 1.00 91.44 404 VAL A N 1
ATOM 3175 C CA . VAL A 1 404 ? 17.891 14.660 -38.921 1.00 91.44 404 VAL A CA 1
ATOM 3176 C C . VAL A 1 404 ? 17.662 13.686 -40.074 1.00 91.44 404 VAL A C 1
ATOM 3178 O O . VAL A 1 404 ? 18.118 13.956 -41.179 1.00 91.44 404 VAL A O 1
ATOM 3181 N N . TYR A 1 405 ? 16.924 12.595 -39.857 1.00 90.19 405 TYR A N 1
ATOM 3182 C CA . TYR A 1 405 ? 16.578 11.636 -40.905 1.00 90.19 405 TYR A CA 1
ATOM 3183 C C . TYR A 1 405 ? 15.639 12.250 -41.948 1.00 90.19 405 TYR A C 1
ATOM 3185 O O . TYR A 1 405 ? 15.906 12.154 -43.144 1.00 90.19 405 TYR A O 1
ATOM 3193 N N . VAL A 1 406 ? 14.604 12.976 -41.507 1.00 91.81 406 VAL A N 1
ATOM 3194 C CA . VAL A 1 406 ? 13.739 13.745 -42.413 1.00 91.81 406 VAL A CA 1
ATOM 3195 C C . VAL A 1 406 ? 14.534 14.845 -43.115 1.00 91.81 406 VAL A C 1
ATOM 3197 O O . VAL A 1 406 ? 14.447 14.962 -44.332 1.00 91.81 406 VAL A O 1
ATOM 3200 N N . VAL A 1 407 ? 15.351 15.617 -42.389 1.00 90.38 407 VAL A N 1
ATOM 3201 C CA . VAL A 1 407 ? 16.181 16.677 -42.995 1.00 90.38 407 VAL A CA 1
ATOM 3202 C C . VAL A 1 407 ? 17.112 16.110 -44.066 1.00 90.38 407 VAL A C 1
ATOM 3204 O O . VAL A 1 407 ? 17.197 16.692 -45.142 1.00 90.38 407 VAL A O 1
ATOM 3207 N N . ARG A 1 408 ? 17.752 14.961 -43.822 1.00 84.94 408 ARG A N 1
ATOM 3208 C CA . ARG A 1 408 ? 18.657 14.307 -44.779 1.00 84.94 408 ARG A CA 1
ATOM 3209 C C . ARG A 1 408 ? 17.961 13.905 -46.084 1.00 84.94 408 ARG A C 1
ATOM 3211 O O . ARG A 1 408 ? 18.583 13.970 -47.139 1.00 84.94 408 ARG A O 1
ATOM 3218 N N . ALA A 1 409 ? 16.678 13.546 -46.031 1.00 85.88 409 ALA A N 1
ATOM 3219 C CA . ALA A 1 409 ? 15.903 13.198 -47.223 1.00 85.88 409 ALA A CA 1
ATOM 3220 C C . ALA A 1 409 ? 15.618 14.403 -48.139 1.00 85.88 409 ALA A C 1
ATOM 3222 O O . ALA A 1 409 ? 15.483 14.238 -49.349 1.00 85.88 409 ALA A O 1
ATOM 3223 N N . PHE A 1 410 ? 15.560 15.615 -47.576 1.00 87.00 410 PHE A N 1
ATOM 3224 C CA . PHE A 1 410 ? 15.363 16.862 -48.329 1.00 87.00 410 PHE A CA 1
ATOM 3225 C C . PHE A 1 410 ? 16.666 17.649 -48.552 1.00 87.00 410 PHE A C 1
ATOM 3227 O O . PHE A 1 410 ? 16.723 18.500 -49.436 1.00 87.00 410 PHE A O 1
ATOM 3234 N N . CYS A 1 411 ? 17.714 17.363 -47.775 1.00 82.88 411 CYS A N 1
ATOM 3235 C CA . CYS A 1 411 ? 19.038 17.963 -47.884 1.00 82.88 411 CYS A CA 1
ATOM 3236 C C . CYS A 1 411 ? 20.139 16.934 -47.582 1.00 82.88 411 CYS A C 1
ATOM 3238 O O . CYS A 1 411 ? 20.453 16.658 -46.421 1.00 82.88 411 CYS A O 1
ATOM 3240 N N . GLY A 1 412 ? 20.768 16.402 -48.632 1.00 70.50 412 GLY A N 1
ATOM 3241 C CA . GLY A 1 412 ? 21.763 15.329 -48.517 1.00 70.50 412 GLY A CA 1
ATOM 3242 C C . GLY A 1 412 ? 23.044 15.701 -47.758 1.00 70.50 412 GLY A C 1
ATOM 3243 O O . GLY A 1 412 ? 23.611 14.835 -47.093 1.00 70.50 412 GLY A O 1
ATOM 3244 N N . ASP A 1 413 ? 23.460 16.973 -47.800 1.00 78.56 413 ASP A N 1
ATOM 3245 C CA . ASP A 1 413 ? 24.743 17.441 -47.242 1.00 78.56 413 ASP A CA 1
ATOM 3246 C C . ASP A 1 413 ? 24.595 18.260 -45.943 1.00 78.56 413 ASP A C 1
ATOM 3248 O O . ASP A 1 413 ? 25.585 18.667 -45.340 1.00 78.56 413 ASP A O 1
ATOM 3252 N N . CYS A 1 414 ? 23.366 18.481 -45.460 1.00 83.38 414 CYS A N 1
ATOM 3253 C CA . CYS A 1 414 ? 23.109 19.285 -44.257 1.00 83.38 414 CYS A CA 1
ATOM 3254 C C . CYS A 1 414 ? 23.515 18.593 -42.942 1.00 83.38 414 CYS A C 1
ATOM 3256 O O . CYS A 1 414 ? 23.574 19.243 -41.898 1.00 83.38 414 CYS A O 1
ATOM 3258 N N . VAL A 1 415 ? 23.733 17.274 -42.955 1.00 84.94 415 VAL A N 1
ATOM 3259 C CA . VAL A 1 415 ? 23.975 16.475 -41.746 1.00 84.94 415 VAL A CA 1
ATOM 3260 C C . VAL A 1 415 ? 25.236 15.641 -41.925 1.00 84.94 415 VAL A C 1
ATOM 3262 O O . VAL A 1 415 ? 25.311 14.798 -42.820 1.00 84.94 415 VAL A O 1
ATOM 3265 N N . THR A 1 416 ? 26.215 15.839 -41.041 1.00 86.81 416 THR A N 1
ATOM 3266 C CA . THR A 1 416 ? 27.451 15.054 -41.065 1.00 86.81 416 THR A CA 1
ATOM 3267 C C . THR A 1 416 ? 27.191 13.602 -40.631 1.00 86.81 416 THR A C 1
ATOM 3269 O O . THR A 1 416 ? 26.358 13.362 -39.748 1.00 86.81 416 THR A O 1
ATOM 3272 N N . PRO A 1 417 ? 27.916 12.614 -41.189 1.00 81.25 417 PRO A N 1
ATOM 3273 C CA . PRO A 1 417 ? 27.750 11.202 -40.824 1.00 81.25 417 PRO A CA 1
ATOM 3274 C C . PRO A 1 417 ? 27.943 10.925 -39.329 1.00 81.25 417 PRO A C 1
ATOM 3276 O O . PRO A 1 417 ? 27.236 10.099 -38.763 1.00 81.25 417 PRO A O 1
ATOM 3279 N N . ILE A 1 418 ? 28.848 11.660 -38.675 1.00 83.94 418 ILE A N 1
ATOM 3280 C CA . ILE A 1 418 ? 29.121 11.534 -37.236 1.00 83.94 418 ILE A CA 1
ATOM 3281 C C . ILE A 1 418 ? 27.904 11.968 -36.409 1.00 83.94 418 ILE A C 1
ATOM 3283 O O . ILE A 1 418 ? 27.498 11.257 -35.493 1.00 83.94 418 ILE A O 1
ATOM 3287 N N . ILE A 1 419 ? 27.285 13.110 -36.740 1.00 87.62 419 ILE A N 1
ATOM 3288 C CA . ILE A 1 419 ? 26.072 13.572 -36.046 1.00 87.62 419 ILE A CA 1
ATOM 3289 C C . ILE A 1 419 ? 24.937 12.573 -36.271 1.00 87.62 419 ILE A C 1
ATOM 3291 O O . ILE A 1 419 ? 24.241 12.215 -35.322 1.00 87.62 419 ILE A O 1
ATOM 3295 N N . PHE A 1 420 ? 24.773 12.083 -37.502 1.00 87.19 420 PHE A N 1
ATOM 3296 C CA . PHE A 1 420 ? 23.762 11.078 -37.815 1.00 87.19 420 PHE A CA 1
ATOM 3297 C C . PHE A 1 420 ? 23.952 9.803 -36.979 1.00 87.19 420 PHE A C 1
ATOM 3299 O O . PHE A 1 420 ? 22.997 9.351 -36.354 1.00 87.19 420 PHE A O 1
ATOM 3306 N N . ALA A 1 421 ? 25.180 9.281 -36.889 1.00 85.25 421 ALA A N 1
ATOM 3307 C CA . ALA A 1 421 ? 25.510 8.095 -36.103 1.00 85.25 421 ALA A CA 1
ATOM 3308 C C . ALA A 1 421 ? 25.258 8.286 -34.598 1.00 85.25 421 ALA A C 1
ATOM 3310 O O . ALA A 1 421 ? 24.602 7.454 -33.973 1.00 85.25 421 ALA A O 1
ATOM 3311 N N . ILE A 1 422 ? 25.709 9.403 -34.014 1.00 88.75 422 ILE A N 1
ATOM 3312 C CA . ILE A 1 422 ? 25.492 9.700 -32.588 1.00 88.75 422 ILE A CA 1
ATOM 3313 C C . ILE A 1 422 ? 23.995 9.755 -32.269 1.00 88.75 422 ILE A C 1
ATOM 3315 O O . ILE A 1 422 ? 23.546 9.165 -31.285 1.00 88.75 422 ILE A O 1
ATOM 3319 N N . LEU A 1 423 ? 23.209 10.451 -33.096 1.00 91.31 423 LEU A N 1
ATOM 3320 C CA . LEU A 1 423 ? 21.768 10.569 -32.882 1.00 91.31 423 LEU A CA 1
ATOM 3321 C C . LEU A 1 423 ? 21.040 9.242 -33.135 1.00 91.31 423 LEU A C 1
ATOM 3323 O O . LEU A 1 423 ? 20.080 8.940 -32.431 1.00 91.31 423 LEU A O 1
ATOM 3327 N N . PHE A 1 424 ? 21.515 8.426 -34.077 1.00 88.88 424 PHE A N 1
ATOM 3328 C CA . PHE A 1 424 ? 20.985 7.087 -34.331 1.00 88.88 424 PHE A CA 1
ATOM 3329 C C . PHE A 1 424 ? 21.176 6.162 -33.120 1.00 88.88 424 PHE A C 1
ATOM 3331 O O . PHE A 1 424 ? 20.212 5.579 -32.623 1.00 88.88 424 PHE A O 1
ATOM 3338 N N . TRP A 1 425 ? 22.387 6.118 -32.556 1.00 90.19 425 TRP A N 1
ATOM 3339 C CA . TRP A 1 425 ? 22.678 5.341 -31.346 1.00 90.19 425 TRP A CA 1
ATOM 3340 C C . TRP A 1 425 ? 21.974 5.876 -30.097 1.00 90.19 425 TRP A C 1
ATOM 3342 O O . TRP A 1 425 ? 21.556 5.094 -29.241 1.00 90.19 425 TRP A O 1
ATOM 3352 N N . LEU A 1 426 ? 21.755 7.191 -30.008 1.00 90.88 426 LEU A N 1
ATOM 3353 C CA . LEU A 1 426 ? 20.914 7.782 -28.966 1.00 90.88 426 LEU A CA 1
ATOM 3354 C C . LEU A 1 426 ? 19.468 7.244 -29.020 1.00 90.88 426 LEU A C 1
ATOM 3356 O O . LEU A 1 426 ? 18.861 7.034 -27.966 1.00 90.88 426 LEU A O 1
ATOM 3360 N N . GLY A 1 427 ? 18.947 6.963 -30.220 1.00 89.56 427 GLY A N 1
ATOM 3361 C CA . GLY A 1 427 ? 17.668 6.281 -30.424 1.00 89.56 427 GLY A CA 1
ATOM 3362 C C . GLY A 1 427 ? 17.659 4.872 -29.826 1.00 89.56 427 GLY A C 1
ATOM 3363 O O . GLY A 1 427 ? 16.777 4.550 -29.028 1.00 89.56 427 GLY A O 1
ATOM 3364 N N . TYR A 1 428 ? 18.679 4.057 -30.114 1.00 89.69 428 TYR A N 1
ATOM 3365 C CA . TYR A 1 428 ? 18.805 2.697 -29.566 1.00 89.69 428 TYR A CA 1
ATOM 3366 C C . TYR A 1 428 ? 18.969 2.657 -28.041 1.00 89.69 428 TYR A C 1
ATOM 3368 O O . TYR A 1 428 ? 18.442 1.753 -27.387 1.00 89.69 428 TYR A O 1
ATOM 3376 N N . CYS A 1 429 ? 19.610 3.666 -27.440 1.00 88.50 429 CYS A N 1
ATOM 3377 C CA . CYS A 1 429 ? 19.707 3.791 -25.982 1.00 88.50 429 CYS A CA 1
ATOM 3378 C C . CYS A 1 429 ? 18.334 3.820 -25.286 1.00 88.50 429 CYS A C 1
ATOM 3380 O O . CYS A 1 429 ? 18.238 3.447 -24.115 1.00 88.50 429 CYS A O 1
ATOM 3382 N N . ASN A 1 430 ? 17.253 4.187 -25.986 1.00 88.81 430 ASN A N 1
ATOM 3383 C CA . ASN A 1 430 ? 15.887 4.097 -25.463 1.00 88.81 430 ASN A CA 1
ATOM 3384 C C . ASN A 1 430 ? 15.547 2.682 -24.952 1.00 88.81 430 ASN A C 1
ATOM 3386 O O . ASN A 1 430 ? 14.961 2.538 -23.878 1.00 88.81 430 ASN A O 1
ATOM 3390 N N . SER A 1 431 ? 15.978 1.644 -25.674 1.00 89.75 431 SER A N 1
ATOM 3391 C CA . SER A 1 431 ? 15.745 0.235 -25.324 1.00 89.75 431 SER A CA 1
ATOM 3392 C C . SER A 1 431 ? 16.507 -0.202 -24.063 1.00 89.75 431 SER A C 1
ATOM 3394 O O . SER A 1 431 ? 16.050 -1.083 -23.332 1.00 89.75 431 SER A O 1
ATOM 3396 N N . ALA A 1 432 ? 17.643 0.441 -23.759 1.00 88.50 432 ALA A N 1
ATOM 3397 C CA . ALA A 1 432 ? 18.416 0.222 -22.529 1.00 88.50 432 ALA A CA 1
ATOM 3398 C C . ALA A 1 432 ? 17.842 1.003 -21.333 1.00 88.50 432 ALA A C 1
ATOM 3400 O O . ALA A 1 432 ? 17.866 0.546 -20.186 1.00 88.50 432 ALA A O 1
ATOM 3401 N N . ILE A 1 433 ? 17.297 2.193 -21.593 1.00 89.75 433 ILE A N 1
ATOM 3402 C CA . ILE A 1 433 ? 16.730 3.082 -20.573 1.00 89.75 433 ILE A CA 1
ATOM 3403 C C . ILE A 1 433 ? 15.459 2.480 -19.951 1.00 89.75 433 ILE A C 1
ATOM 3405 O O . ILE A 1 433 ? 15.223 2.652 -18.751 1.00 89.75 433 ILE A O 1
ATOM 3409 N N . ASN A 1 434 ? 14.660 1.735 -20.721 1.00 87.69 434 ASN A N 1
ATOM 3410 C CA . ASN A 1 434 ? 13.388 1.161 -20.270 1.00 87.69 434 ASN A CA 1
ATOM 3411 C C . ASN A 1 434 ? 13.523 0.289 -18.989 1.00 87.69 434 ASN A C 1
ATOM 3413 O O . ASN A 1 434 ? 12.902 0.633 -17.971 1.00 87.69 434 ASN A O 1
ATOM 3417 N N . PRO A 1 435 ? 14.367 -0.768 -18.945 1.00 90.50 435 PRO A N 1
ATOM 3418 C CA . PRO A 1 435 ? 14.640 -1.529 -17.718 1.00 90.50 435 PRO A CA 1
ATOM 3419 C C . PRO A 1 435 ? 15.152 -0.688 -16.538 1.00 90.50 435 PRO A C 1
ATOM 3421 O O . PRO A 1 435 ? 14.736 -0.910 -15.394 1.00 90.50 435 PRO A O 1
ATOM 3424 N N . LEU A 1 436 ? 16.017 0.303 -16.795 1.00 87.81 436 LEU A N 1
ATOM 3425 C CA . LEU A 1 436 ? 16.573 1.187 -15.761 1.00 87.81 436 LEU A CA 1
ATOM 3426 C C . LEU A 1 436 ? 15.484 2.042 -15.107 1.00 87.81 436 LEU A C 1
ATOM 3428 O O . LEU A 1 436 ? 15.432 2.159 -13.878 1.00 87.81 436 LEU A O 1
ATOM 3432 N N . ILE A 1 437 ? 14.559 2.584 -15.903 1.00 86.50 437 ILE A N 1
ATOM 3433 C CA . ILE A 1 437 ? 13.413 3.330 -15.380 1.00 86.50 437 ILE A CA 1
ATOM 3434 C C . ILE A 1 437 ? 12.567 2.432 -14.468 1.00 86.50 437 ILE A C 1
ATOM 3436 O O . ILE A 1 437 ? 12.153 2.864 -13.385 1.00 86.50 437 ILE A O 1
ATOM 3440 N N . TYR A 1 438 ? 12.329 1.175 -14.852 1.00 86.19 438 TYR A N 1
ATOM 3441 C CA . TYR A 1 438 ? 11.580 0.242 -14.009 1.00 86.19 438 TYR A CA 1
ATOM 3442 C C . TYR A 1 438 ? 12.313 -0.070 -12.700 1.00 86.19 438 TYR A C 1
ATOM 3444 O O . TYR A 1 438 ? 11.681 -0.061 -11.640 1.00 86.19 438 TYR A O 1
ATOM 3452 N N . ALA A 1 439 ? 13.633 -0.264 -12.737 1.00 84.75 439 ALA A N 1
ATOM 3453 C CA . ALA A 1 439 ? 14.446 -0.515 -11.548 1.00 84.75 439 ALA A CA 1
ATOM 3454 C C . ALA A 1 439 ? 14.452 0.668 -10.559 1.00 84.75 439 ALA A C 1
ATOM 3456 O O . ALA A 1 439 ? 14.381 0.466 -9.342 1.00 84.75 439 ALA A O 1
ATOM 3457 N N . LEU A 1 440 ? 14.513 1.904 -11.065 1.00 81.50 440 LEU A N 1
ATOM 3458 C CA . LEU A 1 440 ? 14.612 3.115 -10.243 1.00 81.50 440 LEU A CA 1
ATOM 3459 C C . LEU A 1 440 ? 13.256 3.577 -9.700 1.00 81.50 440 LEU A C 1
ATOM 3461 O O . LEU A 1 440 ? 13.150 3.978 -8.536 1.00 81.50 440 LEU A O 1
ATOM 3465 N N . PHE A 1 441 ? 12.205 3.504 -10.520 1.00 77.44 441 PHE A N 1
ATOM 3466 C CA . PHE A 1 441 ? 10.924 4.145 -10.220 1.00 77.44 441 PHE A CA 1
ATOM 3467 C C . PHE A 1 441 ? 9.787 3.172 -9.896 1.00 77.44 441 PHE A C 1
ATOM 3469 O O . PHE A 1 441 ? 8.747 3.617 -9.399 1.00 77.44 441 PHE A O 1
ATOM 3476 N N . SER A 1 442 ? 9.965 1.861 -10.105 1.00 79.00 442 SER A N 1
ATOM 3477 C CA . SER A 1 442 ? 8.988 0.846 -9.703 1.00 79.00 442 SER A CA 1
ATOM 3478 C C . SER A 1 442 ? 9.520 -0.045 -8.585 1.00 79.00 442 SER A C 1
ATOM 3480 O O . SER A 1 442 ? 10.364 -0.917 -8.779 1.00 79.00 442 SER A O 1
ATOM 3482 N N . LYS A 1 443 ? 8.979 0.149 -7.375 1.00 78.50 443 LYS A N 1
ATOM 3483 C CA . LYS A 1 443 ? 9.359 -0.636 -6.188 1.00 78.50 443 LYS A CA 1
ATOM 3484 C C . LYS A 1 443 ? 9.110 -2.136 -6.374 1.00 78.50 443 LYS A C 1
ATOM 3486 O O . LYS A 1 443 ? 9.909 -2.932 -5.888 1.00 78.50 443 LYS A O 1
ATOM 3491 N N . ASP A 1 444 ? 8.040 -2.495 -7.082 1.00 80.44 444 ASP A N 1
ATOM 3492 C CA . ASP A 1 444 ? 7.646 -3.888 -7.300 1.00 80.44 444 ASP A CA 1
ATOM 3493 C C . ASP A 1 444 ? 8.611 -4.599 -8.259 1.00 80.44 444 ASP A C 1
ATOM 3495 O O . ASP A 1 444 ? 9.046 -5.716 -7.978 1.00 80.44 444 ASP A O 1
ATOM 3499 N N . PHE A 1 445 ? 9.021 -3.925 -9.343 1.00 83.06 445 PHE A N 1
ATOM 3500 C CA . PHE A 1 445 ? 10.066 -4.432 -10.240 1.00 83.06 445 PHE A CA 1
ATOM 3501 C C . PHE A 1 445 ? 11.424 -4.473 -9.543 1.00 83.06 445 PHE A C 1
ATOM 3503 O O . PHE A 1 445 ? 12.102 -5.490 -9.614 1.00 83.06 445 PHE A O 1
ATOM 3510 N N . ARG A 1 446 ? 11.789 -3.441 -8.772 1.00 86.19 446 ARG A N 1
ATOM 3511 C CA . ARG A 1 446 ? 13.044 -3.421 -8.005 1.00 86.19 446 ARG A CA 1
ATOM 3512 C C . ARG A 1 446 ? 13.160 -4.592 -7.029 1.00 86.19 446 ARG A C 1
ATOM 3514 O O . ARG A 1 446 ? 14.231 -5.175 -6.898 1.00 86.19 446 ARG A O 1
ATOM 3521 N N . PHE A 1 447 ? 12.075 -4.944 -6.337 1.00 83.25 447 PHE A N 1
ATOM 3522 C CA . PHE A 1 447 ? 12.058 -6.105 -5.445 1.00 83.25 447 PHE A CA 1
ATOM 3523 C C . PHE A 1 447 ? 12.175 -7.422 -6.224 1.00 83.25 447 PHE A C 1
ATOM 3525 O O . PHE A 1 447 ? 12.930 -8.306 -5.823 1.00 83.25 447 PHE A O 1
ATOM 3532 N N . ALA A 1 448 ? 11.477 -7.545 -7.357 1.00 84.25 448 ALA A N 1
ATOM 3533 C CA . ALA A 1 448 ? 11.579 -8.720 -8.218 1.00 84.25 448 ALA A CA 1
ATOM 3534 C C . ALA A 1 448 ? 12.992 -8.893 -8.804 1.00 84.25 448 ALA A C 1
ATOM 3536 O O . ALA A 1 448 ? 13.524 -9.999 -8.756 1.00 84.25 448 ALA A O 1
ATOM 3537 N N . PHE A 1 449 ? 13.622 -7.808 -9.263 1.00 87.44 449 PHE A N 1
ATOM 3538 C CA . PHE A 1 449 ? 15.002 -7.792 -9.753 1.00 87.44 449 PHE A CA 1
ATOM 3539 C C . PHE A 1 449 ? 15.981 -8.210 -8.667 1.00 87.44 449 PHE A C 1
ATOM 3541 O O . PHE A 1 449 ? 16.740 -9.147 -8.882 1.00 87.44 449 PHE A O 1
ATOM 3548 N N . LYS A 1 450 ? 15.902 -7.606 -7.472 1.00 85.25 450 LYS A N 1
ATOM 3549 C CA . LYS A 1 450 ? 16.732 -8.014 -6.329 1.00 85.25 450 LYS A CA 1
ATOM 3550 C C . LYS A 1 450 ? 16.569 -9.495 -6.017 1.00 85.25 450 LYS A C 1
ATOM 3552 O O . LYS A 1 450 ? 17.559 -10.177 -5.824 1.00 85.25 450 LYS A O 1
ATOM 3557 N N . ARG A 1 451 ? 15.342 -10.016 -6.015 1.00 84.00 451 ARG A N 1
ATOM 3558 C CA . ARG A 1 451 ? 15.096 -11.434 -5.732 1.00 84.00 451 ARG A CA 1
ATOM 3559 C C . ARG A 1 451 ? 15.673 -12.360 -6.804 1.00 84.00 451 ARG A C 1
ATOM 3561 O O . ARG A 1 451 ? 16.181 -13.413 -6.451 1.00 84.00 451 ARG A O 1
ATOM 3568 N N . ILE A 1 452 ? 15.571 -11.999 -8.084 1.00 83.88 452 ILE A N 1
ATOM 3569 C CA . ILE A 1 452 ? 16.115 -12.803 -9.190 1.00 83.88 452 ILE A CA 1
ATOM 3570 C C . ILE A 1 452 ? 17.639 -12.761 -9.169 1.00 83.88 452 ILE A C 1
ATOM 3572 O O . ILE A 1 452 ? 18.262 -13.810 -9.176 1.00 83.88 452 ILE A O 1
ATOM 3576 N N . ILE A 1 453 ? 18.224 -11.572 -9.047 1.00 81.94 453 ILE A N 1
ATOM 3577 C CA . ILE A 1 453 ? 19.672 -11.377 -8.956 1.00 81.94 453 ILE A CA 1
ATOM 3578 C C . ILE A 1 453 ? 20.210 -12.114 -7.723 1.00 81.94 453 ILE A C 1
ATOM 3580 O O . ILE A 1 453 ? 21.066 -12.973 -7.868 1.00 81.94 453 ILE A O 1
ATOM 3584 N N . CYS A 1 454 ? 19.650 -11.910 -6.528 1.00 76.44 454 CYS A N 1
ATOM 3585 C CA . CYS A 1 454 ? 20.083 -12.635 -5.329 1.00 76.44 454 CYS A CA 1
ATOM 3586 C C . CYS A 1 454 ? 19.886 -14.153 -5.450 1.00 76.44 454 CYS A C 1
ATOM 3588 O O . CYS A 1 454 ? 20.739 -14.893 -4.987 1.00 76.44 454 CYS A O 1
ATOM 3590 N N . LYS A 1 455 ? 18.827 -14.652 -6.104 1.00 67.56 455 LYS A N 1
ATOM 3591 C CA . LYS A 1 455 ? 18.699 -16.096 -6.365 1.00 67.56 455 LYS A CA 1
ATOM 3592 C C . LYS A 1 455 ? 19.739 -16.603 -7.368 1.00 67.56 455 LYS A C 1
ATOM 3594 O O . LYS A 1 455 ? 20.258 -17.680 -7.143 1.00 67.56 455 LYS A O 1
ATOM 3599 N N . CYS A 1 456 ? 20.074 -15.856 -8.419 1.00 55.91 456 CYS A N 1
ATOM 3600 C CA . CYS A 1 456 ? 21.095 -16.255 -9.395 1.00 55.91 456 CYS A CA 1
ATOM 3601 C C . CYS A 1 456 ? 22.524 -16.168 -8.827 1.00 55.91 456 CYS A C 1
ATOM 3603 O O . CYS A 1 456 ? 23.338 -17.030 -9.131 1.00 55.91 456 CYS A O 1
ATOM 3605 N N . PHE A 1 457 ? 22.819 -15.183 -7.971 1.00 52.00 457 PHE A N 1
ATOM 3606 C CA . PHE A 1 457 ? 24.127 -15.024 -7.319 1.00 52.00 457 PHE A CA 1
ATOM 3607 C C . PHE A 1 457 ? 24.299 -15.906 -6.068 1.00 52.00 457 PHE A C 1
ATOM 3609 O O . PHE A 1 457 ? 25.426 -16.228 -5.711 1.00 52.00 457 PHE A O 1
ATOM 3616 N N . CYS A 1 458 ? 23.211 -16.349 -5.425 1.00 45.59 458 CYS A N 1
ATOM 3617 C CA . CYS A 1 458 ? 23.256 -17.344 -4.344 1.00 45.59 458 CYS A CA 1
ATOM 3618 C C . CYS A 1 458 ? 23.039 -18.792 -4.834 1.00 45.59 458 CYS A C 1
ATOM 3620 O O . CYS A 1 458 ? 23.181 -19.718 -4.044 1.00 45.59 458 CYS A O 1
ATOM 3622 N N . ALA A 1 459 ? 22.738 -19.019 -6.120 1.00 41.91 459 ALA A N 1
ATOM 3623 C CA . ALA A 1 459 ? 22.575 -20.352 -6.720 1.00 41.91 459 ALA A CA 1
ATOM 3624 C C . ALA A 1 459 ? 23.904 -21.009 -7.148 1.00 41.91 459 ALA A C 1
ATOM 3626 O O . ALA A 1 459 ? 23.929 -21.821 -8.069 1.00 41.91 459 ALA A O 1
ATOM 3627 N N . GLY A 1 460 ? 25.000 -20.704 -6.448 1.00 36.59 460 GLY A N 1
ATOM 3628 C CA . GLY A 1 460 ? 26.237 -21.491 -6.493 1.00 36.59 460 GLY A CA 1
ATOM 3629 C C . GLY A 1 460 ? 26.176 -22.793 -5.679 1.00 36.59 460 GLY A C 1
ATOM 3630 O O . GLY A 1 460 ? 27.165 -23.513 -5.617 1.00 36.59 460 GLY A O 1
ATOM 3631 N N . GLY A 1 461 ? 25.040 -23.131 -5.059 1.00 37.91 461 GLY A N 1
ATOM 3632 C CA . GLY A 1 461 ? 24.883 -24.389 -4.331 1.00 37.91 461 GLY A CA 1
ATOM 3633 C C . GLY A 1 461 ? 23.427 -24.828 -4.210 1.00 37.91 461 GLY A C 1
ATOM 3634 O O . GLY A 1 461 ? 22.618 -24.145 -3.592 1.00 37.91 461 GLY A O 1
ATOM 3635 N N . GLY A 1 462 ? 23.114 -25.998 -4.771 1.00 33.50 462 GLY A N 1
ATOM 3636 C CA . GLY A 1 462 ? 21.944 -26.796 -4.392 1.00 33.50 462 GLY A CA 1
ATOM 3637 C C . GLY A 1 462 ? 20.647 -26.512 -5.152 1.00 33.50 462 GLY A C 1
ATOM 3638 O O . GLY A 1 462 ? 19.795 -25.742 -4.722 1.00 33.50 462 GLY A O 1
ATOM 3639 N N . SER A 1 463 ? 20.454 -27.237 -6.253 1.00 33.72 463 SER A N 1
ATOM 3640 C CA . SER A 1 463 ? 19.162 -27.425 -6.920 1.00 33.72 463 SER A CA 1
ATOM 3641 C C . SER A 1 463 ? 18.126 -28.054 -5.980 1.00 33.72 463 SER A C 1
ATOM 3643 O O . SER A 1 463 ? 18.403 -29.091 -5.380 1.00 33.72 463 SER A O 1
ATOM 3645 N N . ARG A 1 464 ? 16.904 -27.504 -5.938 1.00 31.97 464 ARG A N 1
ATOM 3646 C CA . ARG A 1 464 ? 15.666 -28.302 -5.877 1.00 31.97 464 ARG A CA 1
ATOM 3647 C C . ARG A 1 464 ? 14.477 -27.501 -6.412 1.00 31.97 464 ARG A C 1
ATOM 3649 O O . ARG A 1 464 ? 14.161 -26.414 -5.937 1.00 31.97 464 ARG A O 1
ATOM 3656 N N . ARG A 1 465 ? 13.872 -28.063 -7.462 1.00 30.22 465 ARG A N 1
ATOM 3657 C CA . ARG A 1 465 ? 12.639 -27.624 -8.124 1.00 30.22 465 ARG A CA 1
ATOM 3658 C C . ARG A 1 465 ? 11.448 -27.807 -7.182 1.00 30.22 465 ARG A C 1
ATOM 3660 O O . ARG A 1 465 ? 11.291 -28.863 -6.584 1.00 30.22 465 ARG A O 1
ATOM 3667 N N . GLU A 1 466 ? 10.604 -26.789 -7.125 1.00 29.05 466 GLU A N 1
ATOM 3668 C CA . GLU A 1 466 ? 9.289 -26.797 -6.485 1.00 29.05 466 GLU A CA 1
ATOM 3669 C C . GLU A 1 466 ? 8.274 -27.271 -7.542 1.00 29.05 466 GLU A C 1
ATOM 3671 O O . GLU A 1 466 ? 8.230 -26.722 -8.644 1.00 29.05 466 GLU A O 1
ATOM 3676 N N . SER A 1 467 ? 7.537 -28.347 -7.259 1.00 28.22 467 SER A N 1
ATOM 3677 C CA . SER A 1 467 ? 6.411 -28.832 -8.071 1.00 28.22 467 SER A CA 1
ATOM 3678 C C . SER A 1 467 ? 5.172 -28.888 -7.185 1.00 28.22 467 SER A C 1
ATOM 3680 O O . SER A 1 467 ? 5.246 -29.356 -6.051 1.00 28.22 467 SER A O 1
ATOM 3682 N N . ASP A 1 468 ? 4.073 -28.355 -7.710 1.00 29.69 468 ASP A N 1
ATOM 3683 C CA . ASP A 1 468 ? 2.781 -28.199 -7.046 1.00 29.69 468 ASP A CA 1
ATOM 3684 C C . ASP A 1 468 ? 2.058 -29.538 -6.769 1.00 29.69 468 ASP A C 1
ATOM 3686 O O . ASP A 1 468 ? 2.098 -30.453 -7.589 1.00 29.69 468 ASP A O 1
ATOM 3690 N N . ASN A 1 469 ? 1.288 -29.527 -5.670 1.00 30.08 469 ASN A N 1
ATOM 3691 C CA . ASN A 1 469 ? 0.090 -30.315 -5.315 1.00 30.08 469 ASN A CA 1
ATOM 3692 C C . ASN A 1 469 ? 0.176 -31.836 -5.057 1.00 30.08 469 ASN A C 1
ATOM 3694 O O . ASN A 1 469 ? 0.317 -32.618 -5.989 1.00 30.08 469 ASN A O 1
ATOM 3698 N N . ALA A 1 470 ? -0.146 -32.243 -3.817 1.00 24.75 470 ALA A N 1
ATOM 3699 C CA . ALA A 1 470 ? -1.268 -33.142 -3.472 1.00 24.75 470 ALA A CA 1
ATOM 3700 C C . ALA A 1 470 ? -1.373 -33.345 -1.942 1.00 24.75 470 ALA A C 1
ATOM 3702 O O . ALA A 1 470 ? -0.359 -33.406 -1.249 1.00 24.75 470 ALA A O 1
ATOM 3703 N N . ASP A 1 471 ? -2.608 -33.456 -1.440 1.00 29.89 471 ASP A N 1
ATOM 3704 C CA . ASP A 1 471 ? -2.955 -33.987 -0.115 1.00 29.89 471 ASP A CA 1
ATOM 3705 C C . ASP A 1 471 ? -2.223 -35.306 0.178 1.00 29.89 471 ASP A C 1
ATOM 3707 O O . ASP A 1 471 ? -2.086 -36.127 -0.727 1.00 29.89 471 ASP A O 1
ATOM 3711 N N . THR A 1 472 ? -1.804 -35.527 1.431 1.00 23.86 472 THR A N 1
ATOM 3712 C CA . THR A 1 472 ? -2.025 -36.744 2.253 1.00 23.86 472 THR A CA 1
ATOM 3713 C C . THR A 1 472 ? -1.117 -36.699 3.495 1.00 23.86 472 THR A C 1
ATOM 3715 O O . THR A 1 472 ? 0.098 -36.550 3.416 1.00 23.86 472 THR A O 1
ATOM 3718 N N . THR A 1 473 ? -1.761 -36.820 4.654 1.00 33.06 473 THR A N 1
ATOM 3719 C CA . THR A 1 473 ? -1.301 -37.330 5.956 1.00 33.06 473 THR A CA 1
ATOM 3720 C C . THR A 1 473 ? 0.085 -37.996 5.985 1.00 33.06 473 THR A C 1
ATOM 3722 O O . THR A 1 473 ? 0.280 -39.037 5.365 1.00 33.06 473 THR A O 1
ATOM 3725 N N . VAL A 1 474 ? 1.018 -37.488 6.808 1.00 23.62 474 VAL A N 1
ATOM 3726 C CA . VAL A 1 474 ? 2.238 -38.231 7.181 1.00 23.62 474 VAL A CA 1
ATOM 3727 C C . VAL A 1 474 ? 2.529 -38.110 8.679 1.00 23.62 474 VAL A C 1
ATOM 3729 O O . VAL A 1 474 ? 2.894 -37.062 9.205 1.00 23.62 474 VAL A O 1
ATOM 3732 N N . THR A 1 475 ? 2.375 -39.254 9.341 1.00 24.97 475 THR A N 1
ATOM 3733 C CA . THR A 1 475 ? 2.948 -39.672 10.626 1.00 24.97 475 THR A CA 1
ATOM 3734 C C . THR A 1 475 ? 4.427 -39.305 10.769 1.00 24.97 475 THR A C 1
ATOM 3736 O O . THR A 1 475 ? 5.263 -39.737 9.975 1.00 24.97 475 THR A O 1
ATOM 3739 N N . VAL A 1 476 ? 4.770 -38.580 11.836 1.00 28.02 476 VAL A N 1
ATOM 3740 C CA . VAL A 1 476 ? 6.160 -38.262 12.191 1.00 28.02 476 VAL A CA 1
ATOM 3741 C C . VAL A 1 476 ? 6.826 -39.490 12.819 1.00 28.02 476 VAL A C 1
ATOM 3743 O O . VAL A 1 476 ? 6.503 -39.899 13.934 1.00 28.02 476 VAL A O 1
ATOM 3746 N N . ARG A 1 477 ? 7.779 -40.083 12.091 1.00 22.38 477 ARG A N 1
ATOM 3747 C CA . ARG A 1 477 ? 8.719 -41.086 12.609 1.00 22.38 477 ARG A CA 1
ATOM 3748 C C . ARG A 1 477 ? 9.784 -40.389 13.463 1.00 22.38 477 ARG A C 1
ATOM 3750 O O . ARG A 1 477 ? 10.444 -39.464 13.006 1.00 22.38 477 ARG A O 1
ATOM 3757 N N . ARG A 1 478 ? 9.959 -40.885 14.692 1.00 27.80 478 ARG A N 1
ATOM 3758 C CA . ARG A 1 478 ? 11.058 -40.561 15.614 1.00 27.80 478 ARG A CA 1
ATOM 3759 C C . ARG A 1 478 ? 12.418 -40.853 14.969 1.00 27.80 478 ARG A C 1
ATOM 3761 O O . ARG A 1 478 ? 12.698 -42.004 14.644 1.00 27.80 478 ARG A O 1
ATOM 3768 N N . THR A 1 479 ? 13.291 -39.855 14.918 1.00 25.06 479 THR A N 1
ATOM 3769 C CA . THR A 1 479 ? 14.746 -40.044 14.835 1.00 25.06 479 THR A CA 1
ATOM 3770 C C . THR A 1 479 ? 15.373 -39.616 16.159 1.00 25.06 479 THR A C 1
ATOM 3772 O O . THR A 1 479 ? 15.141 -38.506 16.631 1.00 25.06 479 THR A O 1
ATOM 3775 N N . ARG A 1 480 ? 16.116 -40.538 16.783 1.00 24.02 480 ARG A N 1
ATOM 3776 C CA . ARG A 1 480 ? 16.911 -40.327 18.005 1.00 24.02 480 ARG A CA 1
ATOM 3777 C C . ARG A 1 480 ? 18.028 -39.300 17.751 1.00 24.02 480 ARG A C 1
ATOM 3779 O O . ARG A 1 480 ? 18.634 -39.381 16.684 1.00 24.02 480 ARG A O 1
ATOM 3786 N N . PRO A 1 481 ? 18.381 -38.431 18.713 1.00 29.41 481 PRO A N 1
ATOM 3787 C CA . PRO A 1 481 ? 19.675 -37.769 18.707 1.00 29.41 481 PRO A CA 1
ATOM 3788 C C . PRO A 1 481 ? 20.729 -38.662 19.377 1.00 29.41 481 PRO A C 1
ATOM 3790 O O . PRO A 1 481 ? 20.467 -39.313 20.390 1.00 29.41 481 PRO A O 1
ATOM 3793 N N . ALA A 1 482 ? 21.915 -38.704 18.773 1.00 25.11 482 ALA A N 1
ATOM 3794 C CA . ALA A 1 482 ? 23.122 -39.262 19.362 1.00 25.11 482 ALA A CA 1
ATOM 3795 C C . ALA A 1 482 ? 23.754 -38.242 20.326 1.00 25.11 482 ALA A C 1
ATOM 3797 O O . ALA A 1 482 ? 23.729 -37.039 20.066 1.00 25.11 482 ALA A O 1
ATOM 3798 N N . HIS A 1 483 ? 24.304 -38.756 21.430 1.00 28.03 483 HIS A N 1
ATOM 3799 C CA . HIS A 1 483 ? 25.228 -38.082 22.348 1.00 28.03 483 HIS A CA 1
ATOM 3800 C C . HIS A 1 483 ? 26.347 -37.346 21.590 1.00 28.03 483 HIS A C 1
ATOM 3802 O O . HIS A 1 483 ? 26.772 -37.803 20.537 1.00 28.03 483 HIS A O 1
ATOM 3808 N N . GLY A 1 484 ? 26.938 -36.260 22.068 1.00 25.03 484 GLY A N 1
ATOM 3809 C CA . GLY A 1 484 ? 26.786 -35.522 23.309 1.00 25.03 484 GLY A CA 1
ATOM 3810 C C . GLY A 1 484 ? 27.891 -34.464 23.334 1.00 25.03 484 GLY A C 1
ATOM 3811 O O . GLY A 1 484 ? 28.985 -34.713 22.842 1.00 25.03 484 GLY A O 1
ATOM 3812 N N . HIS A 1 485 ? 27.605 -33.299 23.901 1.00 25.80 485 HIS A N 1
ATOM 3813 C CA . HIS A 1 485 ? 28.612 -32.493 24.575 1.00 25.80 485 HIS A CA 1
ATOM 3814 C C . HIS A 1 485 ? 27.913 -31.756 25.708 1.00 25.80 485 HIS A C 1
ATOM 3816 O O . HIS A 1 485 ? 27.067 -30.891 25.502 1.00 25.80 485 HIS A O 1
ATOM 3822 N N . SER A 1 486 ? 28.241 -32.203 26.912 1.00 25.11 486 SER A N 1
ATOM 3823 C CA . SER A 1 486 ? 27.987 -31.535 28.171 1.00 25.11 486 SER A CA 1
ATOM 3824 C C . SER A 1 486 ? 28.703 -30.188 28.179 1.00 25.11 486 SER A C 1
ATOM 3826 O O . SER A 1 486 ? 29.933 -30.154 28.174 1.00 25.11 486 SER A O 1
ATOM 3828 N N . HIS A 1 487 ? 27.939 -29.105 28.251 1.00 27.61 487 HIS A N 1
ATOM 3829 C CA . HIS A 1 487 ? 28.363 -27.924 28.984 1.00 27.61 487 HIS A CA 1
ATOM 3830 C C . HIS A 1 487 ? 27.312 -27.632 30.053 1.00 27.61 487 HIS A C 1
ATOM 3832 O O . HIS A 1 487 ? 26.111 -27.667 29.800 1.00 27.61 487 HIS A O 1
ATOM 3838 N N . SER A 1 488 ? 27.855 -27.508 31.257 1.00 22.42 488 SER A N 1
ATOM 3839 C CA . SER A 1 488 ? 27.304 -27.077 32.533 1.00 22.42 488 SER A CA 1
ATOM 3840 C C . SER A 1 488 ? 25.994 -26.294 32.489 1.00 22.42 488 SER A C 1
ATOM 3842 O O . SER A 1 488 ? 25.844 -25.329 31.748 1.00 22.42 488 SER A O 1
ATOM 3844 N N . LEU A 1 489 ? 25.101 -26.713 33.387 1.00 28.62 489 LEU A N 1
ATOM 3845 C CA . LEU A 1 489 ? 24.094 -25.883 34.033 1.00 28.62 489 LEU A CA 1
ATOM 3846 C C . LEU A 1 489 ? 24.734 -24.548 34.443 1.00 28.62 489 LEU A C 1
ATOM 3848 O O . LEU A 1 489 ? 25.579 -24.541 35.335 1.00 28.62 489 LEU A O 1
ATOM 3852 N N . ASP A 1 490 ? 24.332 -23.467 33.783 1.00 24.69 490 ASP A N 1
ATOM 3853 C CA . ASP A 1 490 ? 24.356 -22.134 34.371 1.00 24.69 490 ASP A CA 1
ATOM 3854 C C . ASP A 1 490 ? 22.910 -21.770 34.711 1.00 24.69 490 ASP A C 1
ATOM 3856 O O . ASP A 1 490 ? 21.991 -21.949 33.906 1.00 24.69 490 ASP A O 1
ATOM 3860 N N . GLU A 1 491 ? 22.753 -21.342 35.956 1.00 34.00 491 GLU A N 1
ATOM 3861 C CA . GLU A 1 491 ? 21.524 -20.992 36.656 1.00 34.00 491 GLU A CA 1
ATOM 3862 C C . GLU A 1 491 ? 20.822 -19.760 36.041 1.00 34.00 491 GLU A C 1
ATOM 3864 O O . GLU A 1 491 ? 21.462 -18.888 35.447 1.00 34.00 491 GLU A O 1
ATOM 3869 N N . ASP A 1 492 ? 19.496 -19.710 36.215 1.00 37.34 492 ASP A N 1
ATOM 3870 C CA . ASP A 1 492 ? 18.576 -18.584 35.992 1.00 37.34 492 ASP A CA 1
ATOM 3871 C C . ASP A 1 492 ? 18.590 -17.951 34.579 1.00 37.34 492 ASP A C 1
ATOM 3873 O O . ASP A 1 492 ? 19.283 -16.962 34.300 1.00 37.34 492 ASP A O 1
ATOM 3877 N N . ALA A 1 493 ? 17.758 -18.477 33.667 1.00 36.41 493 ALA A N 1
ATOM 3878 C CA . ALA A 1 493 ? 17.619 -17.954 32.302 1.00 36.41 493 ALA A CA 1
ATOM 3879 C C . ALA A 1 493 ? 16.318 -17.125 32.130 1.00 36.41 493 ALA A C 1
ATOM 3881 O O . ALA A 1 493 ? 15.211 -17.662 32.192 1.00 36.41 493 ALA A O 1
ATOM 3882 N N . PRO A 1 494 ? 16.417 -15.798 31.909 1.00 52.50 494 PRO A N 1
ATOM 3883 C CA . PRO A 1 494 ? 15.260 -14.907 31.848 1.00 52.50 494 PRO A CA 1
ATOM 3884 C C . PRO A 1 494 ? 14.565 -14.846 30.470 1.00 52.50 494 PRO A C 1
ATOM 3886 O O . PRO A 1 494 ? 15.198 -14.663 29.431 1.00 52.50 494 PRO A O 1
ATOM 3889 N N . MET A 1 495 ? 13.229 -14.851 30.461 1.00 50.47 495 MET A N 1
ATOM 3890 C CA . MET A 1 495 ? 12.347 -14.643 29.304 1.00 50.47 495 MET A CA 1
ATOM 3891 C C . MET A 1 495 ? 11.698 -13.249 29.352 1.00 50.47 495 MET A C 1
ATOM 3893 O O . MET A 1 495 ? 11.163 -12.858 30.388 1.00 50.47 495 MET A O 1
ATOM 3897 N N . ALA A 1 496 ? 11.688 -12.488 28.247 1.00 54.75 496 ALA A N 1
ATOM 3898 C CA . ALA A 1 496 ? 11.038 -11.167 28.204 1.00 54.75 496 ALA A CA 1
ATOM 3899 C C . ALA A 1 496 ? 9.648 -11.183 27.576 1.00 54.75 496 ALA A C 1
ATOM 3901 O O . ALA A 1 496 ? 9.325 -11.914 26.639 1.00 54.75 496 ALA A O 1
ATOM 3902 N N . ILE A 1 497 ? 8.834 -10.266 28.075 1.00 59.75 497 ILE A N 1
ATOM 3903 C CA . ILE A 1 497 ? 7.398 -10.265 27.907 1.00 59.75 497 ILE A CA 1
ATOM 3904 C C . ILE A 1 497 ? 6.925 -8.826 27.735 1.00 59.75 497 ILE A C 1
ATOM 3906 O O . ILE A 1 497 ? 6.982 -8.055 28.679 1.00 59.75 497 ILE A O 1
ATOM 3910 N N . ASN A 1 498 ? 6.388 -8.435 26.585 1.00 50.25 498 ASN A N 1
ATOM 3911 C CA . ASN A 1 498 ? 5.823 -7.098 26.395 1.00 50.25 498 ASN A CA 1
ATOM 3912 C C . ASN A 1 498 ? 4.321 -7.155 26.122 1.00 50.25 498 ASN A C 1
ATOM 3914 O O . ASN A 1 498 ? 3.856 -7.862 25.226 1.00 50.25 498 ASN A O 1
ATOM 3918 N N . ASN A 1 499 ? 3.579 -6.327 26.844 1.00 56.72 499 ASN A N 1
ATOM 3919 C CA . ASN A 1 499 ? 2.156 -6.113 26.672 1.00 56.72 499 ASN A CA 1
ATOM 3920 C C . ASN A 1 499 ? 1.887 -4.638 26.403 1.00 56.72 499 ASN A C 1
ATOM 3922 O O . ASN A 1 499 ? 2.209 -3.782 27.233 1.00 56.72 499 ASN A O 1
ATOM 3926 N N . SER A 1 500 ? 1.264 -4.329 25.267 1.00 56.78 500 SER A N 1
ATOM 3927 C CA . SER A 1 500 ? 0.937 -2.948 24.937 1.00 56.78 500 SER A CA 1
ATOM 3928 C C . SER A 1 500 ? -0.546 -2.641 24.948 1.00 56.78 500 SER A C 1
ATOM 3930 O O . SER A 1 500 ? -1.330 -3.139 24.144 1.00 56.78 500 SER A O 1
ATOM 3932 N N . GLY A 1 501 ? -0.915 -1.722 25.839 1.00 56.56 501 GLY A N 1
ATOM 3933 C CA . GLY A 1 501 ? -2.148 -0.966 25.710 1.00 56.56 501 GLY A CA 1
ATOM 3934 C C . GLY A 1 501 ? -1.988 0.171 24.698 1.00 56.56 501 GLY A C 1
ATOM 3935 O O . GLY A 1 501 ? -0.885 0.561 24.309 1.00 56.56 501 GLY A O 1
ATOM 3936 N N . ALA A 1 502 ? -3.114 0.763 24.292 1.00 56.44 502 ALA A N 1
ATOM 3937 C CA . ALA A 1 502 ? -3.120 1.892 23.359 1.00 56.44 502 ALA A CA 1
ATOM 3938 C C . ALA A 1 502 ? -2.336 3.124 23.873 1.00 56.44 502 ALA A C 1
ATOM 3940 O O . ALA A 1 502 ? -1.809 3.883 23.060 1.00 56.44 502 ALA A O 1
ATOM 3941 N N . THR A 1 503 ? -2.243 3.304 25.198 1.00 63.56 503 THR A N 1
ATOM 3942 C CA . THR A 1 503 ? -1.652 4.491 25.851 1.00 63.56 503 THR A CA 1
ATOM 3943 C C . THR A 1 503 ? -0.262 4.226 26.435 1.00 63.56 503 THR A C 1
ATOM 3945 O O . THR A 1 503 ? 0.647 5.036 26.261 1.00 63.56 503 THR A O 1
ATOM 3948 N N . HIS A 1 504 ? -0.078 3.074 27.081 1.00 74.94 504 HIS A N 1
ATOM 3949 C CA . HIS A 1 504 ? 1.173 2.663 27.717 1.00 74.94 504 HIS A CA 1
ATOM 3950 C C . HIS A 1 504 ? 1.470 1.202 27.390 1.00 74.94 504 HIS A C 1
ATOM 3952 O O . HIS A 1 504 ? 0.544 0.399 27.251 1.00 74.94 504 HIS A O 1
ATOM 3958 N N . SER A 1 505 ? 2.754 0.871 27.306 1.00 83.25 505 SER A N 1
ATOM 3959 C CA . SER A 1 505 ? 3.229 -0.507 27.173 1.00 83.25 505 SER A CA 1
ATOM 3960 C C . SER A 1 505 ? 3.981 -0.902 28.439 1.00 83.25 505 SER A C 1
ATOM 3962 O O . SER A 1 505 ? 4.642 -0.059 29.042 1.00 83.25 505 SER A O 1
ATOM 3964 N N . ASN A 1 506 ? 3.867 -2.159 28.845 1.00 82.69 506 ASN A N 1
ATOM 3965 C CA . ASN A 1 506 ? 4.585 -2.724 29.979 1.00 82.69 506 ASN A CA 1
ATOM 3966 C C . ASN A 1 506 ? 5.399 -3.914 29.486 1.00 82.69 506 ASN A C 1
ATOM 3968 O O . ASN A 1 506 ? 4.842 -4.797 28.834 1.00 82.69 506 ASN A O 1
ATOM 3972 N N . LEU A 1 507 ? 6.675 -3.958 29.846 1.00 86.12 507 LEU A N 1
ATOM 3973 C CA . LEU A 1 507 ? 7.545 -5.095 29.610 1.00 86.12 507 LEU A CA 1
ATOM 3974 C C . LEU A 1 507 ? 7.913 -5.733 30.951 1.00 86.12 507 LEU A C 1
ATOM 3976 O O . LEU A 1 507 ? 8.085 -5.049 31.952 1.00 86.12 507 LEU A O 1
ATOM 3980 N N . VAL A 1 508 ? 7.966 -7.052 30.984 1.00 85.88 508 VAL A N 1
ATOM 3981 C CA . VAL A 1 508 ? 8.237 -7.878 32.151 1.00 85.88 508 VAL A CA 1
ATOM 3982 C C . VAL A 1 508 ? 9.278 -8.910 31.749 1.00 85.88 508 VAL A C 1
ATOM 3984 O O . VAL A 1 508 ? 9.214 -9.430 30.641 1.00 85.88 508 VAL A O 1
ATOM 3987 N N . ILE A 1 509 ? 10.229 -9.208 32.622 1.00 88.88 509 ILE A N 1
ATOM 3988 C CA . ILE A 1 509 ? 11.143 -10.338 32.452 1.00 88.88 509 ILE A CA 1
ATOM 3989 C C . ILE A 1 509 ? 10.808 -11.367 33.530 1.00 88.88 509 ILE A C 1
ATOM 3991 O O . ILE A 1 509 ? 10.620 -10.978 34.682 1.00 88.88 509 ILE A O 1
ATOM 3995 N N . CYS A 1 510 ? 10.687 -12.645 33.179 1.00 86.06 510 CYS A N 1
ATOM 3996 C CA . CYS A 1 510 ? 10.452 -13.735 34.126 1.00 86.06 510 CYS A CA 1
ATOM 3997 C C . CYS A 1 510 ? 11.519 -14.824 34.018 1.00 86.06 510 CYS A C 1
ATOM 3999 O O . CYS A 1 510 ? 12.125 -14.967 32.965 1.00 86.06 510 CYS A O 1
ATOM 4001 N N . ASP A 1 511 ? 11.721 -15.588 35.084 1.00 84.56 511 ASP A N 1
ATOM 4002 C CA . ASP A 1 511 ? 12.557 -16.794 35.069 1.00 84.56 511 ASP A CA 1
ATOM 4003 C C . ASP A 1 511 ? 11.815 -18.004 34.466 1.00 84.56 511 ASP A C 1
ATOM 4005 O O . ASP A 1 511 ? 10.645 -17.925 34.060 1.00 84.56 511 ASP A O 1
ATOM 4009 N N . GLU A 1 512 ? 12.494 -19.149 34.432 1.00 81.44 512 GLU A N 1
ATOM 4010 C CA . GLU A 1 512 ? 11.989 -20.435 33.957 1.00 81.44 512 GLU A CA 1
ATOM 4011 C C . GLU A 1 512 ? 10.817 -21.003 34.776 1.00 81.44 512 GLU A C 1
ATOM 4013 O O . GLU A 1 512 ? 10.103 -21.890 34.289 1.00 81.44 512 GLU A O 1
ATOM 4018 N N . THR A 1 513 ? 10.586 -20.480 35.987 1.00 81.06 513 THR A N 1
ATOM 4019 C CA . THR A 1 513 ? 9.440 -20.821 36.847 1.00 81.06 513 THR A CA 1
ATOM 4020 C C . THR A 1 513 ? 8.224 -19.928 36.582 1.00 81.06 513 THR A C 1
ATOM 4022 O O . THR A 1 513 ? 7.124 -20.210 37.059 1.00 81.06 513 THR A O 1
ATOM 4025 N N . GLY A 1 514 ? 8.396 -18.868 35.784 1.00 77.06 514 GLY A N 1
ATOM 4026 C CA . GLY A 1 514 ? 7.375 -17.863 35.499 1.00 77.06 514 GLY A CA 1
ATOM 4027 C C . GLY A 1 514 ? 7.293 -16.757 36.553 1.00 77.06 514 GLY A C 1
ATOM 4028 O O . GLY A 1 514 ? 6.376 -15.930 36.503 1.00 77.06 514 GLY A O 1
ATOM 4029 N N . LYS A 1 515 ? 8.240 -16.702 37.496 1.00 83.00 515 LYS A N 1
ATOM 4030 C CA . LYS A 1 515 ? 8.332 -15.625 38.480 1.00 83.00 515 LYS A CA 1
ATOM 4031 C C . LYS A 1 515 ? 8.952 -14.397 37.823 1.00 83.00 515 LYS A C 1
ATOM 4033 O O . LYS A 1 515 ? 9.929 -14.461 37.088 1.00 83.00 515 LYS A O 1
ATOM 4038 N N . VAL A 1 516 ? 8.341 -13.245 38.074 1.00 83.75 516 VAL A N 1
ATOM 4039 C CA . VAL A 1 516 ? 8.763 -11.974 37.484 1.00 83.75 516 VAL A CA 1
ATOM 4040 C C . VAL A 1 516 ? 10.031 -11.454 38.166 1.00 83.75 516 VAL A C 1
ATOM 4042 O O . VAL A 1 516 ? 10.007 -11.194 39.367 1.00 83.75 516 VAL A O 1
ATOM 4045 N N . ILE A 1 517 ? 11.087 -11.245 37.379 1.00 87.06 517 ILE A N 1
ATOM 4046 C CA . ILE A 1 517 ? 12.390 -10.705 37.787 1.00 87.06 517 ILE A CA 1
ATOM 4047 C C . ILE A 1 517 ? 12.383 -9.171 37.729 1.00 87.06 517 ILE A C 1
ATOM 4049 O O . ILE A 1 517 ? 12.711 -8.515 38.713 1.00 87.06 517 ILE A O 1
ATOM 4053 N N . SER A 1 518 ? 11.973 -8.582 36.600 1.00 88.19 518 SER A N 1
ATOM 4054 C CA . SER A 1 518 ? 11.957 -7.122 36.409 1.00 88.19 518 SER A CA 1
ATOM 4055 C C . SER A 1 518 ? 10.755 -6.645 35.594 1.00 88.19 518 SER A C 1
ATOM 4057 O O . SER A 1 518 ? 10.063 -7.440 34.944 1.00 88.19 518 SER A O 1
ATOM 4059 N N . LYS A 1 519 ? 10.461 -5.338 35.659 1.00 86.69 519 LYS A N 1
ATOM 4060 C CA . LYS A 1 519 ? 9.327 -4.716 34.964 1.00 86.69 519 LYS A CA 1
ATOM 4061 C C . LYS A 1 519 ? 9.673 -3.302 34.517 1.00 86.69 519 LYS A C 1
ATOM 4063 O O . LYS A 1 519 ? 9.846 -2.431 35.355 1.00 86.69 519 LYS A O 1
ATOM 4068 N N . SER A 1 520 ? 9.575 -3.029 33.223 1.00 87.25 520 SER A N 1
ATOM 4069 C CA . SER A 1 520 ? 9.684 -1.673 32.689 1.00 87.25 520 SER A CA 1
ATOM 4070 C C . SER A 1 520 ? 8.361 -1.188 32.093 1.00 87.25 520 SER A C 1
ATOM 4072 O O . SER A 1 520 ? 7.494 -1.962 31.675 1.00 87.25 520 SER A O 1
ATOM 4074 N N . LYS A 1 521 ? 8.177 0.133 32.057 1.00 85.44 521 LYS A N 1
ATOM 4075 C CA . LYS A 1 521 ? 7.005 0.786 31.463 1.00 85.44 521 LYS A CA 1
ATOM 4076 C C . LYS A 1 521 ? 7.451 1.777 30.401 1.00 85.44 521 LYS A C 1
ATOM 4078 O O . LYS A 1 521 ? 8.418 2.508 30.587 1.00 85.44 521 LYS A O 1
ATOM 4083 N N . GLY A 1 522 ? 6.705 1.851 29.306 1.00 84.25 522 GLY A N 1
ATOM 4084 C CA . GLY A 1 522 ? 6.979 2.777 28.216 1.00 84.25 522 GLY A CA 1
ATOM 4085 C C . GLY A 1 522 ? 5.729 3.309 27.528 1.00 84.25 522 GLY A C 1
ATOM 4086 O O . GLY A 1 522 ? 4.584 3.106 27.948 1.00 84.25 522 GLY A O 1
ATOM 4087 N N . LEU A 1 523 ? 5.969 4.046 26.447 1.00 82.56 523 LEU A N 1
ATOM 4088 C CA . LEU A 1 523 ? 4.924 4.657 25.630 1.00 82.56 523 LEU A CA 1
ATOM 4089 C C . LEU A 1 523 ? 4.132 3.594 24.851 1.00 82.56 523 LEU A C 1
ATOM 4091 O O . LEU A 1 523 ? 4.586 2.464 24.665 1.00 82.56 523 LEU A O 1
ATOM 4095 N N . GLY A 1 524 ? 2.948 3.956 24.354 1.00 80.12 524 GLY A N 1
ATOM 4096 C CA . GLY A 1 524 ? 2.169 3.082 23.472 1.00 80.12 524 GLY A CA 1
ATOM 4097 C C . GLY A 1 524 ? 2.980 2.614 22.254 1.00 80.12 524 GLY A C 1
ATOM 4098 O O . GLY A 1 524 ? 3.792 3.369 21.710 1.00 80.12 524 GLY A O 1
ATOM 4099 N N . THR A 1 525 ? 2.751 1.369 21.830 1.00 84.19 525 THR A N 1
ATOM 4100 C CA . THR A 1 525 ? 3.467 0.687 20.728 1.00 84.19 525 THR A CA 1
ATOM 4101 C C . THR A 1 525 ? 2.516 0.224 19.613 1.00 84.19 525 THR A C 1
ATOM 4103 O O . THR A 1 525 ? 2.786 -0.721 18.877 1.00 84.19 525 THR A O 1
ATOM 4106 N N . ASN A 1 526 ? 1.385 0.915 19.429 1.00 84.00 526 ASN A N 1
ATOM 4107 C CA . ASN A 1 526 ? 0.491 0.637 18.303 1.00 84.00 526 ASN A CA 1
ATOM 4108 C C . ASN A 1 526 ? 1.129 1.104 16.979 1.00 84.00 526 ASN A C 1
ATOM 4110 O O . ASN A 1 526 ? 1.217 2.304 16.683 1.00 84.00 526 ASN A O 1
ATOM 4114 N N . HIS A 1 527 ? 1.554 0.142 16.159 1.00 80.69 527 HIS A N 1
ATOM 4115 C CA . HIS A 1 527 ? 2.298 0.406 14.929 1.00 80.69 527 HIS A CA 1
ATOM 4116 C C . HIS A 1 527 ? 1.469 1.115 13.843 1.00 80.69 527 HIS A C 1
ATOM 4118 O O . HIS A 1 527 ? 2.054 1.749 12.964 1.00 80.69 527 HIS A O 1
ATOM 4124 N N . TRP A 1 528 ? 0.131 1.077 13.891 1.00 77.88 528 TRP A N 1
ATOM 4125 C CA . TRP A 1 528 ? -0.715 1.809 12.936 1.00 77.88 528 TRP A CA 1
ATOM 4126 C C . TRP A 1 528 ? -0.633 3.325 13.127 1.00 77.88 528 TRP A C 1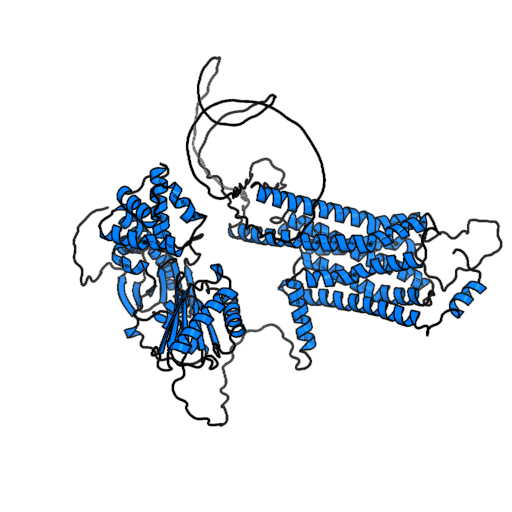
ATOM 4128 O O . TRP A 1 528 ? -0.768 4.075 12.157 1.00 77.88 528 TRP A O 1
ATOM 4138 N N . ASN A 1 529 ? -0.374 3.774 14.359 1.00 74.62 529 ASN A N 1
ATOM 4139 C CA . ASN A 1 529 ? -0.210 5.189 14.683 1.00 74.62 529 ASN A CA 1
ATOM 4140 C C . ASN A 1 529 ? 1.240 5.660 14.488 1.00 74.62 529 ASN A C 1
ATOM 4142 O O . ASN A 1 529 ? 1.460 6.771 14.010 1.00 74.62 529 ASN A O 1
ATOM 4146 N N . LEU A 1 530 ? 2.216 4.816 14.841 1.00 80.62 530 LEU A N 1
ATOM 4147 C CA . LEU A 1 530 ? 3.635 5.190 14.931 1.00 80.62 530 LEU A CA 1
ATOM 4148 C C . LEU A 1 530 ? 4.467 4.797 13.700 1.00 80.62 530 LEU A C 1
ATOM 4150 O O . LEU A 1 530 ? 5.419 5.487 13.346 1.00 80.62 530 LEU A O 1
ATOM 4154 N N . GLY A 1 531 ? 4.107 3.695 13.041 1.00 85.75 531 GLY A N 1
ATOM 4155 C CA . GLY A 1 531 ? 4.981 2.956 12.129 1.00 85.75 531 GLY A CA 1
ATOM 4156 C C . GLY A 1 531 ? 5.785 1.858 12.842 1.00 85.75 531 GLY A C 1
ATOM 4157 O O . GLY A 1 531 ? 6.011 1.915 14.050 1.00 85.75 531 GLY A O 1
ATOM 4158 N N . ILE A 1 532 ? 6.211 0.843 12.081 1.00 89.81 532 ILE A N 1
ATOM 4159 C CA . ILE A 1 532 ? 6.924 -0.341 12.601 1.00 89.81 532 ILE A CA 1
ATOM 4160 C C . ILE A 1 532 ? 8.296 0.030 13.185 1.00 89.81 532 ILE A C 1
ATOM 4162 O O . ILE A 1 532 ? 8.640 -0.453 14.256 1.00 89.81 532 ILE A O 1
ATOM 4166 N N . ASP A 1 533 ? 9.048 0.921 12.529 1.00 92.00 533 ASP A N 1
ATOM 4167 C CA . ASP A 1 533 ? 10.387 1.327 12.987 1.00 92.00 533 ASP A CA 1
ATOM 4168 C C . ASP A 1 533 ? 10.365 1.973 14.376 1.00 92.00 533 ASP A C 1
ATOM 4170 O O . ASP A 1 533 ? 11.142 1.611 15.255 1.00 92.00 533 ASP A O 1
ATOM 4174 N N . GLU A 1 534 ? 9.465 2.935 14.575 1.00 90.94 534 GLU A N 1
ATOM 4175 C CA . GLU A 1 534 ? 9.330 3.645 15.847 1.00 90.94 534 GLU A CA 1
ATOM 4176 C C . GLU A 1 534 ? 8.774 2.728 16.943 1.00 90.94 534 GLU A C 1
ATOM 4178 O O . GLU A 1 534 ? 9.209 2.792 18.089 1.00 90.94 534 GLU A O 1
ATOM 4183 N N . CYS A 1 535 ? 7.858 1.823 16.583 1.00 89.75 535 CYS A N 1
ATOM 4184 C CA . CYS A 1 535 ? 7.380 0.782 17.485 1.00 89.75 535 CYS A CA 1
ATOM 4185 C C . CYS A 1 535 ? 8.534 -0.108 17.979 1.00 89.75 535 CYS A C 1
ATOM 4187 O O . CYS A 1 535 ? 8.714 -0.254 19.185 1.00 89.75 535 CYS A O 1
ATOM 4189 N N . ALA A 1 536 ? 9.359 -0.632 17.068 1.00 93.25 536 ALA A N 1
ATOM 4190 C CA . ALA A 1 536 ? 10.484 -1.499 17.411 1.00 93.25 536 ALA A CA 1
ATOM 4191 C C . ALA A 1 536 ? 11.515 -0.795 18.313 1.00 93.25 536 ALA A C 1
ATOM 4193 O O . ALA A 1 536 ? 11.962 -1.379 19.297 1.00 93.25 536 ALA A O 1
ATOM 4194 N N . LYS A 1 537 ? 11.826 0.484 18.054 1.00 93.31 537 LYS A N 1
ATOM 4195 C CA . LYS A 1 537 ? 12.712 1.285 18.921 1.00 93.31 537 LYS A CA 1
ATOM 4196 C C . LYS A 1 537 ? 12.192 1.402 20.350 1.00 93.31 537 LYS A C 1
ATOM 4198 O O . LYS A 1 537 ? 12.956 1.217 21.291 1.00 93.31 537 LYS A O 1
ATOM 4203 N N . ARG A 1 538 ? 10.894 1.679 20.519 1.00 92.62 538 ARG A N 1
ATOM 4204 C CA . ARG A 1 538 ? 10.266 1.771 21.848 1.00 92.62 538 ARG A CA 1
ATOM 4205 C C . ARG A 1 538 ? 10.309 0.438 22.589 1.00 92.62 538 ARG A C 1
ATOM 4207 O O . ARG A 1 538 ? 10.525 0.430 23.794 1.00 92.62 538 ARG A O 1
ATOM 4214 N N . ILE A 1 539 ? 10.123 -0.676 21.876 1.00 91.81 539 ILE A N 1
ATOM 4215 C CA . ILE A 1 539 ? 10.227 -2.026 22.448 1.00 91.81 539 ILE A CA 1
ATOM 4216 C C . ILE A 1 539 ? 11.647 -2.286 22.952 1.00 91.81 539 ILE A C 1
ATOM 4218 O O . ILE A 1 539 ? 11.808 -2.701 24.093 1.00 91.81 539 ILE A O 1
ATOM 4222 N N . ILE A 1 540 ? 12.662 -1.990 22.140 1.00 92.69 540 ILE A N 1
ATOM 4223 C CA . ILE A 1 540 ? 14.070 -2.191 22.511 1.00 92.69 540 ILE A CA 1
ATOM 4224 C C . ILE A 1 540 ? 14.458 -1.307 23.694 1.00 92.69 540 ILE A C 1
ATOM 4226 O O . ILE A 1 540 ? 15.097 -1.782 24.624 1.00 92.69 540 ILE A O 1
ATOM 4230 N N . GLN A 1 541 ? 14.011 -0.051 23.714 1.00 92.50 541 GLN A N 1
ATOM 4231 C CA . GLN A 1 541 ? 14.260 0.838 24.845 1.00 92.50 541 GLN A CA 1
ATOM 4232 C C . GLN A 1 541 ? 13.690 0.263 26.151 1.00 92.50 541 GLN A C 1
ATOM 4234 O O . GLN A 1 541 ? 14.395 0.221 27.153 1.00 92.50 541 GLN A O 1
ATOM 4239 N N . MET A 1 542 ? 12.443 -0.225 26.136 1.00 91.75 542 MET A N 1
ATOM 4240 C CA . MET A 1 542 ? 11.846 -0.881 27.307 1.00 91.75 542 MET A CA 1
ATOM 4241 C C . MET A 1 542 ? 12.580 -2.171 27.687 1.00 91.75 542 MET A C 1
ATOM 4243 O O . MET A 1 542 ? 12.720 -2.462 28.874 1.00 91.75 542 MET A O 1
ATOM 4247 N N . LEU A 1 543 ? 13.039 -2.939 26.695 1.00 91.69 543 LEU A N 1
ATOM 4248 C CA . LEU A 1 543 ? 13.780 -4.178 26.910 1.00 91.69 543 LEU A CA 1
ATOM 4249 C C . LEU A 1 543 ? 15.119 -3.906 27.597 1.00 91.69 543 LEU A C 1
ATOM 4251 O O . LEU A 1 543 ? 15.445 -4.584 28.563 1.00 91.69 543 LEU A O 1
ATOM 4255 N N . HIS A 1 544 ? 15.865 -2.897 27.142 1.00 92.69 544 HIS A N 1
ATOM 4256 C CA . HIS A 1 544 ? 17.132 -2.499 27.759 1.00 92.69 544 HIS A CA 1
ATOM 4257 C C . HIS A 1 544 ? 16.925 -2.042 29.198 1.00 92.69 544 HIS A C 1
ATOM 4259 O O . HIS A 1 544 ? 17.618 -2.539 30.073 1.00 92.69 544 HIS A O 1
ATOM 4265 N N . THR A 1 545 ? 15.918 -1.204 29.465 1.00 92.12 545 THR A N 1
ATOM 4266 C CA . THR A 1 545 ? 15.586 -0.803 30.841 1.00 92.12 545 THR A CA 1
ATOM 4267 C C . THR A 1 545 ? 15.266 -2.008 31.728 1.00 92.12 545 THR A C 1
ATOM 4269 O O . THR A 1 545 ? 15.763 -2.088 32.843 1.00 92.12 545 THR A O 1
ATOM 4272 N N . ALA A 1 546 ? 14.488 -2.976 31.235 1.00 89.94 546 ALA A N 1
ATOM 4273 C CA . ALA A 1 546 ? 14.156 -4.162 32.022 1.00 89.94 546 ALA A CA 1
ATOM 4274 C C . ALA A 1 546 ? 15.355 -5.102 32.233 1.00 89.94 546 ALA A C 1
ATOM 4276 O O . ALA A 1 546 ? 15.452 -5.715 33.294 1.00 89.94 546 ALA A O 1
ATOM 4277 N N . LYS A 1 547 ? 16.258 -5.225 31.248 1.00 91.50 547 LYS A N 1
ATOM 4278 C CA . LYS A 1 547 ? 17.511 -5.983 31.394 1.00 91.50 547 LYS A CA 1
ATOM 4279 C C . LYS A 1 547 ? 18.425 -5.333 32.432 1.00 91.50 547 LYS A C 1
ATOM 4281 O O . LYS A 1 547 ? 18.910 -6.034 33.311 1.00 91.50 547 LYS A O 1
ATOM 4286 N N . ASP A 1 548 ? 18.584 -4.010 32.373 1.00 92.38 548 ASP A N 1
ATOM 4287 C CA . ASP A 1 548 ? 19.392 -3.257 33.336 1.00 92.38 548 ASP A CA 1
ATOM 4288 C C . ASP A 1 548 ? 18.853 -3.435 34.770 1.00 92.38 548 ASP A C 1
ATOM 4290 O O . ASP A 1 548 ? 19.621 -3.715 35.685 1.00 92.38 548 ASP A O 1
ATOM 4294 N N . GLU A 1 549 ? 17.531 -3.345 34.964 1.00 91.25 549 GLU A N 1
ATOM 4295 C CA . GLU A 1 549 ? 16.881 -3.570 36.268 1.00 91.25 549 GLU A CA 1
ATOM 4296 C C . GLU A 1 549 ? 16.993 -5.018 36.766 1.00 91.25 549 GLU A C 1
ATOM 4298 O O . GLU A 1 549 ? 17.028 -5.251 37.971 1.00 91.25 549 GLU A O 1
ATOM 4303 N N . ALA A 1 550 ? 17.048 -5.990 35.853 1.00 88.75 550 ALA A N 1
ATOM 4304 C CA . ALA A 1 550 ? 17.250 -7.400 36.180 1.00 88.75 550 ALA A CA 1
ATOM 4305 C C . ALA A 1 550 ? 18.728 -7.772 36.396 1.00 88.75 550 ALA A C 1
ATOM 4307 O O . ALA A 1 550 ? 19.013 -8.918 36.730 1.00 88.75 550 ALA A O 1
ATOM 4308 N N . GLY A 1 551 ? 19.672 -6.852 36.162 1.00 89.38 551 GLY A N 1
ATOM 4309 C CA . GLY A 1 551 ? 21.106 -7.156 36.185 1.00 89.38 551 GLY A CA 1
ATOM 4310 C C . GLY A 1 551 ? 21.574 -8.047 35.025 1.00 89.38 551 GLY A C 1
ATOM 4311 O O . GLY A 1 551 ? 22.624 -8.677 35.119 1.00 89.38 551 GLY A O 1
ATOM 4312 N N . ILE A 1 552 ? 20.813 -8.113 33.928 1.00 88.81 552 ILE A N 1
ATOM 4313 C CA . ILE A 1 552 ? 21.135 -8.924 32.748 1.00 88.81 552 ILE A CA 1
ATOM 4314 C C . ILE A 1 552 ? 21.991 -8.086 31.785 1.00 88.81 552 ILE A C 1
ATOM 4316 O O . ILE A 1 552 ? 21.543 -7.015 31.361 1.00 88.81 552 ILE A O 1
ATOM 4320 N N . PRO A 1 553 ? 23.181 -8.560 31.367 1.00 88.81 553 PRO A N 1
ATOM 4321 C CA . PRO A 1 553 ? 23.985 -7.879 30.356 1.00 88.81 553 PRO A CA 1
ATOM 4322 C C . PRO A 1 553 ? 23.200 -7.647 29.058 1.00 88.81 553 PRO A C 1
ATOM 4324 O O . PRO A 1 553 ? 22.476 -8.523 28.577 1.00 88.81 553 PRO A O 1
ATOM 4327 N N . ARG A 1 554 ? 23.323 -6.453 28.467 1.00 87.19 554 ARG A N 1
ATOM 4328 C CA . ARG A 1 554 ? 22.530 -6.076 27.281 1.00 87.19 554 ARG A CA 1
ATOM 4329 C C . ARG A 1 554 ? 22.823 -6.948 26.057 1.00 87.19 554 ARG A C 1
ATOM 4331 O O . ARG A 1 554 ? 21.919 -7.165 25.252 1.00 87.19 554 ARG A O 1
ATOM 4338 N N . ASP A 1 555 ? 24.050 -7.444 25.954 1.00 87.75 555 ASP A N 1
ATOM 4339 C CA . ASP A 1 555 ? 24.578 -8.345 24.927 1.00 87.75 555 ASP A CA 1
ATOM 4340 C C . ASP A 1 555 ? 24.203 -9.822 25.137 1.00 87.75 555 ASP A C 1
ATOM 4342 O O . ASP A 1 555 ? 24.343 -10.616 24.209 1.00 87.75 555 ASP A O 1
ATOM 4346 N N . LYS A 1 556 ? 23.659 -10.200 26.302 1.00 87.00 556 LYS A N 1
ATOM 4347 C CA . LYS A 1 556 ? 23.092 -11.539 26.517 1.00 87.00 556 LYS A CA 1
ATOM 4348 C C . LYS A 1 556 ? 21.678 -11.596 25.914 1.00 87.00 556 LYS A C 1
ATOM 4350 O O . LYS A 1 556 ? 20.796 -10.881 26.411 1.00 87.00 556 LYS A O 1
ATOM 4355 N N . PRO A 1 557 ? 21.420 -12.388 24.853 1.00 88.88 557 PRO A N 1
ATOM 4356 C CA . PRO A 1 557 ? 20.071 -12.558 24.326 1.00 88.88 557 PRO A CA 1
ATOM 4357 C C . PRO A 1 557 ? 19.186 -13.291 25.334 1.00 88.88 557 PRO A C 1
ATOM 4359 O O . PRO A 1 557 ? 19.660 -14.081 26.145 1.00 88.88 557 PRO A O 1
ATOM 4362 N N . LEU A 1 558 ? 17.891 -12.995 25.291 1.00 88.00 558 LEU A N 1
ATOM 4363 C CA . LEU A 1 558 ? 16.882 -13.761 26.021 1.00 88.00 558 LEU A CA 1
ATOM 4364 C C . LEU A 1 558 ? 16.431 -14.947 25.167 1.00 88.00 558 LEU A C 1
ATOM 4366 O O . LEU A 1 558 ? 16.363 -14.813 23.943 1.00 88.00 558 LEU A O 1
ATOM 4370 N N . ASP A 1 559 ? 16.030 -16.057 25.782 1.00 84.31 559 ASP A N 1
ATOM 4371 C CA . ASP A 1 559 ? 15.597 -17.253 25.036 1.00 84.31 559 ASP A CA 1
ATOM 4372 C C . ASP A 1 559 ? 14.401 -16.958 24.120 1.00 84.31 559 ASP A C 1
ATOM 4374 O O . ASP A 1 559 ? 14.276 -17.442 22.990 1.00 84.31 559 ASP A O 1
ATOM 4378 N N . SER A 1 560 ? 13.489 -16.118 24.611 1.00 88.06 560 SER A N 1
ATOM 4379 C CA . SER A 1 560 ? 12.327 -15.689 23.850 1.00 88.06 560 SER A CA 1
ATOM 4380 C C . SER A 1 560 ? 11.827 -14.318 24.285 1.00 88.06 560 SER A C 1
ATOM 4382 O O . SER A 1 560 ? 11.866 -13.955 25.463 1.00 88.06 560 SER A O 1
ATOM 4384 N N . LEU A 1 561 ? 11.311 -13.569 23.312 1.00 90.44 561 LEU A N 1
ATOM 4385 C CA . LEU A 1 561 ? 10.617 -12.304 23.502 1.00 90.44 561 LEU A CA 1
ATOM 4386 C C . LEU A 1 561 ? 9.190 -12.412 22.962 1.00 90.44 561 LEU A C 1
ATOM 4388 O O . LEU A 1 561 ? 8.965 -12.446 21.749 1.00 90.44 561 LEU A O 1
ATOM 4392 N N . GLY A 1 562 ? 8.218 -12.424 23.873 1.00 90.38 562 GLY A N 1
ATOM 4393 C CA . GLY A 1 562 ? 6.794 -12.395 23.546 1.00 90.38 562 GLY A CA 1
ATOM 4394 C C . GLY A 1 562 ? 6.257 -10.973 23.456 1.00 90.38 562 GLY A C 1
ATOM 4395 O O . GLY A 1 562 ? 6.336 -10.217 24.418 1.00 90.38 562 GLY A O 1
ATOM 4396 N N . LEU A 1 563 ? 5.673 -10.604 22.318 1.00 91.31 563 LEU A N 1
ATOM 4397 C CA . LEU A 1 563 ? 5.111 -9.280 22.057 1.00 91.31 563 LEU A CA 1
ATOM 4398 C C . LEU A 1 563 ? 3.611 -9.401 21.754 1.00 91.31 563 LEU A C 1
ATOM 4400 O O . LEU A 1 563 ? 3.231 -9.736 20.634 1.00 91.31 563 LEU A O 1
ATOM 4404 N N . THR A 1 564 ? 2.742 -9.094 22.720 1.00 89.94 564 THR A N 1
ATOM 4405 C CA . THR A 1 564 ? 1.285 -9.020 22.491 1.00 89.94 564 THR A CA 1
ATOM 4406 C C . THR A 1 564 ? 0.850 -7.566 22.434 1.00 89.94 564 THR A C 1
ATOM 4408 O O . THR A 1 564 ? 0.816 -6.879 23.459 1.00 89.94 564 THR A O 1
ATOM 4411 N N . LEU A 1 565 ? 0.576 -7.076 21.224 1.00 87.56 565 LEU A N 1
ATOM 4412 C CA . LEU A 1 565 ? 0.469 -5.645 20.964 1.00 87.56 565 LEU A CA 1
ATOM 4413 C C . LEU A 1 565 ? -0.834 -5.261 20.266 1.00 87.56 565 LEU A C 1
ATOM 4415 O O . LEU A 1 565 ? -1.293 -5.926 19.332 1.00 87.56 565 LEU A O 1
ATOM 4419 N N . SER A 1 566 ? -1.369 -4.098 20.635 1.00 84.00 566 SER A N 1
ATOM 4420 C CA . SER A 1 566 ? -2.526 -3.525 19.950 1.00 84.00 566 SER A CA 1
ATOM 4421 C C . SER A 1 566 ? -2.236 -3.265 18.466 1.00 84.00 566 SER A C 1
ATOM 4423 O O . SER A 1 566 ? -1.254 -2.608 18.099 1.00 84.00 566 SER A O 1
ATOM 4425 N N . GLY A 1 567 ? -3.117 -3.767 17.597 1.00 78.88 567 GLY A N 1
ATOM 4426 C CA . GLY A 1 567 ? -2.999 -3.648 16.143 1.00 78.88 567 GLY A CA 1
ATOM 4427 C C . GLY A 1 567 ? -2.246 -4.790 15.455 1.00 78.88 567 GLY A C 1
ATOM 4428 O O . GLY A 1 567 ? -2.195 -4.791 14.225 1.00 78.88 567 GLY A O 1
ATOM 4429 N N . CYS A 1 568 ? -1.712 -5.762 16.197 1.00 84.88 568 CYS A N 1
ATOM 4430 C CA . CYS A 1 568 ? -0.977 -6.918 15.667 1.00 84.88 568 CYS A CA 1
ATOM 4431 C C . CYS A 1 568 ? -1.888 -8.123 15.356 1.00 84.88 568 CYS A C 1
ATOM 4433 O O . CYS A 1 568 ? -1.585 -9.260 15.706 1.00 84.88 568 CYS A O 1
ATOM 4435 N N . GLU A 1 569 ? -3.014 -7.869 14.682 1.00 82.19 569 GLU A N 1
ATOM 4436 C CA . GLU A 1 569 ? -3.979 -8.905 14.262 1.00 82.19 569 GLU A CA 1
ATOM 4437 C C . GLU A 1 569 ? -3.585 -9.581 12.930 1.00 82.19 569 GLU A C 1
ATOM 4439 O O . GLU A 1 569 ? -4.146 -10.605 12.552 1.00 82.19 569 GLU A O 1
ATOM 4444 N N . GLN A 1 570 ? -2.650 -8.993 12.170 1.00 80.50 570 GLN A N 1
ATOM 4445 C CA . GLN A 1 570 ? -2.202 -9.519 10.875 1.00 80.50 570 GLN A CA 1
ATOM 4446 C C . GLN A 1 570 ? -0.814 -10.145 10.985 1.00 80.50 570 GLN A C 1
ATOM 4448 O O . GLN A 1 570 ? 0.177 -9.458 11.225 1.00 80.50 570 GLN A O 1
ATOM 4453 N N . GLU A 1 571 ? -0.719 -11.434 10.674 1.00 81.81 571 GLU A N 1
ATOM 4454 C CA . GLU A 1 571 ? 0.533 -12.191 10.757 1.00 81.81 571 GLU A CA 1
ATOM 4455 C C . GLU A 1 571 ? 1.666 -11.586 9.905 1.00 81.81 571 GLU A C 1
ATOM 4457 O O . GLU A 1 571 ? 2.817 -11.541 10.332 1.00 81.81 571 GLU A O 1
ATOM 4462 N N . SER A 1 572 ? 1.351 -11.000 8.741 1.00 80.69 572 SER A N 1
ATOM 4463 C CA . SER A 1 572 ? 2.363 -10.344 7.902 1.00 80.69 572 SER A CA 1
ATOM 4464 C C . SER A 1 572 ? 3.001 -9.117 8.562 1.00 80.69 572 SER A C 1
ATOM 4466 O O . SER A 1 572 ? 4.210 -8.935 8.455 1.00 80.69 572 SER A O 1
ATOM 4468 N N . SER A 1 573 ? 2.214 -8.271 9.245 1.00 84.62 573 SER A N 1
ATOM 4469 C CA . SER A 1 573 ? 2.768 -7.114 9.969 1.00 84.62 573 SER A CA 1
ATOM 4470 C C . SER A 1 573 ? 3.516 -7.542 11.226 1.00 84.62 573 SER A C 1
ATOM 4472 O O . SER A 1 573 ? 4.502 -6.908 11.595 1.00 84.62 573 SER A O 1
ATOM 4474 N N . ASN A 1 574 ? 3.075 -8.634 11.850 1.00 90.19 574 ASN A N 1
ATOM 4475 C CA . ASN A 1 574 ? 3.707 -9.211 13.031 1.00 90.19 574 ASN A CA 1
ATOM 4476 C C . ASN A 1 574 ? 5.105 -9.741 12.686 1.00 90.19 574 ASN A C 1
ATOM 4478 O O . ASN A 1 574 ? 6.070 -9.410 13.370 1.00 90.19 574 ASN A O 1
ATOM 4482 N N . ALA A 1 575 ? 5.232 -10.465 11.567 1.00 90.00 575 ALA A N 1
ATOM 4483 C CA . ALA A 1 575 ? 6.514 -10.943 11.055 1.00 90.00 575 ALA A CA 1
ATOM 4484 C C . ALA A 1 575 ? 7.468 -9.793 10.683 1.00 90.00 575 ALA A C 1
ATOM 4486 O O . ALA A 1 575 ? 8.673 -9.883 10.917 1.00 90.00 575 ALA A O 1
ATOM 4487 N N . ASP A 1 576 ? 6.944 -8.698 10.122 1.00 91.38 576 ASP A N 1
ATOM 4488 C CA . ASP A 1 576 ? 7.746 -7.510 9.816 1.00 91.38 576 ASP A CA 1
ATOM 4489 C C . ASP A 1 576 ? 8.243 -6.801 11.086 1.00 91.38 576 ASP A C 1
ATOM 4491 O O . ASP A 1 576 ? 9.401 -6.385 11.131 1.00 91.38 576 ASP A O 1
ATOM 4495 N N . LEU A 1 577 ? 7.409 -6.701 12.128 1.00 91.31 577 LEU A N 1
ATOM 4496 C CA . LEU A 1 577 ? 7.809 -6.129 13.415 1.00 91.31 577 LEU A CA 1
ATOM 4497 C C . LEU A 1 577 ? 8.838 -7.009 14.137 1.00 91.31 577 LEU A C 1
ATOM 4499 O O . LEU A 1 577 ? 9.850 -6.484 14.593 1.00 91.31 577 LEU A O 1
ATOM 4503 N N . ALA A 1 578 ? 8.627 -8.328 14.183 1.00 91.88 578 ALA A N 1
ATOM 4504 C CA . ALA A 1 578 ? 9.567 -9.277 14.785 1.00 91.88 578 ALA A CA 1
ATOM 4505 C C . ALA A 1 578 ? 10.950 -9.197 14.122 1.00 91.88 578 ALA A C 1
ATOM 4507 O O . ALA A 1 578 ? 11.971 -9.071 14.800 1.00 91.88 578 ALA A O 1
ATOM 4508 N N . ARG A 1 579 ? 10.979 -9.181 12.781 1.00 92.75 579 ARG A N 1
ATOM 4509 C CA . ARG A 1 579 ? 12.216 -8.999 12.011 1.00 92.75 579 ARG A CA 1
ATOM 4510 C C . ARG A 1 579 ? 12.881 -7.671 12.349 1.00 92.75 579 ARG A C 1
ATOM 4512 O O . ARG A 1 579 ? 14.087 -7.634 12.558 1.00 92.75 579 ARG A O 1
ATOM 4519 N N . ARG A 1 580 ? 12.101 -6.589 12.436 1.00 94.25 580 ARG A N 1
ATOM 4520 C CA . ARG A 1 580 ? 12.654 -5.259 12.684 1.00 94.25 580 ARG A CA 1
ATOM 4521 C C . ARG A 1 580 ? 13.246 -5.101 14.084 1.00 94.25 580 ARG A C 1
ATOM 4523 O O . ARG A 1 580 ? 14.251 -4.413 14.221 1.00 94.25 580 ARG A O 1
ATOM 4530 N N . VAL A 1 581 ? 12.653 -5.738 15.095 1.00 92.19 581 VAL A N 1
ATOM 4531 C CA . VAL A 1 581 ? 13.216 -5.793 16.455 1.00 92.19 581 VAL A CA 1
ATOM 4532 C C . VAL A 1 581 ? 14.582 -6.487 16.432 1.00 92.19 581 VAL A C 1
ATOM 4534 O O . VAL A 1 581 ? 15.550 -5.895 16.898 1.00 92.19 581 VAL A O 1
ATOM 4537 N N . LYS A 1 582 ? 14.695 -7.655 15.782 1.00 92.00 582 LYS A N 1
ATOM 4538 C CA . LYS A 1 582 ? 15.980 -8.364 15.631 1.00 92.00 582 LYS A CA 1
ATOM 4539 C C . LYS A 1 582 ? 17.026 -7.591 14.822 1.00 92.00 582 LYS A C 1
ATOM 4541 O O . LYS A 1 582 ? 18.206 -7.649 15.131 1.00 92.00 582 LYS A O 1
ATOM 4546 N N . GLU A 1 583 ? 16.614 -6.872 13.778 1.00 93.00 583 GLU A N 1
ATOM 4547 C CA . GLU A 1 583 ? 17.530 -6.048 12.973 1.00 93.00 583 GLU A CA 1
ATOM 4548 C C . GLU A 1 583 ? 18.089 -4.844 13.741 1.00 93.00 583 GLU A C 1
ATOM 4550 O O . GLU A 1 583 ? 19.195 -4.394 13.449 1.00 93.00 583 GLU A O 1
ATOM 4555 N N . LEU A 1 584 ? 17.298 -4.262 14.645 1.00 92.62 584 LEU A N 1
ATOM 4556 C CA . LEU A 1 584 ? 17.715 -3.113 15.448 1.00 92.62 584 LEU A CA 1
ATOM 4557 C C . LEU A 1 584 ? 18.569 -3.530 16.648 1.00 92.62 584 LEU A C 1
ATOM 4559 O O . LEU A 1 584 ? 19.462 -2.778 17.027 1.00 92.62 584 LEU A O 1
ATOM 4563 N N . ASP A 1 585 ? 18.293 -4.699 17.224 1.00 90.50 585 ASP A N 1
ATOM 4564 C CA . ASP A 1 585 ? 19.067 -5.277 18.315 1.00 90.50 585 ASP A CA 1
ATOM 4565 C C . ASP A 1 585 ? 19.161 -6.801 18.152 1.00 90.50 585 ASP A C 1
ATOM 4567 O O . ASP A 1 585 ? 18.222 -7.543 18.462 1.00 90.50 585 ASP A O 1
ATOM 4571 N N . GLY A 1 586 ? 20.310 -7.264 17.652 1.00 85.88 586 GLY A N 1
ATOM 4572 C CA . GLY A 1 586 ? 20.594 -8.686 17.447 1.00 85.88 586 GLY A CA 1
ATOM 4573 C C . GLY A 1 586 ? 20.700 -9.486 18.748 1.00 85.88 586 GLY A C 1
ATOM 4574 O O . GLY A 1 586 ? 20.523 -10.699 18.711 1.00 85.88 586 GLY A O 1
ATOM 4575 N N . TYR A 1 587 ? 20.909 -8.811 19.885 1.00 87.19 587 TYR A N 1
ATOM 4576 C CA . TYR A 1 587 ? 20.982 -9.404 21.224 1.00 87.19 587 TYR A CA 1
ATOM 4577 C C . TYR A 1 587 ? 19.673 -9.226 22.007 1.00 87.19 587 TYR A C 1
ATOM 4579 O O . TYR A 1 587 ? 19.623 -9.407 23.225 1.00 87.19 587 TYR A O 1
ATOM 4587 N N . SER A 1 588 ? 18.583 -8.856 21.326 1.00 84.25 588 SER A N 1
ATOM 4588 C CA . SER A 1 588 ? 17.273 -8.713 21.962 1.00 84.25 588 SER A CA 1
ATOM 4589 C C . SER A 1 588 ? 16.761 -10.056 22.495 1.00 84.25 588 SER A C 1
ATOM 4591 O O . SER A 1 588 ? 16.560 -10.187 23.704 1.00 84.25 588 SER A O 1
ATOM 4593 N N . ALA A 1 589 ? 16.581 -11.041 21.608 1.00 88.12 589 ALA A N 1
ATOM 4594 C CA . ALA A 1 589 ? 16.210 -12.416 21.939 1.00 88.12 589 ALA A CA 1
ATOM 4595 C C . ALA A 1 589 ? 16.483 -13.402 20.787 1.00 88.12 589 ALA A C 1
ATOM 4597 O O . ALA A 1 589 ? 16.385 -13.042 19.606 1.00 88.12 589 ALA A O 1
ATOM 4598 N N . ASP A 1 590 ? 16.711 -14.670 21.132 1.00 86.12 590 ASP A N 1
ATOM 4599 C CA . ASP A 1 590 ? 16.909 -15.770 20.181 1.00 86.12 590 ASP A CA 1
ATOM 4600 C C . ASP A 1 590 ? 15.654 -16.037 19.350 1.00 86.12 590 ASP A C 1
ATOM 4602 O O . ASP A 1 590 ? 15.727 -16.303 18.144 1.00 86.12 590 ASP A O 1
ATOM 4606 N N . SER A 1 591 ? 14.475 -15.856 19.944 1.00 87.56 591 SER A N 1
ATOM 4607 C CA . SER A 1 591 ? 13.187 -15.917 19.257 1.00 87.56 591 SER A CA 1
ATOM 4608 C C . SER A 1 591 ? 12.306 -14.722 19.612 1.00 87.56 591 SER A C 1
ATOM 4610 O O . SER A 1 591 ? 12.268 -14.279 20.753 1.00 87.56 591 SER A O 1
ATOM 4612 N N . VAL A 1 592 ? 11.590 -14.176 18.623 1.00 90.62 592 VAL A N 1
ATOM 4613 C CA . VAL A 1 592 ? 10.668 -13.045 18.820 1.00 90.62 592 VAL A CA 1
ATOM 4614 C C . VAL A 1 592 ? 9.304 -13.436 18.276 1.00 90.62 592 VAL A C 1
ATOM 4616 O O . VAL A 1 592 ? 9.132 -13.580 17.064 1.00 90.62 592 VAL A O 1
ATOM 4619 N N . TYR A 1 593 ? 8.331 -13.581 19.170 1.00 90.75 593 TYR A N 1
ATOM 4620 C CA . TYR A 1 593 ? 6.957 -13.933 18.834 1.00 90.75 593 TYR A CA 1
ATOM 4621 C C . TYR A 1 593 ? 6.055 -12.703 18.949 1.00 90.75 593 TYR A C 1
ATOM 4623 O O . TYR A 1 593 ? 6.059 -12.024 19.971 1.00 90.75 593 TYR A O 1
ATOM 4631 N N . VAL A 1 594 ? 5.266 -12.408 17.911 1.00 91.88 594 VAL A N 1
ATOM 4632 C CA . VAL A 1 594 ? 4.375 -11.236 17.879 1.00 91.88 594 VAL A CA 1
ATOM 4633 C C . VAL A 1 594 ? 2.929 -11.667 17.653 1.00 91.88 594 VAL A C 1
ATOM 4635 O O . VAL A 1 594 ? 2.608 -12.297 16.644 1.00 91.88 594 VAL A O 1
ATOM 4638 N N . ALA A 1 595 ? 2.043 -11.252 18.553 1.00 90.00 595 ALA A N 1
ATOM 4639 C CA . ALA A 1 595 ? 0.607 -11.494 18.497 1.00 90.00 595 ALA A CA 1
ATOM 4640 C C . ALA A 1 595 ? -0.189 -10.241 18.894 1.00 90.00 595 ALA A C 1
ATOM 4642 O O . ALA A 1 595 ? 0.376 -9.217 19.286 1.00 90.00 595 ALA A O 1
ATOM 4643 N N . SER A 1 596 ? -1.513 -10.304 18.776 1.00 89.69 596 SER A N 1
ATOM 4644 C CA . SER A 1 596 ? -2.397 -9.232 19.226 1.00 89.69 596 SER A CA 1
ATOM 4645 C C . SER A 1 596 ? -2.532 -9.190 20.749 1.00 89.69 596 SER A C 1
ATOM 4647 O O . SER A 1 596 ? -2.299 -10.175 21.455 1.00 89.69 596 SER A O 1
ATOM 4649 N N . ASP A 1 597 ? -2.927 -8.024 21.257 1.00 88.44 597 ASP A N 1
ATOM 4650 C CA . ASP A 1 597 ? -3.324 -7.823 22.653 1.00 88.44 597 ASP A CA 1
ATOM 4651 C C . ASP A 1 597 ? -4.481 -8.757 23.049 1.00 88.44 597 ASP A C 1
ATOM 4653 O O . ASP A 1 597 ? -4.454 -9.360 24.122 1.00 88.44 597 ASP A O 1
ATOM 4657 N N . THR A 1 598 ? -5.444 -8.964 22.147 1.00 91.19 598 THR A N 1
ATOM 4658 C CA . THR A 1 598 ? -6.531 -9.936 22.321 1.00 91.19 598 THR A CA 1
ATOM 4659 C C . THR A 1 598 ? -6.012 -11.364 22.482 1.00 91.19 598 THR A C 1
ATOM 4661 O O . THR A 1 598 ? -6.416 -12.048 23.422 1.00 91.19 598 THR A O 1
ATOM 4664 N N . ALA A 1 599 ? -5.079 -11.816 21.641 1.00 89.31 599 ALA A N 1
ATOM 4665 C CA . ALA A 1 599 ? -4.504 -13.155 21.755 1.00 89.31 599 ALA A CA 1
ATOM 4666 C C . ALA A 1 599 ? -3.763 -13.361 23.087 1.00 89.31 599 ALA A C 1
ATOM 4668 O O . ALA A 1 599 ? -3.965 -14.384 23.741 1.00 89.31 599 ALA A O 1
ATOM 4669 N N . GLY A 1 600 ? -2.957 -12.385 23.519 1.00 88.75 600 GLY A N 1
ATOM 4670 C CA . GLY A 1 600 ? -2.243 -12.437 24.800 1.00 88.75 600 GLY A CA 1
ATOM 4671 C C . GLY A 1 600 ? -3.184 -12.501 26.000 1.00 88.75 600 GLY A C 1
ATOM 4672 O O . GLY A 1 600 ? -3.086 -13.394 26.843 1.00 88.75 600 GLY A O 1
ATOM 4673 N N . SER A 1 601 ? -4.158 -11.593 26.052 1.00 90.69 601 SER A N 1
ATOM 4674 C CA . SER A 1 601 ? -5.169 -11.558 27.110 1.00 90.69 601 SER A CA 1
ATOM 4675 C C . SER A 1 601 ? -6.026 -12.821 27.151 1.00 90.69 601 SER A C 1
ATOM 4677 O O . SER A 1 601 ? -6.253 -13.367 28.231 1.00 90.69 601 SER A O 1
ATOM 4679 N N . LEU A 1 602 ? -6.457 -13.321 25.991 1.00 91.00 602 LEU A N 1
ATOM 4680 C CA . LEU A 1 602 ? -7.233 -14.552 25.909 1.00 91.00 602 LEU A CA 1
ATOM 4681 C C . LEU A 1 602 ? -6.421 -15.747 26.390 1.00 91.00 602 LEU A C 1
ATOM 4683 O O . LEU A 1 602 ? -6.906 -16.527 27.202 1.00 91.00 602 LEU A O 1
ATOM 4687 N N . PHE A 1 603 ? -5.172 -15.863 25.938 1.00 89.00 603 PHE A N 1
ATOM 4688 C CA . PHE A 1 603 ? -4.304 -16.939 26.385 1.00 89.00 603 PHE A CA 1
ATOM 4689 C C . PHE A 1 603 ? -4.061 -16.857 27.892 1.00 89.00 603 PHE A C 1
ATOM 4691 O O . PHE A 1 603 ? -4.005 -17.892 28.537 1.00 89.00 603 PHE A O 1
ATOM 4698 N N . THR A 1 604 ? -4.005 -15.654 28.475 1.00 87.69 604 THR A N 1
ATOM 4699 C CA . THR A 1 604 ? -3.865 -15.467 29.928 1.00 87.69 604 THR A CA 1
ATOM 4700 C C . THR A 1 604 ? -5.068 -16.004 30.702 1.00 87.69 604 THR A C 1
ATOM 4702 O O . THR A 1 604 ? -4.863 -16.646 31.723 1.00 87.69 604 THR A O 1
ATOM 4705 N N . GLY A 1 605 ? -6.304 -15.789 30.239 1.00 87.25 605 GLY A N 1
ATOM 4706 C CA . GLY A 1 605 ? -7.501 -16.144 31.021 1.00 87.25 605 GLY A CA 1
ATOM 4707 C C . GLY A 1 605 ? -8.275 -17.393 30.588 1.00 87.25 605 GLY A C 1
ATOM 4708 O O . GLY A 1 605 ? -9.066 -17.929 31.362 1.00 87.25 605 GLY A O 1
ATOM 4709 N N . ALA A 1 606 ? -8.071 -17.861 29.357 1.00 88.00 606 ALA A N 1
ATOM 4710 C CA . ALA A 1 606 ? -8.769 -19.007 28.776 1.00 88.00 606 ALA A CA 1
ATOM 4711 C C . ALA A 1 606 ? -7.876 -19.724 27.730 1.00 88.00 606 ALA A C 1
ATOM 4713 O O . ALA A 1 606 ? -8.098 -19.614 26.518 1.00 88.00 606 ALA A O 1
ATOM 4714 N N . PRO A 1 607 ? -6.842 -20.469 28.169 1.00 83.88 607 PRO A N 1
ATOM 4715 C CA . PRO A 1 607 ? -5.824 -21.043 27.278 1.00 83.88 607 PRO A CA 1
ATOM 4716 C C . PRO A 1 607 ? -6.386 -22.121 26.334 1.00 83.88 607 PRO A C 1
ATOM 4718 O O . PRO A 1 607 ? -5.925 -22.259 25.193 1.00 83.88 607 PRO A O 1
ATOM 4721 N N . ASN A 1 608 ? -7.427 -22.826 26.788 1.00 83.00 608 ASN A N 1
ATOM 4722 C CA . ASN A 1 608 ? -8.087 -23.933 26.089 1.00 83.00 608 ASN A CA 1
ATOM 4723 C C . ASN A 1 608 ? -9.260 -23.491 25.194 1.00 83.00 608 ASN A C 1
ATOM 4725 O O . ASN A 1 608 ? -9.993 -24.329 24.678 1.00 83.00 608 ASN A O 1
ATOM 4729 N N . GLY A 1 609 ? -9.423 -22.183 24.983 1.00 85.94 609 GLY A N 1
ATOM 4730 C CA . GLY A 1 609 ? -10.542 -21.610 24.236 1.00 85.94 609 GLY A CA 1
ATOM 4731 C C . GLY A 1 609 ? -11.485 -20.830 25.147 1.00 85.94 609 GLY A C 1
ATOM 4732 O O . GLY A 1 609 ? -11.707 -21.186 26.299 1.00 85.94 609 GLY A O 1
ATOM 4733 N N . GLY A 1 610 ? -12.021 -19.738 24.617 1.00 91.94 610 GLY A N 1
ATOM 4734 C CA . GLY A 1 610 ? -12.855 -18.775 25.322 1.00 91.94 610 GLY A CA 1
ATOM 4735 C C . GLY A 1 610 ? -12.969 -17.481 24.524 1.00 91.94 610 GLY A C 1
ATOM 4736 O O . GLY A 1 610 ? -12.557 -17.406 23.363 1.00 91.94 610 GLY A O 1
ATOM 4737 N N . MET A 1 611 ? -13.506 -16.444 25.149 1.00 94.06 611 MET A N 1
ATOM 4738 C CA . MET A 1 611 ? -13.618 -15.113 24.563 1.00 94.06 611 MET A CA 1
ATOM 4739 C C . MET A 1 611 ? -12.812 -14.109 25.374 1.00 94.06 611 MET A C 1
ATOM 4741 O O . MET A 1 611 ? -12.725 -14.214 26.588 1.00 94.06 611 MET A O 1
ATOM 4745 N N . VAL A 1 612 ? -12.238 -13.111 24.718 1.00 95.19 612 VAL A N 1
ATOM 4746 C CA . VAL A 1 612 ? -11.711 -11.908 25.361 1.00 95.19 612 VAL A CA 1
ATOM 4747 C C . VAL A 1 612 ? -12.519 -10.715 24.882 1.00 95.19 612 VAL A C 1
ATOM 4749 O O . VAL A 1 612 ? -12.853 -10.620 23.698 1.00 95.19 612 VAL A O 1
ATOM 4752 N N . LEU A 1 613 ? -12.824 -9.806 25.802 1.00 96.00 613 LEU A N 1
ATOM 4753 C CA . LEU A 1 613 ? -13.473 -8.539 25.509 1.00 96.00 613 LEU A CA 1
ATOM 4754 C C . LEU A 1 613 ? -12.683 -7.399 26.153 1.00 96.00 613 LEU A C 1
ATOM 4756 O O . LEU A 1 613 ? -12.689 -7.186 27.369 1.00 96.00 613 LEU A O 1
ATOM 4760 N N . ILE A 1 614 ? -11.980 -6.663 25.301 1.00 94.62 614 ILE A N 1
ATOM 4761 C CA . ILE A 1 614 ? -11.186 -5.504 25.673 1.00 94.62 614 ILE A CA 1
ATOM 4762 C C . ILE A 1 614 ? -12.085 -4.265 25.665 1.00 94.62 614 ILE A C 1
ATOM 4764 O O . ILE A 1 614 ? -12.705 -3.961 24.648 1.00 94.62 614 ILE A O 1
ATOM 4768 N N . ALA A 1 615 ? -12.108 -3.528 26.776 1.00 95.25 615 ALA A N 1
ATOM 4769 C CA . ALA A 1 615 ? -12.736 -2.218 26.928 1.00 95.25 615 ALA A CA 1
ATOM 4770 C C . ALA A 1 615 ? -11.803 -1.290 27.734 1.00 95.25 615 ALA A C 1
ATOM 4772 O O . ALA A 1 615 ? -11.816 -1.231 28.964 1.00 95.25 615 ALA A O 1
ATOM 4773 N N . GLY A 1 616 ? -10.926 -0.586 27.020 1.00 91.81 616 GLY A N 1
ATOM 4774 C CA . GLY A 1 616 ? -10.019 0.432 27.557 1.00 91.81 616 GLY A CA 1
ATOM 4775 C C . GLY A 1 616 ? -10.168 1.730 26.768 1.00 91.81 616 GLY A C 1
ATOM 4776 O O . GLY A 1 616 ? -11.280 2.153 26.467 1.00 91.81 616 GLY A O 1
ATOM 4777 N N . THR A 1 617 ? -9.057 2.343 26.349 1.00 90.62 617 THR A N 1
ATOM 4778 C CA . THR A 1 617 ? -9.075 3.492 25.419 1.00 90.62 617 THR A CA 1
ATOM 4779 C C . THR A 1 617 ? -9.756 3.168 24.078 1.00 90.62 617 THR A C 1
ATOM 4781 O O . THR A 1 617 ? -10.272 4.065 23.420 1.00 90.62 617 THR A O 1
ATOM 4784 N N . GLY A 1 618 ? -9.740 1.902 23.651 1.00 92.25 618 GLY A N 1
ATOM 4785 C CA . GLY A 1 618 ? -10.534 1.358 22.541 1.00 92.25 618 GLY A CA 1
ATOM 4786 C C . GLY A 1 618 ? -11.226 0.060 22.968 1.00 92.25 618 GLY A C 1
ATOM 4787 O O . GLY A 1 618 ? -11.096 -0.334 24.132 1.00 92.25 618 GLY A O 1
ATOM 4788 N N . SER A 1 619 ? -11.940 -0.595 22.051 1.00 93.81 619 SER A N 1
ATOM 4789 C CA . SER A 1 619 ? -12.582 -1.887 22.325 1.00 93.81 619 SER A CA 1
ATOM 4790 C C . SER A 1 619 ? -12.335 -2.916 21.224 1.00 93.81 619 SER A C 1
ATOM 4792 O O . SER A 1 619 ? -12.205 -2.588 20.041 1.00 93.81 619 SER A O 1
ATOM 4794 N N . ASN A 1 620 ? -12.212 -4.180 21.625 1.00 94.38 620 ASN A N 1
ATOM 4795 C CA . ASN A 1 620 ? -11.963 -5.301 20.721 1.00 94.38 620 ASN A CA 1
ATOM 4796 C C . ASN A 1 620 ? -12.457 -6.605 21.353 1.00 94.38 620 ASN A C 1
ATOM 4798 O O . ASN A 1 620 ? -12.318 -6.789 22.560 1.00 94.38 620 ASN A O 1
ATOM 4802 N N . ALA A 1 621 ? -13.002 -7.513 20.553 1.00 94.69 621 ALA A N 1
ATOM 4803 C CA . ALA A 1 621 ? -13.466 -8.814 21.006 1.00 94.69 621 ALA A CA 1
ATOM 4804 C C . ALA A 1 621 ? -12.898 -9.920 20.118 1.00 94.69 621 ALA A C 1
ATOM 4806 O O . ALA A 1 621 ? -12.960 -9.828 18.890 1.00 94.69 621 ALA A O 1
ATOM 4807 N N . LEU A 1 622 ? -12.399 -10.986 20.740 1.00 93.62 622 LEU A N 1
ATOM 4808 C CA . LEU A 1 622 ? -11.900 -12.172 20.049 1.00 93.62 622 LEU A CA 1
ATOM 4809 C C . LEU A 1 622 ? -12.437 -13.423 20.743 1.00 93.62 622 LEU A C 1
ATOM 4811 O O . LEU A 1 622 ? -12.266 -13.597 21.944 1.00 93.62 622 LEU A O 1
ATOM 4815 N N . LEU A 1 623 ? -13.069 -14.302 19.975 1.00 92.62 623 LEU A N 1
ATOM 4816 C CA . LEU A 1 623 ? -13.463 -15.647 20.375 1.00 92.62 623 LEU A CA 1
ATOM 4817 C C . LEU A 1 623 ? -12.469 -16.638 19.778 1.00 92.62 623 LEU A C 1
ATOM 4819 O O . LEU A 1 623 ? -12.229 -16.609 18.571 1.00 92.62 623 LEU A O 1
ATOM 4823 N N . ARG A 1 624 ? -11.955 -17.546 20.605 1.00 91.38 624 ARG A N 1
ATOM 4824 C CA . ARG A 1 624 ? -11.235 -18.739 20.165 1.00 91.38 624 ARG A CA 1
ATOM 4825 C C . ARG A 1 624 ? -11.984 -19.972 20.633 1.00 91.38 624 ARG A C 1
ATOM 4827 O O . ARG A 1 624 ? -12.166 -20.166 21.831 1.00 91.38 624 ARG A O 1
ATOM 4834 N N . THR A 1 625 ? -12.416 -20.799 19.701 1.00 87.81 625 THR A N 1
ATOM 4835 C CA . THR A 1 625 ? -13.104 -22.056 20.004 1.00 87.81 625 THR A CA 1
ATOM 4836 C C . THR A 1 625 ? -12.099 -23.144 20.427 1.00 87.81 625 THR A C 1
ATOM 4838 O O . THR A 1 625 ? -10.903 -23.009 20.141 1.00 87.81 625 THR A O 1
ATOM 4841 N N . PRO A 1 626 ? -12.532 -24.218 21.120 1.00 83.88 626 PRO A N 1
ATOM 4842 C CA . PRO A 1 626 ? -11.628 -25.277 21.592 1.00 83.88 626 PRO A CA 1
ATOM 4843 C C . PRO A 1 626 ? -10.897 -26.032 20.468 1.00 83.88 626 PRO A C 1
ATOM 4845 O O . PRO A 1 626 ? -9.815 -26.573 20.677 1.00 83.88 626 PRO A O 1
ATOM 4848 N N . ASP A 1 627 ? -11.458 -26.036 19.258 1.00 82.38 627 ASP A N 1
ATOM 4849 C CA . ASP A 1 627 ? -10.842 -26.559 18.028 1.00 82.38 627 ASP A CA 1
ATOM 4850 C C . ASP A 1 627 ? -9.792 -25.607 17.415 1.00 82.38 627 ASP A C 1
ATOM 4852 O O . ASP A 1 627 ? -9.116 -25.958 16.450 1.00 82.38 627 ASP A O 1
ATOM 4856 N N . GLY A 1 628 ? -9.623 -24.408 17.979 1.00 82.69 628 GLY A N 1
ATOM 4857 C CA . GLY A 1 628 ? -8.610 -23.436 17.585 1.00 82.69 628 GLY A CA 1
ATOM 4858 C C . GLY A 1 628 ? -9.055 -22.394 16.557 1.00 82.69 628 GLY A C 1
ATOM 4859 O O . GLY A 1 628 ? -8.235 -21.534 16.227 1.00 82.69 628 GLY A O 1
ATOM 4860 N N . GLN A 1 629 ? -10.310 -22.404 16.084 1.00 85.44 629 GLN A N 1
ATOM 4861 C CA . GLN A 1 629 ? -10.814 -21.344 15.197 1.00 85.44 629 GLN A CA 1
ATOM 4862 C C . GLN A 1 629 ? -10.929 -20.006 15.934 1.00 85.44 629 GLN A C 1
ATOM 4864 O O . GLN A 1 629 ? -11.144 -19.959 17.144 1.00 85.44 629 GLN A O 1
ATOM 4869 N N . GLN A 1 630 ? -10.782 -18.904 15.195 1.00 88.88 630 GLN A N 1
ATOM 4870 C CA . GLN A 1 630 ? -10.796 -17.549 15.744 1.00 88.88 630 GLN A CA 1
ATOM 4871 C C . GLN A 1 630 ? -11.826 -16.662 15.041 1.00 88.88 630 GLN A C 1
ATOM 4873 O O . GLN A 1 630 ? -11.885 -16.610 13.812 1.00 88.88 630 GLN A O 1
ATOM 4878 N N . PHE A 1 631 ? -12.601 -15.916 15.827 1.00 90.81 631 PHE A N 1
ATOM 4879 C CA . PHE A 1 631 ? -13.615 -14.979 15.346 1.00 90.81 631 PHE A CA 1
ATOM 4880 C C . PHE A 1 631 ? -13.492 -13.644 16.078 1.00 90.81 631 PHE A C 1
ATOM 4882 O O . PHE A 1 631 ? -13.500 -13.610 17.304 1.00 90.81 631 PHE A O 1
ATOM 4889 N N . GLY A 1 632 ? -13.405 -12.540 15.336 1.00 90.94 632 GLY A N 1
ATOM 4890 C CA . GLY A 1 632 ? -13.282 -11.193 15.901 1.00 90.94 632 GLY A CA 1
ATOM 4891 C C . GLY A 1 632 ? -14.540 -10.342 15.723 1.00 90.94 632 GLY A C 1
ATOM 4892 O O . GLY A 1 632 ? -15.257 -10.480 14.727 1.00 90.94 632 GLY A O 1
ATOM 4893 N N . CYS A 1 633 ? -14.789 -9.432 16.664 1.00 92.75 633 CYS A N 1
ATOM 4894 C CA . CYS A 1 633 ? -15.793 -8.372 16.563 1.00 92.75 633 CYS A CA 1
ATOM 4895 C C . CYS A 1 633 ? -15.218 -7.073 17.146 1.00 92.75 633 CYS A C 1
ATOM 4897 O O . CYS A 1 633 ? -14.633 -7.084 18.223 1.00 92.75 633 CYS A O 1
ATOM 4899 N N . GLY A 1 634 ? -15.391 -5.944 16.457 1.00 90.06 634 GLY A N 1
ATOM 4900 C CA . GLY A 1 634 ? -14.768 -4.678 16.864 1.00 90.06 634 GLY A CA 1
ATOM 4901 C C . GLY A 1 634 ? -13.274 -4.607 16.518 1.00 90.06 634 GLY A C 1
ATOM 4902 O O . GLY A 1 634 ? -12.839 -5.203 15.534 1.00 90.06 634 GLY A O 1
ATOM 4903 N N . GLY A 1 635 ? -12.502 -3.809 17.264 1.00 86.75 635 GLY A N 1
ATOM 4904 C CA . GLY A 1 635 ? -11.053 -3.661 17.051 1.00 86.75 635 GLY A CA 1
ATOM 4905 C C . GLY A 1 635 ? -10.647 -2.747 15.887 1.00 86.75 635 GLY A C 1
ATOM 4906 O O . GLY A 1 635 ? -9.477 -2.679 15.516 1.00 86.75 635 GLY A O 1
ATOM 4907 N N . TRP A 1 636 ? -11.593 -2.013 15.295 1.00 86.50 636 TRP A N 1
ATOM 4908 C CA . TRP A 1 636 ? -11.346 -1.160 14.120 1.00 86.50 636 TRP A CA 1
ATOM 4909 C C . TRP A 1 636 ? -10.805 0.237 14.451 1.00 86.50 636 TRP A C 1
ATOM 4911 O O . TRP A 1 636 ? -10.471 1.004 13.541 1.00 86.50 636 TRP A O 1
ATOM 4921 N N . GLY A 1 637 ? -10.713 0.564 15.742 1.00 85.12 637 GLY A N 1
ATOM 4922 C CA . GLY A 1 637 ? -10.277 1.856 16.246 1.00 85.12 637 GLY A CA 1
ATOM 4923 C C . GLY A 1 637 ? -11.331 2.962 16.125 1.00 85.12 637 GLY A C 1
ATOM 4924 O O . GLY A 1 637 ? -12.320 2.862 15.403 1.00 85.12 637 GLY A O 1
ATOM 4925 N N . TYR A 1 638 ? -11.049 4.071 16.801 1.00 85.69 638 TYR A N 1
ATOM 4926 C CA . TYR A 1 638 ? -11.969 5.177 17.085 1.00 85.69 638 TYR A CA 1
ATOM 4927 C C . TYR A 1 638 ? -12.660 5.847 15.889 1.00 85.69 638 TYR A C 1
ATOM 4929 O O . TYR A 1 638 ? -13.669 6.521 16.054 1.00 85.69 638 TYR A O 1
ATOM 4937 N N . LEU A 1 639 ? -12.118 5.700 14.676 1.00 85.94 639 LEU A N 1
ATOM 4938 C CA . LEU A 1 639 ? -12.726 6.253 13.459 1.00 85.94 639 LEU A CA 1
ATOM 4939 C C . LEU A 1 639 ? -13.793 5.341 12.842 1.00 85.94 639 LEU A C 1
ATOM 4941 O O . LEU A 1 639 ? -14.533 5.791 11.966 1.00 85.94 639 LEU A O 1
ATOM 4945 N N . LEU A 1 640 ? -13.798 4.053 13.189 1.00 85.94 640 LEU A N 1
ATOM 4946 C CA . LEU A 1 640 ? -14.596 3.016 12.527 1.00 85.94 640 LEU A CA 1
ATOM 4947 C C . LEU A 1 640 ? -15.351 2.105 13.503 1.00 85.94 640 LEU A C 1
ATOM 4949 O O . LEU A 1 640 ? -16.034 1.198 13.036 1.00 85.94 640 LEU A O 1
ATOM 4953 N N . GLY A 1 641 ? -15.211 2.327 14.806 1.00 87.44 641 GLY A N 1
ATOM 4954 C CA . GLY A 1 641 ? -15.830 1.531 15.858 1.00 87.44 641 GLY A CA 1
ATOM 4955 C C . GLY A 1 641 ? -15.358 2.012 17.227 1.00 87.44 641 GLY A C 1
ATOM 4956 O O . GLY A 1 641 ? -15.425 3.208 17.507 1.00 87.44 641 GLY A O 1
ATOM 4957 N N . ASP A 1 642 ? -14.811 1.093 18.026 1.00 93.25 642 ASP A N 1
ATOM 4958 C CA . ASP A 1 642 ? -14.488 1.271 19.451 1.00 93.25 642 ASP A CA 1
ATOM 4959 C C . ASP A 1 642 ? -15.746 1.416 20.337 1.00 93.25 642 ASP A C 1
ATOM 4961 O O . ASP A 1 642 ? -15.685 2.004 21.419 1.00 93.25 642 ASP A O 1
ATOM 4965 N N . GLU A 1 643 ? -16.895 0.881 19.912 1.00 97.12 643 GLU A N 1
ATOM 4966 C CA . GLU A 1 643 ? -18.134 0.930 20.688 1.00 97.12 643 GLU A CA 1
ATOM 4967 C C . GLU A 1 643 ? -17.960 0.27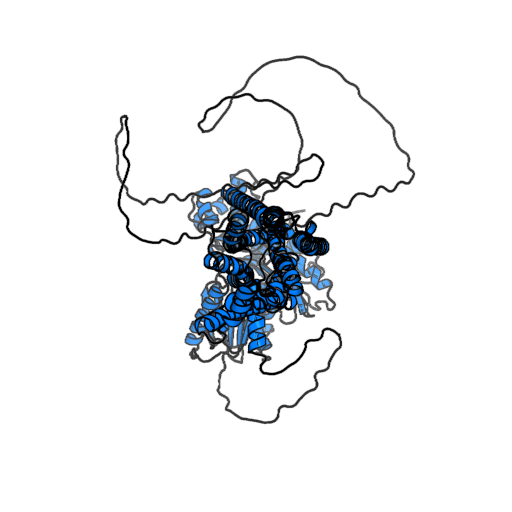3 22.068 1.00 97.12 643 GLU A C 1
ATOM 4969 O O . GLU A 1 643 ? -17.370 -0.803 22.193 1.00 97.12 643 GLU A O 1
ATOM 4974 N N . GLY A 1 644 ? -18.437 0.951 23.116 1.00 95.94 644 GLY A N 1
ATOM 4975 C CA . GLY A 1 644 ? -18.264 0.521 24.508 1.00 95.94 644 GLY A CA 1
ATOM 4976 C C . GLY A 1 644 ? -16.892 0.827 25.130 1.00 95.94 644 GLY A C 1
ATOM 4977 O O . GLY A 1 644 ? -16.661 0.512 26.293 1.00 95.94 644 GLY A O 1
ATOM 4978 N N . SER A 1 645 ? -15.967 1.442 24.388 1.00 96.88 645 SER A N 1
ATOM 4979 C CA . SER A 1 645 ? -14.683 1.904 24.936 1.00 96.88 645 SER A CA 1
ATOM 4980 C C . SER A 1 645 ? -14.787 3.246 25.666 1.00 96.88 645 SER A C 1
ATOM 4982 O O . SER A 1 645 ? -15.743 3.998 25.483 1.00 96.88 645 SER A O 1
ATOM 4984 N N . ALA A 1 646 ? -13.729 3.618 26.392 1.00 96.88 646 ALA A N 1
ATOM 4985 C CA . ALA A 1 646 ? -13.600 4.939 27.000 1.00 96.88 646 ALA A CA 1
ATOM 4986 C C . ALA A 1 646 ? -13.609 6.071 25.952 1.00 96.88 646 ALA A C 1
ATOM 4988 O O . ALA A 1 646 ? -14.211 7.119 26.155 1.00 96.88 646 ALA A O 1
ATOM 4989 N N . TYR A 1 647 ? -13.002 5.876 24.775 1.00 96.12 647 TYR A N 1
ATOM 4990 C CA . TYR A 1 647 ? -13.115 6.892 23.724 1.00 96.12 647 TYR A CA 1
ATOM 4991 C C . TYR A 1 647 ? -14.571 7.084 23.285 1.00 96.12 647 TYR A C 1
ATOM 4993 O O . TYR A 1 647 ? -15.019 8.212 23.093 1.00 96.12 647 TYR A O 1
ATOM 5001 N N . TRP A 1 648 ? -15.308 5.984 23.126 1.00 97.56 648 TRP A N 1
ATOM 5002 C CA . TRP A 1 648 ? -16.694 6.025 22.676 1.00 97.56 648 TRP A CA 1
ATOM 5003 C C . TRP A 1 648 ? -17.622 6.650 23.715 1.00 97.56 648 TRP A C 1
ATOM 5005 O O . TRP A 1 648 ? -18.453 7.471 23.338 1.00 97.56 648 TRP A O 1
ATOM 5015 N N . ILE A 1 649 ? -17.428 6.342 25.001 1.00 97.94 649 ILE A N 1
ATOM 5016 C CA . ILE A 1 649 ? -18.151 6.968 26.119 1.00 97.94 649 ILE A CA 1
ATOM 5017 C C . ILE A 1 649 ? -17.923 8.486 26.117 1.00 97.94 649 ILE A C 1
ATOM 5019 O O . ILE A 1 649 ? -18.881 9.253 26.022 1.00 97.94 649 ILE A O 1
ATOM 5023 N N . ALA A 1 650 ? -16.661 8.925 26.108 1.00 97.50 650 ALA A N 1
ATOM 5024 C CA . ALA A 1 650 ? -16.305 10.344 26.079 1.00 97.50 650 ALA A CA 1
ATOM 5025 C C . ALA A 1 650 ? -16.849 11.071 24.835 1.00 97.50 650 ALA A C 1
ATOM 5027 O O . ALA A 1 650 ? -17.424 12.157 24.927 1.00 97.50 650 ALA A O 1
ATOM 5028 N N . HIS A 1 651 ? -16.704 10.463 23.655 1.00 96.94 651 HIS A N 1
ATOM 5029 C CA . HIS A 1 651 ? -17.223 11.023 22.409 1.00 96.94 651 HIS A CA 1
ATOM 5030 C C . HIS A 1 651 ? -18.751 11.115 22.418 1.00 96.94 651 HIS A C 1
ATOM 5032 O O . HIS A 1 651 ? -19.301 12.109 21.944 1.00 96.94 651 HIS A O 1
ATOM 5038 N N . ARG A 1 652 ? -19.449 10.106 22.950 1.00 96.00 652 ARG A N 1
ATOM 5039 C CA . ARG A 1 652 ? -20.913 10.100 23.048 1.00 96.00 652 ARG A CA 1
ATOM 5040 C C . ARG A 1 652 ? -21.405 11.176 24.011 1.00 96.00 652 ARG A C 1
ATOM 5042 O O . ARG A 1 652 ? -22.310 11.909 23.632 1.00 96.00 652 ARG A O 1
ATOM 5049 N N . ALA A 1 653 ? -20.753 11.347 25.161 1.00 96.62 653 ALA A N 1
ATOM 5050 C CA . ALA A 1 653 ? -21.040 12.431 26.100 1.00 96.62 653 ALA A CA 1
ATOM 5051 C C . ALA A 1 653 ? -20.950 13.810 25.428 1.00 96.62 653 ALA A C 1
ATOM 5053 O O . ALA A 1 653 ? -21.924 14.558 25.404 1.00 96.62 653 ALA A O 1
ATOM 5054 N N . ILE A 1 654 ? -19.818 14.112 24.782 1.00 96.31 654 ILE A N 1
ATOM 5055 C CA . ILE A 1 654 ? -19.622 15.389 24.077 1.00 96.31 654 ILE A CA 1
ATOM 5056 C C . ILE A 1 654 ? -20.632 15.543 22.937 1.00 96.31 654 ILE A C 1
ATOM 5058 O O . ILE A 1 654 ? -21.180 16.624 22.733 1.00 96.31 654 ILE A O 1
ATOM 5062 N N . LYS A 1 655 ? -20.912 14.469 22.190 1.00 96.62 655 LYS A N 1
ATOM 5063 C CA . LYS A 1 655 ? -21.850 14.529 21.068 1.00 96.62 655 LYS A CA 1
ATOM 5064 C C . LYS A 1 655 ? -23.281 14.814 21.523 1.00 96.62 655 LYS A C 1
ATOM 5066 O O . LYS A 1 655 ? -23.946 15.596 20.852 1.00 96.62 655 LYS A O 1
ATOM 5071 N N . ILE A 1 656 ? -23.727 14.234 22.638 1.00 96.69 656 ILE A N 1
ATOM 5072 C CA . ILE A 1 656 ? -25.050 14.516 23.211 1.00 96.69 656 ILE A CA 1
ATOM 5073 C C . ILE A 1 656 ? -25.160 15.999 23.573 1.00 96.69 656 ILE A C 1
ATOM 5075 O O . ILE A 1 656 ? -26.120 16.638 23.161 1.00 96.69 656 ILE A O 1
ATOM 5079 N N . ILE A 1 657 ? -24.146 16.577 24.229 1.00 95.12 657 ILE A N 1
ATOM 5080 C CA . ILE A 1 657 ? -24.143 18.014 24.547 1.00 95.12 657 ILE A CA 1
ATOM 5081 C C . ILE A 1 657 ? -24.218 18.880 23.286 1.00 95.12 657 ILE A C 1
ATOM 5083 O O . ILE A 1 657 ? -24.970 19.851 23.233 1.00 95.12 657 ILE A O 1
ATOM 5087 N N . PHE A 1 658 ? -23.428 18.553 22.260 1.00 95.75 658 PHE A N 1
ATOM 5088 C CA . PHE A 1 658 ? -23.440 19.319 21.013 1.00 95.75 658 PHE A CA 1
ATOM 5089 C C . PHE A 1 658 ? -24.801 19.249 20.325 1.00 95.75 658 PHE A C 1
ATOM 5091 O O . PHE A 1 658 ? -25.283 20.280 19.869 1.00 95.75 658 PHE A O 1
ATOM 5098 N N . ASP A 1 659 ? -25.402 18.059 20.269 1.00 96.19 659 ASP A N 1
ATOM 5099 C CA . ASP A 1 659 ? -26.703 17.845 19.638 1.00 96.19 659 ASP A CA 1
ATOM 5100 C C . ASP A 1 659 ? -27.832 18.576 20.371 1.00 96.19 659 ASP A C 1
ATOM 5102 O O . ASP A 1 659 ? -28.676 19.177 19.706 1.00 96.19 659 ASP A O 1
ATOM 5106 N N . ASP A 1 660 ? -27.812 18.560 21.703 1.00 95.00 660 ASP A N 1
ATOM 5107 C CA . ASP A 1 660 ? -28.798 19.228 22.555 1.00 95.00 660 ASP A CA 1
ATOM 5108 C C . ASP A 1 660 ? -28.709 20.754 22.402 1.00 95.00 660 ASP A C 1
ATOM 5110 O O . ASP A 1 660 ? -29.689 21.423 22.081 1.00 95.00 660 ASP A O 1
ATOM 5114 N N . CYS A 1 661 ? -27.494 21.305 22.486 1.00 91.62 661 CYS A N 1
ATOM 5115 C CA . CYS A 1 661 ? -27.256 22.741 22.327 1.00 91.62 661 CYS A CA 1
ATOM 5116 C C . CYS A 1 661 ? -27.497 23.264 20.898 1.00 91.62 661 CYS A C 1
ATOM 5118 O O . CYS A 1 661 ? -27.749 24.455 20.727 1.00 91.62 661 CYS A O 1
ATOM 5120 N N . ASP A 1 662 ? -27.366 22.420 19.867 1.00 94.31 662 ASP A N 1
ATOM 5121 C CA . ASP A 1 662 ? -27.681 22.783 18.475 1.00 94.31 662 ASP A CA 1
ATOM 5122 C C . ASP A 1 662 ? -29.174 22.613 18.140 1.00 94.31 662 ASP A C 1
ATOM 5124 O O . ASP A 1 662 ? -29.586 22.937 17.025 1.00 94.31 662 ASP A O 1
ATOM 5128 N N . GLY A 1 663 ? -29.985 22.072 19.059 1.00 93.12 663 GLY A N 1
ATOM 5129 C CA . GLY A 1 663 ? -31.370 21.685 18.775 1.00 93.12 663 GLY A CA 1
ATOM 5130 C C . GLY A 1 663 ? -31.478 20.562 17.736 1.00 93.12 663 GLY A C 1
ATOM 5131 O O . GLY A 1 663 ? -32.513 20.408 17.092 1.00 93.12 663 GLY A O 1
ATOM 5132 N N . PHE A 1 664 ? -30.405 19.790 17.530 1.00 93.88 664 PHE A N 1
ATOM 5133 C CA . PHE A 1 664 ? -30.357 18.723 16.532 1.00 93.88 664 PHE A CA 1
ATOM 5134 C C . PHE A 1 664 ? -31.012 17.439 17.043 1.00 93.88 664 PHE A C 1
ATOM 5136 O O . PHE A 1 664 ? -31.789 16.809 16.326 1.00 93.88 664 PHE A O 1
ATOM 5143 N N . ARG A 1 665 ? -30.697 17.043 18.281 1.00 94.50 665 ARG A N 1
ATOM 5144 C CA . ARG A 1 665 ? -31.381 15.966 19.007 1.00 94.50 665 ARG A CA 1
ATOM 5145 C C . ARG A 1 665 ? -31.404 16.306 20.496 1.00 94.50 665 ARG A C 1
ATOM 5147 O O . ARG A 1 665 ? -30.332 16.589 21.024 1.00 94.50 665 ARG A O 1
ATOM 5154 N N . PRO A 1 666 ? -32.569 16.236 21.159 1.00 94.25 666 PRO A N 1
ATOM 5155 C CA . PRO A 1 666 ? -32.651 16.503 22.588 1.00 94.25 666 PRO A CA 1
ATOM 5156 C C . PRO A 1 666 ? -31.885 15.441 23.379 1.00 94.25 666 PRO A C 1
ATOM 5158 O O . PRO A 1 666 ? -31.887 14.257 23.015 1.00 94.25 666 PRO A O 1
ATOM 5161 N N . ALA A 1 667 ? -31.232 15.861 24.460 1.00 95.25 667 ALA A N 1
ATOM 5162 C CA . ALA A 1 667 ? -30.615 14.931 25.394 1.00 95.25 667 ALA A CA 1
ATOM 5163 C C . ALA A 1 667 ? -31.685 14.113 26.150 1.00 95.25 667 ALA A C 1
ATOM 5165 O O . ALA A 1 667 ? -32.753 14.636 26.469 1.00 95.25 667 ALA A O 1
ATOM 5166 N N . PRO A 1 668 ? -31.415 12.833 26.473 1.00 92.38 668 PRO A N 1
ATOM 5167 C CA . PRO A 1 668 ? -32.366 11.990 27.204 1.00 92.38 668 PRO A CA 1
ATOM 5168 C C . PRO A 1 668 ? -32.549 12.424 28.668 1.00 92.38 668 PRO A C 1
ATOM 5170 O O . PRO A 1 668 ? -33.567 12.117 29.282 1.00 92.38 668 PRO A O 1
ATOM 5173 N N . HIS A 1 669 ? -31.570 13.140 29.224 1.00 95.81 669 HIS A N 1
ATOM 5174 C CA . HIS A 1 669 ? -31.550 13.651 30.593 1.00 95.81 669 HIS A CA 1
ATOM 5175 C C . HIS A 1 669 ? -30.855 15.021 30.625 1.00 95.81 669 HIS A C 1
ATOM 5177 O O . HIS A 1 669 ? -30.262 15.440 29.629 1.00 95.81 669 HIS A O 1
ATOM 5183 N N . SER A 1 670 ? -30.905 15.706 31.773 1.00 94.88 670 SER A N 1
ATOM 5184 C CA . SER A 1 670 ? -30.282 17.025 31.955 1.00 94.88 670 SER A CA 1
ATOM 5185 C C . SER A 1 670 ? -28.790 17.025 31.602 1.00 94.88 670 SER A C 1
ATOM 5187 O O . SER A 1 670 ? -28.037 16.144 32.015 1.00 94.88 670 SER A O 1
ATOM 5189 N N . THR A 1 671 ? -28.361 18.042 30.853 1.00 95.31 671 THR A N 1
ATOM 5190 C CA . THR A 1 671 ? -26.994 18.187 30.334 1.00 95.31 671 THR A CA 1
ATOM 5191 C C . THR A 1 671 ? -26.082 19.043 31.215 1.00 95.31 671 THR A C 1
ATOM 5193 O O . THR A 1 671 ? -24.876 19.084 30.974 1.00 95.31 671 THR A O 1
ATOM 5196 N N . THR A 1 672 ? -26.614 19.704 32.250 1.00 93.50 672 THR A N 1
ATOM 5197 C CA . THR A 1 672 ? -25.907 20.742 33.023 1.00 93.50 672 THR A CA 1
ATOM 5198 C C . THR A 1 672 ? -24.640 20.227 33.711 1.00 93.50 672 THR A C 1
ATOM 5200 O O . THR A 1 672 ? -23.554 20.740 33.441 1.00 93.50 672 THR A O 1
ATOM 5203 N N . ARG A 1 673 ? -24.753 19.181 34.544 1.00 94.88 673 ARG A N 1
ATOM 5204 C CA . ARG A 1 673 ? -23.609 18.620 35.289 1.00 94.88 673 ARG A CA 1
ATOM 5205 C C . ARG A 1 673 ? -22.563 18.028 34.347 1.00 94.88 673 ARG A C 1
ATOM 5207 O O . ARG A 1 673 ? -21.374 18.302 34.479 1.00 94.88 673 ARG A O 1
ATOM 5214 N N . LEU A 1 674 ? -23.018 17.274 33.345 1.00 95.25 674 LEU A N 1
ATOM 5215 C CA . LEU A 1 674 ? -22.147 16.684 32.331 1.00 95.25 674 LEU A CA 1
ATOM 5216 C C . LEU A 1 674 ? -21.346 17.756 31.577 1.00 95.25 674 LEU A C 1
ATOM 5218 O O . LEU A 1 674 ? -20.148 17.591 31.337 1.00 95.25 674 LEU A O 1
ATOM 5222 N N . TRP A 1 675 ? -21.996 18.865 31.209 1.00 95.56 675 TRP A N 1
ATOM 5223 C CA . TRP A 1 675 ? -21.340 19.968 30.519 1.00 95.56 675 TRP A CA 1
ATOM 5224 C C . TRP A 1 675 ? -20.285 20.651 31.391 1.00 95.56 675 TRP A C 1
ATOM 5226 O O . TRP A 1 675 ? -19.185 20.916 30.910 1.00 95.56 675 TRP A O 1
ATOM 5236 N N . GLU A 1 676 ? -20.570 20.887 32.672 1.00 95.44 676 GLU A N 1
ATOM 5237 C CA . GLU A 1 676 ? -19.595 21.441 33.621 1.00 95.44 676 GLU A CA 1
ATOM 5238 C C . GLU A 1 676 ? -18.354 20.554 33.758 1.00 95.44 676 GLU A C 1
ATOM 5240 O O . GLU A 1 676 ? -17.230 21.054 33.657 1.00 95.44 676 GLU A O 1
ATOM 5245 N N . THR A 1 677 ? -18.533 19.237 33.866 1.00 96.12 677 THR A N 1
ATOM 5246 C CA . THR A 1 677 ? -17.422 18.276 33.901 1.00 96.12 677 THR A CA 1
ATOM 5247 C C . THR A 1 677 ? -16.587 18.319 32.618 1.00 96.12 677 THR A C 1
ATOM 5249 O O . THR A 1 677 ? -15.356 18.355 32.681 1.00 96.12 677 THR A O 1
ATOM 5252 N N . ILE A 1 678 ? -17.224 18.390 31.443 1.00 95.94 678 ILE A N 1
ATOM 5253 C CA . ILE A 1 678 ? -16.519 18.491 30.153 1.00 95.94 678 ILE A CA 1
ATOM 5254 C C . ILE A 1 678 ? -15.716 19.797 30.063 1.00 95.94 678 ILE A C 1
ATOM 5256 O O . ILE A 1 678 ? -14.545 19.763 29.670 1.00 95.94 678 ILE A O 1
ATOM 5260 N N . LYS A 1 679 ? -16.306 20.933 30.455 1.00 95.69 679 LYS A N 1
ATOM 5261 C CA . LYS A 1 679 ? -15.615 22.231 30.494 1.00 95.69 679 LYS A CA 1
ATOM 5262 C C . LYS A 1 679 ? -14.384 22.180 31.398 1.00 95.69 679 LYS A C 1
ATOM 5264 O O . LYS A 1 679 ? -13.287 22.562 30.984 1.00 95.69 679 LYS A O 1
ATOM 5269 N N . ASN A 1 680 ? -14.544 21.625 32.598 1.00 95.62 680 ASN A N 1
ATOM 5270 C CA . ASN A 1 680 ? -13.479 21.510 33.592 1.00 95.62 680 ASN A CA 1
ATOM 5271 C C . ASN A 1 680 ? -12.340 20.587 33.143 1.00 95.62 680 ASN A C 1
ATOM 5273 O O . ASN A 1 680 ? -11.172 20.896 33.410 1.00 95.62 680 ASN A O 1
ATOM 5277 N N . TYR A 1 681 ? -12.658 19.487 32.453 1.00 96.38 681 TYR A N 1
ATOM 5278 C CA . TYR A 1 681 ? -11.675 18.529 31.946 1.00 96.38 681 TYR A CA 1
ATOM 5279 C C . TYR A 1 681 ? -10.844 19.107 30.796 1.00 96.38 681 TYR A C 1
ATOM 5281 O O . TYR A 1 681 ? -9.614 19.065 30.823 1.00 96.38 681 TYR A O 1
ATOM 5289 N N . PHE A 1 682 ? -11.510 19.686 29.793 1.00 94.94 682 PHE A N 1
ATOM 5290 C CA . PHE A 1 682 ? -10.840 20.231 28.609 1.00 94.94 682 PHE A CA 1
ATOM 5291 C C . PHE A 1 682 ? -10.291 21.647 28.805 1.00 94.94 682 PHE A C 1
ATOM 5293 O O . PHE A 1 682 ? -9.579 22.127 27.929 1.00 94.94 682 PHE A O 1
ATOM 5300 N N . LYS A 1 683 ? -10.590 22.301 29.938 1.00 94.06 683 LYS A N 1
ATOM 5301 C CA . LYS A 1 683 ? -10.299 23.727 30.174 1.00 94.06 683 LYS A CA 1
ATOM 5302 C C . LYS A 1 683 ? -10.901 24.596 29.063 1.00 94.06 683 LYS A C 1
ATOM 5304 O O . LYS A 1 683 ? -10.225 25.427 28.465 1.00 94.06 683 LYS A O 1
ATOM 5309 N N . ALA A 1 684 ? -12.172 24.333 28.774 1.00 90.81 684 ALA A N 1
ATOM 5310 C CA . ALA A 1 684 ? -12.939 24.934 27.692 1.00 90.81 684 ALA A CA 1
ATOM 5311 C C . ALA A 1 684 ? -14.186 25.610 28.270 1.00 90.81 684 ALA A C 1
ATOM 5313 O O . ALA A 1 684 ? -14.956 24.950 28.958 1.00 90.81 684 ALA A O 1
ATOM 5314 N N . ASP A 1 685 ? -14.420 26.889 27.972 1.00 89.31 685 ASP A N 1
ATOM 5315 C CA . ASP A 1 685 ? -15.612 27.603 28.456 1.00 89.31 685 ASP A CA 1
ATOM 5316 C C . ASP A 1 685 ? -16.806 27.437 27.506 1.00 89.31 685 ASP A C 1
ATOM 5318 O O . ASP A 1 685 ? -17.967 27.454 27.926 1.00 89.31 685 ASP A O 1
ATOM 5322 N N . SER A 1 686 ? -16.530 27.227 26.216 1.00 91.50 686 SER A N 1
ATOM 5323 C CA . SER A 1 686 ? -17.531 27.076 25.164 1.00 91.50 686 SER A CA 1
ATOM 5324 C C . SER A 1 686 ? -17.342 25.801 24.333 1.00 91.50 686 SER A C 1
ATOM 5326 O O . SER A 1 686 ? -16.278 25.181 24.293 1.00 91.50 686 SER A O 1
ATOM 5328 N N . ARG A 1 687 ? -18.378 25.430 23.566 1.00 92.88 687 ARG A N 1
ATOM 5329 C CA . ARG A 1 687 ? -18.307 24.325 22.588 1.00 92.88 687 ARG A CA 1
ATOM 5330 C C . ARG A 1 687 ? -17.238 24.560 21.512 1.00 92.88 687 ARG A C 1
ATOM 5332 O O . ARG A 1 687 ? -16.669 23.599 20.997 1.00 92.88 687 ARG A O 1
ATOM 5339 N N . ALA A 1 688 ? -16.943 25.818 21.178 1.00 91.00 688 ALA A N 1
ATOM 5340 C CA . ALA A 1 688 ? -15.912 26.156 20.200 1.00 91.00 688 ALA A CA 1
ATOM 5341 C C . ALA A 1 688 ? -14.500 25.818 20.712 1.00 91.00 688 ALA A C 1
ATOM 5343 O O . ALA A 1 688 ? -13.658 25.366 19.931 1.00 91.00 688 ALA A O 1
ATOM 5344 N N . ASP A 1 689 ? -14.274 25.940 22.021 1.00 92.75 689 ASP A N 1
ATOM 5345 C CA . ASP A 1 689 ? -12.977 25.684 22.659 1.00 92.75 689 ASP A CA 1
ATOM 5346 C C . ASP A 1 689 ? -12.629 24.189 22.712 1.00 92.75 689 ASP A C 1
ATOM 5348 O O . ASP A 1 689 ? -11.463 23.819 22.833 1.00 92.75 689 ASP A O 1
ATOM 5352 N N . LEU A 1 690 ? -13.610 23.304 22.501 1.00 91.75 690 LEU A N 1
ATOM 5353 C CA . LEU A 1 690 ? -13.383 21.863 22.344 1.00 91.75 690 LEU A CA 1
ATOM 5354 C C . LEU A 1 690 ? -12.848 21.483 20.953 1.00 91.75 690 LEU A C 1
ATOM 5356 O O . LEU A 1 690 ? -12.236 20.422 20.787 1.00 91.75 690 LEU A O 1
ATOM 5360 N N . LEU A 1 691 ? -13.038 22.328 19.932 1.00 90.31 691 LEU A N 1
ATOM 5361 C CA . LEU A 1 691 ? -12.625 22.015 18.558 1.00 90.31 691 LEU A CA 1
ATOM 5362 C C . LEU A 1 691 ? -11.098 21.829 18.426 1.00 90.31 691 LEU A C 1
ATOM 5364 O O . LEU A 1 691 ? -10.676 20.857 17.791 1.00 90.31 691 LEU A O 1
ATOM 5368 N N . PRO A 1 692 ? -10.228 22.667 19.025 1.00 90.06 692 PRO A N 1
ATOM 5369 C CA . PRO A 1 692 ? -8.792 22.403 19.057 1.00 90.06 692 PRO A CA 1
ATOM 5370 C C . PRO A 1 692 ? -8.433 21.006 19.579 1.00 90.06 692 PRO A C 1
ATOM 5372 O O . PRO A 1 692 ? -7.593 20.351 18.959 1.00 90.06 692 PRO A O 1
ATOM 5375 N N . HIS A 1 693 ? -9.100 20.513 20.627 1.00 88.75 693 HIS A N 1
ATOM 5376 C CA . HIS A 1 693 ? -8.872 19.174 21.186 1.00 88.75 693 HIS A CA 1
ATOM 5377 C C . HIS A 1 693 ? -9.389 18.050 20.279 1.00 88.75 693 HIS A C 1
ATOM 5379 O O . HIS A 1 693 ? -8.806 16.971 20.243 1.00 88.75 693 HIS A O 1
ATOM 5385 N N . ALA A 1 694 ? -10.442 18.293 19.496 1.00 86.56 694 ALA A N 1
ATOM 5386 C CA . ALA A 1 694 ? -10.973 17.318 18.541 1.00 86.56 694 ALA A CA 1
ATOM 5387 C C . ALA A 1 694 ? -10.199 17.271 17.205 1.00 86.56 694 ALA A C 1
ATOM 5389 O O . ALA A 1 694 ? -10.233 16.256 16.503 1.00 86.56 694 ALA A O 1
ATOM 5390 N N . TYR A 1 695 ? -9.505 18.355 16.833 1.00 85.75 695 TYR A N 1
ATOM 5391 C CA . TYR A 1 695 ? -8.884 18.495 15.509 1.00 85.75 695 TYR A CA 1
ATOM 5392 C C . TYR A 1 695 ? -7.378 18.773 15.536 1.00 85.75 695 TYR A C 1
ATOM 5394 O O . TYR A 1 695 ? -6.615 18.033 14.914 1.00 85.75 695 TYR A O 1
ATOM 5402 N N . LYS A 1 696 ? -6.943 19.863 16.179 1.00 84.38 696 LYS A N 1
ATOM 5403 C CA . LYS A 1 696 ? -5.567 20.382 16.069 1.00 84.38 696 LYS A CA 1
ATOM 5404 C C . LYS A 1 696 ? -4.597 19.651 16.997 1.00 84.38 696 LYS A C 1
ATOM 5406 O O . LYS A 1 696 ? -3.488 19.326 16.585 1.00 84.38 696 LYS A O 1
ATOM 5411 N N . HIS A 1 697 ? -5.038 19.388 18.220 1.00 85.44 697 HIS A N 1
ATOM 5412 C CA . HIS A 1 697 ? -4.270 18.781 19.305 1.00 85.44 697 HIS A CA 1
ATOM 5413 C C . HIS A 1 697 ? -4.898 17.450 19.731 1.00 85.44 697 HIS A C 1
ATOM 5415 O O . HIS A 1 697 ? -4.920 17.112 20.909 1.00 85.44 697 HIS A O 1
ATOM 5421 N N . PHE A 1 698 ? -5.462 16.715 18.768 1.00 87.88 698 PHE A N 1
ATOM 5422 C CA . PHE A 1 698 ? -6.172 15.480 19.065 1.00 87.88 698 PHE A CA 1
ATOM 5423 C C . PHE A 1 698 ? -5.231 14.407 19.605 1.00 87.88 698 PHE A C 1
ATOM 5425 O O . PHE A 1 698 ? -4.369 13.892 18.889 1.00 87.88 698 PHE A O 1
ATOM 5432 N N . GLU A 1 699 ? -5.479 14.016 20.848 1.00 84.94 699 GLU A N 1
ATOM 5433 C CA . GLU A 1 699 ? -4.846 12.887 21.503 1.00 84.94 699 GLU A CA 1
ATOM 5434 C C . GLU A 1 699 ? -5.930 11.928 22.000 1.00 84.94 699 GLU A C 1
ATOM 5436 O O . GLU A 1 699 ? -6.718 12.257 22.885 1.00 84.94 699 GLU A O 1
ATOM 5441 N N . LYS A 1 700 ? -5.977 10.718 21.423 1.00 86.88 700 LYS A N 1
ATOM 5442 C CA . LYS A 1 700 ? -7.023 9.726 21.728 1.00 86.88 700 LYS A CA 1
ATOM 5443 C C . LYS A 1 700 ? -7.073 9.387 23.220 1.00 86.88 700 LYS A C 1
ATOM 5445 O O . LYS A 1 700 ? -8.158 9.240 23.770 1.00 86.88 700 LYS A O 1
ATOM 5450 N N . SER A 1 701 ? -5.911 9.238 23.849 1.00 85.88 701 SER A N 1
ATOM 5451 C CA . SER A 1 701 ? -5.790 8.837 25.250 1.00 85.88 701 SER A CA 1
ATOM 5452 C C . SER A 1 701 ? -6.302 9.914 26.199 1.00 85.88 701 SER A C 1
ATOM 5454 O O . SER A 1 701 ? -7.075 9.591 27.094 1.00 85.88 701 SER A O 1
ATOM 5456 N N . PHE A 1 702 ? -5.947 11.178 25.947 1.00 90.38 702 PHE A N 1
ATOM 5457 C CA . PHE A 1 702 ? -6.506 12.326 26.659 1.00 90.38 702 PHE A CA 1
ATOM 5458 C C . PHE A 1 702 ? -8.023 12.407 26.455 1.00 90.38 702 PHE A C 1
ATOM 5460 O O . PHE A 1 702 ? -8.780 12.458 27.411 1.00 90.38 702 PHE A O 1
ATOM 5467 N N . PHE A 1 703 ? -8.500 12.289 25.214 1.00 92.25 703 PHE A N 1
ATOM 5468 C CA . PHE A 1 703 ? -9.935 12.349 24.927 1.00 92.25 703 PHE A CA 1
ATOM 5469 C C . PHE A 1 703 ? -10.730 11.239 25.635 1.00 92.25 703 PHE A C 1
ATOM 5471 O O . PHE A 1 703 ? -11.793 11.487 26.192 1.00 92.25 703 PHE A O 1
ATOM 5478 N N . ALA A 1 704 ? -10.204 10.012 25.642 1.00 93.81 704 ALA A N 1
ATOM 5479 C CA . ALA A 1 704 ? -10.799 8.884 26.352 1.00 93.81 704 ALA A CA 1
ATOM 5480 C C . ALA A 1 704 ? -10.728 9.036 27.882 1.00 93.81 704 ALA A C 1
ATOM 5482 O O . ALA A 1 704 ? -11.565 8.464 28.580 1.00 93.81 704 ALA A O 1
ATOM 5483 N N . GLY A 1 705 ? -9.756 9.800 28.391 1.00 94.00 705 GLY A N 1
ATOM 5484 C CA . GLY A 1 705 ? -9.557 10.065 29.813 1.00 94.00 705 GLY A CA 1
ATOM 5485 C C . GLY A 1 705 ? -10.745 10.757 30.481 1.00 94.00 705 GLY A C 1
ATOM 5486 O O . GLY A 1 705 ? -10.994 10.481 31.650 1.00 94.00 705 GLY A O 1
ATOM 5487 N N . LEU A 1 706 ? -11.548 11.523 29.726 1.00 96.31 706 LEU A N 1
ATOM 5488 C CA . LEU A 1 706 ? -12.817 12.090 30.203 1.00 96.31 706 LEU A CA 1
ATOM 5489 C C . LEU A 1 706 ? -13.729 11.017 30.829 1.00 96.31 706 LEU A C 1
ATOM 5491 O O . LEU A 1 706 ? -14.444 11.300 31.779 1.00 96.31 706 LEU A O 1
ATOM 5495 N N . THR A 1 707 ? -13.678 9.771 30.348 1.00 97.06 707 THR A N 1
ATOM 5496 C CA . THR A 1 707 ? -14.500 8.664 30.876 1.00 97.06 707 THR A CA 1
ATOM 5497 C C . THR A 1 707 ? -14.304 8.419 32.366 1.00 97.06 707 THR A C 1
ATOM 5499 O O . THR A 1 707 ? -15.240 7.974 33.019 1.00 97.06 707 THR A O 1
ATOM 5502 N N . ALA A 1 708 ? -13.113 8.690 32.909 1.00 95.06 708 ALA A N 1
ATOM 5503 C CA . ALA A 1 708 ? -12.879 8.556 34.343 1.00 95.06 708 ALA A CA 1
ATOM 5504 C C . ALA A 1 708 ? -13.755 9.541 35.133 1.00 95.06 708 ALA A C 1
ATOM 5506 O O . ALA A 1 708 ? -14.456 9.122 36.046 1.00 95.06 708 ALA A O 1
ATOM 5507 N N . GLU A 1 709 ? -13.803 10.805 34.704 1.00 96.12 709 GLU A N 1
ATOM 5508 C CA . GLU A 1 709 ? -14.669 11.831 35.300 1.00 96.12 709 GLU A CA 1
ATOM 5509 C C . GLU A 1 709 ? -16.155 11.489 35.126 1.00 96.12 709 GLU A C 1
ATOM 5511 O O . GLU A 1 709 ? -16.953 11.653 36.044 1.00 96.12 709 GLU A O 1
ATOM 5516 N N . LEU A 1 710 ? -16.531 10.960 33.955 1.00 96.31 710 LEU A N 1
ATOM 5517 C CA . LEU A 1 710 ? -17.907 10.526 33.691 1.00 96.31 710 LEU A CA 1
ATOM 5518 C C . LEU A 1 710 ? -18.324 9.333 34.552 1.00 96.31 710 LEU A C 1
ATOM 5520 O O . LEU A 1 710 ? -19.499 9.214 34.883 1.00 96.31 710 LEU A O 1
ATOM 5524 N N . SER A 1 711 ? -17.385 8.448 34.894 1.00 95.88 711 SER A N 1
ATOM 5525 C CA . SER A 1 711 ? -17.652 7.340 35.812 1.00 95.88 711 SER A CA 1
ATOM 5526 C C . SER A 1 711 ? -17.975 7.876 37.198 1.00 95.88 711 SER A C 1
ATOM 5528 O O . SER A 1 711 ? -18.998 7.499 37.749 1.00 95.88 711 SER A O 1
ATOM 5530 N N . THR A 1 712 ? -17.158 8.793 37.726 1.00 95.75 712 THR A N 1
ATOM 5531 C CA . THR A 1 712 ? -17.424 9.434 39.022 1.00 95.75 712 THR A CA 1
ATOM 5532 C C . THR A 1 712 ? -18.779 10.137 39.014 1.00 95.75 712 THR A C 1
ATOM 5534 O O . THR A 1 712 ? -19.568 9.984 39.938 1.00 95.75 712 THR A O 1
ATOM 5537 N N . LEU A 1 713 ? -19.102 10.843 37.928 1.00 95.12 713 LEU A N 1
ATOM 5538 C CA . LEU A 1 713 ? -20.379 11.538 37.795 1.00 95.12 713 LEU A CA 1
ATOM 5539 C C . LEU A 1 713 ? -21.580 10.569 37.745 1.00 95.12 713 LEU A C 1
ATOM 5541 O O . LEU A 1 713 ? -22.634 10.855 38.316 1.00 95.12 713 LEU A O 1
ATOM 5545 N N . ALA A 1 714 ? -21.425 9.404 37.107 1.00 95.00 714 ALA A N 1
ATOM 5546 C CA . ALA A 1 714 ? -22.429 8.339 37.132 1.00 95.00 714 ALA A CA 1
ATOM 5547 C C . ALA A 1 714 ? -22.604 7.735 38.541 1.00 95.00 714 ALA A C 1
ATOM 5549 O O . ALA A 1 714 ? -23.734 7.424 38.931 1.00 95.00 714 ALA A O 1
ATOM 5550 N N . ASP A 1 715 ? -21.512 7.614 39.303 1.00 93.94 715 ASP A N 1
ATOM 5551 C CA . ASP A 1 715 ? -21.508 7.138 40.695 1.00 93.94 715 ASP A CA 1
ATOM 5552 C C . ASP A 1 715 ? -22.207 8.137 41.631 1.00 93.94 715 ASP A C 1
ATOM 5554 O O . ASP A 1 715 ? -22.919 7.742 42.551 1.00 93.94 715 ASP A O 1
ATOM 5558 N N . GLU A 1 716 ? -22.093 9.434 41.338 1.00 94.94 716 GLU A N 1
ATOM 5559 C CA . GLU A 1 716 ? -22.817 10.528 42.002 1.00 94.94 716 GLU A CA 1
ATOM 5560 C C . GLU A 1 716 ? -24.299 10.649 41.582 1.00 94.94 716 GLU A C 1
ATOM 5562 O O . GLU A 1 716 ? -24.976 11.616 41.949 1.00 94.94 716 GLU A O 1
ATOM 5567 N N . GLY A 1 717 ? -24.818 9.708 40.787 1.00 93.31 717 GLY A N 1
ATOM 5568 C CA . GLY A 1 717 ? -26.236 9.651 40.426 1.00 93.31 717 GLY A CA 1
ATOM 5569 C C . GLY A 1 717 ? -26.655 10.532 39.246 1.00 93.31 717 GLY A C 1
ATOM 5570 O O . GLY A 1 717 ? -27.846 10.797 39.083 1.00 93.31 717 GLY A O 1
ATOM 5571 N N . ASP A 1 718 ? -25.725 11.018 38.418 1.00 96.12 718 ASP A N 1
ATOM 5572 C CA . ASP A 1 718 ? -26.089 11.758 37.206 1.00 96.12 718 ASP A CA 1
ATOM 5573 C C . ASP A 1 718 ? -26.749 10.839 36.167 1.00 96.12 718 ASP A C 1
ATOM 5575 O O . ASP A 1 718 ? -26.105 9.971 35.569 1.00 96.12 718 ASP A O 1
ATOM 5579 N N . ALA A 1 719 ? -28.043 11.061 35.924 1.00 95.75 719 ALA A N 1
ATOM 5580 C CA . ALA A 1 719 ? -28.850 10.221 35.042 1.00 95.75 719 ALA A CA 1
ATOM 5581 C C . ALA A 1 719 ? -28.300 10.154 33.606 1.00 95.75 719 ALA A C 1
ATOM 5583 O O . ALA A 1 719 ? -28.352 9.100 32.970 1.00 95.75 719 ALA A O 1
ATOM 5584 N N . LEU A 1 720 ? -27.733 11.253 33.086 1.00 96.06 720 LEU A N 1
ATOM 5585 C CA . LEU A 1 720 ? -27.173 11.269 31.735 1.00 96.06 720 LEU A CA 1
ATOM 5586 C C . LEU A 1 720 ? -25.904 10.417 31.639 1.00 96.06 720 LEU A C 1
ATOM 5588 O O . LEU A 1 720 ? -25.747 9.640 30.696 1.00 96.06 720 LEU A O 1
ATOM 5592 N N . SER A 1 721 ? -25.013 10.527 32.621 1.00 96.62 721 SER A N 1
ATOM 5593 C CA . SER A 1 721 ? -23.796 9.717 32.697 1.00 96.62 721 SER A CA 1
ATOM 5594 C C . SER A 1 721 ? -24.132 8.236 32.873 1.00 96.62 721 SER A C 1
ATOM 5596 O O . SER A 1 721 ? -23.614 7.406 32.124 1.00 96.62 721 SER A O 1
ATOM 5598 N N . GLN A 1 722 ? -25.074 7.896 33.760 1.00 97.06 722 GLN A N 1
ATOM 5599 C CA . GLN A 1 722 ? -25.574 6.524 33.919 1.00 97.06 722 GLN A CA 1
ATOM 5600 C C . GLN A 1 722 ? -26.154 5.966 32.613 1.00 97.06 722 GLN A C 1
ATOM 5602 O O . GLN A 1 722 ? -25.836 4.841 32.227 1.00 97.06 722 GLN A O 1
ATOM 5607 N N . HIS A 1 723 ? -26.930 6.770 31.881 1.00 96.62 723 HIS A N 1
ATOM 5608 C CA . HIS A 1 723 ? -27.461 6.395 30.572 1.00 96.62 723 HIS A CA 1
ATOM 5609 C C . HIS A 1 723 ? -26.348 6.102 29.551 1.00 96.62 723 HIS A C 1
ATOM 5611 O O . HIS A 1 723 ? -26.394 5.089 28.853 1.00 96.62 723 HIS A O 1
ATOM 5617 N N . ILE A 1 724 ? -25.303 6.936 29.489 1.00 97.62 724 ILE A N 1
ATOM 5618 C CA . ILE A 1 724 ? -24.167 6.733 28.572 1.00 97.62 724 ILE A CA 1
ATOM 5619 C C . ILE A 1 724 ? -23.386 5.452 28.916 1.00 97.62 724 ILE A C 1
ATOM 5621 O O . ILE A 1 724 ? -22.950 4.736 28.007 1.00 97.62 724 ILE A O 1
ATOM 5625 N N . PHE A 1 725 ? -23.209 5.136 30.203 1.00 97.94 725 PHE A N 1
ATOM 5626 C CA . PHE A 1 725 ? -22.577 3.883 30.626 1.00 97.94 725 PHE A CA 1
ATOM 5627 C C . PHE A 1 725 ? -23.465 2.663 30.347 1.00 97.94 725 PHE A C 1
ATOM 5629 O O . PHE A 1 725 ? -22.954 1.655 29.859 1.00 97.94 725 PHE A O 1
ATOM 5636 N N . ALA A 1 726 ? -24.782 2.751 30.542 1.00 97.00 726 ALA A N 1
ATOM 5637 C CA . ALA A 1 726 ? -25.702 1.684 30.151 1.00 97.00 726 ALA A CA 1
ATOM 5638 C C . ALA A 1 726 ? -25.624 1.410 28.636 1.00 97.00 726 ALA A C 1
ATOM 5640 O O . ALA A 1 726 ? -25.467 0.264 28.210 1.00 97.00 726 ALA A O 1
ATOM 5641 N N . ASP A 1 727 ? -25.609 2.461 27.817 1.00 96.88 727 ASP A N 1
ATOM 5642 C CA . ASP A 1 727 ? -25.394 2.384 26.369 1.00 96.88 727 ASP A CA 1
ATOM 5643 C C . ASP A 1 727 ? -24.059 1.706 26.004 1.00 96.88 727 ASP A C 1
ATOM 5645 O O . ASP A 1 727 ? -23.989 0.879 25.087 1.00 96.88 727 ASP A O 1
ATOM 5649 N N . ALA A 1 728 ? -22.985 2.024 26.734 1.00 97.75 728 ALA A N 1
ATOM 5650 C CA . ALA A 1 728 ? -21.686 1.380 26.554 1.00 97.75 728 ALA A CA 1
ATOM 5651 C C . ALA A 1 728 ? -21.735 -0.109 26.929 1.00 97.75 728 ALA A C 1
ATOM 5653 O O . ALA A 1 728 ? -21.209 -0.945 26.191 1.00 97.75 728 ALA A O 1
ATOM 5654 N N . GLY A 1 729 ? -22.421 -0.454 28.021 1.00 97.44 729 GLY A N 1
ATOM 5655 C CA . GLY A 1 729 ? -22.685 -1.832 28.424 1.00 97.44 729 GLY A CA 1
ATOM 5656 C C . GLY A 1 729 ? -23.442 -2.614 27.350 1.00 97.44 729 GLY A C 1
ATOM 5657 O O . GLY A 1 729 ? -23.030 -3.715 26.981 1.00 97.44 729 GLY A O 1
ATOM 5658 N N . ALA A 1 730 ? -24.486 -2.022 26.765 1.00 97.00 730 ALA A N 1
ATOM 5659 C CA . ALA A 1 730 ? -25.259 -2.623 25.678 1.00 97.00 730 ALA A CA 1
ATOM 5660 C C . ALA A 1 730 ? -24.416 -2.851 24.407 1.00 97.00 730 ALA A C 1
ATOM 5662 O O . ALA A 1 730 ? -24.548 -3.875 23.720 1.00 97.00 730 ALA A O 1
ATOM 5663 N N . ALA A 1 731 ? -23.503 -1.926 24.098 1.00 96.81 731 ALA A N 1
ATOM 5664 C CA . ALA A 1 731 ? -22.559 -2.078 22.996 1.00 96.81 731 ALA A CA 1
ATOM 5665 C C . ALA A 1 731 ? -21.548 -3.214 23.242 1.00 96.81 731 ALA A C 1
ATOM 5667 O O . ALA A 1 731 ? -21.293 -4.016 22.337 1.00 96.81 731 ALA A O 1
ATOM 5668 N N . LEU A 1 732 ? -21.006 -3.332 24.458 1.00 96.88 732 LEU A N 1
ATOM 5669 C CA . LEU A 1 732 ? -20.118 -4.434 24.849 1.00 96.88 732 LEU A CA 1
ATOM 5670 C C . LEU A 1 732 ? -20.852 -5.784 24.811 1.00 96.88 732 LEU A C 1
ATOM 5672 O O . LEU A 1 732 ? -20.355 -6.741 24.219 1.00 96.88 732 LEU A O 1
ATOM 5676 N N . ALA A 1 733 ? -22.080 -5.847 25.325 1.00 94.75 733 ALA A N 1
ATOM 5677 C CA . ALA A 1 733 ? -22.947 -7.021 25.224 1.00 94.75 733 ALA A CA 1
ATOM 5678 C C . ALA A 1 733 ? -23.240 -7.417 23.769 1.00 94.75 733 ALA A C 1
ATOM 5680 O O . ALA A 1 733 ? -23.281 -8.600 23.434 1.00 94.75 733 ALA A O 1
ATOM 5681 N N . SER A 1 734 ? -23.380 -6.441 22.868 1.00 94.81 734 SER A N 1
ATOM 5682 C CA . SER A 1 734 ? -23.568 -6.712 21.440 1.00 94.81 734 SER A CA 1
ATOM 5683 C C . SER A 1 734 ? -22.349 -7.383 20.796 1.00 94.81 734 SER A C 1
ATOM 5685 O O . SER A 1 734 ? -22.533 -8.217 19.908 1.00 94.81 734 SER A O 1
ATOM 5687 N N . HIS A 1 735 ? -21.125 -7.083 21.254 1.00 94.69 735 HIS A N 1
ATOM 5688 C CA . HIS A 1 735 ? -19.918 -7.801 20.822 1.00 94.69 735 HIS A CA 1
ATOM 5689 C C . HIS A 1 735 ? -19.951 -9.260 21.277 1.00 94.69 735 HIS A C 1
ATOM 5691 O O . HIS A 1 735 ? -19.706 -10.161 20.471 1.00 94.69 735 HIS A O 1
ATOM 5697 N N . VAL A 1 736 ? -20.309 -9.487 22.546 1.00 93.69 736 VAL A N 1
ATOM 5698 C CA . VAL A 1 736 ? -20.462 -10.835 23.107 1.00 93.69 736 VAL A CA 1
ATOM 5699 C C . VAL A 1 736 ? -21.497 -11.617 22.313 1.00 93.69 736 VAL A C 1
ATOM 5701 O O . VAL A 1 736 ? -21.185 -12.686 21.804 1.00 93.69 736 VAL A O 1
ATOM 5704 N N . ALA A 1 737 ? -22.697 -11.069 22.120 1.00 90.69 737 ALA A N 1
ATOM 5705 C CA . ALA A 1 737 ? -23.772 -11.751 21.409 1.00 90.69 737 ALA A CA 1
ATOM 5706 C C . ALA A 1 737 ? -23.414 -12.062 19.945 1.00 90.69 737 ALA A C 1
ATOM 5708 O O . ALA A 1 737 ? -23.727 -13.142 19.436 1.00 90.69 737 ALA A O 1
ATOM 5709 N N . ALA A 1 738 ? -22.721 -11.141 19.263 1.00 91.06 738 ALA A N 1
ATOM 5710 C CA . ALA A 1 738 ? -22.275 -11.346 17.886 1.00 91.06 738 ALA A CA 1
ATOM 5711 C C . ALA A 1 738 ? -21.341 -12.558 17.750 1.00 91.06 738 ALA A C 1
ATOM 5713 O O . ALA A 1 738 ? -21.435 -13.296 16.768 1.00 91.06 738 ALA A O 1
ATOM 5714 N N . LEU A 1 739 ? -20.470 -12.785 18.735 1.00 91.00 739 LEU A N 1
ATOM 5715 C CA . LEU A 1 739 ? -19.506 -13.882 18.721 1.00 91.00 739 LEU A CA 1
ATOM 5716 C C . LEU A 1 739 ? -20.031 -15.161 19.390 1.00 91.00 739 LEU A C 1
ATOM 5718 O O . LEU A 1 739 ? -19.763 -16.248 18.890 1.00 91.00 739 LEU A O 1
ATOM 5722 N N . ALA A 1 740 ? -20.832 -15.066 20.450 1.00 85.50 740 ALA A N 1
ATOM 5723 C CA . ALA A 1 740 ? -21.436 -16.214 21.129 1.00 85.50 740 ALA A CA 1
ATOM 5724 C C . ALA A 1 740 ? -22.370 -17.012 20.201 1.00 85.50 740 ALA A C 1
ATOM 5726 O O . ALA A 1 740 ? -22.430 -18.232 20.271 1.00 85.50 740 ALA A O 1
ATOM 5727 N N . SER A 1 741 ? -23.029 -16.360 19.237 1.00 78.62 741 SER A N 1
ATOM 5728 C CA . SER A 1 741 ? -23.785 -17.083 18.198 1.00 78.62 741 SER A CA 1
ATOM 5729 C C . SER A 1 741 ? -22.906 -17.983 17.311 1.00 78.62 741 SER A C 1
ATOM 5731 O O . SER A 1 741 ? -23.386 -18.959 16.740 1.00 78.62 741 SER A O 1
ATOM 5733 N N . ARG A 1 742 ? -21.607 -17.676 17.182 1.00 78.94 742 ARG A N 1
ATOM 5734 C CA . ARG A 1 742 ? -20.650 -18.453 16.378 1.00 78.94 742 ARG A CA 1
ATOM 5735 C C . ARG A 1 742 ? -20.088 -19.646 17.139 1.00 78.94 742 ARG A C 1
ATOM 5737 O O . ARG A 1 742 ? -19.790 -20.648 16.496 1.00 78.94 742 ARG A O 1
ATOM 5744 N N . SER A 1 743 ? -19.978 -19.570 18.468 1.00 69.69 743 SER A N 1
ATOM 5745 C CA . SER A 1 743 ? -19.511 -20.702 19.281 1.00 69.69 743 SER A CA 1
ATOM 5746 C C . SER A 1 743 ? -20.482 -21.884 19.268 1.00 69.69 743 SER A C 1
ATOM 5748 O O . SER A 1 743 ? -20.052 -23.018 19.439 1.00 69.69 743 SER A O 1
ATOM 5750 N N . GLN A 1 744 ? -21.768 -21.637 19.006 1.00 64.25 744 GLN A N 1
ATOM 5751 C CA . GLN A 1 744 ? -22.810 -22.669 18.954 1.00 64.25 744 GLN A CA 1
ATOM 5752 C C . GLN A 1 744 ? -22.782 -23.521 17.673 1.00 64.25 744 GLN A C 1
ATOM 5754 O O . GLN A 1 744 ? -23.333 -24.615 17.661 1.00 64.25 744 GLN A O 1
ATOM 5759 N N . ASN A 1 745 ? -22.126 -23.046 16.608 1.00 62.41 745 ASN A N 1
ATOM 5760 C CA . ASN A 1 745 ? -22.055 -23.742 15.316 1.00 62.41 745 ASN A CA 1
ATOM 5761 C C . ASN A 1 745 ? -20.747 -24.538 15.125 1.00 62.41 745 ASN A C 1
ATOM 5763 O O . ASN A 1 745 ? -20.484 -25.025 14.025 1.00 62.41 745 ASN A O 1
ATOM 5767 N N . GLY A 1 746 ? -19.895 -24.613 16.153 1.00 59.59 746 GLY A N 1
ATOM 5768 C CA . GLY A 1 746 ? -18.629 -25.347 16.114 1.00 59.59 746 GLY A CA 1
ATOM 5769 C C . GLY A 1 746 ? -18.807 -26.854 16.321 1.00 59.59 746 GLY A C 1
ATOM 5770 O O . GLY A 1 746 ? -19.771 -27.303 16.930 1.00 59.59 746 GLY A O 1
ATOM 5771 N N . THR A 1 747 ? -17.840 -27.649 15.855 1.00 55.41 747 THR A N 1
ATOM 5772 C CA . THR A 1 747 ? -17.822 -29.120 15.995 1.00 55.41 747 THR A CA 1
ATOM 5773 C C . THR A 1 747 ? -17.643 -29.611 17.434 1.00 55.41 747 THR A C 1
ATOM 5775 O O . THR A 1 747 ? -17.915 -30.777 17.711 1.00 55.41 747 THR A O 1
ATOM 5778 N N . ARG A 1 748 ? -17.178 -28.750 18.351 1.00 63.38 748 ARG A N 1
ATOM 5779 C CA . ARG A 1 748 ? -17.109 -29.017 19.795 1.00 63.38 748 ARG A CA 1
ATOM 5780 C C . ARG A 1 748 ? -17.705 -27.837 20.573 1.00 63.38 748 ARG A C 1
ATOM 5782 O O . ARG A 1 748 ? -17.107 -26.758 20.537 1.00 63.38 748 ARG A O 1
ATOM 5789 N N . PRO A 1 749 ? -18.858 -28.011 21.243 1.00 66.69 749 PRO A N 1
ATOM 5790 C CA . PRO A 1 749 ? -19.440 -26.970 22.082 1.00 66.69 749 PRO A CA 1
ATOM 5791 C C . PRO A 1 749 ? -18.600 -26.745 23.349 1.00 66.69 749 PRO A C 1
ATOM 5793 O O . PRO A 1 749 ? -17.817 -27.600 23.759 1.00 66.69 749 PRO A O 1
ATOM 5796 N N . PHE A 1 750 ? -18.761 -25.578 23.972 1.00 76.75 750 PHE A N 1
ATOM 5797 C CA . PHE A 1 750 ? -18.180 -25.299 25.284 1.00 76.75 750 PHE A CA 1
ATOM 5798 C C . PHE A 1 750 ? -19.001 -26.025 26.362 1.00 76.75 750 PHE A C 1
ATOM 5800 O O . PHE A 1 750 ? -20.126 -25.618 26.639 1.00 76.75 750 PHE A O 1
ATOM 5807 N N . GLU A 1 751 ? -18.456 -27.094 26.949 1.00 66.00 751 GLU A N 1
ATOM 5808 C CA . GLU A 1 751 ? -19.174 -27.961 27.905 1.00 66.00 751 GLU A CA 1
ATOM 5809 C C . GLU A 1 751 ? -19.587 -27.238 29.203 1.00 66.00 751 GLU A C 1
ATOM 5811 O O . GLU A 1 751 ? -20.653 -27.519 29.737 1.00 66.00 751 GLU A O 1
ATOM 5816 N N . ASN A 1 752 ? -18.799 -26.255 29.662 1.00 73.25 752 ASN A N 1
ATOM 5817 C CA . ASN A 1 752 ? -19.001 -25.541 30.935 1.00 73.25 752 ASN A CA 1
ATOM 5818 C C . ASN A 1 752 ? -19.356 -24.052 30.747 1.00 73.25 752 ASN A C 1
ATOM 5820 O O . ASN A 1 752 ? -18.957 -23.206 31.544 1.00 73.25 752 ASN A O 1
ATOM 5824 N N . GLY A 1 753 ? -20.056 -23.710 29.662 1.00 83.94 753 GLY A N 1
ATOM 5825 C CA . GLY A 1 753 ? -20.345 -22.315 29.318 1.00 83.94 753 GLY A CA 1
ATOM 5826 C C . GLY A 1 753 ? -19.141 -21.567 28.731 1.00 83.94 753 GLY A C 1
ATOM 5827 O O . GLY A 1 753 ? -18.042 -22.102 28.563 1.00 83.94 753 GLY A O 1
ATOM 5828 N N . LEU A 1 754 ? -19.361 -20.313 28.341 1.00 89.00 754 LEU A N 1
ATOM 5829 C CA . LEU A 1 754 ? -18.367 -19.477 27.677 1.00 89.00 754 LEU A CA 1
ATOM 5830 C C . LEU A 1 754 ? -17.721 -18.506 28.666 1.00 89.00 754 LEU A C 1
ATOM 5832 O O . LEU A 1 754 ? -18.334 -17.533 29.107 1.00 89.00 754 LEU A O 1
ATOM 5836 N N . ARG A 1 755 ? -16.433 -18.718 28.933 1.00 91.31 755 ARG A N 1
ATOM 5837 C CA . ARG A 1 755 ? -15.614 -17.779 29.701 1.00 91.31 755 ARG A CA 1
ATOM 5838 C C . ARG A 1 755 ? -15.225 -16.561 28.863 1.00 91.31 755 ARG A C 1
ATOM 5840 O O . ARG A 1 755 ? -14.650 -16.703 27.781 1.00 91.31 755 ARG A O 1
ATOM 5847 N N . ILE A 1 756 ? -15.506 -15.370 29.386 1.00 94.25 756 ILE A N 1
ATOM 5848 C CA . ILE A 1 756 ? -15.224 -14.067 28.782 1.00 94.25 756 ILE A CA 1
ATOM 5849 C C . ILE A 1 756 ? -14.200 -13.325 29.641 1.00 94.25 756 ILE A C 1
ATOM 5851 O O . ILE A 1 756 ? -14.500 -12.848 30.732 1.00 94.25 756 ILE A O 1
ATOM 5855 N N . VAL A 1 757 ? -12.984 -13.189 29.124 1.00 94.44 757 VAL A N 1
ATOM 5856 C CA . VAL A 1 757 ? -11.891 -12.444 29.747 1.00 94.44 757 VAL A CA 1
ATOM 5857 C C . VAL A 1 757 ? -12.091 -10.947 29.508 1.00 94.44 757 VAL A C 1
ATOM 5859 O O . VAL A 1 757 ? -11.849 -10.435 28.414 1.00 94.44 757 VAL A O 1
ATOM 5862 N N . CYS A 1 758 ? -12.536 -10.235 30.538 1.00 95.00 758 CYS A N 1
ATOM 5863 C CA . CYS A 1 758 ? -12.781 -8.797 30.531 1.00 95.00 758 CYS A CA 1
ATOM 5864 C C . CYS A 1 758 ? -11.486 -8.035 30.841 1.00 95.00 758 CYS A C 1
ATOM 5866 O O . CYS A 1 758 ? -10.967 -8.090 31.958 1.00 95.00 758 CYS A O 1
ATOM 5868 N N . VAL A 1 759 ? -10.956 -7.302 29.856 1.00 92.19 759 VAL A N 1
ATOM 5869 C CA . VAL A 1 759 ? -9.683 -6.570 29.988 1.00 92.19 759 VAL A CA 1
ATOM 5870 C C . VAL A 1 759 ? -9.862 -5.088 29.693 1.00 92.19 759 VAL A C 1
ATOM 5872 O O . VAL A 1 759 ? -10.507 -4.712 28.723 1.00 92.19 759 VAL A O 1
ATOM 5875 N N . GLY A 1 760 ? -9.258 -4.224 30.506 1.00 90.44 760 GLY A N 1
ATOM 5876 C CA . GLY A 1 760 ? -9.245 -2.775 30.292 1.00 90.44 760 GLY A CA 1
ATOM 5877 C C . GLY A 1 760 ? -9.942 -1.983 31.397 1.00 90.44 760 GLY A C 1
ATOM 5878 O O . GLY A 1 760 ? -10.661 -2.527 32.230 1.00 90.44 760 GLY A O 1
ATOM 5879 N N . SER A 1 761 ? -9.670 -0.679 31.434 1.00 91.00 761 SER A N 1
ATOM 5880 C CA . SER A 1 761 ? -10.065 0.198 32.541 1.00 91.00 761 SER A CA 1
ATOM 5881 C C . SER A 1 761 ? -11.569 0.440 32.644 1.00 91.00 761 SER A C 1
ATOM 5883 O O . SER A 1 761 ? -12.032 0.733 33.739 1.00 91.00 761 SER A O 1
ATOM 5885 N N . VAL A 1 762 ? -12.325 0.305 31.548 1.00 95.12 762 VAL A N 1
ATOM 5886 C CA . VAL A 1 762 ? -13.779 0.552 31.534 1.00 95.12 762 VAL A CA 1
ATOM 5887 C C . VAL A 1 762 ? -14.516 -0.478 32.394 1.00 95.12 762 VAL A C 1
ATOM 5889 O O . VAL A 1 762 ? -15.494 -0.145 33.049 1.00 95.12 762 VAL A O 1
ATOM 5892 N N . TRP A 1 763 ? -13.990 -1.703 32.501 1.00 94.94 763 TRP A N 1
ATOM 5893 C CA . TRP A 1 763 ? -14.562 -2.764 33.337 1.00 94.94 763 TRP A CA 1
ATOM 5894 C C . TRP A 1 763 ? -14.553 -2.472 34.837 1.00 94.94 763 TRP A C 1
ATOM 5896 O O . TRP A 1 763 ? -15.256 -3.159 35.578 1.00 94.94 763 TRP A O 1
ATOM 5906 N N . LYS A 1 764 ? -13.781 -1.478 35.299 1.00 93.06 764 LYS A N 1
ATOM 5907 C CA . LYS A 1 764 ? -13.834 -1.023 36.696 1.00 93.06 764 LYS A CA 1
ATOM 5908 C C . LYS A 1 764 ? -15.218 -0.476 37.047 1.00 93.06 764 LYS A C 1
ATOM 5910 O O . LYS A 1 764 ? -15.685 -0.725 38.149 1.00 93.06 764 LYS A O 1
ATOM 5915 N N . SER A 1 765 ? -15.896 0.141 36.081 1.00 95.19 765 SER A N 1
ATOM 5916 C CA . SER A 1 765 ? -17.242 0.706 36.212 1.00 95.19 765 SER A CA 1
ATOM 5917 C C . SER A 1 765 ? -18.331 -0.313 35.845 1.00 95.19 765 SER A C 1
ATOM 5919 O O . SER A 1 765 ? -19.324 0.029 35.204 1.00 95.19 765 SER A O 1
ATOM 5921 N N . TRP A 1 766 ? -18.138 -1.596 36.186 1.00 94.62 766 TRP A N 1
ATOM 5922 C CA . TRP A 1 766 ? -19.089 -2.662 35.835 1.00 94.62 766 TRP A CA 1
ATOM 5923 C C . TRP A 1 766 ? -20.497 -2.388 36.364 1.00 94.62 766 TRP A C 1
ATOM 5925 O O . TRP A 1 766 ? -21.455 -2.643 35.646 1.00 94.62 766 TRP A O 1
ATOM 5935 N N . HIS A 1 767 ? -20.634 -1.823 37.562 1.00 93.69 767 HIS A N 1
ATOM 5936 C CA . HIS A 1 767 ? -21.934 -1.481 38.144 1.00 93.69 767 HIS A CA 1
ATOM 5937 C C . HIS A 1 767 ? -22.734 -0.507 37.264 1.00 93.69 767 HIS A C 1
ATOM 5939 O O . HIS A 1 767 ? -23.939 -0.680 37.126 1.00 93.69 767 HIS A O 1
ATOM 5945 N N . ALA A 1 768 ? -22.071 0.447 36.599 1.00 94.06 768 ALA A N 1
ATOM 5946 C CA . ALA A 1 768 ? -22.704 1.386 35.671 1.00 94.06 768 ALA A CA 1
ATOM 5947 C C . ALA A 1 768 ? -22.969 0.774 34.278 1.00 94.06 768 ALA A C 1
ATOM 5949 O O . ALA A 1 768 ? -23.918 1.151 33.593 1.00 94.06 768 ALA A O 1
ATOM 5950 N N . LEU A 1 769 ? -22.148 -0.189 33.846 1.00 96.62 769 LEU A N 1
ATOM 5951 C CA . LEU A 1 769 ? -22.316 -0.897 32.567 1.00 96.62 769 LEU A CA 1
ATOM 5952 C C . LEU A 1 769 ? -23.388 -1.996 32.637 1.00 96.62 769 LEU A C 1
ATOM 5954 O O . LEU A 1 769 ? -24.038 -2.295 31.632 1.00 96.62 769 LEU A O 1
ATOM 5958 N N . ALA A 1 770 ? -23.543 -2.628 33.804 1.00 94.44 770 ALA A N 1
ATOM 5959 C CA . ALA A 1 770 ? -24.341 -3.832 33.998 1.00 94.44 770 ALA A CA 1
ATOM 5960 C C . ALA A 1 770 ? -25.806 -3.677 33.555 1.00 94.44 770 ALA A C 1
ATOM 5962 O O . ALA A 1 770 ? -26.260 -4.550 32.813 1.00 94.44 770 ALA A O 1
ATOM 5963 N N . PRO A 1 771 ? -26.545 -2.596 33.884 1.00 94.12 771 PRO A N 1
ATOM 5964 C CA . PRO A 1 771 ? -27.954 -2.477 33.502 1.00 94.12 771 PRO A CA 1
ATOM 5965 C C . PRO A 1 771 ? -28.176 -2.606 31.989 1.00 94.12 771 PRO A C 1
ATOM 5967 O O . PRO A 1 771 ? -29.003 -3.400 31.533 1.00 94.12 771 PRO A O 1
ATOM 5970 N N . GLY A 1 772 ? -27.382 -1.888 31.190 1.00 94.00 772 GLY A N 1
ATOM 5971 C CA . GLY A 1 772 ? -27.486 -1.945 29.734 1.00 94.00 772 GLY A CA 1
ATOM 5972 C C . GLY A 1 772 ? -26.885 -3.215 29.131 1.00 94.00 772 GLY A C 1
ATOM 5973 O O . GLY A 1 772 ? -27.439 -3.760 28.175 1.00 94.00 772 GLY A O 1
ATOM 5974 N N . ALA A 1 773 ? -25.797 -3.738 29.707 1.00 94.38 773 ALA A N 1
ATOM 5975 C CA . ALA A 1 773 ? -25.204 -4.995 29.258 1.00 94.38 773 ALA A CA 1
ATOM 5976 C C . ALA A 1 773 ? -26.171 -6.176 29.439 1.00 94.38 773 ALA A C 1
ATOM 5978 O O . ALA A 1 773 ? -26.404 -6.931 28.496 1.00 94.38 773 ALA A O 1
ATOM 5979 N N . LEU A 1 774 ? -26.772 -6.313 30.621 1.00 92.38 774 LEU A N 1
ATOM 5980 C CA . LEU A 1 774 ? -27.683 -7.411 30.945 1.00 92.38 774 LEU A CA 1
ATOM 5981 C C . LEU A 1 774 ? -28.984 -7.327 30.148 1.00 92.38 774 LEU A C 1
ATOM 5983 O O . LEU A 1 774 ? -29.421 -8.341 29.604 1.00 92.38 774 LEU A O 1
ATOM 5987 N N . SER A 1 775 ? -29.547 -6.125 29.995 1.00 91.12 775 SER A N 1
ATOM 5988 C CA . SER A 1 775 ? -30.718 -5.897 29.141 1.00 91.12 775 SER A CA 1
ATOM 5989 C C . SER A 1 775 ? -30.444 -6.299 27.683 1.00 91.12 775 SER A C 1
ATOM 5991 O O . SER A 1 775 ? -31.211 -7.049 27.073 1.00 91.12 775 SER A O 1
ATOM 5993 N N . ALA A 1 776 ? -29.289 -5.903 27.136 1.00 91.88 776 ALA A N 1
ATOM 5994 C CA . ALA A 1 776 ? -28.900 -6.258 25.774 1.00 91.88 776 ALA A CA 1
ATOM 5995 C C . ALA A 1 776 ? -28.623 -7.762 25.592 1.00 91.88 776 ALA A C 1
ATOM 5997 O O . ALA A 1 776 ? -28.966 -8.314 24.545 1.00 91.88 776 ALA A O 1
ATOM 5998 N N . LEU A 1 777 ? -28.025 -8.440 26.580 1.00 89.69 777 LEU A N 1
ATOM 5999 C CA . LEU A 1 777 ? -27.824 -9.896 26.539 1.00 89.69 777 LEU A CA 1
ATOM 6000 C C . LEU A 1 777 ? -29.163 -10.644 26.602 1.00 89.69 777 LEU A C 1
ATOM 6002 O O . LEU A 1 777 ? -29.398 -11.533 25.781 1.00 89.69 777 LEU A O 1
ATOM 6006 N N . ALA A 1 778 ? -30.067 -10.234 27.498 1.00 86.62 778 ALA A N 1
ATOM 6007 C CA . ALA A 1 778 ? -31.400 -10.820 27.633 1.00 86.62 778 ALA A CA 1
ATOM 6008 C C . ALA A 1 778 ? -32.219 -10.689 26.338 1.00 86.62 778 ALA A C 1
ATOM 6010 O O . ALA A 1 778 ? -32.794 -11.669 25.858 1.00 86.62 778 ALA A O 1
ATOM 6011 N N . ALA A 1 779 ? -32.189 -9.516 25.697 1.00 86.00 779 ALA A N 1
ATOM 6012 C CA . ALA A 1 779 ? -32.876 -9.277 24.427 1.00 86.00 779 ALA A CA 1
ATOM 6013 C C . ALA A 1 779 ? -32.376 -10.178 23.277 1.00 86.00 779 ALA A C 1
ATOM 6015 O O . ALA A 1 779 ? -33.106 -10.430 22.317 1.00 86.00 779 ALA A O 1
ATOM 6016 N N . ARG A 1 780 ? -31.135 -10.678 23.354 1.00 83.62 780 ARG A N 1
ATOM 6017 C CA . ARG A 1 780 ? -30.515 -11.520 22.318 1.00 83.62 780 ARG A CA 1
ATOM 6018 C C . ARG A 1 780 ? -30.749 -13.022 22.508 1.00 83.62 780 ARG A C 1
ATOM 6020 O O . ARG A 1 780 ? -30.394 -13.766 21.596 1.00 83.62 780 ARG A O 1
ATOM 6027 N N . ARG A 1 781 ? -31.365 -13.457 23.620 1.00 78.69 781 ARG A N 1
ATOM 6028 C CA . ARG A 1 781 ? -31.706 -14.866 23.928 1.00 78.69 781 ARG A CA 1
ATOM 6029 C C . ARG A 1 781 ? -30.527 -15.831 23.730 1.00 78.69 781 ARG A C 1
ATOM 6031 O O . ARG A 1 781 ? -30.592 -16.765 22.929 1.00 78.69 781 ARG A O 1
ATOM 6038 N N . LEU A 1 782 ? -29.420 -15.571 24.422 1.00 78.62 782 LEU A N 1
ATOM 6039 C CA . LEU A 1 782 ? -28.234 -16.424 24.354 1.00 78.62 782 LEU A CA 1
ATOM 6040 C C . LEU A 1 782 ? -28.486 -17.767 25.055 1.00 78.62 782 LEU A C 1
ATOM 6042 O O . LEU A 1 782 ? -28.790 -17.791 26.239 1.00 78.62 782 LEU A O 1
ATOM 6046 N N . ARG A 1 783 ? -28.299 -18.871 24.322 1.00 77.12 783 ARG A N 1
ATOM 6047 C CA . ARG A 1 783 ? -28.422 -20.260 24.822 1.00 77.12 783 ARG A CA 1
ATOM 6048 C C . ARG A 1 783 ? -27.127 -20.816 25.421 1.00 77.12 783 ARG A C 1
ATOM 6050 O O . ARG A 1 783 ? -26.758 -21.961 25.174 1.00 77.12 783 ARG A O 1
ATOM 6057 N N . ILE A 1 784 ? -26.317 -19.953 26.019 1.00 82.88 784 ILE A N 1
ATOM 6058 C CA . ILE A 1 784 ? -25.023 -20.336 26.580 1.00 82.88 784 ILE A CA 1
ATOM 6059 C C . ILE A 1 784 ? -24.766 -19.503 27.825 1.00 82.88 784 ILE A C 1
ATOM 6061 O O . ILE A 1 784 ? -24.882 -18.276 27.786 1.00 82.88 784 ILE A O 1
ATOM 6065 N N . ASP A 1 785 ? -24.410 -20.181 28.911 1.00 88.81 785 ASP A N 1
ATOM 6066 C CA . ASP A 1 785 ? -24.009 -19.529 30.150 1.00 88.81 785 ASP A CA 1
ATOM 6067 C C . ASP A 1 785 ? -22.693 -18.777 29.932 1.00 88.81 785 ASP A C 1
ATOM 6069 O O . ASP A 1 785 ? -21.795 -19.258 29.232 1.00 88.81 785 ASP A O 1
ATOM 6073 N N . LEU A 1 786 ? -22.584 -17.578 30.502 1.00 91.12 786 LEU A N 1
ATOM 6074 C CA . LEU A 1 786 ? -21.406 -16.726 30.360 1.00 91.12 786 LEU A CA 1
ATOM 6075 C C . LEU A 1 786 ? -20.748 -16.514 31.720 1.00 91.12 786 LEU A C 1
ATOM 6077 O O . LEU A 1 786 ? -21.394 -16.051 32.660 1.00 91.12 786 LEU A O 1
ATOM 6081 N N . GLU A 1 787 ? -19.444 -16.761 31.799 1.00 91.75 787 GLU A N 1
ATOM 6082 C CA . GLU A 1 787 ? -18.621 -16.409 32.959 1.00 91.75 787 GLU A CA 1
ATOM 6083 C C . GLU A 1 787 ? -17.755 -15.200 32.612 1.00 91.75 787 GLU A C 1
ATOM 6085 O O . GLU A 1 787 ? -16.843 -15.305 31.792 1.00 91.75 787 GLU A O 1
ATOM 6090 N N . LEU A 1 788 ? -18.007 -14.046 33.228 1.00 93.19 788 LEU A N 1
ATOM 6091 C CA . LEU A 1 788 ? -17.162 -12.869 33.051 1.00 93.19 788 LEU A CA 1
ATOM 6092 C C . LEU A 1 788 ? -16.029 -12.912 34.077 1.00 93.19 788 LEU A C 1
ATOM 6094 O O . LEU A 1 788 ? -16.262 -12.928 35.291 1.00 93.19 788 LEU A O 1
ATOM 6098 N N . VAL A 1 789 ? -14.794 -12.903 33.577 1.00 92.31 789 VAL A N 1
ATOM 6099 C CA . VAL A 1 789 ? -13.586 -13.024 34.397 1.00 92.31 789 VAL A CA 1
ATOM 6100 C C . VAL A 1 789 ? -12.667 -11.821 34.250 1.00 92.31 789 VAL A C 1
ATOM 6102 O O . VAL A 1 789 ? -12.492 -11.278 33.158 1.00 92.31 789 VAL A O 1
ATOM 6105 N N . ARG A 1 790 ? -12.039 -11.416 35.353 1.00 91.19 790 ARG A N 1
ATOM 6106 C CA . ARG A 1 790 ? -10.944 -10.438 35.390 1.00 91.19 790 ARG A CA 1
ATOM 6107 C C . ARG A 1 790 ? -9.621 -11.162 35.581 1.00 91.19 790 ARG A C 1
ATOM 6109 O O . ARG A 1 790 ? -9.547 -12.161 36.290 1.00 91.19 790 ARG A O 1
ATOM 6116 N N . LEU A 1 791 ? -8.567 -10.642 34.963 1.00 88.25 791 LEU A N 1
ATOM 6117 C CA . LEU A 1 791 ? -7.214 -11.167 35.137 1.00 88.25 791 LEU A CA 1
ATOM 6118 C C . LEU A 1 791 ? -6.604 -10.624 36.440 1.00 88.25 791 LEU A C 1
ATOM 6120 O O . LEU A 1 791 ? -6.544 -9.408 36.623 1.00 88.25 791 LEU A O 1
ATOM 6124 N N . ARG A 1 792 ? -6.124 -11.515 37.317 1.00 85.31 792 ARG A N 1
ATOM 6125 C CA . ARG A 1 792 ? -5.326 -11.175 38.516 1.00 85.31 792 ARG A CA 1
ATOM 6126 C C . ARG A 1 792 ? -3.855 -10.934 38.179 1.00 85.31 792 ARG A C 1
ATOM 6128 O O . ARG A 1 792 ? -3.161 -10.199 38.875 1.00 85.31 792 ARG A O 1
ATOM 6135 N N . VAL A 1 793 ? -3.394 -11.527 37.081 1.00 81.44 793 VAL A N 1
ATOM 6136 C CA . VAL A 1 793 ? -2.047 -11.345 36.533 1.00 81.44 793 VAL A CA 1
ATOM 6137 C C . VAL A 1 793 ? -2.074 -10.437 35.309 1.00 81.44 793 VAL A C 1
ATOM 6139 O O . VAL A 1 793 ? -3.079 -10.320 34.608 1.00 81.44 793 VAL A O 1
ATOM 6142 N N . SER A 1 794 ? -0.948 -9.782 35.029 1.00 78.75 794 SER A N 1
ATOM 6143 C CA . SER A 1 794 ? -0.809 -8.976 33.815 1.00 78.75 794 SER A CA 1
ATOM 6144 C C . SER A 1 794 ? -1.030 -9.846 32.578 1.00 78.75 794 SER A C 1
ATOM 6146 O O . SER A 1 794 ? -0.456 -10.931 32.491 1.00 78.75 794 SER A O 1
ATOM 6148 N N . SER A 1 795 ? -1.754 -9.343 31.571 1.00 77.88 795 SER A N 1
ATOM 6149 C CA . SER A 1 795 ? -1.861 -10.038 30.278 1.00 77.88 795 SER A CA 1
ATOM 6150 C C . SER A 1 795 ? -0.526 -10.155 29.535 1.00 77.88 795 SER A C 1
ATOM 6152 O O . SER A 1 795 ? -0.435 -10.898 28.561 1.00 77.88 795 SER A O 1
ATOM 6154 N N . ALA A 1 796 ? 0.526 -9.498 30.042 1.00 75.62 796 ALA A N 1
ATOM 6155 C CA . ALA A 1 796 ? 1.903 -9.801 29.680 1.00 75.62 796 ALA A CA 1
ATOM 6156 C C . ALA A 1 796 ? 2.207 -11.292 29.882 1.00 75.62 796 ALA A C 1
ATOM 6158 O O . ALA A 1 796 ? 2.721 -11.911 28.965 1.00 75.62 796 ALA A O 1
ATOM 6159 N N . MET A 1 797 ? 1.799 -11.924 30.987 1.00 81.19 797 MET A N 1
ATOM 6160 C CA . MET A 1 797 ? 2.066 -13.355 31.208 1.00 81.19 797 MET A CA 1
ATOM 6161 C C . MET A 1 797 ? 1.542 -14.242 30.066 1.00 81.19 797 MET A C 1
ATOM 6163 O O . MET A 1 797 ? 2.201 -15.201 29.673 1.00 81.19 797 MET A O 1
ATOM 6167 N N . GLY A 1 798 ? 0.424 -13.865 29.435 1.00 84.25 798 GLY A N 1
ATOM 6168 C CA . GLY A 1 798 ? -0.054 -14.494 28.203 1.00 84.25 798 GLY A CA 1
ATOM 6169 C C . GLY A 1 798 ? 0.942 -14.445 27.048 1.00 84.25 798 GLY A C 1
ATOM 6170 O O . GLY A 1 798 ? 1.111 -15.442 26.352 1.00 84.25 798 GLY A O 1
ATOM 6171 N N . ALA A 1 799 ? 1.629 -13.318 26.856 1.00 85.88 799 ALA A N 1
ATOM 6172 C CA . ALA A 1 799 ? 2.701 -13.185 25.871 1.00 85.88 799 ALA A CA 1
ATOM 6173 C C . ALA A 1 799 ? 3.892 -14.099 26.191 1.00 85.88 799 ALA A C 1
ATOM 6175 O O . ALA A 1 799 ? 4.452 -14.687 25.269 1.00 85.88 799 ALA A O 1
ATOM 6176 N N . ALA A 1 800 ? 4.229 -14.256 27.476 1.00 84.06 800 ALA A N 1
ATOM 6177 C CA . ALA A 1 800 ? 5.294 -15.142 27.946 1.00 84.06 800 ALA A CA 1
ATOM 6178 C C . ALA A 1 800 ? 4.995 -16.592 27.582 1.00 84.06 800 ALA A C 1
ATOM 6180 O O . ALA A 1 800 ? 5.774 -17.234 26.889 1.00 84.06 800 ALA A O 1
ATOM 6181 N N . TRP A 1 801 ? 3.815 -17.090 27.964 1.00 86.75 801 TRP A N 1
ATOM 6182 C CA . TRP A 1 801 ? 3.440 -18.466 27.661 1.00 86.75 801 TRP A CA 1
ATOM 6183 C C . TRP A 1 801 ? 3.289 -18.711 26.158 1.00 86.75 801 TRP A C 1
ATOM 6185 O O . TRP A 1 801 ? 3.612 -19.797 25.684 1.00 86.75 801 TRP A O 1
ATOM 6195 N N . LEU A 1 802 ? 2.824 -17.720 25.388 1.00 88.38 802 LEU A N 1
ATOM 6196 C CA . LEU A 1 802 ? 2.777 -17.827 23.929 1.00 88.38 802 LEU A CA 1
ATOM 6197 C C . LEU A 1 802 ? 4.183 -17.909 23.315 1.00 88.38 802 LEU A C 1
ATOM 6199 O O . LEU A 1 802 ? 4.396 -18.712 22.408 1.00 88.38 802 LEU A O 1
ATOM 6203 N N . ALA A 1 803 ? 5.135 -17.123 23.818 1.00 87.25 803 ALA A N 1
ATOM 6204 C CA . ALA A 1 803 ? 6.526 -17.138 23.372 1.00 87.25 803 ALA A CA 1
ATOM 6205 C C . ALA A 1 803 ? 7.254 -18.427 23.787 1.00 87.25 803 ALA A C 1
ATOM 6207 O O . ALA A 1 803 ? 7.865 -19.078 22.942 1.00 87.25 803 ALA A O 1
ATOM 6208 N N . ALA A 1 804 ? 7.092 -18.862 25.040 1.00 86.69 804 ALA A N 1
ATOM 6209 C CA . ALA A 1 804 ? 7.576 -20.143 25.549 1.00 86.69 804 ALA A CA 1
ATOM 6210 C C . ALA A 1 804 ? 7.056 -21.309 24.696 1.00 86.69 804 ALA A C 1
ATOM 6212 O O . ALA A 1 804 ? 7.829 -22.115 24.179 1.00 86.69 804 ALA A O 1
ATOM 6213 N N . LYS A 1 805 ? 5.742 -21.334 24.437 1.00 86.75 805 LYS A N 1
ATOM 6214 C CA . LYS A 1 805 ? 5.114 -22.337 23.573 1.00 86.75 805 LYS A CA 1
ATOM 6215 C C . LYS A 1 805 ? 5.669 -22.306 22.148 1.00 86.75 805 LYS A C 1
ATOM 6217 O O . LYS A 1 805 ? 5.785 -23.358 21.527 1.00 86.75 805 LYS A O 1
ATOM 6222 N N . HIS A 1 806 ? 6.021 -21.130 21.628 1.00 86.38 806 HIS A N 1
ATOM 6223 C CA . HIS A 1 806 ? 6.620 -20.985 20.300 1.00 86.38 806 HIS A CA 1
ATOM 6224 C C . HIS A 1 806 ? 8.022 -21.611 20.207 1.00 86.38 806 HIS A C 1
ATOM 6226 O O . HIS A 1 806 ? 8.385 -22.120 19.149 1.00 86.38 806 HIS A O 1
ATOM 6232 N N . VAL A 1 807 ? 8.778 -21.635 21.309 1.00 86.50 807 VAL A N 1
ATOM 6233 C CA . VAL A 1 807 ? 10.090 -22.303 21.407 1.00 86.50 807 VAL A CA 1
ATOM 6234 C C . VAL A 1 807 ? 10.008 -23.719 22.000 1.00 86.50 807 VAL A C 1
ATOM 6236 O O . VAL A 1 807 ? 11.027 -24.298 22.358 1.00 86.50 807 VAL A O 1
ATOM 6239 N N . ASN A 1 808 ? 8.808 -24.310 22.071 1.00 86.38 808 ASN A N 1
ATOM 6240 C CA . ASN A 1 808 ? 8.535 -25.626 22.671 1.00 86.38 808 ASN A CA 1
ATOM 6241 C C . ASN A 1 808 ? 8.930 -25.756 24.155 1.00 86.38 808 ASN A C 1
ATOM 6243 O O . ASN A 1 808 ? 9.165 -26.864 24.636 1.00 86.38 808 ASN A O 1
ATOM 6247 N N . TYR A 1 809 ? 8.952 -24.644 24.890 1.00 84.38 809 TYR A N 1
ATOM 6248 C CA . TYR A 1 809 ? 9.130 -24.634 26.337 1.00 84.38 809 TYR A CA 1
ATOM 6249 C C . TYR A 1 809 ? 7.774 -24.554 27.048 1.00 84.38 809 TYR A C 1
ATOM 6251 O O . TYR A 1 809 ? 6.928 -23.716 26.720 1.00 84.38 809 TYR A O 1
ATOM 6259 N N . ASN A 1 810 ? 7.553 -25.428 28.030 1.00 83.62 810 ASN A N 1
ATOM 6260 C CA . ASN A 1 810 ? 6.321 -25.448 28.815 1.00 83.62 810 ASN A CA 1
ATOM 6261 C C . ASN A 1 810 ? 6.510 -24.659 30.114 1.00 83.62 810 ASN A C 1
ATOM 6263 O O . ASN A 1 810 ? 6.796 -25.236 31.160 1.00 83.62 810 ASN A O 1
ATOM 6267 N N . LEU A 1 811 ? 6.365 -23.336 30.026 1.00 83.62 811 LEU A N 1
ATOM 6268 C CA . LEU A 1 811 ? 6.480 -22.449 31.182 1.00 83.62 811 LEU A CA 1
ATOM 6269 C C . LEU A 1 811 ? 5.344 -22.745 32.190 1.00 83.62 811 LEU A C 1
ATOM 6271 O O . LEU A 1 811 ? 4.175 -22.712 31.779 1.00 83.62 811 LEU A O 1
ATOM 6275 N N . PRO A 1 812 ? 5.653 -23.028 33.475 1.00 83.38 812 PRO A N 1
ATOM 6276 C CA . PRO A 1 812 ? 4.655 -23.370 34.484 1.00 83.38 812 PRO A CA 1
ATOM 6277 C C . PRO A 1 812 ? 3.532 -22.334 34.602 1.00 83.38 812 PRO A C 1
ATOM 6279 O O . PRO A 1 812 ? 3.713 -21.134 34.368 1.00 83.38 812 PRO A O 1
ATOM 6282 N N . ARG A 1 813 ? 2.333 -22.818 34.933 1.00 79.31 813 ARG A N 1
ATOM 6283 C CA . ARG A 1 813 ? 1.109 -22.017 34.941 1.00 79.31 813 ARG A CA 1
ATOM 6284 C C . ARG A 1 813 ? 0.098 -22.575 35.946 1.00 79.31 813 ARG A C 1
ATOM 6286 O O . ARG A 1 813 ? -0.243 -23.749 35.867 1.00 79.31 813 ARG A O 1
ATOM 6293 N N . ASP A 1 814 ? -0.424 -21.715 36.819 1.00 78.00 814 ASP A N 1
ATOM 6294 C CA . ASP A 1 814 ? -1.554 -22.000 37.714 1.00 78.00 814 ASP A CA 1
ATOM 6295 C C . ASP A 1 814 ? -2.828 -21.281 37.244 1.00 78.00 814 ASP A C 1
ATOM 6297 O O . ASP A 1 814 ? -3.118 -20.142 37.611 1.00 78.00 814 ASP A O 1
ATOM 6301 N N . ASP A 1 815 ? -3.618 -21.967 36.421 1.00 71.31 815 ASP A N 1
ATOM 6302 C CA . ASP A 1 815 ? -4.866 -21.438 35.866 1.00 71.31 815 ASP A CA 1
ATOM 6303 C C . ASP A 1 815 ? -5.891 -20.977 36.910 1.00 71.31 815 ASP A C 1
ATOM 6305 O O . ASP A 1 815 ? -6.700 -20.090 36.621 1.00 71.31 815 ASP A O 1
ATOM 6309 N N . SER A 1 816 ? -5.863 -21.557 38.112 1.00 69.19 816 SER A N 1
ATOM 6310 C CA . SER A 1 816 ? -6.843 -21.274 39.163 1.00 69.19 816 SER A CA 1
ATOM 6311 C C . SER A 1 816 ? -6.570 -19.951 39.883 1.00 69.19 816 SER A C 1
ATOM 6313 O O . SER A 1 816 ? -7.507 -19.254 40.270 1.00 69.19 816 SER A O 1
ATOM 6315 N N . ALA A 1 817 ? -5.303 -19.543 39.979 1.00 73.31 817 ALA A N 1
ATOM 6316 C CA . ALA A 1 817 ? -4.894 -18.312 40.652 1.00 73.31 817 ALA A CA 1
ATOM 6317 C C . ALA A 1 817 ? -4.991 -17.049 39.770 1.00 73.31 817 ALA A C 1
ATOM 6319 O O . ALA A 1 817 ? -4.911 -15.923 40.272 1.00 73.31 817 ALA A O 1
ATOM 6320 N N . PHE A 1 818 ? -5.142 -17.197 38.448 1.00 79.75 818 PHE A N 1
ATOM 6321 C CA . PHE A 1 818 ? -4.933 -16.099 37.491 1.00 79.75 818 PHE A CA 1
ATOM 6322 C C . PHE A 1 818 ? -6.189 -15.352 37.060 1.00 79.75 818 PHE A C 1
ATOM 6324 O O . PHE A 1 818 ? -6.078 -14.236 36.540 1.00 79.75 818 PHE A O 1
ATOM 6331 N N . CYS A 1 819 ? -7.367 -15.927 37.285 1.00 84.19 819 CYS A N 1
ATOM 6332 C CA . CYS A 1 819 ? -8.645 -15.318 36.936 1.00 84.19 819 CYS A CA 1
ATOM 6333 C C . CYS A 1 819 ? -9.568 -15.226 38.144 1.00 84.19 819 CYS A C 1
ATOM 6335 O O . CYS A 1 819 ? -9.631 -16.128 38.968 1.00 84.19 819 CYS A O 1
ATOM 6337 N N . GLU A 1 820 ? -10.334 -14.147 38.199 1.00 89.06 820 GLU A N 1
ATOM 6338 C CA . GLU A 1 820 ? -11.426 -13.961 39.145 1.00 89.06 820 GLU A CA 1
ATOM 6339 C C . GLU A 1 820 ? -12.741 -13.874 38.384 1.00 89.06 820 GLU A C 1
ATOM 6341 O O . GLU A 1 820 ? -12.908 -12.989 37.541 1.00 89.06 820 GLU A O 1
ATOM 6346 N N . VAL A 1 821 ? -13.674 -14.775 38.682 1.00 90.38 821 VAL A N 1
ATOM 6347 C CA . VAL A 1 821 ? -15.051 -14.664 38.197 1.00 90.38 821 VAL A CA 1
ATOM 6348 C C . VAL A 1 821 ? -15.733 -13.566 39.005 1.00 90.38 821 VAL A C 1
ATOM 6350 O O . VAL A 1 821 ? -15.870 -13.694 40.217 1.00 90.38 821 VAL A O 1
ATOM 6353 N N . PHE A 1 822 ? -16.153 -12.487 38.344 1.00 92.44 822 PHE A N 1
ATOM 6354 C CA . PHE A 1 822 ? -16.856 -11.381 39.013 1.00 92.44 822 PHE A CA 1
ATOM 6355 C C . PHE A 1 822 ? -18.340 -11.312 38.644 1.00 92.44 822 PHE A C 1
ATOM 6357 O O . PHE A 1 822 ? -19.100 -10.603 39.298 1.00 92.44 822 PHE A O 1
ATOM 6364 N N . TYR A 1 823 ? -18.764 -12.014 37.589 1.00 92.50 823 TYR A N 1
ATOM 6365 C CA . TYR A 1 823 ? -20.170 -12.102 37.215 1.00 92.50 823 TYR A CA 1
ATOM 6366 C C . TYR A 1 823 ? -20.452 -13.377 36.413 1.00 92.50 823 TYR A C 1
ATOM 6368 O O . TYR A 1 823 ? -19.676 -13.741 35.530 1.00 92.50 823 TYR A O 1
ATOM 6376 N N . THR A 1 824 ? -21.582 -14.030 36.690 1.00 91.06 824 THR A N 1
ATOM 6377 C CA . THR A 1 824 ? -22.068 -15.189 35.926 1.00 91.06 824 THR A CA 1
ATOM 6378 C C . THR A 1 824 ? -23.461 -14.891 35.386 1.00 91.06 824 THR A C 1
ATOM 6380 O O . THR A 1 824 ? -24.370 -14.573 36.151 1.00 91.06 824 THR A O 1
ATOM 6383 N N . TYR A 1 825 ? -23.634 -15.008 34.073 1.00 87.06 825 TYR A N 1
ATOM 6384 C CA . TYR A 1 825 ? -24.922 -14.890 33.397 1.00 87.06 825 TYR A CA 1
ATOM 6385 C C . TYR A 1 825 ? -25.442 -16.287 33.055 1.00 87.06 825 TYR A C 1
ATOM 6387 O O . TYR A 1 825 ? -24.750 -17.041 32.370 1.00 87.06 825 TYR A O 1
ATOM 6395 N N . ARG A 1 826 ? -26.652 -16.622 33.517 1.00 85.25 826 ARG A N 1
ATOM 6396 C CA . ARG A 1 826 ? -27.311 -17.907 33.242 1.00 85.25 826 ARG A CA 1
ATOM 6397 C C . ARG A 1 826 ? -28.583 -17.710 32.431 1.00 85.25 826 ARG A C 1
ATOM 6399 O O . ARG A 1 826 ? -29.342 -16.780 32.704 1.00 85.25 826 ARG A O 1
ATOM 6406 N N . GLU A 1 827 ? -28.840 -18.624 31.498 1.00 66.50 827 GLU A N 1
ATOM 6407 C CA . GLU A 1 827 ? -29.998 -18.587 30.585 1.00 66.50 827 GLU A CA 1
ATOM 6408 C C . GLU A 1 827 ? -31.357 -18.508 31.322 1.00 66.50 827 GLU A C 1
ATOM 6410 O O . GLU A 1 827 ? -32.276 -17.839 30.856 1.00 66.50 827 GLU A O 1
ATOM 6415 N N . ASN A 1 828 ? -31.467 -19.112 32.514 1.00 55.50 828 ASN A N 1
ATOM 6416 C CA . ASN A 1 828 ? -32.723 -19.275 33.265 1.00 55.50 828 ASN A CA 1
ATOM 6417 C C . ASN A 1 828 ? -32.846 -18.415 34.542 1.00 55.50 828 ASN A C 1
ATOM 6419 O O . ASN A 1 828 ? -33.313 -18.897 35.573 1.00 55.50 828 ASN A O 1
ATOM 6423 N N . GLY A 1 829 ? -32.422 -17.148 34.514 1.00 50.28 829 GLY A N 1
ATOM 6424 C CA . GLY A 1 829 ? -32.883 -16.130 35.481 1.00 50.28 829 GLY A CA 1
ATOM 6425 C C . GLY A 1 829 ? -32.565 -16.345 36.973 1.00 50.28 829 GLY A C 1
ATOM 6426 O O . GLY A 1 829 ? -33.015 -15.560 37.801 1.00 50.28 829 GLY A O 1
ATOM 6427 N N . ARG A 1 830 ? -31.776 -17.355 37.357 1.00 41.56 830 ARG A N 1
ATOM 6428 C CA . ARG A 1 830 ? -31.247 -17.496 38.723 1.00 41.56 830 ARG A CA 1
ATOM 6429 C C . ARG A 1 830 ? -29.871 -16.849 38.807 1.00 41.56 830 ARG A C 1
ATOM 6431 O O . ARG A 1 830 ? -28.848 -17.512 38.648 1.00 41.56 830 ARG A O 1
ATOM 6438 N N . THR A 1 831 ? -29.856 -15.544 39.046 1.00 43.38 831 THR A N 1
ATOM 6439 C CA . THR A 1 831 ? -28.676 -14.844 39.560 1.00 43.38 831 THR A CA 1
ATOM 6440 C C . THR A 1 831 ? -28.514 -15.200 41.038 1.00 43.38 831 THR A C 1
ATOM 6442 O O . THR A 1 831 ? -29.357 -14.813 41.843 1.00 43.38 831 THR A O 1
ATOM 6445 N N . ASN A 1 832 ? -27.453 -15.923 41.412 1.00 35.50 832 ASN A N 1
ATOM 6446 C CA . ASN A 1 832 ? -27.018 -15.928 42.811 1.00 35.50 832 ASN A CA 1
ATOM 6447 C C . ASN A 1 832 ? -26.382 -14.564 43.089 1.00 35.50 832 ASN A C 1
ATOM 6449 O O . ASN A 1 832 ? -25.335 -14.232 42.533 1.00 35.50 832 ASN A O 1
ATOM 6453 N N . ILE A 1 833 ? -27.080 -13.771 43.894 1.00 40.12 833 ILE A N 1
ATOM 6454 C CA . ILE A 1 833 ? -26.590 -12.540 44.496 1.00 40.12 833 ILE A CA 1
ATOM 6455 C C . ILE A 1 833 ? -25.936 -12.958 45.807 1.00 40.12 833 ILE A C 1
ATOM 6457 O O . ILE A 1 833 ? -26.649 -13.306 46.740 1.00 40.12 833 ILE A O 1
ATOM 6461 N N . ASP A 1 834 ? -24.613 -12.879 45.881 1.00 35.12 834 ASP A N 1
ATOM 6462 C CA . ASP A 1 834 ? -23.931 -12.698 47.158 1.00 35.12 834 ASP A CA 1
ATOM 6463 C C . ASP A 1 834 ? -23.268 -11.319 47.138 1.00 35.12 834 ASP A C 1
ATOM 6465 O O . ASP A 1 834 ? -22.327 -11.068 46.389 1.00 35.12 834 ASP A O 1
ATOM 6469 N N . GLY A 1 835 ? -23.829 -10.422 47.955 1.00 34.91 835 GLY A N 1
ATOM 6470 C CA . GLY A 1 835 ? -23.181 -9.214 48.462 1.00 34.91 835 GLY A CA 1
ATOM 6471 C C . GLY A 1 835 ? -23.063 -8.036 47.498 1.00 34.91 835 GLY A C 1
ATOM 6472 O O . GLY A 1 835 ? -22.017 -7.847 46.903 1.00 34.91 835 GLY A O 1
ATOM 6473 N N . TYR A 1 836 ? -24.108 -7.213 47.396 1.00 32.78 836 TYR A N 1
ATOM 6474 C CA . TYR A 1 836 ? -24.090 -5.772 47.715 1.00 32.78 836 TYR A CA 1
ATOM 6475 C C . TYR A 1 836 ? -25.528 -5.265 47.570 1.00 32.78 836 TYR A C 1
ATOM 6477 O O . TYR A 1 836 ? -26.069 -5.157 46.471 1.00 32.78 836 TYR A O 1
ATOM 6485 N N . GLY A 1 837 ? -26.182 -5.037 48.708 1.00 29.36 837 GLY A N 1
ATOM 6486 C CA . GLY A 1 837 ? -27.547 -4.537 48.751 1.00 29.36 837 GLY A CA 1
ATOM 6487 C C . GLY A 1 837 ? -27.622 -3.061 48.372 1.00 29.36 837 GLY A C 1
ATOM 6488 O O . GLY A 1 837 ? -26.902 -2.241 48.930 1.00 29.36 837 GLY A O 1
ATOM 6489 N N . CYS A 1 838 ? -28.546 -2.730 47.478 1.00 27.61 838 CYS A N 1
ATOM 6490 C CA . CYS A 1 838 ? -29.445 -1.595 47.656 1.00 27.61 838 CYS A CA 1
ATOM 6491 C C . CYS A 1 838 ? -30.678 -1.841 46.781 1.00 27.61 838 CYS A C 1
ATOM 6493 O O . CYS A 1 838 ? -30.553 -2.136 45.592 1.00 27.61 838 CYS A O 1
ATOM 6495 N N . GLY A 1 839 ? -31.856 -1.831 47.400 1.00 28.47 839 GLY A N 1
ATOM 6496 C CA . GLY A 1 839 ? -33.115 -2.120 46.730 1.00 28.47 839 GLY A CA 1
ATOM 6497 C C . GLY A 1 839 ? -33.536 -1.004 45.780 1.00 28.47 839 GLY A C 1
ATOM 6498 O O . GLY A 1 839 ? -33.261 0.162 46.031 1.00 28.47 839 GLY A O 1
ATOM 6499 N N . CYS A 1 840 ? -34.244 -1.383 44.720 1.00 27.08 840 CYS A N 1
ATOM 6500 C CA . CYS A 1 840 ? -35.453 -0.692 44.285 1.00 27.08 840 CYS A CA 1
ATOM 6501 C C . CYS A 1 840 ? -36.244 -1.616 43.353 1.00 27.08 840 CYS A C 1
ATOM 6503 O O . CYS A 1 840 ? -35.729 -2.160 42.378 1.00 27.08 840 CYS A O 1
ATOM 6505 N N . SER A 1 841 ? -37.490 -1.818 43.756 1.00 28.48 841 SER A N 1
ATOM 6506 C CA . SER A 1 841 ? -38.582 -2.519 43.099 1.00 28.48 841 SER A CA 1
ATOM 6507 C C . SER A 1 841 ? -39.003 -1.867 41.779 1.00 28.48 841 SER A C 1
ATOM 6509 O O . SER A 1 841 ? -38.816 -0.670 41.597 1.00 28.48 841 SER A O 1
ATOM 6511 N N . GLU A 1 842 ? -39.616 -2.692 40.923 1.00 31.06 842 GLU A N 1
ATOM 6512 C CA . GLU A 1 842 ? -40.716 -2.374 39.994 1.00 31.06 842 GLU A CA 1
ATOM 6513 C C . GLU A 1 842 ? -40.710 -0.998 39.319 1.00 31.06 842 GLU A C 1
ATOM 6515 O O . GLU A 1 842 ? -41.074 -0.025 39.951 1.00 31.06 842 GLU A O 1
ATOM 6520 N N . PHE A 1 843 ? -40.386 -0.955 38.023 1.00 25.36 843 PHE A N 1
ATOM 6521 C CA . PHE A 1 843 ? -40.838 -0.007 36.981 1.00 25.36 843 PHE A CA 1
ATOM 6522 C C . PHE A 1 843 ? -39.902 -0.305 35.784 1.00 25.36 843 PHE A C 1
ATOM 6524 O O . PHE A 1 843 ? -38.698 -0.102 35.886 1.00 25.36 843 PHE A O 1
ATOM 6531 N N . TRP A 1 844 ? -40.292 -0.956 34.686 1.00 27.59 844 TRP A N 1
ATOM 6532 C CA . TRP A 1 844 ? -41.274 -0.551 33.681 1.00 27.59 844 TRP A CA 1
ATOM 6533 C C . TRP A 1 844 ? -41.611 -1.746 32.762 1.00 27.59 844 TRP A C 1
ATOM 6535 O O . TRP A 1 844 ? -40.713 -2.502 32.382 1.00 27.59 844 TRP A O 1
ATOM 6545 N N . CYS A 1 845 ? -42.895 -1.878 32.408 1.00 26.02 845 CYS A N 1
ATOM 6546 C CA . CYS A 1 845 ? -43.336 -2.464 31.135 1.00 26.02 845 CYS A CA 1
ATOM 6547 C C . CYS A 1 845 ? -43.011 -1.523 29.972 1.00 26.02 845 CYS A C 1
ATOM 6549 O O . CYS A 1 845 ? -42.991 -0.293 30.213 1.00 26.02 845 CYS A O 1
#

Radius of gyration: 39.17 Å; chains: 1; bounding box: 108×102×121 Å

Secondary structure (DSSP, 8-state):
-----HHHHHHHHHT--TT-HHHHHHHHHHHHHHHHHHHHHHHHHHHHHH-GGG--HHHHHHHHHHHHHHHHHHHTHHHHHHHHHHS---SHHHHHHHHHHHHHHHHHHHHHHHHHHHHHHHHHHH-TTTHHHH--HHHHHHHHHHHHHHHHHHH-GGGGT-S---S---TT----PPPPTT-------HHHHHHHHIIIIIHHHHHHHHHHHHHHHHHHHHHHHHHHT--------SS------------PPPP----------------------------------------------PPP--------------------------------------------------------------THHHHHHHHHHHHHHHHHHHHHHHHHHHHHHHHHHHHHHHHHHH-TTSS-HHHHHHHHHHHHHHHHHHHHHHHHH-HHHHHHHHHHHHHHHHTTS------------------PPPP-------S---EEEEEE-SSEEEEEEE-TTS-EEEEEEEE---HHHH-HHHHHHHHHHHHHHHHHHTT--TTS-BS-EEEEETT---HHHHHHHHHHHHHH-TTSBS-EEEEEHHHHHHHHH-TTSEEEEEESSSEEEEEE-TTS-EEEEE-S-TTT--TTSHHHHHHHHHHHHHHHHTTSS--SS--HHHHHHHHHHHT-SSGGGGHHHHHTS--HHHHHHHHHHHHHHHHTT-HHHHHHHHHHHHHHHHHHHHHHHHHTTSSS--TT-EEEEEESGGGGGHHHHHHHHHHHHHHTT--S-EEEEEESS-THHHHHHHHHHHTT------TTTSEEEEEEE-TTS-----S----------

pLDDT: mean 71.62, std 26.28, range [18.36, 97.94]

Foldseek 3Di:
DPDDFPVVLVVLVVPFDPPDPVLVVLLVVLVVLLCLLQVLLVLLLLLCVVDPVNVDLLSVLVNQLSVLSNLCSPQASVQLSVCVRRVWRPPWDVSLLVRQLSNQLSLLLNLVSLLVSLVLLLCCLQPVPCSPVVRDSVVSVVSSVVSNVLSNVLSCCSVVPPADDDPPVPPDDDDDGDDRGTDRDDGLALVSLCSSLCSRPDVSLVSSVVSLVSSVCSLVVVVVCLVQFFDWRDDDDPDDDDDTFTWGFDDDDDDDDDDDDDDDDDDDDDDDDDDDDDDDDDDDDDDDDDDDDDRDTDGDDDDDDDDDDDDDDDDDDDDDDDDDDDDDDDDDDDDDDDDDDDDDDDDDDDDDDDDDDDDDDDDDDDPVVVVVSVVSNVVSSLVSVLSVVLSVLQCQLQVQQSVVSSVCSVPVPPDDPVSNSVSVVSNSSSSSVSSVSCCPRPPSSVVSSCVVVCCVVVPPDDDDDDDDDDDDDDDDDDDDDDDDDDDDDDDWAKEKFWAFDQAKIKIFIATLQRHTQFIFIFGGLQCVVPNLLVSLVRVLVRLVVRCVSSVHPQQAAHQEHFAAHQPQADPVVQVVSQVNNCVVPVRHHPYYGYHHNQLLLCCLQPVQWFKEWEAALATWIWGAANVGDIDIDGSPDDVPDRQLHLLNLLVVLLVQVVCCVVVNDNQPADNVVSVVLVCVLQVHPDNVSCVCCVPVVPDSNSSSVSLVVLLVVVVVVRPRSLVSLLRSLLRSLVRVLVCLVVQVPDPDHDPQFHEYEYHYDSCVSVVSSVNNNVVNNLVSLRPTKYFYKYFPDPSSSSSRCVGCVVVVHRHDDDNVPTIDGPAIDDSPPDDDDDDDDDDDDDDDD

Organism: NCBI:txid345717

Sequence (845 aa):
MRSLNVTACAALLDDVRWDEPTSVASLAVLALIDVLVITGNCLVIAAVLCSSKLRSVTNLFIVSLAVADLLVGLAVLPFSATREVFKVWIFGDVWCSVWLAVDVWMCTASILNLCAISLDRYVAVTRPVSYPSIMSKKRAKALIAGVWVLSFVICFPPLVGWKDKRPTDAMNSHEIHPPCPWTCELTNDAGYVVYSALGSFYIPMFVMLFFYWRIYKAAVRTTKAINQGFRTTKGLGNRFDDNRLTLRIHRGRGSARPHGSPLSTASNHSTSTSLSASPERLRRHSSARRAHEKIKISISYPSSEQICPLENSRSPSRSPSPSLYAVHYERDGRELTESRLRVRPHLTPGTLYDELEDKPRTRRMGKRNIKAQVKRFRMETKAAKTLGIIVGGFVFCWLPFFSVYVVRAFCGDCVTPIIFAILFWLGYCNSAINPLIYALFSKDFRFAFKRIICKCFCAGGGSRRESDNADTTVTVRRTRPAHGHSHSLDEDAPMAINNSGATHSNLVICDETGKVISKSKGLGTNHWNLGIDECAKRIIQMLHTAKDEAGIPRDKPLDSLGLTLSGCEQESSNADLARRVKELDGYSADSVYVASDTAGSLFTGAPNGGMVLIAGTGSNALLRTPDGQQFGCGGWGYLLGDEGSAYWIAHRAIKIIFDDCDGFRPAPHSTTRLWETIKNYFKADSRADLLPHAYKHFEKSFFAGLTAELSTLADEGDALSQHIFADAGAALASHVAALASRSQNGTRPFENGLRIVCVGSVWKSWHALAPGALSALAARRLRIDLELVRLRVSSAMGAAWLAAKHVNYNLPRDDSAFCEVFYTYRENGRTNIDGYGCGCSEFWC